Protein AF-A0A8H3AVP9-F1 (afdb_monomer)

Mean predicted aligned error: 18.47 Å

Nearest PDB structures (foldseek):
  7r78-assembly1_A  TM=8.785E-01  e=3.399E-67  Cryptococcus neoformans H99
  7r77-assembly1_A  TM=7.844E-01  e=5.809E-66  Cryptococcus neoformans H99
  7r76-assembly1_A  TM=6.546E-01  e=3.206E-63  Cryptococcus neoformans H99
  7t02-assembly1_A  TM=7.806E-01  e=2.243E-57  Cryptococcus neoformans H99

Radius of gyration: 41.81 Å; Cα contacts (8 Å, |Δi|>4): 1590; chains: 1; bounding box: 136×104×140 Å

Solvent-accessible surface area (backbone atoms only — not comparable to full-atom values): 74447 Å² total; per-residue (Å²): 138,61,70,84,39,52,47,80,51,72,49,81,68,46,59,68,95,60,77,66,57,52,54,60,51,28,50,70,79,50,59,77,41,81,47,81,56,96,95,41,75,43,61,40,64,37,74,83,43,42,57,59,38,56,50,32,64,71,63,33,66,62,49,66,45,79,47,79,43,79,37,83,92,80,72,43,77,48,79,45,77,47,77,35,55,64,35,25,23,40,44,7,45,67,67,54,84,64,84,97,61,87,61,51,42,38,35,29,33,32,36,35,63,81,51,74,83,78,94,70,87,85,76,79,82,71,69,72,40,61,36,87,81,49,62,69,43,83,80,47,92,57,50,63,57,82,74,52,69,75,43,21,12,50,40,31,54,52,53,47,29,60,41,90,85,40,76,59,44,75,35,52,33,75,25,72,52,72,46,70,98,63,23,30,36,40,40,7,30,17,36,31,65,44,81,66,32,39,36,33,48,37,29,40,50,52,72,45,67,70,56,38,50,53,39,51,52,50,56,52,72,68,65,73,73,86,75,68,58,66,39,76,54,92,46,13,39,29,19,70,12,32,37,35,38,25,51,54,42,48,54,69,49,54,67,48,51,50,64,62,39,38,68,78,83,78,47,68,47,76,28,68,40,62,73,46,36,43,71,40,30,42,50,58,52,38,68,15,49,30,38,41,32,15,46,56,30,59,56,32,65,72,44,49,45,47,47,17,41,64,27,40,42,79,73,73,62,94,57,60,54,73,72,31,50,57,52,48,53,53,31,53,55,36,33,26,53,39,48,46,35,30,75,76,66,27,25,60,55,42,52,52,49,28,51,49,36,49,53,53,53,48,51,51,51,52,51,54,61,72,58,72,50,83,70,60,66,51,50,69,53,58,76,69,71,81,78,87,76,89,80,82,90,78,82,87,87,84,90,82,89,81,90,82,89,89,89,82,88,81,90,84,86,86,85,88,85,85,87,89,84,89,85,86,88,84,88,82,92,83,84,87,87,86,86,90,87,87,88,85,89,87,88,90,87,83,88,80,89,82,92,79,90,84,82,85,83,86,82,83,87,79,83,90,83,84,89,78,90,79,86,87,78,90,84,85,91,86,85,87,83,88,80,91,86,86,83,84,89,82,89,80,88,88,83,91,82,91,81,83,92,83,88,82,92,87,79,88,86,87,83,88,86,86,86,88,88,86,88,84,91,89,88,88,90,78,90,78,89,85,85,90,79,85,93,83,81,92,88,86,88,87,88,88,89,85,88,85,89,82,92,84,89,88,87,91,88,84,88,91,88,86,84,86,86,89,80,90,86,89,84,87,79,91,86,85,90,82,93,74,95,82,73,80,87,78,80,78,81,80,78,75,51,69,70,80,61,45,62,35,39,46,87,37,69,65,13,57,75,37,56,44,58,26,18,39,61,63,75,70,50,32,27,27,42,24,38,37,33,41,60,50,91,75,55,50,67,48,24,34,62,49,62,63,63,53,46,46,71,23,29,38,39,35,32,50,63,73,61,49,90,44,69,70,42,43,47,61,56,33,48,64,64,71,52,61,63,56,85,82,71,83,82,64,79,87,47,73,66,50,60,47,49,72,70,69,47,35,75,62,59,52,54,48,57,74,68,63,78,77,56,67,66,58,54,52,50,42,48,51,46,48,42,53,47,29,63,71,37,32,37,21,52,69,87,81,60,74,86,62,54,69,47,84,42,80,50,76,38,76,66,55,37,58,62,42,52,56,46,47,52,52,51,36,56,38,55,76,53,72,53,67,70,74,92,59,97,71,75,88,48,70,73,53,50,58,50,47,62,74,33,59,90,43,85,43,53,67,52,33,50,51,47,54,65,47,40,44,81,70,103,59,97,67,67,42,74,74,50,50,45,49,48,52,40,51,50,38,50,52,55,40,49,52,48,51,50,51,48,59,72,40,48,38,58,50,43,51,55,49,54,55,46,51,74,76,42,95,60,92,46,77,53,59,56,47,54,49,48,42,70,78,66,38,72,50,32,56,67,48,26,53,52,50,54,49,50,34,59,76,36,64,68,66,93,82,76,100,78,78,83,84,78,82,88,87,83,84,90,86,88,90,79,84,89,82,92,81,90,78,85,91,75,81,79,80,70,84,78,50,70,69,55,51,59,47,49,53,49,55,50,38,57,49,49,61,45,54,57,52,49,43,45,50,39,51,19,49,37,40,26,47,48,47,52,46,71,67,42,58,80,76,87,66,84,81,69,48,52,19,73,60,77,70,53,63,62,53,54,65,80,44,30,21,34,31,64,64,49,26,51,61,24,38,42,73,56,41,47,56,14,15,28,98,91,61,33,30,28,43,45,18,28,93,61,35,71,82,71,27,42,33,68,35,64,28,45,58,79,28,62,41,46,49,64,76,42,46,67,74,71,93,68,90,59,87,74,87,78,46,30,69,56,41,49,52,51,54,43,42,60,69,71,72,43,60,90,90,57,21,34,39,40,38,37,80,48,79,67,58,44,53,53,52,52,48,51,34,56,76,69,70,49,49,61,44,70,78,60,83,52,45,76,46,29,36,52,51,54,60,44,59,65,38,89,88,41,78,46,41,33,40,50,39,47,62,84,46,72,77,62,58,94,44,86,40,40,78,24,35,34,41,35,34,63,53,66,76,95,49,100,42,58,68,58,33,53,40,44,48,50,57,51,52,26,28,33,60,30,85,82,41,87,64,70,28,39,41,37,38,43,32,39,61,101,36,70,38,42,58,51,40,39,63,57,46,52,55,45,55,49,36,38,76,71,70,75,98

Structure (mmCIF, N/CA/C/O backbone):
data_AF-A0A8H3AVP9-F1
#
_entry.id   AF-A0A8H3AVP9-F1
#
loop_
_atom_site.group_PDB
_atom_site.id
_atom_site.type_symbol
_atom_site.label_atom_id
_atom_site.label_alt_id
_atom_site.label_comp_id
_atom_site.label_asym_id
_atom_site.label_entity_id
_atom_site.label_seq_id
_atom_site.pdbx_PDB_ins_code
_atom_site.Cartn_x
_atom_site.Cartn_y
_atom_site.Cartn_z
_atom_site.occupancy
_atom_site.B_iso_or_equiv
_atom_site.auth_seq_id
_atom_site.auth_comp_id
_atom_site.auth_asym_id
_atom_site.auth_atom_id
_atom_site.pdbx_PDB_model_num
ATOM 1 N N . ASP A 1 1 ? 35.471 -18.279 35.791 1.00 56.81 1 ASP A N 1
ATOM 2 C CA . ASP A 1 1 ? 34.423 -18.661 34.837 1.00 56.81 1 ASP A CA 1
ATOM 3 C C . ASP A 1 1 ? 33.527 -17.454 34.588 1.00 56.81 1 ASP A C 1
ATOM 5 O O . ASP A 1 1 ? 33.278 -16.711 35.534 1.00 56.81 1 ASP A O 1
ATOM 9 N N . LEU A 1 2 ? 33.123 -17.220 33.342 1.00 72.94 2 LEU A N 1
ATOM 10 C CA . LEU A 1 2 ? 32.282 -16.095 32.918 1.00 72.94 2 LEU A CA 1
ATOM 11 C C . LEU A 1 2 ? 31.009 -16.558 32.191 1.00 72.94 2 LEU A C 1
ATOM 13 O O . LEU A 1 2 ? 30.175 -15.716 31.876 1.00 72.94 2 LEU A O 1
ATOM 17 N N . GLU A 1 3 ? 30.818 -17.863 31.955 1.00 76.06 3 GLU A N 1
ATOM 18 C CA . GLU A 1 3 ? 29.716 -18.369 31.121 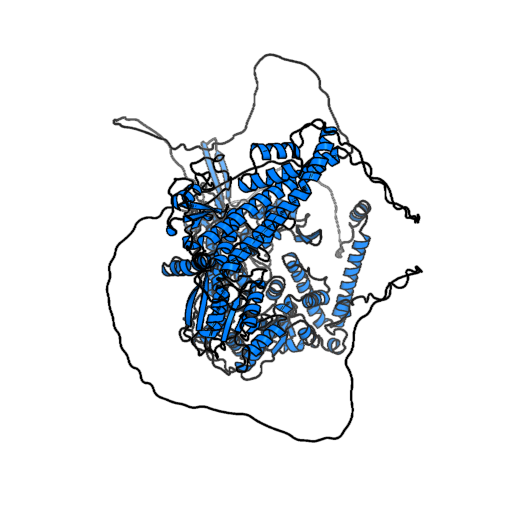1.00 76.06 3 GLU A CA 1
ATOM 19 C C . GLU A 1 3 ? 28.335 -18.072 31.727 1.00 76.06 3 GLU A C 1
ATOM 21 O O . GLU A 1 3 ? 27.403 -17.723 31.001 1.00 76.06 3 GLU A O 1
ATOM 26 N N . HIS A 1 4 ? 28.233 -18.049 33.060 1.00 81.19 4 HIS A N 1
ATOM 27 C CA . HIS A 1 4 ? 27.035 -17.626 33.801 1.00 81.19 4 HIS A CA 1
ATOM 28 C C . HIS A 1 4 ? 26.564 -16.189 33.493 1.00 81.19 4 HIS A C 1
ATOM 30 O O . HIS A 1 4 ? 25.423 -15.845 33.789 1.00 81.19 4 HIS A O 1
ATOM 36 N N . LEU A 1 5 ? 27.409 -15.328 32.911 1.00 85.88 5 LEU A N 1
ATOM 37 C CA . LEU A 1 5 ? 27.024 -13.971 32.506 1.00 85.88 5 LEU A CA 1
ATOM 38 C C . LEU A 1 5 ? 26.347 -13.920 31.126 1.00 85.88 5 LEU A C 1
ATOM 40 O O . LEU A 1 5 ? 25.842 -12.863 30.751 1.00 85.88 5 LEU A O 1
ATOM 44 N N . SER A 1 6 ? 26.312 -15.032 30.381 1.00 86.12 6 SER A N 1
ATOM 45 C CA . SER A 1 6 ? 25.632 -15.121 29.078 1.00 86.12 6 SER A CA 1
ATOM 46 C C . SER A 1 6 ? 24.101 -15.206 29.189 1.00 86.12 6 SER A C 1
ATOM 48 O O . SER A 1 6 ? 23.392 -14.873 28.236 1.00 86.12 6 SER A O 1
ATOM 50 N N . GLU A 1 7 ? 23.588 -15.585 30.362 1.00 90.44 7 GLU A N 1
ATOM 51 C CA . GLU A 1 7 ? 22.168 -15.516 30.718 1.00 90.44 7 GLU A CA 1
ATOM 52 C C . GLU A 1 7 ? 21.713 -14.068 30.984 1.00 90.44 7 GLU A C 1
ATOM 54 O O . GLU A 1 7 ? 22.528 -13.158 31.135 1.00 90.44 7 GLU A O 1
ATOM 59 N N . TRP A 1 8 ? 20.399 -13.826 31.037 1.00 92.31 8 TRP A N 1
ATOM 60 C CA . TRP A 1 8 ? 19.854 -12.492 31.316 1.00 92.31 8 TRP A CA 1
ATOM 61 C C . TRP A 1 8 ? 19.835 -12.183 32.818 1.00 92.31 8 TRP A C 1
ATOM 63 O O . TRP A 1 8 ? 19.017 -12.708 33.568 1.00 92.31 8 TRP A O 1
ATOM 73 N N . HIS A 1 9 ? 20.692 -11.253 33.235 1.00 92.12 9 HIS A N 1
ATOM 74 C CA . HIS A 1 9 ? 20.767 -10.724 34.595 1.00 92.12 9 HIS A CA 1
ATOM 75 C C . HIS A 1 9 ? 19.838 -9.519 34.748 1.00 92.12 9 HIS A C 1
ATOM 77 O O . HIS A 1 9 ? 20.145 -8.413 34.296 1.00 92.12 9 HIS A O 1
ATOM 83 N N . THR A 1 10 ? 18.684 -9.739 35.374 1.00 90.50 10 THR A N 1
ATOM 84 C CA . THR A 1 10 ? 17.676 -8.701 35.635 1.00 90.50 10 THR A CA 1
ATOM 85 C C . THR A 1 10 ? 18.061 -7.815 36.820 1.00 90.50 10 THR A C 1
ATOM 87 O O . THR A 1 10 ? 18.507 -8.294 37.862 1.00 90.50 10 THR A O 1
ATOM 90 N N . LEU A 1 11 ? 17.854 -6.507 36.670 1.00 83.44 11 LEU A N 1
ATOM 91 C CA . LEU A 1 11 ? 17.948 -5.506 37.729 1.00 83.44 11 LEU A CA 1
ATOM 92 C C . LEU A 1 11 ? 16.544 -5.042 38.146 1.00 83.44 11 LEU A C 1
ATOM 94 O O . LEU A 1 11 ? 15.565 -5.271 37.437 1.00 83.44 11 LEU A O 1
ATOM 98 N N . ALA A 1 12 ? 16.450 -4.393 39.309 1.00 66.00 12 ALA A N 1
ATOM 99 C CA . ALA A 1 12 ? 15.184 -3.903 39.849 1.00 66.00 12 ALA A CA 1
ATOM 100 C C . ALA A 1 12 ? 14.430 -2.994 38.856 1.00 66.00 12 ALA A C 1
ATOM 102 O O . ALA A 1 12 ? 15.040 -2.245 38.089 1.00 66.00 12 ALA A O 1
ATOM 103 N N . SER A 1 13 ? 13.099 -3.071 38.892 1.00 68.38 13 SER A N 1
ATOM 104 C CA . SER A 1 13 ? 12.197 -2.277 38.056 1.00 68.38 13 SER A CA 1
ATOM 105 C C . SER A 1 13 ? 12.388 -0.776 38.264 1.00 68.38 13 SER A C 1
ATOM 107 O O . SER A 1 13 ? 12.571 -0.320 39.392 1.00 68.38 13 SER A O 1
ATOM 109 N N . VAL A 1 14 ? 12.290 -0.005 37.181 1.00 67.69 14 VAL A N 1
ATOM 110 C CA . VAL A 1 14 ? 12.308 1.462 37.234 1.00 67.69 14 VAL A CA 1
ATOM 111 C C . VAL A 1 14 ? 10.875 1.986 37.308 1.00 67.69 14 VAL A C 1
ATOM 113 O O . VAL A 1 14 ? 10.070 1.720 36.410 1.00 67.69 14 VAL A O 1
ATOM 116 N N . ASP A 1 15 ? 10.575 2.741 38.367 1.00 59.12 15 ASP A N 1
ATOM 117 C CA . ASP A 1 15 ? 9.258 3.340 38.600 1.00 59.12 15 ASP A CA 1
ATOM 118 C C . ASP A 1 15 ? 8.879 4.375 37.529 1.00 59.12 15 ASP A C 1
ATOM 120 O O . ASP A 1 15 ? 9.715 5.112 36.993 1.00 59.12 15 ASP A O 1
ATOM 124 N N . THR A 1 16 ? 7.581 4.457 37.231 1.00 55.84 16 THR A N 1
ATOM 125 C CA . THR A 1 16 ? 7.034 5.286 36.144 1.00 55.84 16 THR A CA 1
ATOM 126 C C . THR A 1 16 ? 7.304 6.778 36.323 1.00 55.84 16 THR A C 1
ATOM 128 O O . THR A 1 16 ? 7.584 7.475 35.347 1.00 55.84 16 THR A O 1
ATOM 131 N N . ASP A 1 17 ? 7.318 7.260 37.565 1.00 48.47 17 ASP A N 1
ATOM 132 C CA . ASP A 1 17 ? 7.561 8.668 37.901 1.00 48.47 17 ASP A CA 1
ATOM 133 C C . ASP A 1 17 ? 9.014 9.105 37.637 1.00 48.47 17 ASP A C 1
ATOM 135 O O . ASP A 1 17 ? 9.363 10.278 37.794 1.00 48.47 17 ASP A O 1
ATOM 139 N N . HIS A 1 18 ? 9.891 8.176 37.243 1.00 51.19 18 HIS A N 1
ATOM 140 C CA . HIS A 1 18 ? 11.287 8.431 36.887 1.00 51.19 18 HIS A CA 1
ATOM 141 C C . HIS A 1 18 ? 11.588 8.176 35.394 1.00 51.19 18 HIS A C 1
ATOM 143 O O . HIS A 1 18 ? 12.753 8.151 35.005 1.00 51.19 18 HIS A O 1
ATOM 149 N N . GLN A 1 19 ? 10.568 8.102 34.521 1.00 57.53 19 GLN A N 1
ATOM 150 C CA . GLN A 1 19 ? 10.689 7.971 33.049 1.00 57.53 19 GLN A CA 1
ATOM 151 C C . GLN A 1 19 ? 11.352 9.169 32.312 1.00 57.53 19 GLN A C 1
ATOM 153 O O . GLN A 1 19 ? 11.168 9.351 31.107 1.00 57.53 19 GLN A O 1
ATOM 158 N N . LYS A 1 20 ? 12.151 10.003 32.988 1.00 65.25 20 LYS A N 1
ATOM 159 C CA . LYS A 1 20 ? 13.035 10.962 32.310 1.00 65.25 20 LYS A CA 1
ATOM 160 C C . LYS A 1 20 ? 14.284 10.230 31.830 1.00 65.25 20 LYS A C 1
ATOM 162 O O . LYS A 1 20 ? 14.958 9.569 32.616 1.00 65.25 20 LYS A O 1
ATOM 167 N N . ASN A 1 21 ? 14.605 10.373 30.547 1.00 79.38 21 ASN A N 1
ATOM 168 C CA . ASN A 1 21 ? 15.789 9.749 29.967 1.00 79.38 21 ASN A CA 1
ATOM 169 C C . ASN A 1 21 ? 17.063 10.155 30.727 1.00 79.38 21 ASN A C 1
ATOM 171 O O . ASN A 1 21 ? 17.226 11.298 31.155 1.00 79.38 21 ASN A O 1
ATOM 175 N N . CYS A 1 22 ? 17.996 9.215 30.888 1.00 85.31 22 CYS A N 1
ATOM 176 C CA . CYS A 1 22 ? 19.263 9.498 31.551 1.00 85.31 22 CYS A CA 1
ATOM 177 C C . CYS A 1 22 ? 20.131 10.390 30.650 1.00 85.31 22 CYS A C 1
ATOM 179 O O . CYS A 1 22 ? 20.868 9.869 29.815 1.00 85.31 22 CYS A O 1
ATOM 181 N N . GLU A 1 23 ? 20.103 11.711 30.857 1.00 87.12 23 GLU A N 1
ATOM 182 C CA . GLU A 1 23 ? 20.753 12.705 29.977 1.00 87.12 23 GLU A CA 1
ATOM 183 C C . GLU A 1 23 ? 22.263 12.486 29.738 1.00 87.12 23 GLU A C 1
ATOM 185 O O . GLU A 1 23 ? 22.827 12.965 28.758 1.00 87.12 23 GLU A O 1
ATOM 190 N N . ARG A 1 24 ? 22.935 11.702 30.594 1.00 86.56 24 ARG A N 1
ATOM 191 C CA . ARG A 1 24 ? 24.336 11.285 30.405 1.00 86.56 24 ARG A CA 1
ATOM 192 C C . ARG A 1 24 ? 24.508 10.047 29.512 1.00 86.56 24 ARG A C 1
ATOM 194 O O . ARG A 1 24 ? 25.543 9.905 28.869 1.00 86.56 24 ARG A O 1
ATOM 201 N N . CYS A 1 25 ? 23.552 9.119 29.508 1.00 86.38 25 CYS A N 1
ATOM 202 C CA . CYS A 1 25 ? 23.642 7.849 28.774 1.00 86.38 25 CYS A CA 1
ATOM 203 C C . CYS A 1 25 ? 22.818 7.874 27.482 1.00 86.38 25 CYS A C 1
ATOM 205 O O . CYS A 1 25 ? 23.299 7.481 26.421 1.00 86.38 25 CYS A O 1
ATOM 207 N N . ALA A 1 26 ? 21.590 8.368 27.561 1.00 86.81 26 ALA A N 1
ATOM 208 C CA . ALA A 1 26 ? 20.654 8.512 26.463 1.00 86.81 26 ALA A CA 1
ATOM 209 C C . ALA A 1 26 ? 20.023 9.910 26.567 1.00 86.81 26 ALA A C 1
ATOM 211 O O . ALA A 1 26 ? 18.975 10.042 27.188 1.00 86.81 26 ALA A O 1
ATOM 212 N N . PRO A 1 27 ? 20.681 10.963 26.045 1.00 88.06 27 PRO A N 1
ATOM 213 C CA . PRO A 1 27 ? 20.127 12.310 26.093 1.00 88.06 27 PRO A CA 1
ATOM 214 C C . PRO A 1 27 ? 18.818 12.423 25.316 1.00 88.06 27 PRO A C 1
ATOM 216 O O . PRO A 1 27 ? 18.630 11.746 24.300 1.00 88.06 27 PRO A O 1
ATOM 219 N N . THR A 1 28 ? 17.922 13.284 25.792 1.00 86.69 28 THR A N 1
ATOM 220 C CA . THR A 1 28 ? 16.624 13.524 25.155 1.00 86.69 28 THR A CA 1
ATOM 221 C C . THR A 1 28 ? 16.826 14.238 23.810 1.00 86.69 28 THR A C 1
ATOM 223 O O . THR A 1 28 ? 17.541 15.242 23.761 1.00 86.69 28 THR A O 1
ATOM 226 N N . PRO A 1 29 ? 16.241 13.740 22.700 1.00 85.00 29 PRO A N 1
ATOM 227 C CA . PRO A 1 29 ? 16.430 14.338 21.380 1.00 85.00 29 PRO A CA 1
ATOM 228 C C . PRO A 1 29 ? 15.815 15.747 21.284 1.00 85.00 29 PRO A C 1
ATOM 230 O O . PRO A 1 29 ? 14.807 16.014 21.943 1.00 85.00 29 PRO A O 1
ATOM 233 N N . PRO A 1 30 ? 16.373 16.646 20.449 1.00 88.25 30 PRO A N 1
ATOM 234 C CA . PRO A 1 30 ? 15.872 18.011 20.317 1.00 88.25 30 PRO A CA 1
ATOM 235 C C . PRO A 1 30 ? 14.455 18.060 19.737 1.00 88.25 30 PRO A C 1
ATOM 237 O O . PRO A 1 30 ? 14.090 17.267 18.865 1.00 88.25 30 PRO A O 1
ATOM 240 N N . ALA A 1 31 ? 13.673 19.054 20.152 1.00 86.62 31 ALA A N 1
ATOM 241 C CA . ALA A 1 31 ? 12.358 19.318 19.583 1.00 86.62 31 ALA A CA 1
ATOM 242 C C . ALA A 1 31 ? 12.446 19.644 18.078 1.00 86.62 31 ALA A C 1
ATOM 244 O O . ALA A 1 31 ? 13.294 20.427 17.640 1.00 86.62 31 ALA A O 1
ATOM 245 N N . ILE A 1 32 ? 11.538 19.073 17.279 1.00 85.12 32 ILE A N 1
ATOM 246 C CA . ILE A 1 32 ? 11.462 19.324 15.833 1.00 85.12 32 ILE A CA 1
ATOM 247 C C . ILE A 1 32 ? 10.609 20.567 15.560 1.00 85.12 32 ILE A C 1
ATOM 249 O O . ILE A 1 32 ? 9.398 20.578 15.781 1.00 85.12 32 ILE A O 1
ATOM 253 N N . LEU A 1 33 ? 11.244 21.593 15.000 1.00 83.25 33 LEU A N 1
ATOM 254 C CA . LEU A 1 33 ? 10.615 22.802 14.484 1.00 83.25 33 LEU A CA 1
ATOM 255 C C . LEU A 1 33 ? 10.321 22.653 12.981 1.00 83.25 33 LEU A C 1
ATOM 257 O O . LEU A 1 33 ? 11.075 22.033 12.228 1.00 83.25 33 LEU A O 1
ATOM 261 N N . TRP A 1 34 ? 9.228 23.262 12.515 1.00 82.19 34 TRP A N 1
ATOM 262 C CA . TRP A 1 34 ? 8.735 23.092 11.143 1.00 82.19 34 TRP A CA 1
ATOM 263 C C . TRP A 1 34 ? 8.872 24.369 10.312 1.00 82.19 34 TRP A C 1
ATOM 265 O O . TRP A 1 34 ? 8.115 25.325 10.479 1.00 82.19 34 TRP A O 1
ATOM 275 N N . PHE A 1 35 ? 9.817 24.387 9.367 1.00 77.88 35 PHE A N 1
ATOM 276 C CA . PHE A 1 35 ? 10.097 25.566 8.543 1.00 77.88 35 PHE A CA 1
ATOM 277 C C . PHE A 1 35 ? 9.464 25.489 7.147 1.00 77.88 35 PHE A C 1
ATOM 279 O O . PHE A 1 35 ? 9.638 24.510 6.420 1.00 77.88 35 PHE A O 1
ATOM 286 N N . LYS A 1 36 ? 8.763 26.554 6.735 1.00 77.31 36 LYS A N 1
ATOM 287 C CA . LYS A 1 36 ? 8.065 26.646 5.442 1.00 77.31 36 LYS A CA 1
ATOM 288 C C . LYS A 1 36 ? 8.939 27.317 4.378 1.00 77.31 36 LYS A C 1
ATOM 290 O O . LYS A 1 36 ? 9.143 28.528 4.411 1.00 77.31 36 LYS A O 1
ATOM 295 N N . HIS A 1 37 ? 9.379 26.563 3.372 1.00 74.56 37 HIS A N 1
ATOM 296 C CA . HIS A 1 37 ? 10.119 27.090 2.221 1.00 74.56 37 HIS A CA 1
ATOM 297 C C . HIS A 1 37 ? 9.512 26.622 0.890 1.00 74.56 37 HIS A C 1
ATOM 299 O O . HIS A 1 37 ? 9.313 25.430 0.661 1.00 74.56 37 HIS A O 1
ATOM 305 N N . SER A 1 38 ? 9.237 27.565 -0.019 1.00 62.47 38 SER A N 1
ATOM 306 C CA . SER A 1 38 ? 8.756 27.295 -1.389 1.00 62.47 38 SER A CA 1
ATOM 307 C C . SER A 1 38 ? 7.568 26.314 -1.456 1.00 62.47 38 SER A C 1
ATOM 309 O O . SER A 1 38 ? 7.585 25.333 -2.195 1.00 62.47 38 SER A O 1
ATOM 311 N N . ARG A 1 39 ? 6.529 26.591 -0.648 1.00 65.31 39 ARG A N 1
ATOM 312 C CA . ARG A 1 39 ? 5.307 25.775 -0.434 1.00 65.31 39 ARG A CA 1
ATOM 313 C C . ARG A 1 39 ? 5.510 24.381 0.189 1.00 65.31 39 ARG A C 1
ATOM 315 O O . ARG A 1 39 ? 4.523 23.678 0.368 1.00 65.31 39 ARG A O 1
ATOM 322 N N . LYS A 1 40 ? 6.730 23.997 0.571 1.00 67.44 40 LYS A N 1
ATOM 323 C CA . LYS A 1 40 ? 7.017 22.775 1.341 1.00 67.44 40 LYS A CA 1
ATOM 324 C C . LYS A 1 40 ? 7.361 23.113 2.790 1.00 67.44 40 LYS A C 1
ATOM 326 O O . LYS A 1 40 ? 7.795 24.230 3.074 1.00 67.44 40 LYS A O 1
ATOM 331 N N . TYR A 1 41 ? 7.190 22.140 3.675 1.00 78.06 41 TYR A N 1
ATOM 332 C CA . TYR A 1 41 ? 7.654 22.193 5.058 1.00 78.06 41 TYR A CA 1
ATOM 333 C C . TYR A 1 41 ? 8.834 21.237 5.239 1.00 78.06 41 TYR A C 1
ATOM 335 O O . TYR A 1 41 ? 8.898 20.207 4.569 1.00 78.06 41 TYR A O 1
ATOM 343 N N . TYR A 1 42 ? 9.763 21.605 6.118 1.00 78.19 42 TYR A N 1
ATOM 344 C CA . TYR A 1 42 ? 10.977 20.852 6.425 1.00 78.19 42 TYR A CA 1
ATOM 345 C C . TYR A 1 42 ? 11.138 20.759 7.942 1.00 78.19 42 TYR A C 1
ATOM 347 O O . TYR A 1 42 ? 10.924 21.756 8.638 1.00 78.19 42 TYR A O 1
ATOM 355 N N . ALA A 1 43 ? 11.512 19.576 8.429 1.00 83.19 43 ALA A N 1
ATOM 356 C CA . ALA A 1 43 ? 11.890 19.351 9.818 1.00 83.19 43 ALA A CA 1
ATOM 357 C C . ALA A 1 43 ? 13.281 19.950 10.075 1.00 83.19 43 ALA A C 1
ATOM 359 O O . ALA A 1 43 ? 14.214 19.710 9.305 1.00 83.19 43 ALA A O 1
ATOM 360 N N . ILE A 1 44 ? 13.419 20.737 11.140 1.00 82.31 44 ILE A N 1
ATOM 361 C CA . ILE A 1 44 ? 14.689 21.296 11.614 1.00 82.31 44 ILE A CA 1
ATOM 362 C C . ILE A 1 44 ? 14.671 21.218 13.141 1.00 82.31 44 ILE A C 1
ATOM 364 O O . ILE A 1 44 ? 13.729 21.694 13.760 1.00 82.31 44 ILE A O 1
ATOM 368 N N . GLU A 1 45 ? 15.695 20.643 13.757 1.00 85.19 45 GLU A N 1
ATOM 369 C CA . GLU A 1 45 ? 15.813 20.612 15.220 1.00 85.19 45 GLU A CA 1
ATOM 370 C C . GLU A 1 45 ? 15.986 22.012 15.825 1.00 85.19 45 GLU A C 1
ATOM 372 O O . GLU A 1 45 ? 16.571 22.914 15.208 1.00 85.19 45 GLU A O 1
ATOM 377 N N . ASP A 1 46 ? 15.504 22.192 17.056 1.00 85.75 46 ASP A N 1
ATOM 378 C CA . ASP A 1 46 ? 15.771 23.398 17.832 1.00 85.75 46 ASP A CA 1
ATOM 379 C C . ASP A 1 46 ? 17.283 23.562 18.051 1.00 85.75 46 ASP A C 1
ATOM 381 O O . ASP A 1 46 ? 17.948 22.758 18.706 1.00 85.75 46 ASP A O 1
ATOM 385 N N . LYS A 1 47 ? 17.830 24.654 17.512 1.00 84.19 47 LYS A N 1
ATOM 386 C CA . LYS A 1 47 ? 19.264 24.963 17.539 1.00 84.19 47 LYS A CA 1
ATOM 387 C C . LYS A 1 47 ? 19.821 25.192 18.944 1.00 84.19 47 LYS A C 1
ATOM 389 O O . LYS A 1 47 ? 21.028 25.056 19.121 1.00 84.19 47 LYS A O 1
ATOM 394 N N . GLN A 1 48 ? 18.985 25.562 19.914 1.00 86.44 48 GLN A N 1
ATOM 395 C CA . GLN A 1 48 ? 19.400 25.723 21.308 1.00 86.44 48 GLN A CA 1
ATOM 396 C C . GLN A 1 48 ? 19.537 24.367 22.010 1.00 86.44 48 GLN A C 1
ATOM 398 O O . GLN A 1 48 ? 20.384 24.221 22.884 1.00 86.44 48 GLN A O 1
ATOM 403 N N . GLN A 1 49 ? 18.749 23.370 21.595 1.00 88.50 49 GLN A N 1
ATOM 404 C CA . GLN A 1 49 ? 18.740 22.019 22.165 1.00 88.50 49 GLN A CA 1
ATOM 405 C C . GLN A 1 49 ? 19.718 21.074 21.440 1.00 88.50 49 GLN A C 1
ATOM 407 O O . GLN A 1 49 ? 20.379 20.257 22.080 1.00 88.50 49 GLN A O 1
ATOM 412 N N . ALA A 1 50 ? 19.878 21.226 20.120 1.00 86.25 50 ALA A N 1
ATOM 413 C CA . ALA A 1 50 ? 20.737 20.381 19.286 1.00 86.25 50 ALA A CA 1
ATOM 414 C C . ALA A 1 50 ? 22.225 20.430 19.677 1.00 86.25 50 ALA A C 1
ATOM 416 O O . ALA A 1 50 ? 22.881 19.393 19.708 1.00 86.25 50 ALA A O 1
ATOM 417 N N . GLY A 1 51 ? 22.759 21.606 20.031 1.00 85.56 51 GLY A N 1
ATOM 418 C CA . GLY A 1 51 ? 24.154 21.748 20.476 1.00 85.56 51 GLY A CA 1
ATOM 419 C C . GLY A 1 51 ? 24.466 20.941 21.750 1.00 85.56 51 GLY A C 1
ATOM 420 O O . GLY A 1 51 ? 25.360 20.090 21.719 1.00 85.56 51 GLY A O 1
ATOM 421 N N . PRO A 1 52 ? 23.719 21.152 22.853 1.00 88.62 52 PRO A N 1
ATOM 422 C CA . PRO A 1 52 ? 23.808 20.330 24.059 1.00 88.62 52 PRO A CA 1
ATOM 423 C C . PRO A 1 52 ? 23.584 18.834 23.803 1.00 88.62 52 PRO A C 1
ATOM 425 O O . PRO A 1 52 ? 24.354 18.020 24.309 1.00 88.62 52 PRO A O 1
ATOM 428 N N . TYR A 1 53 ? 22.597 18.464 22.978 1.00 87.56 53 TYR A N 1
ATOM 429 C CA . TYR A 1 53 ? 22.322 17.069 22.613 1.00 87.56 53 TYR A CA 1
ATOM 430 C C . TYR A 1 53 ? 23.505 16.405 21.892 1.00 87.56 53 TYR A C 1
ATOM 432 O O . TYR A 1 53 ? 23.968 15.341 22.305 1.00 87.56 53 TYR A O 1
ATOM 440 N N . GLU A 1 54 ? 24.066 17.056 20.867 1.00 86.06 54 GLU A N 1
ATOM 441 C CA . GLU A 1 54 ? 25.270 16.582 20.178 1.00 86.06 54 GLU A CA 1
ATOM 442 C C . GLU A 1 54 ? 26.454 16.410 21.138 1.00 86.06 54 GLU A C 1
ATOM 444 O O . GLU A 1 54 ? 27.221 15.452 21.011 1.00 86.06 54 GLU A O 1
ATOM 449 N N . GLN A 1 55 ? 26.630 17.335 22.087 1.00 87.81 55 GLN A N 1
ATOM 450 C CA . GLN A 1 55 ? 27.708 17.269 23.072 1.00 87.81 55 GLN A CA 1
ATOM 451 C C . GLN A 1 55 ? 27.483 16.132 24.080 1.00 87.81 55 GLN A C 1
ATOM 453 O O . GLN A 1 55 ? 28.423 15.397 24.377 1.00 87.81 55 GLN A O 1
ATOM 458 N N . ALA A 1 56 ? 26.250 15.919 24.543 1.00 87.56 56 ALA A N 1
ATOM 459 C CA . ALA A 1 56 ? 25.887 14.794 25.401 1.00 87.56 56 ALA A CA 1
ATOM 460 C C . ALA A 1 56 ? 26.074 13.442 24.686 1.00 87.56 56 ALA A C 1
ATOM 462 O O . ALA A 1 56 ? 26.619 12.511 25.274 1.00 87.56 56 ALA A O 1
ATOM 463 N N . LEU A 1 57 ? 25.733 13.342 23.394 1.00 85.00 57 LEU A N 1
ATOM 464 C CA . LEU A 1 57 ? 26.003 12.150 22.580 1.00 85.00 57 LEU A CA 1
ATOM 465 C C . LEU A 1 57 ? 27.499 11.882 22.361 1.00 85.00 57 LEU A C 1
ATOM 467 O O . LEU A 1 57 ? 27.894 10.721 22.266 1.00 85.00 57 LEU A O 1
ATOM 471 N N . LYS A 1 58 ? 28.331 12.926 22.259 1.00 85.62 58 LYS A N 1
ATOM 472 C CA . LYS A 1 58 ? 29.800 12.800 22.165 1.00 85.62 58 LYS A CA 1
ATOM 473 C C . LYS A 1 58 ? 30.426 12.420 23.513 1.00 85.62 58 LYS A C 1
ATOM 475 O O . LYS A 1 58 ? 31.386 11.661 23.536 1.00 85.62 58 LYS A O 1
ATOM 480 N N . ASN A 1 59 ? 29.838 12.882 24.617 1.00 88.44 59 ASN A N 1
ATOM 481 C CA . ASN A 1 59 ? 30.275 12.613 25.991 1.00 88.44 59 ASN A CA 1
ATOM 482 C C . ASN A 1 59 ? 29.606 11.373 26.630 1.00 88.44 59 ASN A C 1
ATOM 484 O O . ASN A 1 59 ? 29.806 11.114 27.821 1.00 88.44 59 ASN A O 1
ATOM 488 N N . ARG A 1 60 ? 28.812 10.610 25.863 1.00 88.94 60 ARG A N 1
ATOM 489 C CA . ARG A 1 60 ? 28.169 9.361 26.298 1.00 88.94 60 ARG A CA 1
ATOM 490 C C . ARG A 1 60 ? 29.240 8.387 26.824 1.00 88.94 60 ARG A C 1
ATOM 492 O O . ARG A 1 60 ? 30.171 8.077 26.080 1.00 88.94 60 ARG A O 1
ATOM 499 N N . PRO A 1 61 ? 29.126 7.863 28.061 1.00 91.19 61 PRO A N 1
ATOM 500 C CA . PRO A 1 61 ? 30.083 6.896 28.591 1.00 91.19 61 PRO A CA 1
ATOM 501 C C . PRO A 1 61 ? 30.179 5.647 27.707 1.00 91.19 61 PRO A C 1
ATOM 503 O O . PRO A 1 61 ? 29.159 5.077 27.328 1.00 91.19 61 PRO A O 1
ATOM 506 N N . SER A 1 62 ? 31.396 5.199 27.397 1.00 90.25 62 SER A N 1
ATOM 507 C CA . SER A 1 62 ? 31.590 3.981 26.602 1.00 90.25 62 SER A CA 1
ATOM 508 C C . SER A 1 62 ? 31.039 2.741 27.334 1.00 90.25 62 SER A C 1
ATOM 510 O O . SER A 1 62 ? 31.229 2.634 28.552 1.00 90.25 62 SER A O 1
ATOM 512 N N . PRO A 1 63 ? 30.403 1.783 26.630 1.00 91.50 63 PRO A N 1
ATOM 513 C CA . PRO A 1 63 ? 30.053 0.469 27.180 1.00 91.50 63 PRO A CA 1
ATOM 514 C C . PRO A 1 63 ? 31.273 -0.378 27.575 1.00 91.50 63 PRO A C 1
ATOM 516 O O . PRO A 1 63 ? 31.175 -1.180 28.500 1.00 91.50 63 PRO A O 1
ATOM 519 N N . PHE A 1 64 ? 32.422 -0.174 26.920 1.00 91.94 64 PHE A N 1
ATOM 520 C CA . PHE A 1 64 ? 33.710 -0.774 27.285 1.00 91.94 64 PHE A CA 1
ATOM 521 C C . PHE A 1 64 ? 34.727 0.317 27.631 1.00 91.94 64 PHE A C 1
ATOM 523 O O . PHE A 1 64 ? 34.964 1.230 26.838 1.00 91.94 64 PHE A O 1
ATOM 530 N N . VAL A 1 65 ? 35.359 0.214 28.799 1.00 90.69 65 VAL A N 1
ATOM 531 C CA . VAL A 1 65 ? 36.403 1.135 29.267 1.00 90.69 65 VAL A CA 1
ATOM 532 C C . VAL A 1 65 ? 37.690 0.349 29.490 1.00 90.69 65 VAL A C 1
ATOM 534 O O . VAL A 1 65 ? 37.814 -0.394 30.461 1.00 90.69 65 VAL A O 1
ATOM 537 N N . THR A 1 66 ? 38.651 0.503 28.584 1.00 88.56 66 THR A N 1
ATOM 538 C CA . THR A 1 66 ? 39.952 -0.174 28.642 1.00 88.56 66 THR A CA 1
ATOM 539 C C . THR A 1 66 ? 40.990 0.696 29.348 1.00 88.56 66 THR A C 1
ATOM 541 O O . THR A 1 66 ? 41.294 1.792 28.880 1.00 88.56 66 THR A O 1
ATOM 544 N N . GLN A 1 67 ? 41.574 0.199 30.437 1.00 90.69 67 GLN A N 1
ATOM 545 C CA . GLN A 1 67 ? 42.718 0.809 31.113 1.00 90.69 67 GLN A CA 1
ATOM 546 C C . GLN A 1 67 ? 43.930 -0.118 30.994 1.00 90.69 67 GLN A C 1
ATOM 548 O O . GLN A 1 67 ? 43.926 -1.223 31.535 1.00 90.69 67 GLN A O 1
ATOM 553 N N . LEU A 1 68 ? 44.985 0.355 30.334 1.00 90.12 68 LEU A N 1
ATOM 554 C CA . LEU A 1 68 ? 46.314 -0.244 30.410 1.00 90.12 68 LEU A CA 1
ATOM 555 C C . LEU A 1 68 ? 47.124 0.496 31.482 1.00 90.12 68 LEU A C 1
ATOM 557 O O . LEU A 1 68 ? 47.182 1.724 31.473 1.00 90.12 68 LEU A O 1
ATOM 561 N N . ARG A 1 69 ? 47.753 -0.245 32.393 1.00 91.25 69 ARG A N 1
ATOM 562 C CA . ARG A 1 69 ? 48.817 0.253 33.272 1.00 91.25 69 ARG A CA 1
ATOM 563 C C . ARG A 1 69 ? 50.037 -0.636 33.078 1.00 91.25 69 ARG A C 1
ATOM 565 O O . ARG A 1 69 ? 49.955 -1.830 33.353 1.00 91.25 69 ARG A O 1
ATOM 572 N N . TYR A 1 70 ? 51.152 -0.056 32.653 1.00 91.88 70 TYR A N 1
ATOM 573 C CA . TYR A 1 70 ? 52.453 -0.688 32.844 1.00 91.88 70 TYR A CA 1
ATOM 574 C C . TYR A 1 70 ? 52.953 -0.395 34.261 1.00 91.88 70 TYR A C 1
ATOM 576 O O . TYR A 1 70 ? 52.634 0.649 34.835 1.00 91.88 70 TYR A O 1
ATOM 584 N N . ASP A 1 71 ? 53.682 -1.338 34.837 1.00 90.69 71 ASP A N 1
ATOM 585 C CA . ASP A 1 71 ? 54.311 -1.216 36.144 1.00 90.69 71 ASP A CA 1
ATOM 586 C C . ASP A 1 71 ? 55.799 -1.530 35.984 1.00 90.69 71 ASP A C 1
ATOM 588 O O . ASP A 1 71 ? 56.178 -2.680 35.760 1.00 90.69 71 ASP A O 1
ATOM 592 N N . GLU A 1 72 ? 56.631 -0.489 36.014 1.00 88.00 72 GLU A N 1
ATOM 593 C CA . GLU A 1 72 ? 58.048 -0.575 35.643 1.00 88.00 72 GLU A CA 1
ATOM 594 C C . GLU A 1 72 ? 58.872 -1.358 36.672 1.00 88.00 72 GLU A C 1
ATOM 596 O O . GLU A 1 72 ? 59.763 -2.114 36.288 1.00 88.00 72 GLU A O 1
ATOM 601 N N . GLU A 1 73 ? 58.533 -1.266 37.960 1.00 85.12 73 GLU A N 1
ATOM 602 C CA . GLU A 1 73 ? 59.225 -1.998 39.030 1.00 85.12 73 GLU A CA 1
ATOM 603 C C . GLU A 1 73 ? 58.984 -3.514 38.956 1.00 85.12 73 GLU A C 1
ATOM 605 O O . GLU A 1 73 ? 59.909 -4.298 39.167 1.00 85.12 73 GLU A O 1
ATOM 610 N N . SER A 1 74 ? 57.762 -3.950 38.616 1.00 87.69 74 SER A N 1
ATOM 611 C CA . SER A 1 74 ? 57.435 -5.378 38.470 1.00 87.69 74 SER A CA 1
ATOM 612 C C . SER A 1 74 ? 57.546 -5.912 37.034 1.00 87.69 74 SER A C 1
ATOM 614 O O . SER A 1 74 ? 57.417 -7.121 36.829 1.00 87.69 74 SER A O 1
ATOM 616 N N . GLN A 1 75 ? 57.788 -5.034 36.049 1.00 89.38 75 GLN A N 1
ATOM 617 C CA . GLN A 1 75 ? 57.768 -5.312 34.603 1.00 89.38 75 GLN A CA 1
ATOM 618 C C . GLN A 1 75 ? 56.447 -5.960 34.129 1.00 89.38 75 GLN A C 1
ATOM 620 O O . GLN A 1 75 ? 56.434 -6.822 33.246 1.00 89.38 75 GLN A O 1
ATOM 625 N N . ARG A 1 76 ? 55.307 -5.570 34.724 1.00 89.31 76 ARG A N 1
ATOM 626 C CA . ARG A 1 76 ? 53.978 -6.140 34.420 1.00 89.31 76 ARG A CA 1
ATOM 627 C C . ARG A 1 76 ? 53.055 -5.144 33.724 1.00 89.31 76 ARG A C 1
ATOM 629 O O . ARG A 1 76 ? 52.728 -4.087 34.256 1.00 89.31 76 ARG A O 1
ATOM 636 N N . GLY A 1 77 ? 52.528 -5.540 32.566 1.00 89.06 77 GLY A N 1
ATOM 637 C CA . GLY A 1 77 ? 51.374 -4.888 31.948 1.00 89.06 77 GLY A CA 1
ATOM 638 C C . GLY A 1 77 ? 50.063 -5.393 32.554 1.00 89.06 77 GLY A C 1
ATOM 639 O O . GLY A 1 77 ? 49.660 -6.523 32.301 1.00 89.06 77 GLY A O 1
ATOM 640 N N . THR A 1 78 ? 49.370 -4.551 33.320 1.00 88.88 78 THR A N 1
ATOM 641 C CA . THR A 1 78 ? 47.998 -4.810 33.779 1.00 88.88 78 THR A CA 1
ATOM 642 C C . THR A 1 78 ? 47.005 -4.207 32.787 1.00 88.88 78 THR A C 1
ATOM 644 O O . THR A 1 78 ? 46.897 -2.983 32.685 1.00 88.88 78 THR A O 1
ATOM 647 N N . PHE A 1 79 ? 46.234 -5.044 32.093 1.00 87.31 79 PHE A N 1
ATOM 648 C CA . PHE A 1 79 ? 45.108 -4.602 31.266 1.00 87.31 79 PHE A CA 1
ATOM 649 C C . PHE A 1 79 ? 43.784 -4.850 31.997 1.00 87.31 79 PHE A C 1
ATOM 651 O O . PHE A 1 79 ? 43.520 -5.956 32.464 1.00 87.31 79 PHE A O 1
ATOM 658 N N . ARG A 1 80 ? 42.953 -3.813 32.125 1.00 89.94 80 ARG A N 1
ATOM 659 C CA . ARG A 1 80 ? 41.632 -3.870 32.767 1.00 89.94 80 ARG A CA 1
ATOM 660 C C . ARG A 1 80 ? 40.562 -3.444 31.778 1.00 89.94 80 ARG A C 1
ATOM 662 O O . ARG A 1 80 ? 40.694 -2.404 31.137 1.00 89.94 80 ARG A O 1
ATOM 669 N N . ILE A 1 81 ? 39.482 -4.213 31.709 1.00 88.88 81 ILE A N 1
ATOM 670 C CA . ILE A 1 81 ? 38.313 -3.914 30.881 1.00 88.88 81 ILE A CA 1
ATOM 671 C C . ILE A 1 81 ? 37.124 -3.727 31.823 1.00 88.88 81 ILE A C 1
ATOM 673 O O . ILE A 1 81 ? 36.644 -4.682 32.428 1.00 88.88 81 ILE A O 1
ATOM 677 N N . GLY A 1 82 ? 36.671 -2.486 31.981 1.00 90.69 82 GLY A N 1
ATOM 678 C CA . GLY A 1 82 ? 35.416 -2.173 32.654 1.00 90.69 82 GLY A CA 1
ATOM 679 C C . GLY A 1 82 ? 34.249 -2.305 31.681 1.00 90.69 82 GLY A C 1
ATOM 680 O O . GLY A 1 82 ? 34.288 -1.718 30.599 1.00 90.69 82 GLY A O 1
ATOM 681 N N . VAL A 1 83 ? 33.208 -3.040 32.070 1.00 90.19 83 VAL A N 1
ATOM 682 C CA . VAL A 1 83 ? 31.953 -3.146 31.313 1.00 90.19 83 VAL A CA 1
ATOM 683 C C . VAL A 1 83 ? 30.893 -2.261 31.965 1.00 90.19 83 VAL A C 1
ATOM 685 O O . VAL A 1 83 ? 30.614 -2.374 33.156 1.00 90.19 83 VAL A O 1
ATOM 688 N N . ASN A 1 84 ? 30.296 -1.371 31.178 1.00 91.38 84 ASN A N 1
ATOM 689 C CA . ASN A 1 84 ? 29.302 -0.394 31.607 1.00 91.38 84 ASN A CA 1
ATOM 690 C C . ASN A 1 84 ? 27.931 -0.730 30.995 1.00 91.38 84 ASN A C 1
ATOM 692 O O . ASN A 1 84 ? 27.474 -0.117 30.027 1.00 91.38 84 ASN A O 1
ATOM 696 N N . VAL A 1 85 ? 27.267 -1.721 31.594 1.00 91.06 85 VAL A N 1
ATOM 697 C CA . VAL A 1 85 ? 25.924 -2.175 31.193 1.00 91.06 85 VAL A CA 1
ATOM 698 C C . VAL A 1 85 ? 24.861 -1.079 31.324 1.00 91.06 85 VAL A C 1
ATOM 700 O O . VAL A 1 85 ? 23.904 -1.055 30.552 1.00 91.06 85 VAL A O 1
ATOM 703 N N . ALA A 1 86 ? 25.037 -0.136 32.257 1.00 90.00 86 ALA A N 1
ATOM 704 C CA . ALA A 1 86 ? 24.065 0.920 32.535 1.00 90.00 86 ALA A CA 1
ATOM 705 C C . ALA A 1 86 ? 23.830 1.831 31.321 1.00 90.00 86 ALA A C 1
ATOM 707 O O . ALA A 1 86 ? 22.686 2.169 31.025 1.00 90.00 86 ALA A O 1
ATOM 708 N N . THR A 1 87 ? 24.874 2.177 30.555 1.00 90.31 87 THR A N 1
ATOM 709 C CA . THR A 1 87 ? 24.680 2.960 29.324 1.00 90.31 87 THR A CA 1
ATOM 710 C C . THR A 1 87 ? 23.846 2.212 28.282 1.00 90.31 87 THR A C 1
ATOM 712 O O . THR A 1 87 ? 23.025 2.846 27.621 1.00 90.31 87 THR A O 1
ATOM 715 N N . LEU A 1 88 ? 23.997 0.889 28.162 1.00 91.75 88 LEU A N 1
ATOM 716 C CA . LEU A 1 88 ? 23.201 0.084 27.230 1.00 91.75 88 LEU A CA 1
ATOM 717 C C . LEU A 1 88 ? 21.745 -0.039 27.694 1.00 91.75 88 LEU A C 1
ATOM 719 O O . LEU A 1 88 ? 20.842 0.261 26.920 1.00 91.75 88 LEU A O 1
ATOM 723 N N . MET A 1 89 ? 21.496 -0.375 28.962 1.00 91.69 89 MET A N 1
ATOM 724 C CA . MET A 1 89 ? 20.129 -0.476 29.496 1.00 91.69 89 MET A CA 1
ATOM 725 C C . MET A 1 89 ? 19.378 0.866 29.439 1.00 91.69 89 MET A C 1
ATOM 727 O O . MET A 1 89 ? 18.215 0.898 29.046 1.00 91.69 89 MET A O 1
ATOM 731 N N . HIS A 1 90 ? 20.040 1.994 29.728 1.00 90.69 90 HIS A N 1
ATOM 732 C CA . HIS A 1 90 ? 19.442 3.322 29.538 1.00 90.69 90 HIS A CA 1
ATOM 733 C C . HIS A 1 90 ? 19.164 3.638 28.057 1.00 90.69 90 HIS A C 1
ATOM 735 O O . HIS A 1 90 ? 18.141 4.244 27.748 1.00 90.69 90 HIS A O 1
ATOM 741 N N . ALA A 1 91 ? 20.041 3.224 27.135 1.00 89.19 91 ALA A N 1
ATOM 742 C CA . ALA A 1 91 ? 19.842 3.413 25.696 1.00 89.19 91 ALA A CA 1
ATOM 743 C C . ALA A 1 91 ? 18.748 2.505 25.105 1.00 89.19 91 ALA A C 1
ATOM 745 O O . ALA A 1 91 ? 18.129 2.891 24.116 1.00 89.19 91 ALA A O 1
ATOM 746 N N . ALA A 1 92 ? 18.494 1.338 25.700 1.00 90.81 92 ALA A N 1
ATOM 747 C CA . ALA A 1 92 ? 17.343 0.495 25.392 1.00 90.81 92 ALA A CA 1
ATOM 748 C C . ALA A 1 92 ? 16.042 1.104 25.944 1.00 90.81 92 ALA A C 1
ATOM 750 O O . ALA A 1 92 ? 15.081 1.283 25.201 1.00 90.81 92 ALA A O 1
ATOM 751 N N . SER A 1 93 ? 16.038 1.513 27.218 1.00 9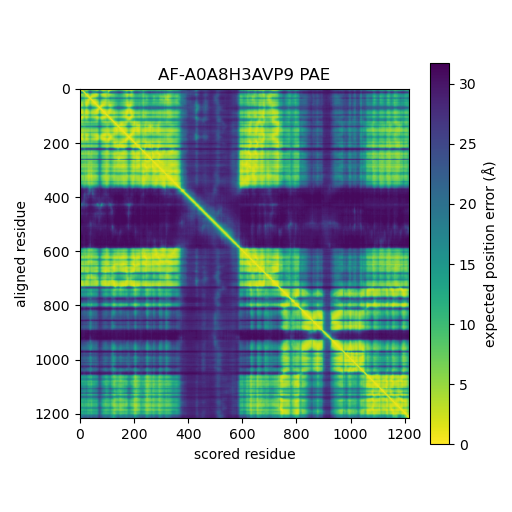0.75 93 SER A N 1
ATOM 752 C CA . SER A 1 93 ? 14.875 2.123 27.881 1.00 90.75 93 SER A CA 1
ATOM 753 C C . SER A 1 93 ? 14.381 3.379 27.151 1.00 90.75 93 SER A C 1
ATOM 755 O O . SER A 1 93 ? 13.191 3.510 26.879 1.00 90.75 93 SER A O 1
ATOM 757 N N . ALA A 1 94 ? 15.301 4.240 26.701 1.00 88.38 94 ALA A N 1
ATOM 758 C CA . ALA A 1 94 ? 14.991 5.457 25.943 1.00 88.38 94 ALA A CA 1
ATOM 759 C C . ALA A 1 94 ? 14.427 5.225 24.519 1.00 88.38 94 ALA A C 1
ATOM 761 O O . ALA A 1 94 ? 14.118 6.191 23.820 1.00 88.38 94 ALA A O 1
ATOM 762 N N . ARG A 1 95 ? 14.320 3.969 24.058 1.00 88.12 95 ARG A N 1
ATOM 763 C CA . ARG A 1 95 ? 13.681 3.598 22.780 1.00 88.12 95 ARG A CA 1
ATOM 764 C C . ARG A 1 95 ? 12.273 3.025 22.953 1.00 88.12 95 ARG A C 1
ATOM 766 O O . ARG A 1 95 ? 11.533 2.978 21.970 1.00 88.12 95 ARG A O 1
ATOM 773 N N . LEU A 1 96 ? 11.897 2.600 24.162 1.00 88.69 96 LEU A N 1
ATOM 774 C CA . LEU A 1 96 ? 10.524 2.196 24.460 1.00 88.69 96 LEU A CA 1
ATOM 775 C C . LEU A 1 96 ? 9.613 3.439 24.492 1.00 88.69 96 LEU A C 1
ATOM 777 O O . LEU A 1 96 ? 10.022 4.490 24.990 1.00 88.69 96 LEU A O 1
ATOM 781 N N . PRO A 1 97 ? 8.361 3.355 24.007 1.00 86.19 97 PRO A N 1
ATOM 782 C CA . PRO A 1 97 ? 7.430 4.473 24.106 1.00 86.19 97 PRO A CA 1
ATOM 783 C C . PRO A 1 97 ? 7.031 4.722 25.569 1.00 86.19 97 PRO A C 1
ATOM 785 O O . PRO A 1 97 ? 6.780 3.777 26.317 1.00 86.19 97 PRO A O 1
ATOM 788 N N . THR A 1 98 ? 6.921 5.986 25.973 1.00 78.88 98 THR A N 1
ATOM 789 C CA . THR A 1 98 ? 6.425 6.400 27.304 1.00 78.88 98 THR A CA 1
ATOM 790 C C . THR A 1 98 ? 4.971 6.885 27.271 1.00 78.88 98 THR A C 1
ATOM 792 O O . THR A 1 98 ? 4.227 6.723 28.234 1.00 78.88 98 THR A O 1
ATOM 795 N N . ALA A 1 99 ? 4.517 7.445 26.146 1.00 74.00 99 ALA A N 1
ATOM 796 C CA . ALA A 1 99 ? 3.171 7.997 26.017 1.00 74.00 99 ALA A CA 1
ATOM 797 C C . ALA A 1 99 ? 2.081 6.908 26.073 1.00 74.00 99 ALA A C 1
ATOM 799 O O . ALA A 1 99 ? 2.032 6.028 25.214 1.00 74.00 99 ALA A O 1
ATOM 800 N N . ASN A 1 100 ? 1.127 7.043 27.003 1.00 72.00 100 ASN A N 1
ATOM 801 C CA . ASN A 1 100 ? 0.059 6.061 27.267 1.00 72.00 100 ASN A CA 1
ATOM 802 C C . ASN A 1 100 ? 0.611 4.687 27.718 1.00 72.00 100 ASN A C 1
ATOM 804 O O . ASN A 1 100 ? 0.219 3.643 27.188 1.00 72.00 100 ASN A O 1
ATOM 808 N N . ARG A 1 101 ? 1.550 4.699 28.671 1.00 81.81 101 ARG A N 1
ATOM 809 C CA . ARG A 1 101 ? 2.096 3.514 29.349 1.00 81.81 101 ARG A CA 1
ATOM 810 C C . ARG A 1 101 ? 2.168 3.783 30.847 1.00 81.81 101 ARG A C 1
ATOM 812 O O . ARG A 1 101 ? 2.613 4.853 31.254 1.00 81.81 101 ARG A O 1
ATOM 819 N N . THR A 1 102 ? 1.723 2.824 31.647 1.00 76.50 102 THR A N 1
ATOM 820 C CA . THR A 1 102 ? 1.661 2.912 33.120 1.00 76.50 102 THR A CA 1
ATOM 821 C C . THR A 1 102 ? 2.344 1.731 33.801 1.00 76.50 102 THR A C 1
ATOM 823 O O . THR A 1 102 ? 2.415 1.669 35.022 1.00 76.50 102 THR A O 1
ATOM 826 N N . GLU A 1 103 ? 2.839 0.780 33.018 1.00 85.06 103 GLU A N 1
ATOM 827 C CA . GLU A 1 103 ? 3.518 -0.419 33.476 1.00 85.06 103 GLU A CA 1
ATOM 828 C C . GLU A 1 103 ? 5.032 -0.142 33.629 1.00 85.06 103 GLU A C 1
ATOM 830 O O . GLU A 1 103 ? 5.612 0.576 32.801 1.00 85.06 103 GLU A O 1
ATOM 835 N N . PRO A 1 104 ? 5.692 -0.669 34.680 1.00 87.12 104 PRO A N 1
ATOM 836 C CA . PRO A 1 104 ? 7.099 -0.390 34.958 1.00 87.12 104 PRO A CA 1
ATOM 837 C C . PRO A 1 104 ? 8.027 -1.017 33.911 1.00 87.12 104 PRO A C 1
ATOM 839 O O . PRO A 1 104 ? 7.695 -2.019 33.275 1.00 87.12 104 PRO A O 1
ATOM 842 N N . ILE A 1 105 ? 9.221 -0.439 33.757 1.00 89.38 105 ILE A N 1
ATOM 843 C CA . ILE A 1 105 ? 10.252 -0.973 32.858 1.00 89.38 105 ILE A CA 1
ATOM 844 C C . ILE A 1 105 ? 11.194 -1.873 33.660 1.00 89.38 105 ILE A C 1
ATOM 846 O O . ILE A 1 105 ? 11.779 -1.454 34.662 1.00 89.38 105 ILE A O 1
ATOM 850 N N . ILE A 1 106 ? 11.360 -3.105 33.188 1.00 92.31 106 ILE A N 1
ATOM 851 C CA . ILE A 1 106 ? 12.339 -4.071 33.681 1.00 92.31 106 ILE A CA 1
ATOM 852 C C . ILE A 1 106 ? 13.617 -3.897 32.855 1.00 92.31 106 ILE A C 1
ATOM 854 O O . ILE A 1 106 ? 13.574 -3.851 31.624 1.00 92.31 106 ILE A O 1
ATOM 858 N N . LEU A 1 107 ? 14.762 -3.777 33.529 1.00 93.00 107 LEU A N 1
ATOM 859 C CA . LEU A 1 107 ? 16.072 -3.678 32.886 1.00 93.00 107 LEU A CA 1
ATOM 860 C C . LEU A 1 107 ? 16.853 -4.974 33.103 1.00 93.00 107 LEU A C 1
ATOM 862 O O . LEU A 1 107 ? 16.864 -5.527 34.202 1.00 93.00 107 LEU A O 1
ATOM 866 N N . SER A 1 108 ? 17.533 -5.459 32.069 1.00 94.75 108 SER A N 1
ATOM 867 C CA . SER A 1 108 ? 18.375 -6.657 32.158 1.00 94.75 108 SER A CA 1
ATOM 868 C C . SER A 1 108 ? 19.629 -6.502 31.313 1.00 94.75 108 SER A C 1
ATOM 870 O O . SER A 1 108 ? 19.631 -5.772 30.323 1.00 94.75 108 SER A O 1
ATOM 872 N N . TYR A 1 109 ? 20.689 -7.227 31.651 1.00 95.00 109 TYR A N 1
ATOM 873 C CA . TYR A 1 109 ? 21.897 -7.288 30.832 1.00 95.00 109 TYR A CA 1
ATOM 874 C C . TYR A 1 109 ? 22.380 -8.725 30.641 1.00 95.00 109 TYR A C 1
ATOM 876 O O . TYR A 1 109 ? 22.044 -9.604 31.428 1.00 95.00 109 TYR A O 1
ATOM 884 N N . ARG A 1 110 ? 23.187 -8.954 29.605 1.00 93.50 110 ARG A N 1
ATOM 885 C CA . ARG A 1 110 ? 23.979 -10.181 29.444 1.00 93.50 110 ARG A CA 1
ATOM 886 C C . ARG A 1 110 ? 25.321 -9.885 28.784 1.00 93.50 110 ARG A C 1
ATOM 888 O O . ARG A 1 110 ? 25.503 -8.838 28.156 1.00 93.50 110 ARG A O 1
ATOM 895 N N . PHE A 1 111 ? 26.262 -10.804 28.936 1.00 93.19 111 PHE A N 1
ATOM 896 C CA . PHE A 1 111 ? 27.635 -10.695 28.462 1.00 93.19 111 PHE A CA 1
ATOM 897 C C . PHE A 1 111 ? 28.129 -12.048 27.937 1.00 93.19 111 PHE A C 1
ATOM 899 O O . PHE A 1 111 ? 28.255 -13.018 28.676 1.00 93.19 111 PHE A O 1
ATOM 906 N N . THR A 1 112 ? 28.413 -12.102 26.639 1.00 90.56 112 THR A N 1
ATOM 907 C CA . THR A 1 112 ? 28.919 -13.287 25.938 1.00 90.56 112 THR A CA 1
ATOM 908 C C . THR A 1 112 ? 30.402 -13.092 25.635 1.00 90.56 112 THR A C 1
ATOM 910 O O . THR A 1 112 ? 30.760 -12.133 24.952 1.00 90.56 112 THR A O 1
ATOM 913 N N . THR A 1 113 ? 31.270 -13.987 26.113 1.00 89.69 113 THR A N 1
ATOM 914 C CA . THR A 1 113 ? 32.728 -13.907 25.881 1.00 89.69 113 THR A CA 1
ATOM 915 C C . THR A 1 113 ? 33.193 -14.575 24.589 1.00 89.69 113 THR A C 1
ATOM 917 O O . THR A 1 113 ? 34.299 -14.305 24.139 1.00 89.69 113 THR A O 1
ATOM 920 N N . ASN A 1 114 ? 32.367 -15.453 24.012 1.00 86.38 114 ASN A N 1
ATOM 921 C CA . ASN A 1 114 ? 32.710 -16.298 22.863 1.00 86.38 114 ASN A CA 1
ATOM 922 C C . ASN A 1 114 ? 31.788 -15.986 21.664 1.00 86.38 114 ASN A C 1
ATOM 924 O O . ASN A 1 114 ? 31.337 -16.890 20.962 1.00 86.38 114 ASN A O 1
ATOM 928 N N . PHE A 1 115 ? 31.423 -14.715 21.470 1.00 86.00 115 PHE A N 1
ATOM 929 C CA . PHE A 1 115 ? 30.495 -14.300 20.420 1.00 86.00 115 PHE A CA 1
ATOM 930 C C . PHE A 1 115 ? 31.177 -14.291 19.047 1.00 86.00 115 PHE A C 1
ATOM 932 O O . PHE A 1 115 ? 32.119 -13.535 18.810 1.00 86.00 115 PHE A O 1
ATOM 939 N N . VAL A 1 116 ? 30.635 -15.089 18.127 1.00 84.31 116 VAL A N 1
ATOM 940 C CA . VAL A 1 116 ? 30.977 -15.072 16.701 1.00 84.31 116 VAL A CA 1
ATOM 941 C C . VAL A 1 116 ? 29.755 -14.549 15.936 1.00 84.31 116 VAL A C 1
ATOM 943 O O . VAL A 1 116 ? 28.697 -15.178 16.013 1.00 84.31 116 VAL A O 1
ATOM 946 N N . PRO A 1 117 ? 29.846 -13.418 15.211 1.00 78.19 117 PRO A N 1
ATOM 947 C CA . PRO A 1 117 ? 28.722 -12.918 14.425 1.00 78.19 117 PRO A CA 1
ATOM 948 C C . PRO A 1 117 ? 28.402 -13.870 13.255 1.00 78.19 117 PRO A C 1
ATOM 950 O O . PRO A 1 117 ? 29.324 -14.397 12.627 1.00 78.19 117 PRO A O 1
ATOM 953 N N . PRO A 1 118 ? 27.117 -14.089 12.916 1.00 80.62 118 PRO A N 1
ATOM 954 C CA . PRO A 1 118 ? 26.746 -14.946 11.793 1.00 80.62 118 PRO A CA 1
ATOM 955 C C . PRO A 1 118 ? 27.192 -14.334 10.456 1.00 80.62 118 PRO A C 1
ATOM 957 O O . PRO A 1 118 ? 27.143 -13.122 10.265 1.00 80.62 118 PRO A O 1
ATOM 960 N N . ALA A 1 119 ? 27.602 -15.176 9.503 1.00 81.94 119 ALA A N 1
ATOM 961 C CA . ALA A 1 119 ? 28.174 -14.718 8.230 1.00 81.94 119 ALA A CA 1
ATOM 962 C C . ALA A 1 119 ? 27.137 -14.219 7.201 1.00 81.94 119 ALA A C 1
ATOM 964 O O . ALA A 1 119 ? 27.480 -13.448 6.306 1.00 81.94 119 ALA A O 1
ATOM 965 N N . LYS A 1 120 ? 25.877 -14.670 7.296 1.00 83.19 120 LYS A N 1
ATOM 966 C CA . LYS A 1 120 ? 24.748 -14.252 6.445 1.00 83.19 120 LYS A CA 1
ATOM 967 C C . LYS A 1 120 ? 23.458 -14.220 7.273 1.00 83.19 120 LYS A C 1
ATOM 969 O O . LYS A 1 120 ? 23.292 -15.028 8.183 1.00 83.19 120 LYS A O 1
ATOM 974 N N . LEU A 1 121 ? 22.551 -13.297 6.948 1.00 81.12 121 LEU A N 1
ATOM 975 C CA . LEU A 1 121 ? 21.245 -13.161 7.599 1.00 81.12 121 LEU A CA 1
ATOM 976 C C . LEU A 1 121 ? 20.185 -13.966 6.835 1.00 81.12 121 LEU A C 1
ATOM 978 O O . LEU A 1 121 ? 19.618 -13.473 5.862 1.00 81.12 121 LEU A O 1
ATOM 982 N N . ASN A 1 122 ? 19.902 -15.180 7.304 1.00 80.88 122 ASN A N 1
ATOM 983 C CA . ASN A 1 122 ? 18.793 -15.995 6.811 1.00 80.88 122 ASN A CA 1
ATOM 984 C C . ASN A 1 122 ? 17.647 -15.930 7.830 1.00 80.88 122 ASN A C 1
ATOM 986 O O . ASN A 1 122 ? 17.738 -16.533 8.898 1.00 80.88 122 ASN A O 1
ATOM 990 N N . LEU A 1 123 ? 16.585 -15.188 7.512 1.00 83.88 123 LEU A N 1
ATOM 991 C CA . LEU A 1 123 ? 15.349 -15.165 8.297 1.00 83.88 123 LEU A CA 1
ATOM 992 C C . LEU A 1 123 ? 14.310 -16.084 7.632 1.00 83.88 123 LEU A C 1
ATOM 994 O O . LEU A 1 123 ? 14.218 -16.066 6.402 1.00 83.88 123 LEU A O 1
ATOM 998 N N . PRO A 1 124 ? 13.534 -16.874 8.397 1.00 86.56 124 PRO A N 1
ATOM 999 C CA . PRO A 1 124 ? 12.411 -17.626 7.844 1.00 86.56 124 PRO A CA 1
ATOM 1000 C C . PRO A 1 124 ? 11.296 -16.673 7.385 1.00 86.56 124 PRO A C 1
ATOM 1002 O O . PRO A 1 124 ? 11.288 -15.493 7.733 1.00 86.56 124 PRO A O 1
ATOM 1005 N N . ALA A 1 125 ? 10.326 -17.178 6.623 1.00 86.44 125 ALA A N 1
ATOM 1006 C CA . ALA A 1 125 ? 9.113 -16.418 6.340 1.00 86.44 125 ALA A CA 1
ATOM 1007 C C . ALA A 1 125 ? 8.254 -16.267 7.612 1.00 86.44 125 ALA A C 1
ATOM 1009 O O . ALA A 1 125 ? 8.146 -17.195 8.417 1.00 86.44 125 ALA A O 1
ATOM 1010 N N . PHE A 1 126 ? 7.603 -15.113 7.773 1.00 89.81 126 PHE A N 1
ATOM 1011 C CA . PHE A 1 126 ? 6.578 -14.927 8.802 1.00 89.81 126 PHE A CA 1
ATOM 1012 C C . PHE A 1 126 ? 5.364 -15.825 8.535 1.00 89.81 126 PHE A C 1
ATOM 1014 O O . PHE A 1 126 ? 4.923 -15.969 7.393 1.00 89.81 126 PHE A O 1
ATOM 1021 N N . THR A 1 127 ? 4.782 -16.377 9.599 1.00 90.19 127 THR A N 1
ATOM 1022 C CA . THR A 1 127 ? 3.619 -17.277 9.528 1.00 90.19 127 THR A CA 1
ATOM 1023 C C . THR A 1 127 ? 2.470 -16.787 10.410 1.00 90.19 127 THR A C 1
ATOM 1025 O O . THR A 1 127 ? 2.678 -16.044 11.370 1.00 90.19 127 THR A O 1
ATOM 1028 N N . MET A 1 128 ? 1.239 -17.191 10.087 1.00 88.81 128 MET A N 1
ATOM 1029 C CA . MET A 1 128 ? 0.039 -16.900 10.882 1.00 88.81 128 MET A CA 1
ATOM 1030 C C . MET A 1 128 ? -0.509 -18.185 11.500 1.00 88.81 128 MET A C 1
ATOM 1032 O O . MET A 1 128 ? -0.499 -19.241 10.867 1.00 88.81 128 MET A O 1
ATOM 1036 N N . LYS A 1 129 ? -1.011 -18.106 12.737 1.00 88.62 129 LYS A N 1
ATOM 1037 C CA . LYS A 1 129 ? -1.590 -19.267 13.421 1.00 88.62 129 LYS A CA 1
ATOM 1038 C C . LYS A 1 129 ? -3.016 -19.541 12.947 1.00 88.62 129 LYS A C 1
ATOM 1040 O O . LYS A 1 129 ? -3.868 -18.650 12.947 1.00 88.62 129 LYS A O 1
ATOM 1045 N N . SER A 1 130 ? -3.256 -20.800 12.580 1.00 86.69 130 SER A N 1
ATOM 1046 C CA . SER A 1 130 ? -4.574 -21.292 12.185 1.00 86.69 130 SER A CA 1
ATOM 1047 C C . SER A 1 130 ? -5.514 -21.401 13.385 1.00 86.69 130 SER A C 1
ATOM 1049 O O . SER A 1 130 ? -5.127 -21.959 14.412 1.00 86.69 130 SER A O 1
ATOM 1051 N N . ASN A 1 131 ? -6.764 -20.952 13.233 1.00 85.75 131 ASN A N 1
ATOM 1052 C CA . ASN A 1 131 ? -7.806 -21.114 14.256 1.00 85.75 131 ASN A CA 1
ATOM 1053 C C . ASN A 1 131 ? -8.336 -22.564 14.385 1.00 85.75 131 ASN A C 1
ATOM 1055 O O . ASN A 1 131 ? -9.184 -22.839 15.230 1.00 85.75 131 ASN A O 1
ATOM 1059 N N . ARG A 1 132 ? -7.879 -23.510 13.544 1.00 84.25 132 ARG A N 1
ATOM 1060 C CA . ARG A 1 132 ? -8.461 -24.865 13.407 1.00 84.25 132 ARG A CA 1
ATOM 1061 C C . ARG A 1 132 ? -8.406 -25.707 14.691 1.00 84.25 132 ARG A C 1
ATOM 1063 O O . ARG A 1 132 ? -9.125 -26.694 14.796 1.00 84.25 132 ARG A O 1
ATOM 1070 N N . ARG A 1 133 ? -7.548 -25.335 15.648 1.00 85.50 133 ARG A N 1
ATOM 1071 C CA . ARG A 1 133 ? -7.397 -25.988 16.963 1.00 85.50 133 ARG A CA 1
ATOM 1072 C C . ARG A 1 133 ? -7.963 -25.171 18.133 1.00 85.50 133 ARG A C 1
ATOM 1074 O O . ARG A 1 133 ? -7.899 -25.646 19.264 1.00 85.50 133 ARG A O 1
ATOM 1081 N N . ASP A 1 134 ? -8.488 -23.973 17.881 1.00 88.81 134 ASP A N 1
ATOM 1082 C CA . ASP A 1 134 ? -9.153 -23.170 18.911 1.00 88.81 134 ASP A CA 1
ATOM 1083 C C . ASP A 1 134 ? -10.541 -23.785 19.219 1.00 88.81 134 ASP A C 1
ATOM 1085 O O . ASP A 1 134 ? -11.177 -24.335 18.316 1.00 88.81 134 ASP A O 1
ATOM 1089 N N . PRO A 1 135 ? -11.036 -23.743 20.470 1.00 92.50 135 PRO A N 1
ATOM 1090 C CA . PRO A 1 135 ? -12.336 -24.316 20.823 1.00 92.50 135 PRO A CA 1
ATOM 1091 C C . PRO A 1 135 ? -13.502 -23.450 20.317 1.00 92.50 135 PRO A C 1
ATOM 1093 O O . PRO A 1 135 ? -13.367 -22.245 20.114 1.00 92.50 135 PRO A O 1
ATOM 1096 N N . GLU A 1 136 ? -14.679 -24.049 20.142 1.00 92.38 136 GLU A N 1
ATOM 1097 C CA . GLU A 1 136 ? -15.868 -23.337 19.659 1.00 92.38 136 GLU A CA 1
ATOM 1098 C C . GLU A 1 136 ? -16.593 -22.573 20.776 1.00 92.38 136 GLU A C 1
ATOM 1100 O O . GLU A 1 136 ? -16.809 -23.080 21.879 1.00 92.38 136 GLU A O 1
ATOM 1105 N N . ASN A 1 137 ? -17.003 -21.335 20.489 1.00 93.06 137 ASN A N 1
ATOM 1106 C CA . ASN A 1 137 ? -17.895 -20.572 21.359 1.00 93.06 137 ASN A CA 1
ATOM 1107 C C . ASN A 1 137 ? -19.363 -21.015 21.201 1.00 93.06 137 ASN A C 1
ATOM 1109 O O . ASN A 1 137 ? -19.766 -21.527 20.162 1.00 93.06 137 ASN A O 1
ATOM 1113 N N . ALA A 1 138 ? -20.208 -20.723 22.192 1.00 91.69 138 ALA A N 1
ATOM 1114 C CA . ALA A 1 138 ? -21.657 -20.842 22.028 1.00 91.69 138 ALA A CA 1
ATOM 1115 C C . ALA A 1 138 ? -22.210 -19.844 20.981 1.00 91.69 138 ALA A C 1
ATOM 1117 O O . ALA A 1 138 ? -21.647 -18.767 20.760 1.00 91.69 138 ALA A O 1
ATOM 1118 N N . GLN A 1 139 ? -23.356 -20.165 20.373 1.00 91.44 139 GLN A N 1
ATOM 1119 C CA . GLN A 1 139 ? -24.048 -19.259 19.445 1.00 91.44 139 GLN A CA 1
ATOM 1120 C C . GLN A 1 139 ? -24.477 -17.947 20.144 1.00 91.44 139 GLN A C 1
ATOM 1122 O O . GLN A 1 139 ? -25.010 -18.002 21.259 1.00 91.44 139 GLN A O 1
ATOM 1127 N N . PRO A 1 140 ? -24.322 -16.764 19.512 1.00 87.75 140 PRO A N 1
ATOM 1128 C CA . PRO A 1 140 ? -24.834 -15.506 20.058 1.00 87.75 140 PRO A CA 1
ATOM 1129 C C . PRO A 1 140 ? -26.369 -15.522 20.147 1.00 87.75 140 PRO A C 1
ATOM 1131 O O . PRO A 1 140 ? -27.051 -15.740 19.147 1.00 87.75 140 PRO A O 1
ATOM 1134 N N . LYS A 1 141 ? -26.948 -15.232 21.320 1.00 76.19 141 LYS A N 1
ATOM 1135 C CA . LYS A 1 141 ? -28.395 -15.423 21.577 1.00 76.19 141 LYS A CA 1
ATOM 1136 C C . LYS A 1 141 ? -29.319 -14.536 20.731 1.00 76.19 141 LYS A C 1
ATOM 1138 O O . LYS A 1 141 ? -30.510 -14.816 20.628 1.00 76.19 141 LYS A O 1
ATOM 1143 N N . LYS A 1 142 ? -28.789 -13.461 20.140 1.00 71.06 142 LYS A N 1
ATOM 1144 C CA . LYS A 1 142 ? -29.520 -12.485 19.306 1.00 71.06 142 LYS A CA 1
ATOM 1145 C C . LYS A 1 142 ? -29.215 -12.601 17.804 1.00 71.06 142 LYS A C 1
ATOM 1147 O O . LYS A 1 142 ? -29.553 -11.688 17.044 1.00 71.06 142 LYS A O 1
ATOM 1152 N N . PHE A 1 143 ? -28.570 -13.682 17.367 1.00 83.00 143 PHE A N 1
ATOM 1153 C CA . PHE A 1 143 ? -28.277 -13.944 15.954 1.00 83.00 143 PHE A CA 1
ATOM 1154 C C . PHE A 1 143 ? -29.446 -14.650 15.240 1.00 83.00 143 PHE A C 1
ATOM 1156 O O . PHE A 1 143 ? -30.064 -15.555 15.789 1.00 83.00 143 PHE A O 1
ATOM 1163 N N . LYS A 1 144 ? -29.753 -14.221 14.009 1.00 83.88 144 LYS A N 1
ATOM 1164 C CA . LYS A 1 144 ? -30.774 -14.812 13.117 1.00 83.88 144 LYS A CA 1
ATOM 1165 C C . LYS A 1 144 ? -30.257 -16.021 12.345 1.00 83.88 144 LYS A C 1
ATOM 1167 O O . LYS A 1 144 ? -30.991 -16.975 12.125 1.00 83.88 144 LYS A O 1
ATOM 1172 N N . ILE A 1 145 ? -29.020 -15.918 11.867 1.00 84.38 145 ILE A N 1
ATOM 1173 C CA . ILE A 1 145 ? -28.345 -16.923 11.047 1.00 84.38 145 ILE A CA 1
ATOM 1174 C C . ILE A 1 145 ? -27.201 -17.438 11.918 1.00 84.38 145 ILE A C 1
ATOM 1176 O O . ILE A 1 145 ? -26.354 -16.615 12.266 1.00 84.38 145 ILE A O 1
ATOM 1180 N N . PRO A 1 146 ? -27.171 -18.720 12.318 1.00 86.12 146 PRO A N 1
ATOM 1181 C CA . PRO A 1 146 ? -26.120 -19.236 13.190 1.00 86.12 146 PRO A CA 1
ATOM 1182 C C . PRO A 1 146 ? -24.738 -19.073 12.548 1.00 86.12 146 PRO A C 1
ATOM 1184 O O . PRO A 1 146 ? -24.587 -19.185 11.329 1.00 86.12 146 PRO A O 1
ATOM 1187 N N . LEU A 1 147 ? -23.727 -18.818 13.378 1.00 88.69 147 LEU A N 1
ATOM 1188 C CA . LEU A 1 147 ? -22.329 -18.874 12.951 1.00 88.69 147 LEU A CA 1
ATOM 1189 C C . LEU A 1 147 ? -21.928 -20.338 12.742 1.00 88.69 147 LEU A C 1
ATOM 1191 O O . LEU A 1 147 ? -22.379 -21.214 13.481 1.00 88.69 147 LEU A O 1
ATOM 1195 N N . ARG A 1 148 ? -21.084 -20.612 11.747 1.00 85.75 148 ARG A N 1
ATOM 1196 C CA . ARG A 1 148 ? -20.541 -21.960 11.516 1.00 85.75 148 ARG A CA 1
ATOM 1197 C C . ARG A 1 148 ? -19.448 -22.304 12.537 1.00 85.75 148 ARG A C 1
ATOM 1199 O O . ARG A 1 148 ? -18.889 -21.404 13.160 1.00 85.75 148 ARG A O 1
ATOM 1206 N N . CYS A 1 149 ? -19.124 -23.583 12.699 1.00 85.44 149 CYS A N 1
ATOM 1207 C CA . CYS A 1 149 ? -18.132 -24.087 13.657 1.00 85.44 149 CYS A CA 1
ATOM 1208 C C . CYS A 1 149 ? -16.800 -23.317 13.618 1.00 85.44 149 CYS A C 1
ATOM 1210 O O . CYS A 1 149 ? -16.344 -22.768 14.617 1.00 85.44 149 CYS A O 1
ATOM 1212 N N . GLU A 1 150 ? -16.220 -23.140 12.437 1.00 84.25 150 GLU A N 1
ATOM 1213 C CA . GLU A 1 150 ? -14.980 -22.397 12.224 1.00 84.25 150 GLU A CA 1
ATOM 1214 C C . GLU A 1 150 ? -15.098 -20.888 12.510 1.00 84.25 150 GLU A C 1
ATOM 1216 O O . GLU A 1 150 ? -14.116 -20.241 12.874 1.00 84.25 150 GLU A O 1
ATOM 1221 N N . GLN A 1 151 ? -16.306 -20.327 12.417 1.00 88.81 151 GLN A N 1
ATOM 1222 C CA . GLN A 1 151 ? -16.611 -18.953 12.825 1.00 88.81 151 GLN A CA 1
ATOM 1223 C C . GLN A 1 151 ? -16.797 -18.837 14.348 1.00 88.81 151 GLN A C 1
ATOM 1225 O O . GLN A 1 151 ? -16.455 -17.806 14.928 1.00 88.81 151 GLN A O 1
ATOM 1230 N N . LEU A 1 152 ? -17.295 -19.891 15.007 1.00 91.88 152 LEU A N 1
ATOM 1231 C CA . LEU A 1 152 ? -17.373 -20.000 16.467 1.00 91.88 152 LEU A CA 1
ATOM 1232 C C . LEU A 1 152 ? -15.986 -20.175 17.105 1.00 91.88 152 LEU A C 1
ATOM 1234 O O . LEU A 1 152 ? -15.778 -19.647 18.199 1.00 91.88 152 LEU A O 1
ATOM 1238 N N . ARG A 1 153 ? -15.036 -20.834 16.420 1.00 92.06 153 ARG A N 1
ATOM 1239 C CA . ARG A 1 153 ? -13.607 -20.870 16.799 1.00 92.06 153 ARG A CA 1
ATOM 1240 C C . ARG A 1 153 ? -12.992 -19.466 16.783 1.00 92.06 153 ARG A C 1
ATOM 1242 O O . ARG A 1 153 ? -12.492 -19.003 17.808 1.00 92.06 153 ARG A O 1
ATOM 1249 N N . SER A 1 154 ? -13.132 -18.731 15.671 1.00 92.81 154 SER A N 1
ATOM 1250 C CA . SER A 1 154 ? -12.707 -17.319 15.599 1.00 92.81 154 SER A CA 1
ATOM 1251 C C . SER A 1 154 ? -13.378 -16.460 16.684 1.00 92.81 154 SER A C 1
ATOM 1253 O O . SER A 1 154 ? -12.698 -15.692 17.362 1.00 92.81 154 SER A O 1
ATOM 1255 N N . LEU A 1 155 ? -14.690 -16.614 16.915 1.00 93.81 155 LEU A N 1
ATOM 1256 C CA . LEU A 1 155 ? -15.418 -15.877 17.957 1.00 93.81 155 LEU A CA 1
ATOM 1257 C C . LEU A 1 155 ? -14.910 -16.187 19.377 1.00 93.81 155 LEU A C 1
ATOM 1259 O O . LEU A 1 155 ? -14.829 -15.267 20.192 1.00 93.81 155 LEU A O 1
ATOM 1263 N N . HIS A 1 156 ? -14.550 -17.439 19.681 1.00 94.25 156 HIS A N 1
ATOM 1264 C CA . HIS A 1 156 ? -13.964 -17.801 20.974 1.00 94.25 156 HIS A CA 1
ATOM 1265 C C . HIS A 1 156 ? -12.653 -17.047 21.209 1.00 94.25 156 HIS A C 1
ATOM 1267 O O . HIS A 1 156 ? -12.504 -16.369 22.226 1.00 94.25 156 HIS A O 1
ATOM 1273 N N . TRP A 1 157 ? -11.724 -17.110 20.249 1.00 94.50 157 TRP A N 1
ATOM 1274 C CA . TRP A 1 157 ? -10.451 -16.399 20.358 1.00 94.50 157 TRP A CA 1
ATOM 1275 C C . TRP A 1 157 ? -10.653 -14.880 20.461 1.00 94.50 157 TRP A C 1
ATOM 1277 O O . TRP A 1 157 ? -10.029 -14.247 21.312 1.00 94.50 157 TRP A O 1
ATOM 1287 N N . MET A 1 158 ? -11.577 -14.289 19.692 1.00 95.06 158 MET A N 1
ATOM 1288 C CA . MET A 1 158 ? -11.893 -12.860 19.816 1.00 95.06 158 MET A CA 1
ATOM 1289 C C . MET A 1 158 ? -12.431 -12.491 21.208 1.00 95.06 158 MET A C 1
ATOM 1291 O O . MET A 1 158 ? -12.048 -11.461 21.757 1.00 95.06 158 MET A O 1
ATOM 1295 N N . LEU A 1 159 ? -13.279 -13.329 21.814 1.00 93.81 159 LEU A N 1
ATOM 1296 C CA . LEU A 1 159 ? -13.764 -13.120 23.183 1.00 93.81 159 LEU A CA 1
ATOM 1297 C C . LEU A 1 159 ? -12.650 -13.280 24.232 1.00 93.81 159 LEU A C 1
ATOM 1299 O O . LEU A 1 159 ? -12.663 -12.558 25.228 1.00 93.81 159 LEU A O 1
ATOM 1303 N N . ALA A 1 160 ? -11.677 -14.167 24.001 1.00 93.31 160 ALA A N 1
ATOM 1304 C CA . ALA A 1 160 ? -10.498 -14.309 24.854 1.00 93.31 160 ALA A CA 1
ATOM 1305 C C . ALA A 1 160 ? -9.566 -13.084 24.761 1.00 93.31 160 ALA A C 1
ATOM 1307 O O . ALA A 1 160 ? -9.131 -12.577 25.792 1.00 93.31 160 ALA A O 1
ATOM 1308 N N . GLN A 1 161 ? -9.329 -12.536 23.562 1.00 94.06 161 GLN A N 1
ATOM 1309 C CA . GLN A 1 161 ? -8.535 -11.307 23.372 1.00 94.06 161 GLN A CA 1
ATOM 1310 C C . GLN A 1 161 ? -9.211 -10.034 23.921 1.00 94.06 161 GLN A C 1
ATOM 1312 O O . GLN A 1 161 ? -8.555 -9.006 24.068 1.00 94.06 161 GLN A O 1
ATOM 1317 N N . GLU A 1 162 ? -10.513 -10.063 24.222 1.00 93.31 162 GLU A N 1
ATOM 1318 C CA . GLU A 1 162 ? -11.217 -8.963 24.904 1.00 93.31 162 GLU A CA 1
ATOM 1319 C C . GLU A 1 162 ? -11.403 -9.183 26.417 1.00 93.31 162 GLU A C 1
ATOM 1321 O O . GLU A 1 162 ? -11.960 -8.314 27.100 1.00 93.31 162 GLU A O 1
ATOM 1326 N N . SER A 1 163 ? -10.957 -10.330 26.942 1.00 90.62 163 SER A N 1
ATOM 1327 C CA . SER A 1 163 ? -11.028 -10.651 28.370 1.00 90.62 163 SER A CA 1
ATOM 1328 C C . SER A 1 163 ? -10.088 -9.778 29.210 1.00 90.62 163 SER A C 1
ATOM 1330 O O . SER A 1 163 ? -9.231 -9.061 28.691 1.00 90.62 163 SER A O 1
ATOM 1332 N N . GLU A 1 164 ? -10.287 -9.791 30.528 1.00 85.94 164 GLU A N 1
ATOM 1333 C CA . GLU A 1 164 ? -9.421 -9.060 31.463 1.00 85.94 164 GLU A CA 1
ATOM 1334 C C . GLU A 1 164 ? -8.150 -9.877 31.765 1.00 85.94 164 GLU A C 1
ATOM 1336 O O . GLU A 1 164 ? -7.092 -9.302 31.992 1.00 85.94 164 GLU A O 1
ATOM 1341 N N . ASP A 1 165 ? -8.258 -11.205 31.656 1.00 88.88 165 ASP A N 1
ATOM 1342 C CA . ASP A 1 165 ? -7.206 -12.216 31.816 1.00 88.88 165 ASP A CA 1
ATOM 1343 C C . ASP A 1 165 ? -6.368 -12.438 30.534 1.00 88.88 165 ASP A C 1
ATOM 1345 O O . ASP A 1 165 ? -5.585 -13.387 30.443 1.00 88.88 165 ASP A O 1
ATOM 1349 N N . ALA A 1 166 ? -6.550 -11.593 29.512 1.00 90.06 166 ALA A N 1
ATOM 1350 C CA . ALA A 1 166 ? -5.814 -11.677 28.255 1.00 90.06 166 ALA A CA 1
ATOM 1351 C C . ALA A 1 166 ? -4.303 -11.459 28.498 1.00 90.06 166 ALA A C 1
ATOM 1353 O O . ALA A 1 166 ? -3.926 -10.486 29.159 1.00 90.06 166 ALA A O 1
ATOM 1354 N N . PRO A 1 167 ? -3.417 -12.326 27.969 1.00 91.06 167 PRO A N 1
ATOM 1355 C CA . PRO A 1 167 ? -1.990 -12.249 28.260 1.00 91.06 167 PRO A CA 1
ATOM 1356 C C . PRO A 1 167 ? -1.381 -10.948 27.728 1.00 91.06 167 PRO A C 1
ATOM 1358 O O . PRO A 1 167 ? -1.643 -10.545 26.592 1.00 91.06 167 PRO A O 1
ATOM 1361 N N . ALA A 1 168 ? -0.520 -10.323 28.532 1.00 92.62 168 ALA A N 1
ATOM 1362 C CA . ALA A 1 168 ? 0.255 -9.157 28.122 1.00 92.62 168 ALA A CA 1
ATOM 1363 C C . ALA A 1 168 ? 1.160 -9.457 26.916 1.00 92.62 168 ALA A C 1
ATOM 1365 O O . ALA A 1 168 ? 1.625 -10.584 26.725 1.00 92.62 168 ALA A O 1
ATOM 1366 N N . PHE A 1 169 ? 1.470 -8.429 26.130 1.00 94.50 169 PHE A N 1
ATOM 1367 C CA . PHE A 1 169 ? 2.598 -8.452 25.200 1.00 94.50 169 PHE A CA 1
ATOM 1368 C C . PHE A 1 169 ? 3.846 -7.898 25.889 1.00 94.50 169 PHE A C 1
ATOM 1370 O O . PHE A 1 169 ? 3.745 -6.966 26.686 1.00 94.50 169 PHE A O 1
ATOM 1377 N N . VAL A 1 170 ? 5.026 -8.429 25.566 1.00 93.38 170 VAL A N 1
ATOM 1378 C CA . VAL A 1 170 ? 6.298 -7.861 26.033 1.00 93.38 170 VAL A CA 1
ATOM 1379 C C . VAL A 1 170 ? 6.827 -6.905 24.967 1.00 93.38 170 VAL A C 1
ATOM 1381 O O . VAL A 1 170 ? 7.355 -7.333 23.944 1.00 93.38 170 VAL A O 1
ATOM 1384 N N . GLU A 1 171 ? 6.689 -5.600 25.206 1.00 93.25 171 GLU A N 1
ATOM 1385 C CA . GLU A 1 171 ? 7.426 -4.593 24.441 1.00 93.25 171 GLU A CA 1
ATOM 1386 C C . GLU A 1 171 ? 8.884 -4.610 24.907 1.00 93.25 171 GLU A C 1
ATOM 1388 O O . GLU A 1 171 ? 9.148 -4.390 26.090 1.00 93.25 171 GLU A O 1
ATOM 1393 N N . GLU A 1 172 ? 9.833 -4.849 24.000 1.00 92.94 172 GLU A N 1
ATOM 1394 C CA . GLU A 1 172 ? 11.262 -4.885 24.324 1.00 92.94 172 GLU A CA 1
ATOM 1395 C C . GLU A 1 172 ? 12.129 -4.079 23.348 1.00 92.94 172 GLU A C 1
ATOM 1397 O O . GLU A 1 172 ? 11.822 -3.924 22.166 1.00 92.94 172 GLU A O 1
ATOM 1402 N N . GLU A 1 173 ? 13.249 -3.581 23.866 1.00 93.12 173 GLU A N 1
ATOM 1403 C CA . GLU A 1 173 ? 14.326 -2.935 23.120 1.00 93.12 173 GLU A CA 1
ATOM 1404 C C . GLU A 1 173 ? 15.679 -3.421 23.646 1.00 93.12 173 GLU A C 1
ATOM 1406 O O . GLU A 1 173 ? 15.840 -3.682 24.840 1.00 93.12 173 GLU A O 1
ATOM 1411 N N . ILE A 1 174 ? 16.673 -3.522 22.759 1.00 91.62 174 ILE A N 1
ATOM 1412 C CA . ILE A 1 174 ? 18.036 -3.954 23.105 1.00 91.62 174 ILE A CA 1
ATOM 1413 C C . ILE A 1 174 ? 19.057 -2.984 22.510 1.00 91.62 174 ILE A C 1
ATOM 1415 O O . ILE A 1 174 ? 19.034 -2.669 21.316 1.00 91.62 174 ILE A O 1
ATOM 1419 N N . ALA A 1 175 ? 19.995 -2.538 23.342 1.00 91.19 175 ALA A N 1
ATOM 1420 C CA . ALA A 1 175 ? 21.224 -1.886 22.915 1.00 91.19 175 ALA A CA 1
ATOM 1421 C C . ALA A 1 175 ? 22.413 -2.809 23.205 1.00 91.19 175 ALA A C 1
ATOM 1423 O O . ALA A 1 175 ? 22.492 -3.422 24.267 1.00 91.19 175 ALA A O 1
ATOM 1424 N N . GLU A 1 176 ? 23.353 -2.894 22.269 1.00 91.25 176 GLU A N 1
ATOM 1425 C CA . GLU A 1 176 ? 24.507 -3.787 22.357 1.00 91.25 176 GLU A CA 1
ATOM 1426 C C . GLU A 1 176 ? 25.826 -3.038 22.146 1.00 91.25 176 GLU A C 1
ATOM 1428 O O . GLU A 1 176 ? 25.860 -1.951 21.565 1.00 91.25 176 GLU A O 1
ATOM 1433 N N . ALA A 1 177 ? 26.917 -3.647 22.598 1.00 90.50 177 ALA A N 1
ATOM 1434 C CA . ALA A 1 177 ? 28.276 -3.270 22.249 1.00 90.50 177 ALA A CA 1
ATOM 1435 C C . ALA A 1 177 ? 29.125 -4.526 22.045 1.00 90.50 177 ALA A C 1
ATOM 1437 O O . ALA A 1 177 ? 28.956 -5.522 22.750 1.00 90.50 177 ALA A O 1
ATOM 1438 N N . GLN A 1 178 ? 30.066 -4.462 21.106 1.00 89.75 178 GLN A N 1
ATOM 1439 C CA . GLN A 1 178 ? 30.981 -5.557 20.793 1.00 89.75 178 GLN A CA 1
ATOM 1440 C C . GLN A 1 178 ? 32.430 -5.070 20.914 1.00 89.75 178 GLN A C 1
ATOM 1442 O O . GLN A 1 178 ? 32.755 -3.954 20.511 1.00 89.75 178 GLN A O 1
ATOM 1447 N N . LEU A 1 179 ? 33.289 -5.906 21.492 1.00 88.88 179 LEU A N 1
ATOM 1448 C CA . LEU A 1 179 ? 34.737 -5.743 21.564 1.00 88.88 179 LEU A CA 1
ATOM 1449 C C . LEU A 1 179 ? 35.352 -6.888 20.751 1.00 88.88 179 LEU A C 1
ATOM 1451 O O . LEU A 1 179 ? 35.820 -7.897 21.280 1.00 88.88 179 LEU A O 1
ATOM 1455 N N . GLU A 1 180 ? 35.272 -6.711 19.432 1.00 84.69 180 GLU A N 1
ATOM 1456 C CA . GLU A 1 180 ? 35.617 -7.685 18.389 1.00 84.69 180 GLU A CA 1
ATOM 1457 C C . GLU A 1 180 ? 36.965 -8.410 18.603 1.00 84.69 180 GLU A C 1
ATOM 1459 O O . GLU A 1 180 ? 36.965 -9.636 18.493 1.00 84.69 180 GLU A O 1
ATOM 1464 N N . PRO A 1 181 ? 38.079 -7.758 19.018 1.00 86.50 181 PRO A N 1
ATOM 1465 C CA . PRO A 1 181 ? 39.364 -8.442 19.213 1.00 86.50 181 PRO A CA 1
ATOM 1466 C C . PRO A 1 181 ? 39.381 -9.528 20.298 1.00 86.50 181 PRO A C 1
ATOM 1468 O O . PRO A 1 181 ? 40.358 -10.268 20.385 1.00 86.50 181 PRO A O 1
ATOM 1471 N N . LEU A 1 182 ? 38.344 -9.608 21.141 1.00 87.62 182 LEU A N 1
ATOM 1472 C CA . LEU A 1 182 ? 38.194 -10.632 22.180 1.00 87.62 182 LEU A CA 1
ATOM 1473 C C . LEU A 1 182 ? 36.979 -11.549 21.961 1.00 87.62 182 LEU A C 1
ATOM 1475 O O . LEU A 1 182 ? 36.750 -12.424 22.787 1.00 87.62 182 LEU A O 1
ATOM 1479 N N . GLY A 1 183 ? 36.174 -11.345 20.910 1.00 87.88 183 GLY A N 1
ATOM 1480 C CA . GLY A 1 183 ? 34.885 -12.039 20.751 1.00 87.88 183 GLY A CA 1
ATOM 1481 C C . GLY A 1 183 ? 33.842 -11.651 21.812 1.00 87.88 183 GLY A C 1
ATOM 1482 O O . GLY A 1 183 ? 32.916 -12.406 22.093 1.00 87.88 183 GLY A O 1
ATOM 1483 N N . TRP A 1 184 ? 33.997 -10.489 22.453 1.00 91.38 184 TRP A N 1
ATOM 1484 C CA . TRP A 1 184 ? 33.165 -10.076 23.587 1.00 91.38 184 TRP A CA 1
ATOM 1485 C C . TRP A 1 184 ? 31.955 -9.255 23.133 1.00 91.38 184 TRP A C 1
ATOM 1487 O O . TRP A 1 184 ? 32.107 -8.257 22.432 1.00 91.38 184 TRP A O 1
ATOM 1497 N N . ARG A 1 185 ? 30.753 -9.615 23.594 1.00 91.81 185 ARG A N 1
ATOM 1498 C CA . ARG A 1 185 ? 29.494 -8.904 23.312 1.00 91.81 185 ARG A CA 1
ATOM 1499 C C . ARG A 1 185 ? 28.713 -8.657 24.597 1.00 91.81 185 ARG A C 1
ATOM 1501 O O . ARG A 1 185 ? 28.504 -9.576 25.381 1.00 91.81 185 ARG A O 1
ATOM 1508 N N . VAL A 1 186 ? 28.278 -7.418 24.805 1.00 92.62 186 VAL A N 1
ATOM 1509 C CA . VAL A 1 186 ? 27.455 -6.991 25.947 1.00 92.62 186 VAL A CA 1
ATOM 1510 C C . VAL A 1 186 ? 26.130 -6.471 25.408 1.00 92.62 186 VAL A C 1
ATOM 1512 O O . VAL A 1 186 ? 26.118 -5.657 24.486 1.00 92.62 186 VAL A O 1
ATOM 1515 N N . GLU A 1 187 ? 25.022 -6.894 26.004 1.00 93.50 187 GLU A N 1
ATOM 1516 C CA . GLU A 1 187 ? 23.676 -6.421 25.680 1.00 93.50 187 GLU A CA 1
ATOM 1517 C C . GLU A 1 187 ? 23.001 -5.859 26.931 1.00 93.50 187 GLU A C 1
ATOM 1519 O O . GLU A 1 187 ? 23.073 -6.454 28.004 1.00 93.50 187 GLU A O 1
ATOM 1524 N N . GLY A 1 188 ? 22.322 -4.723 26.780 1.00 93.81 188 GLY A N 1
ATOM 1525 C CA . GLY A 1 188 ? 21.357 -4.193 27.736 1.00 93.81 188 GLY A CA 1
ATOM 1526 C C . GLY A 1 188 ? 19.967 -4.202 27.108 1.00 93.81 188 GLY A C 1
ATOM 1527 O O . GLY A 1 188 ? 19.765 -3.603 26.052 1.00 93.81 188 GLY A O 1
ATOM 1528 N N . LYS A 1 189 ? 19.025 -4.881 27.758 1.00 93.56 189 LYS A N 1
ATOM 1529 C CA . LYS A 1 189 ? 17.609 -4.975 27.397 1.00 93.56 189 LYS A CA 1
ATOM 1530 C C . LYS A 1 189 ? 16.784 -4.080 28.318 1.00 93.56 189 LYS A C 1
ATOM 1532 O O . LYS A 1 189 ? 17.055 -3.999 29.517 1.00 93.56 189 LYS A O 1
ATOM 1537 N N . ALA A 1 190 ? 15.763 -3.451 27.755 1.00 92.88 190 ALA A N 1
ATOM 1538 C CA . ALA A 1 190 ? 14.647 -2.885 28.494 1.00 92.88 190 ALA A CA 1
ATOM 1539 C C . ALA A 1 190 ? 13.365 -3.557 28.002 1.00 92.88 190 ALA A C 1
ATOM 1541 O O . ALA A 1 190 ? 13.166 -3.671 26.792 1.00 92.88 190 ALA A O 1
ATOM 1542 N N . GLU A 1 191 ? 12.514 -4.007 28.918 1.00 92.94 191 GLU A N 1
ATOM 1543 C CA . GLU A 1 191 ? 11.262 -4.689 28.590 1.00 92.94 191 GLU A CA 1
ATOM 1544 C C . GLU A 1 191 ? 10.108 -4.239 29.491 1.00 92.94 191 GLU A C 1
ATOM 1546 O O . GLU A 1 191 ? 10.311 -3.822 30.633 1.00 92.94 191 GLU A O 1
ATOM 1551 N N . ARG A 1 192 ? 8.884 -4.311 28.967 1.00 91.38 192 ARG A N 1
ATOM 1552 C CA . ARG A 1 192 ? 7.657 -3.949 29.681 1.00 91.38 192 ARG A CA 1
ATOM 1553 C C . ARG A 1 192 ? 6.495 -4.815 29.210 1.00 91.38 192 ARG A C 1
ATOM 1555 O O . ARG A 1 192 ? 6.268 -4.959 28.011 1.00 91.38 192 ARG A O 1
ATOM 1562 N N . GLN A 1 193 ? 5.731 -5.339 30.161 1.00 91.88 193 GLN A N 1
ATOM 1563 C CA . GLN A 1 193 ? 4.464 -6.015 29.888 1.00 91.88 193 GLN A CA 1
ATOM 1564 C C . GLN A 1 193 ? 3.375 -4.969 29.630 1.00 91.88 193 GLN A C 1
ATOM 1566 O O . GLN A 1 193 ? 3.180 -4.083 30.456 1.00 91.88 193 GLN A O 1
ATOM 1571 N N . VAL A 1 194 ? 2.682 -5.065 28.496 1.00 90.00 194 VAL A N 1
ATOM 1572 C CA . VAL A 1 194 ? 1.612 -4.143 28.090 1.00 90.00 194 VAL A CA 1
ATOM 1573 C C . VAL A 1 194 ? 0.353 -4.932 27.759 1.00 90.00 194 VAL A C 1
ATOM 1575 O O . VAL A 1 194 ? 0.387 -5.873 26.964 1.00 90.00 194 VAL A O 1
ATOM 1578 N N . HIS A 1 195 ? -0.767 -4.543 28.364 1.00 89.56 195 HIS A N 1
ATOM 1579 C CA . HIS A 1 195 ? -2.052 -5.221 28.190 1.00 89.56 195 HIS A CA 1
ATOM 1580 C C . HIS A 1 195 ? -2.888 -4.498 27.127 1.00 89.56 195 HIS A C 1
ATOM 1582 O O . HIS A 1 195 ? -3.401 -3.404 27.362 1.00 89.56 195 HIS A O 1
ATOM 1588 N N . ILE A 1 196 ? -3.038 -5.117 25.955 1.00 87.81 196 ILE A N 1
ATOM 1589 C CA . ILE A 1 196 ? -3.874 -4.625 24.851 1.00 87.81 196 ILE A CA 1
ATOM 1590 C C . ILE A 1 196 ? -5.000 -5.622 24.596 1.00 87.81 196 ILE A C 1
ATOM 1592 O O . ILE A 1 196 ? -4.765 -6.827 24.591 1.00 87.81 196 ILE A O 1
ATOM 1596 N N . ARG A 1 197 ? -6.214 -5.112 24.360 1.00 91.44 197 ARG A N 1
ATOM 1597 C CA . ARG A 1 197 ? -7.399 -5.924 24.066 1.00 91.44 197 ARG A CA 1
ATOM 1598 C C . ARG A 1 197 ? -7.788 -5.842 22.595 1.00 91.44 197 ARG A C 1
ATOM 1600 O O . ARG A 1 197 ? -7.837 -4.755 22.011 1.00 91.44 197 ARG A O 1
ATOM 1607 N N . GLY A 1 198 ? -8.129 -6.991 22.028 1.00 93.44 198 GLY A N 1
ATOM 1608 C CA . GLY A 1 198 ? -8.448 -7.168 20.615 1.00 93.44 198 GLY A CA 1
ATOM 1609 C C . GLY A 1 198 ? -7.291 -7.757 19.801 1.00 93.44 198 GLY A C 1
ATOM 1610 O O . GLY A 1 198 ? -6.434 -8.448 20.342 1.00 93.44 198 GLY A O 1
ATOM 1611 N N . GLY A 1 199 ? -7.276 -7.537 18.487 1.00 94.56 199 GLY A N 1
ATOM 1612 C CA . GLY A 1 199 ? -6.339 -8.216 17.592 1.00 94.56 199 GLY A CA 1
ATOM 1613 C C . GLY A 1 199 ? -6.663 -8.063 16.106 1.00 94.56 199 GLY A C 1
ATOM 1614 O O . GLY A 1 199 ? -7.280 -7.091 15.666 1.00 94.56 199 GLY A O 1
ATOM 1615 N N . VAL A 1 200 ? -6.238 -9.048 15.319 1.00 94.00 200 VAL A N 1
ATOM 1616 C CA . VAL A 1 200 ? -6.363 -9.084 13.860 1.00 94.00 200 VAL A CA 1
ATOM 1617 C C . VAL A 1 200 ? -7.060 -10.372 13.435 1.00 94.00 200 VAL A C 1
ATOM 1619 O O . VAL A 1 200 ? -6.526 -11.468 13.618 1.00 94.00 200 VAL A O 1
ATOM 1622 N N . LEU A 1 201 ? -8.238 -10.237 12.828 1.00 93.00 201 LEU A N 1
ATOM 1623 C CA . LEU A 1 201 ? -8.942 -11.349 12.199 1.00 93.00 201 LEU A CA 1
ATOM 1624 C C . LEU A 1 201 ? -8.496 -11.435 10.733 1.00 93.00 201 LEU A C 1
ATOM 1626 O O . LEU A 1 201 ? -8.956 -10.663 9.884 1.00 93.00 201 LEU A O 1
ATOM 1630 N N . ALA A 1 202 ? -7.557 -12.345 10.475 1.00 89.12 202 ALA A N 1
ATOM 1631 C CA . ALA A 1 202 ? -6.906 -12.567 9.185 1.00 89.12 202 ALA A CA 1
ATOM 1632 C C . ALA A 1 202 ? -7.553 -13.688 8.349 1.00 89.12 202 ALA A C 1
ATOM 1634 O O . ALA A 1 202 ? -7.012 -14.041 7.303 1.00 89.12 202 ALA A O 1
ATOM 1635 N N . ASP A 1 203 ? -8.690 -14.239 8.799 1.00 83.06 203 ASP A N 1
ATOM 1636 C CA . ASP A 1 203 ? -9.534 -15.201 8.072 1.00 83.06 203 ASP A CA 1
ATOM 1637 C C . ASP A 1 203 ? -9.667 -14.824 6.591 1.00 83.06 203 ASP A C 1
ATOM 1639 O O . ASP A 1 203 ? -9.802 -13.644 6.261 1.00 83.06 203 ASP A O 1
ATOM 1643 N N . GLU A 1 204 ? -9.677 -15.801 5.688 1.00 73.38 204 GLU A N 1
ATOM 1644 C CA . GLU A 1 204 ? -9.590 -15.540 4.247 1.00 73.38 204 GLU A CA 1
ATOM 1645 C C . GLU A 1 204 ? -10.760 -14.704 3.661 1.00 73.38 204 GLU A C 1
ATOM 1647 O O . GLU A 1 204 ? -11.760 -14.346 4.308 1.00 73.38 204 GLU A O 1
ATOM 1652 N N . VAL A 1 205 ? -10.622 -14.299 2.397 1.00 72.75 205 VAL A N 1
ATOM 1653 C CA . VAL A 1 205 ? -11.630 -13.479 1.711 1.00 72.75 205 VAL A CA 1
ATOM 1654 C C . VAL A 1 205 ? -12.893 -14.315 1.470 1.00 72.75 205 VAL A C 1
ATOM 1656 O O . VAL A 1 205 ? -12.858 -15.331 0.792 1.00 72.75 205 VAL A O 1
ATOM 1659 N N . GLY A 1 206 ? -14.027 -13.873 2.026 1.00 68.00 206 GLY A N 1
ATOM 1660 C CA . GLY A 1 206 ? -15.308 -14.592 1.956 1.00 68.00 206 GLY A CA 1
ATOM 1661 C C . GLY A 1 206 ? -15.746 -15.280 3.255 1.00 68.00 206 GLY A C 1
ATOM 1662 O O . GLY A 1 206 ? -16.925 -15.605 3.378 1.00 68.00 206 GLY A O 1
ATOM 1663 N N . TYR A 1 207 ? -14.871 -15.410 4.261 1.00 72.06 207 TYR A N 1
ATOM 1664 C CA . TYR A 1 207 ? -15.152 -16.157 5.503 1.00 72.06 207 TYR A CA 1
ATOM 1665 C C . TYR A 1 207 ? -16.185 -15.550 6.469 1.00 72.06 207 TYR A C 1
ATOM 1667 O O . TYR A 1 207 ? -16.494 -16.130 7.509 1.00 72.06 207 TYR A O 1
ATOM 1675 N N . GLY A 1 208 ? -16.759 -14.389 6.145 1.00 79.06 208 GLY A N 1
ATOM 1676 C CA . GLY A 1 208 ? -17.765 -13.752 6.995 1.00 79.06 208 GLY A CA 1
ATOM 1677 C C . GLY A 1 208 ? -17.193 -13.055 8.233 1.00 79.06 208 GLY A C 1
ATOM 1678 O O . GLY A 1 208 ? -17.876 -12.993 9.251 1.00 79.06 208 GLY A O 1
ATOM 1679 N N . LYS A 1 209 ? -15.990 -12.465 8.146 1.00 88.88 209 LYS A N 1
ATOM 1680 C CA . LYS A 1 209 ? -15.395 -11.600 9.193 1.00 88.88 209 LYS A CA 1
ATOM 1681 C C . LYS A 1 209 ? -16.382 -10.568 9.761 1.00 88.88 209 LYS A C 1
ATOM 1683 O O . LYS A 1 209 ? -16.419 -10.338 10.967 1.00 88.88 209 LYS A O 1
ATOM 1688 N N . THR A 1 210 ? -17.243 -10.007 8.911 1.00 89.81 210 THR A N 1
ATOM 1689 C CA . THR A 1 210 ? -18.374 -9.142 9.286 1.00 89.81 210 THR A CA 1
ATOM 1690 C C . THR A 1 210 ? -19.358 -9.834 10.240 1.00 89.81 210 THR A C 1
ATOM 1692 O O . THR A 1 210 ? -19.730 -9.261 11.257 1.00 89.81 210 THR A O 1
ATOM 1695 N N . ALA A 1 211 ? -19.755 -11.079 9.956 1.00 89.44 211 ALA A N 1
ATOM 1696 C CA . ALA A 1 211 ? -20.666 -11.859 10.795 1.00 89.44 211 ALA A CA 1
ATOM 1697 C C . ALA A 1 211 ? -20.022 -12.243 12.137 1.00 89.44 211 ALA A C 1
ATOM 1699 O O . ALA A 1 211 ? -20.648 -12.056 13.176 1.00 89.44 211 ALA A O 1
ATOM 1700 N N . ILE A 1 212 ? -18.759 -12.685 12.136 1.00 92.38 212 ILE A N 1
ATOM 1701 C CA . ILE A 1 212 ? -18.002 -12.985 13.367 1.00 92.38 212 ILE A CA 1
ATOM 1702 C C . ILE A 1 212 ? -17.930 -11.728 14.255 1.00 92.38 212 ILE A C 1
ATOM 1704 O O . ILE A 1 212 ? -18.252 -11.776 15.443 1.00 92.38 212 ILE A O 1
ATOM 1708 N N . THR A 1 213 ? -17.622 -10.572 13.656 1.00 93.94 213 THR A N 1
ATOM 1709 C CA . THR A 1 213 ? -17.580 -9.265 14.337 1.00 93.94 213 THR A CA 1
ATOM 1710 C C . THR A 1 213 ? -18.943 -8.867 14.923 1.00 93.94 213 THR A C 1
ATOM 1712 O O . THR A 1 213 ? -19.020 -8.396 16.057 1.00 93.94 213 THR A O 1
ATOM 1715 N N . LEU A 1 214 ? -20.041 -9.081 14.189 1.00 92.81 214 LEU A N 1
ATOM 1716 C CA . LEU A 1 214 ? -21.401 -8.842 14.691 1.00 92.81 214 LEU A CA 1
ATOM 1717 C C . LEU A 1 214 ? -21.786 -9.816 15.820 1.00 92.81 214 LEU A C 1
ATOM 1719 O O . LEU A 1 214 ? -22.498 -9.418 16.744 1.00 92.81 214 LEU A O 1
ATOM 1723 N N . GLY A 1 215 ? -21.278 -11.051 15.790 1.00 91.88 215 GLY A N 1
ATOM 1724 C CA . GLY A 1 215 ? -21.385 -12.019 16.884 1.00 91.88 215 GLY A CA 1
ATOM 1725 C C . GLY A 1 215 ? -20.668 -11.546 18.151 1.00 91.88 215 GLY A C 1
ATOM 1726 O O . GLY A 1 215 ? -21.262 -11.549 19.227 1.00 91.88 215 GLY A O 1
ATOM 1727 N N . LEU A 1 216 ? -19.437 -11.038 18.022 1.00 92.88 216 LEU A N 1
ATOM 1728 C CA . LEU A 1 216 ? -18.662 -10.449 19.123 1.00 92.88 216 LEU A CA 1
ATOM 1729 C C . LEU A 1 216 ? -19.377 -9.242 19.754 1.00 92.88 216 LEU A C 1
ATOM 1731 O O . LEU A 1 216 ? -19.477 -9.136 20.981 1.00 92.88 216 LEU A O 1
ATOM 1735 N N . ILE A 1 217 ? -19.924 -8.352 18.920 1.00 91.56 217 ILE A N 1
ATOM 1736 C CA . ILE A 1 217 ? -20.740 -7.210 19.357 1.00 91.56 217 ILE A CA 1
ATOM 1737 C C . ILE A 1 217 ? -21.976 -7.700 20.132 1.00 91.56 217 ILE A C 1
ATOM 1739 O O . ILE A 1 217 ? -22.230 -7.214 21.234 1.00 91.56 217 ILE A O 1
ATOM 1743 N N . ALA A 1 218 ? -22.701 -8.705 19.628 1.00 88.75 218 ALA A N 1
ATOM 1744 C CA . ALA A 1 218 ? -23.851 -9.285 20.326 1.00 88.75 218 ALA A CA 1
ATOM 1745 C C . ALA A 1 218 ? -23.472 -9.910 21.685 1.00 88.75 218 ALA A C 1
ATOM 1747 O O . ALA A 1 218 ? -24.062 -9.555 22.707 1.00 88.75 218 ALA A O 1
ATOM 1748 N N . CYS A 1 219 ? -22.454 -10.777 21.723 1.00 88.00 219 CYS A N 1
ATOM 1749 C CA . CYS A 1 219 ? -21.999 -11.449 22.944 1.00 88.00 219 CYS A CA 1
ATOM 1750 C C . CYS A 1 219 ? -21.483 -10.479 24.020 1.00 88.00 219 CYS A C 1
ATOM 1752 O O . CYS A 1 219 ? -21.597 -10.771 25.211 1.00 88.00 219 CYS A O 1
ATOM 1754 N N . THR A 1 220 ? -20.930 -9.325 23.634 1.00 82.38 220 THR A N 1
ATOM 1755 C CA . THR A 1 220 ? -20.445 -8.313 24.590 1.00 82.38 220 THR A CA 1
ATOM 1756 C C . THR A 1 220 ? -21.537 -7.349 25.060 1.00 82.38 220 THR A C 1
ATOM 1758 O O . THR A 1 220 ? -21.586 -7.046 26.250 1.00 82.38 220 THR A O 1
ATOM 1761 N N . LEU A 1 221 ? -22.482 -6.953 24.198 1.00 77.06 221 LEU A N 1
ATOM 1762 C CA . LEU A 1 221 ? -23.649 -6.139 24.588 1.00 77.06 221 LEU A CA 1
ATOM 1763 C C . LEU A 1 221 ? -24.668 -6.891 25.469 1.00 77.06 221 LEU A C 1
ATOM 1765 O O . LEU A 1 221 ? -25.570 -6.272 26.036 1.00 77.06 221 LEU A O 1
ATOM 1769 N N . GLU A 1 222 ? -24.539 -8.212 25.606 1.00 67.88 222 GLU A N 1
ATOM 1770 C CA . GLU A 1 222 ? -25.285 -9.015 26.584 1.00 67.88 222 GLU A CA 1
ATOM 1771 C C . GLU A 1 222 ? -24.690 -8.956 28.006 1.00 67.88 222 GLU A C 1
ATOM 1773 O O . GLU A 1 222 ? -25.442 -9.048 28.974 1.00 67.88 222 GLU A O 1
ATOM 1778 N N . LYS A 1 223 ? -23.378 -8.719 28.166 1.00 67.19 223 LYS A N 1
ATOM 1779 C CA . LYS A 1 223 ? -22.670 -8.694 29.466 1.00 67.19 223 LYS A CA 1
ATOM 1780 C C . LYS A 1 223 ? -22.717 -7.315 30.164 1.00 67.19 223 LYS A C 1
ATOM 1782 O O . LYS A 1 223 ? -21.692 -6.826 30.635 1.00 67.19 223 LYS A O 1
ATOM 1787 N N . LYS A 1 224 ? -23.871 -6.632 30.187 1.00 56.69 224 LYS A N 1
ATOM 1788 C CA . LYS A 1 224 ? -23.976 -5.224 30.643 1.00 56.69 224 LYS A CA 1
ATOM 1789 C C . LYS A 1 224 ? -23.613 -5.003 32.125 1.00 56.69 224 LYS A C 1
ATOM 1791 O O . LYS A 1 224 ? -24.493 -5.012 32.980 1.00 56.69 224 LYS A O 1
ATOM 1796 N N . ASN A 1 225 ? -22.365 -4.613 32.387 1.00 48.84 225 ASN A N 1
ATOM 1797 C CA . ASN A 1 225 ? -22.020 -3.739 33.513 1.00 48.84 225 ASN A CA 1
ATOM 1798 C C . ASN A 1 225 ? -22.149 -2.277 33.055 1.00 48.84 225 ASN A C 1
ATOM 1800 O O . ASN A 1 225 ? -21.480 -1.839 32.118 1.00 48.84 225 ASN A O 1
ATOM 1804 N N . SER A 1 226 ? -23.060 -1.523 33.671 1.00 50.25 226 SER A N 1
ATOM 1805 C CA . SER A 1 226 ? -23.510 -0.220 33.171 1.00 50.25 226 SER A CA 1
ATOM 1806 C C . SER A 1 226 ? -22.584 0.938 33.562 1.00 50.25 226 SER A C 1
ATOM 1808 O O . SER A 1 226 ? -22.853 1.662 34.521 1.00 50.25 226 SER A O 1
ATOM 1810 N N . VAL A 1 227 ? -21.530 1.172 32.776 1.00 56.25 227 VAL A N 1
ATOM 1811 C CA . VAL A 1 227 ? -20.829 2.468 32.789 1.00 56.25 227 VAL A CA 1
ATOM 1812 C C . VAL A 1 227 ? -21.732 3.528 32.150 1.00 56.25 227 VAL A C 1
ATOM 1814 O O . VAL A 1 227 ? -22.282 3.317 31.065 1.00 56.25 227 VAL A O 1
ATOM 1817 N N . SER A 1 228 ? -21.884 4.677 32.809 1.00 60.34 228 SER A N 1
ATOM 1818 C CA . SER A 1 228 ? -22.703 5.789 32.324 1.00 60.34 228 SER A CA 1
ATOM 1819 C C . SER A 1 228 ? -22.078 6.451 31.089 1.00 60.34 228 SER A C 1
ATOM 1821 O O . SER A 1 228 ? -21.023 7.091 31.154 1.00 60.34 228 SER A O 1
ATOM 1823 N N . GLY A 1 229 ? -22.750 6.303 29.943 1.00 65.75 229 GLY A N 1
ATOM 1824 C CA . GLY A 1 229 ? -22.384 6.973 28.694 1.00 65.75 229 GLY A CA 1
ATOM 1825 C C . GLY A 1 229 ? -22.402 8.497 28.847 1.00 65.75 229 GLY A C 1
ATOM 1826 O O . GLY A 1 229 ? -23.219 9.055 29.580 1.00 65.75 229 GLY A O 1
ATOM 1827 N N . GLY A 1 230 ? -21.467 9.181 28.189 1.00 68.75 230 GLY A N 1
ATOM 1828 C CA . GLY A 1 230 ? -21.266 10.622 28.364 1.00 68.75 230 GLY A CA 1
ATOM 1829 C C . GLY A 1 230 ? -20.387 11.009 29.562 1.00 68.75 230 GLY A C 1
ATOM 1830 O O . GLY A 1 230 ? -20.218 12.200 29.834 1.00 68.75 230 GLY A O 1
ATOM 1831 N N . THR A 1 231 ? -19.795 10.050 30.284 1.00 86.25 231 THR A N 1
ATOM 1832 C CA . THR A 1 231 ? -18.645 10.299 31.181 1.00 86.25 231 THR A CA 1
ATOM 1833 C C . THR A 1 231 ? -17.409 10.756 30.385 1.00 86.25 231 THR A C 1
ATOM 1835 O O . THR A 1 231 ? -17.396 10.656 29.160 1.00 86.25 231 THR A O 1
ATOM 1838 N N . LEU A 1 232 ? -16.395 11.326 31.053 1.00 88.62 232 LEU A N 1
ATOM 1839 C CA . LEU A 1 232 ? -15.133 11.713 30.400 1.00 88.62 232 LEU A CA 1
ATOM 1840 C C . LEU A 1 232 ? -13.995 10.769 30.803 1.00 88.62 232 LEU A C 1
ATOM 1842 O O . LEU A 1 232 ? -13.875 10.429 31.977 1.00 88.62 232 LEU A O 1
ATOM 1846 N N . LEU A 1 233 ? -13.157 10.395 29.835 1.00 87.25 233 LEU A N 1
ATOM 1847 C CA . LEU A 1 233 ? -11.973 9.548 29.999 1.00 87.25 233 LEU A CA 1
ATOM 1848 C C . LEU A 1 233 ? -10.868 10.048 29.052 1.00 87.25 233 LEU A C 1
ATOM 1850 O O . LEU A 1 233 ? -11.097 10.124 27.847 1.00 87.25 233 LEU A O 1
ATOM 1854 N N . ASP A 1 234 ? -9.706 10.446 29.588 1.00 86.31 234 ASP A N 1
ATOM 1855 C CA . ASP A 1 234 ? -8.656 11.199 28.861 1.00 86.31 234 ASP A CA 1
ATOM 1856 C C . ASP A 1 234 ? -9.242 12.324 27.978 1.00 86.31 234 ASP A C 1
ATOM 1858 O O . ASP A 1 234 ? -9.098 12.342 26.754 1.00 86.31 234 ASP A O 1
ATOM 1862 N N . GLY A 1 235 ? -10.030 13.208 28.600 1.00 89.75 235 GLY A N 1
ATOM 1863 C CA . GLY A 1 235 ? -10.683 14.346 27.942 1.00 89.75 235 GLY A CA 1
ATOM 1864 C C . GLY A 1 235 ? -11.749 14.009 26.887 1.00 89.75 235 GLY A C 1
ATOM 1865 O O . GLY A 1 235 ? -12.322 14.932 26.319 1.00 89.75 235 GLY A O 1
ATOM 1866 N N . ARG A 1 236 ? -12.046 12.727 26.628 1.00 93.50 236 ARG A N 1
ATOM 1867 C CA . ARG A 1 236 ? -12.994 12.271 25.595 1.00 93.50 236 ARG A CA 1
ATOM 1868 C C . ARG A 1 236 ? -14.290 11.719 26.175 1.00 93.50 236 ARG A C 1
ATOM 1870 O O . ARG A 1 236 ? -14.310 11.185 27.281 1.00 93.50 236 ARG A O 1
ATOM 1877 N N . ILE A 1 237 ? -15.364 11.816 25.399 1.00 94.44 237 ILE A N 1
ATOM 1878 C CA . ILE A 1 237 ? -16.718 11.358 25.731 1.00 94.44 237 ILE A CA 1
ATOM 1879 C C . ILE A 1 237 ? -16.772 9.828 25.652 1.00 94.44 237 ILE A C 1
ATOM 1881 O O . ILE A 1 237 ? -16.673 9.261 24.564 1.00 94.44 237 ILE A O 1
ATOM 1885 N N . ARG A 1 238 ? -16.958 9.135 26.779 1.00 93.38 238 ARG A N 1
ATOM 1886 C CA . ARG A 1 238 ? -17.075 7.670 26.783 1.00 93.38 238 ARG A CA 1
ATOM 1887 C C . ARG A 1 238 ? -18.434 7.227 26.233 1.00 93.38 238 ARG A C 1
ATOM 1889 O O . ARG A 1 238 ? -19.476 7.676 26.719 1.00 93.38 238 ARG A O 1
ATOM 1896 N N . THR A 1 239 ? -18.422 6.324 25.256 1.00 91.81 239 THR A N 1
ATOM 1897 C CA . THR A 1 239 ? -19.608 5.660 24.695 1.00 91.81 239 THR A CA 1
ATOM 1898 C C . THR A 1 239 ? -19.425 4.142 24.694 1.00 91.81 239 THR A C 1
ATOM 1900 O O . THR A 1 239 ? -18.309 3.640 24.569 1.00 91.81 239 THR A O 1
ATOM 1903 N N . ASN A 1 240 ? -20.532 3.405 24.820 1.00 89.31 240 ASN A N 1
ATOM 1904 C CA . ASN A 1 240 ? -20.540 1.945 24.700 1.00 89.31 240 ASN A CA 1
ATOM 1905 C C . ASN A 1 240 ? -20.587 1.468 23.232 1.00 89.31 240 ASN A C 1
ATOM 1907 O O . ASN A 1 240 ? -20.518 0.266 22.980 1.00 89.31 240 ASN A O 1
ATOM 1911 N N . ALA A 1 241 ? -20.673 2.395 22.271 1.00 92.88 241 ALA A N 1
ATOM 1912 C CA . ALA A 1 241 ? -20.706 2.091 20.848 1.00 92.88 241 ALA A CA 1
ATOM 1913 C C . ALA A 1 241 ? -19.435 1.375 20.357 1.00 92.88 241 ALA A C 1
ATOM 1915 O O . ALA A 1 241 ? -18.313 1.685 20.774 1.00 92.88 241 ALA A O 1
ATOM 1916 N N . THR A 1 242 ? -19.612 0.471 19.392 1.00 95.62 242 THR A N 1
ATOM 1917 C CA . THR A 1 242 ? -18.536 0.003 18.510 1.00 95.62 242 T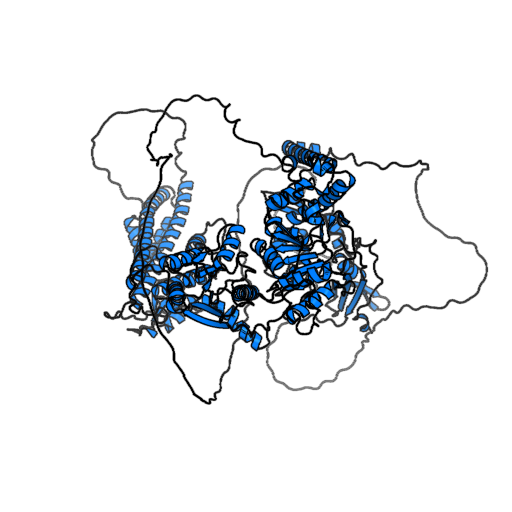HR A CA 1
ATOM 1918 C C . THR A 1 242 ? -18.449 0.923 17.292 1.00 95.62 242 THR A C 1
ATOM 1920 O O . THR A 1 242 ? -19.405 1.000 16.520 1.00 95.62 242 THR A O 1
ATOM 1923 N N . VAL A 1 243 ? -17.323 1.607 17.082 1.00 97.06 243 VAL A N 1
ATOM 1924 C CA . VAL A 1 243 ? -17.073 2.342 15.831 1.00 97.06 243 VAL A CA 1
ATOM 1925 C C . VAL A 1 243 ? -16.462 1.404 14.792 1.00 97.06 243 VAL A C 1
ATOM 1927 O O . VAL A 1 243 ? -15.527 0.665 15.091 1.00 97.06 243 VAL A O 1
ATOM 1930 N N . ILE A 1 244 ? -17.001 1.421 13.575 1.00 97.00 244 ILE A N 1
ATOM 1931 C CA . ILE A 1 244 ? -16.563 0.591 12.451 1.00 97.00 244 ILE A CA 1
ATOM 1932 C C . ILE A 1 244 ? -16.141 1.518 11.311 1.00 97.00 244 ILE A C 1
ATOM 1934 O O . ILE A 1 244 ? -16.971 2.205 10.708 1.00 97.00 244 ILE A O 1
ATOM 1938 N N . VAL A 1 245 ? -14.838 1.552 11.039 1.00 95.44 245 VAL A N 1
ATOM 1939 C CA . VAL A 1 245 ? -14.227 2.306 9.941 1.00 95.44 245 VAL A CA 1
ATOM 1940 C C . VAL A 1 245 ? -14.107 1.385 8.735 1.00 95.44 245 VAL A C 1
ATOM 1942 O O . VAL A 1 245 ? -13.461 0.343 8.824 1.00 95.44 245 VAL A O 1
ATOM 1945 N N . VAL A 1 246 ? -14.724 1.765 7.613 1.00 91.69 246 VAL A N 1
ATOM 1946 C CA . VAL A 1 246 ? -14.820 0.910 6.417 1.00 91.69 246 VAL A CA 1
ATOM 1947 C C . VAL A 1 246 ? -14.509 1.683 5.126 1.00 91.69 246 VAL A C 1
ATOM 1949 O O . VAL A 1 246 ? -14.742 2.897 5.071 1.00 91.69 246 VAL A O 1
ATOM 1952 N N . PRO A 1 247 ? -14.030 1.021 4.057 1.00 87.31 247 PRO A N 1
ATOM 1953 C CA . PRO A 1 247 ? -13.921 1.608 2.724 1.00 87.31 247 PRO A CA 1
ATOM 1954 C C . PRO A 1 247 ? -15.225 2.277 2.239 1.00 87.31 247 PRO A C 1
ATOM 1956 O O . PRO A 1 247 ? -16.313 1.768 2.528 1.00 87.31 247 PRO A O 1
ATOM 1959 N N . PRO A 1 248 ? -15.177 3.385 1.468 1.00 83.06 248 PRO A N 1
ATOM 1960 C CA . PRO A 1 248 ? -16.350 4.229 1.207 1.00 83.06 248 PRO A CA 1
ATOM 1961 C C . PRO A 1 248 ? -17.529 3.547 0.496 1.00 83.06 248 PRO A C 1
ATOM 1963 O O . PRO A 1 248 ? -18.655 4.033 0.580 1.00 83.06 248 PRO A O 1
ATOM 1966 N N . HIS A 1 249 ? -17.295 2.444 -0.217 1.00 77.25 249 HIS A N 1
ATOM 1967 C CA . HIS A 1 249 ? -18.325 1.639 -0.883 1.00 77.25 249 HIS A CA 1
ATOM 1968 C C . HIS A 1 249 ? -18.937 0.552 0.021 1.00 77.25 249 HIS A C 1
ATOM 1970 O O . HIS A 1 249 ? -20.067 0.147 -0.235 1.00 77.25 249 HIS A O 1
ATOM 1976 N N . LEU A 1 250 ? -18.262 0.130 1.101 1.00 82.75 250 LEU A N 1
ATOM 1977 C CA . LEU A 1 250 ? -18.776 -0.865 2.062 1.00 82.75 250 LEU A CA 1
ATOM 1978 C C . LEU A 1 250 ? -19.691 -0.259 3.143 1.00 82.75 250 LEU A C 1
ATOM 1980 O O . LEU A 1 250 ? -20.428 -0.989 3.809 1.00 82.75 250 LEU A O 1
ATOM 1984 N N . VAL A 1 251 ? -19.717 1.074 3.279 1.00 87.00 251 VAL A N 1
ATOM 1985 C CA . VAL A 1 251 ? -20.529 1.817 4.272 1.00 87.00 251 VAL A CA 1
ATOM 1986 C C . VAL A 1 251 ? -22.027 1.485 4.194 1.00 87.00 251 VAL A C 1
ATOM 1988 O O . VAL A 1 251 ? -22.724 1.547 5.203 1.00 87.00 251 VAL A O 1
ATOM 1991 N N . LEU A 1 252 ? -22.536 1.122 3.010 1.00 83.94 252 LEU A N 1
ATOM 1992 C CA . LEU A 1 252 ? -23.937 0.731 2.802 1.00 83.94 252 LEU A CA 1
ATOM 1993 C C . LEU A 1 252 ? -24.179 -0.789 2.909 1.00 83.94 252 LEU A C 1
ATOM 1995 O O . LEU A 1 252 ? -25.312 -1.208 3.161 1.00 83.94 252 LEU A O 1
ATOM 1999 N N . GLN A 1 253 ? -23.130 -1.612 2.803 1.00 84.00 253 GLN A N 1
ATOM 2000 C CA . GLN A 1 253 ? -23.226 -3.058 3.019 1.00 84.00 253 GLN A CA 1
ATOM 2001 C C . GLN A 1 253 ? -23.365 -3.380 4.513 1.00 84.00 253 GLN A C 1
ATOM 2003 O O . GLN A 1 253 ? -24.284 -4.103 4.892 1.00 84.00 253 GLN A O 1
ATOM 2008 N N . TRP A 1 254 ? -22.527 -2.801 5.379 1.00 89.75 254 TRP A N 1
ATOM 2009 C CA . TRP A 1 254 ? -22.536 -3.099 6.821 1.00 89.75 254 TRP A CA 1
ATOM 2010 C C . TRP A 1 254 ? -23.912 -2.926 7.512 1.00 89.75 254 TRP A C 1
ATOM 2012 O O . TRP A 1 254 ? -24.331 -3.853 8.207 1.00 89.75 254 TRP A O 1
ATOM 2022 N N . PRO A 1 255 ? -24.693 -1.845 7.294 1.00 89.31 255 PRO A N 1
ATOM 2023 C CA . PRO A 1 255 ? -26.053 -1.717 7.839 1.00 89.31 255 PRO A CA 1
ATOM 2024 C C . PRO A 1 255 ? -27.037 -2.789 7.338 1.00 89.31 255 PRO A C 1
ATOM 2026 O O . PRO A 1 255 ? -28.040 -3.069 7.997 1.00 89.31 255 PRO A O 1
ATOM 2029 N N . SER A 1 256 ? -26.769 -3.377 6.171 1.00 86.25 256 SER A N 1
ATOM 2030 C CA . SER A 1 256 ? -27.566 -4.455 5.580 1.00 86.25 256 SER A CA 1
ATOM 2031 C C . SER A 1 256 ? -27.181 -5.813 6.178 1.00 86.25 256 SER A C 1
ATOM 2033 O O . SER A 1 256 ? -28.062 -6.584 6.555 1.00 86.25 256 SER A O 1
ATOM 2035 N N . GLU A 1 257 ? -25.882 -6.064 6.377 1.00 88.94 257 GLU A N 1
ATOM 2036 C CA . GLU A 1 257 ? -25.367 -7.245 7.087 1.00 88.94 257 GLU A CA 1
ATOM 2037 C C . GLU A 1 257 ? -25.847 -7.269 8.550 1.00 88.94 257 GLU A C 1
ATOM 2039 O O . GLU A 1 257 ? -26.307 -8.308 9.021 1.00 88.94 257 GLU A O 1
ATOM 2044 N N . VAL A 1 258 ? -25.871 -6.119 9.245 1.00 89.81 258 VAL A N 1
ATOM 2045 C CA . VAL A 1 258 ? -26.478 -5.995 10.586 1.00 89.81 258 VAL A CA 1
ATOM 2046 C C . VAL A 1 258 ? -27.927 -6.498 10.576 1.00 89.81 258 VAL A C 1
ATOM 2048 O O . VAL A 1 258 ? -28.278 -7.368 11.368 1.00 89.81 258 VAL A O 1
ATOM 2051 N N . LYS A 1 259 ? -28.772 -6.000 9.662 1.00 88.50 259 LYS A N 1
ATOM 2052 C CA . LYS A 1 259 ? -30.199 -6.381 9.582 1.00 88.50 259 LYS A CA 1
ATOM 2053 C C . LYS A 1 259 ? -30.420 -7.854 9.218 1.00 88.50 259 LYS A C 1
ATOM 2055 O O . LYS A 1 259 ? -31.421 -8.440 9.640 1.00 88.50 259 LYS A O 1
ATOM 2060 N N . LYS A 1 260 ? -29.506 -8.428 8.433 1.00 86.56 260 LYS A N 1
ATOM 2061 C CA . LYS A 1 260 ? -29.489 -9.833 8.005 1.00 86.56 260 LYS A CA 1
ATOM 2062 C C . LYS A 1 260 ? -29.114 -10.772 9.154 1.00 86.56 260 LYS A C 1
ATOM 2064 O O . LYS A 1 260 ? -29.830 -11.740 9.388 1.00 86.56 260 LYS A O 1
ATOM 2069 N N . PHE A 1 261 ? -28.046 -10.472 9.892 1.00 87.50 261 PHE A N 1
ATOM 2070 C CA . PHE A 1 261 ? -27.519 -11.363 10.929 1.00 87.50 261 PHE A CA 1
ATOM 2071 C C . PHE A 1 261 ? -28.156 -11.193 12.318 1.00 87.50 261 PHE A C 1
ATOM 2073 O O . PHE A 1 261 ? -28.126 -12.147 13.088 1.00 87.50 261 PHE A O 1
ATOM 2080 N N . THR A 1 262 ? -28.751 -10.046 12.670 1.00 82.88 262 THR A N 1
ATOM 2081 C CA . THR A 1 262 ? -29.202 -9.768 14.056 1.00 82.88 262 THR A CA 1
ATOM 2082 C C . THR A 1 262 ? -30.724 -9.695 14.190 1.00 82.88 262 THR A C 1
ATOM 2084 O O . THR A 1 262 ? -31.414 -9.233 13.281 1.00 82.88 262 THR A O 1
ATOM 2087 N N . ALA A 1 263 ? -31.282 -10.167 15.310 1.00 68.81 263 ALA A N 1
ATOM 2088 C CA . ALA A 1 263 ? -32.729 -10.318 15.496 1.00 68.81 263 ALA A CA 1
ATOM 2089 C C . ALA A 1 263 ? -33.496 -8.975 15.505 1.00 68.81 263 ALA A C 1
ATOM 2091 O O . ALA A 1 263 ? -34.336 -8.743 14.632 1.00 68.81 263 ALA A O 1
ATOM 2092 N N . LYS A 1 264 ? -33.182 -8.109 16.478 1.00 63.66 264 LYS A N 1
ATOM 2093 C CA . LYS A 1 264 ? -33.712 -6.753 16.737 1.00 63.66 264 LYS A CA 1
ATOM 2094 C C . LYS A 1 264 ? -32.849 -6.096 17.831 1.00 63.66 264 LYS A C 1
ATOM 2096 O O . LYS A 1 264 ? -32.212 -6.811 18.597 1.00 63.66 264 LYS A O 1
ATOM 2101 N N . GLU A 1 265 ? -32.884 -4.785 18.047 1.00 67.00 265 GLU A N 1
ATOM 2102 C CA . GLU A 1 265 ? -32.536 -3.725 17.093 1.00 67.00 265 GLU A CA 1
ATOM 2103 C C . GLU A 1 265 ? -31.247 -3.107 17.650 1.00 67.00 265 GLU A C 1
ATOM 2105 O O . GLU A 1 265 ? -31.256 -2.664 18.794 1.00 67.00 265 GLU A O 1
ATOM 2110 N N . PHE A 1 266 ? -30.146 -3.089 16.894 1.00 84.75 266 PHE A N 1
ATOM 2111 C CA . PHE A 1 266 ? -28.990 -2.269 17.276 1.00 84.75 266 PHE A CA 1
ATOM 2112 C C . PHE A 1 266 ? -29.250 -0.819 16.845 1.00 84.75 266 PHE A C 1
ATOM 2114 O O . PHE A 1 266 ? -29.654 -0.594 15.698 1.00 84.75 266 PHE A O 1
ATOM 2121 N N . LYS A 1 267 ? -28.991 0.173 17.710 1.00 90.31 267 LYS A N 1
ATOM 2122 C CA . LYS A 1 267 ? -28.993 1.592 17.313 1.00 90.31 267 LYS A CA 1
ATOM 2123 C C . LYS A 1 267 ? -27.740 1.851 16.473 1.00 90.31 267 LYS A C 1
ATOM 2125 O O . LYS A 1 267 ? -26.653 2.070 17.005 1.00 90.31 267 LYS A O 1
ATOM 2130 N N . VAL A 1 268 ? -27.900 1.763 15.150 1.00 93.38 268 VAL A N 1
ATOM 2131 C CA . VAL A 1 268 ? -26.829 1.968 14.165 1.00 93.38 268 VAL A CA 1
ATOM 2132 C C . VAL A 1 268 ? -26.856 3.400 13.629 1.00 93.38 268 VAL A C 1
ATOM 2134 O O . VAL A 1 268 ? -27.810 3.796 12.960 1.00 93.38 268 VAL A O 1
ATOM 2137 N N . VAL A 1 269 ? -25.777 4.149 13.852 1.00 95.50 269 VAL A N 1
ATOM 2138 C CA . VAL A 1 269 ? -25.514 5.447 13.207 1.00 95.50 269 VAL A CA 1
ATOM 2139 C C . VAL A 1 269 ? -24.629 5.216 11.977 1.00 95.50 269 VAL A C 1
ATOM 2141 O O . VAL A 1 269 ? -23.688 4.428 12.039 1.00 95.50 269 VAL A O 1
ATOM 2144 N N . VAL A 1 270 ? -24.919 5.875 10.847 1.00 94.69 270 VAL A N 1
ATOM 2145 C CA . VAL A 1 270 ? -24.203 5.664 9.571 1.00 94.69 270 VAL A CA 1
ATOM 2146 C C . VAL A 1 270 ? -23.790 6.994 8.942 1.00 94.69 270 VAL A C 1
ATOM 2148 O O . VAL A 1 270 ? -24.647 7.809 8.601 1.00 94.69 270 VAL A O 1
ATOM 2151 N N . ALA A 1 271 ? -22.489 7.179 8.711 1.00 92.12 271 ALA A N 1
ATOM 2152 C CA . ALA A 1 271 ? -21.912 8.362 8.075 1.00 92.12 271 ALA A CA 1
ATOM 2153 C C . ALA A 1 271 ? -21.061 7.986 6.847 1.00 92.12 271 ALA A C 1
ATOM 2155 O O . ALA A 1 271 ? -19.988 7.396 6.974 1.00 92.12 271 ALA A O 1
ATOM 2156 N N . LYS A 1 272 ? -21.521 8.336 5.636 1.00 89.12 272 LYS A N 1
ATOM 2157 C CA . LYS A 1 272 ? -20.780 8.083 4.383 1.00 89.12 272 LYS A CA 1
ATOM 2158 C C . LYS A 1 272 ? -19.839 9.243 4.050 1.00 89.12 272 LYS A C 1
ATOM 2160 O O . LYS A 1 272 ? -18.801 9.022 3.433 1.00 89.12 272 LYS A O 1
ATOM 2165 N N . ASP A 1 273 ? -20.199 10.469 4.435 1.00 88.81 273 ASP A N 1
ATOM 2166 C CA . ASP A 1 273 ? -19.312 11.635 4.409 1.00 88.81 273 ASP A CA 1
ATOM 2167 C C . ASP A 1 273 ? -19.615 12.633 5.551 1.00 88.81 273 ASP A C 1
ATOM 2169 O O . ASP A 1 273 ? -20.549 12.464 6.340 1.00 88.81 273 ASP A O 1
ATOM 2173 N N . GLN A 1 274 ? -18.831 13.715 5.638 1.00 90.00 274 GLN A N 1
ATOM 2174 C CA . GLN A 1 274 ? -19.010 14.769 6.649 1.00 90.00 274 GLN A CA 1
ATOM 2175 C C . GLN A 1 274 ? -20.390 15.463 6.585 1.00 90.00 274 GLN A C 1
ATOM 2177 O O . GLN A 1 274 ? -20.794 16.085 7.561 1.00 90.00 274 GLN A O 1
ATOM 2182 N N . LYS A 1 275 ? -21.146 15.385 5.478 1.00 89.62 275 LYS A N 1
ATOM 2183 C CA . LYS A 1 275 ? -22.508 15.944 5.420 1.00 89.62 275 LYS A CA 1
ATOM 2184 C C . LYS A 1 275 ? -23.482 15.122 6.257 1.00 89.62 275 LYS A C 1
ATOM 2186 O O . LYS A 1 275 ? -24.359 15.721 6.866 1.00 89.62 275 LYS A O 1
ATOM 2191 N N . ASP A 1 276 ? -23.325 13.796 6.296 1.00 90.56 276 ASP A N 1
ATOM 2192 C CA . ASP A 1 276 ? -24.128 12.949 7.182 1.00 90.56 276 ASP A CA 1
ATOM 2193 C C . ASP A 1 276 ? -23.786 13.252 8.649 1.00 90.56 276 ASP A C 1
ATOM 2195 O O . ASP A 1 276 ? -24.691 13.483 9.446 1.00 90.56 276 ASP A O 1
ATOM 2199 N N . LEU A 1 277 ? -22.489 13.355 8.991 1.00 91.12 277 LEU A N 1
ATOM 2200 C CA . LEU A 1 277 ? -22.049 13.731 10.346 1.00 91.12 277 LEU A CA 1
ATOM 2201 C C . LEU A 1 277 ? -22.603 15.089 10.798 1.00 91.12 277 LEU A C 1
ATOM 2203 O O . LEU A 1 277 ? -22.927 15.238 11.970 1.00 91.12 277 LEU A O 1
ATOM 2207 N N . ASN A 1 278 ? -22.772 16.063 9.895 1.00 91.19 278 ASN A N 1
ATOM 2208 C CA . ASN A 1 278 ? -23.396 17.347 10.241 1.00 91.19 278 ASN A CA 1
ATOM 2209 C C . ASN A 1 278 ? -24.855 17.206 10.737 1.00 91.19 278 ASN A C 1
ATOM 2211 O O . ASN A 1 278 ? -25.366 18.134 11.356 1.00 91.19 278 ASN A O 1
ATOM 2215 N N . GLY A 1 279 ? -25.538 16.090 10.456 1.00 91.19 279 GLY A N 1
ATOM 2216 C CA . GLY A 1 279 ? -26.875 15.799 10.986 1.00 91.19 279 GLY A CA 1
ATOM 2217 C C . GLY A 1 279 ? -26.871 15.097 12.350 1.00 91.19 279 GLY A C 1
ATOM 2218 O O . GLY A 1 279 ? -27.806 15.291 13.126 1.00 91.19 279 GLY A O 1
ATOM 2219 N N . VAL A 1 280 ? -25.826 14.316 12.642 1.00 94.75 280 VAL A N 1
ATOM 2220 C CA . VAL A 1 280 ? -25.670 13.492 13.856 1.00 94.75 280 VAL A CA 1
ATOM 2221 C C . VAL A 1 280 ? -25.370 14.372 15.072 1.00 94.75 280 VAL A C 1
ATOM 2223 O O . VAL A 1 280 ? -24.505 15.245 14.987 1.00 94.75 280 VAL A O 1
ATOM 2226 N N . ALA A 1 281 ? -26.046 14.130 16.199 1.00 95.50 281 ALA A N 1
ATOM 2227 C CA . ALA A 1 281 ? -25.754 14.768 17.485 1.00 95.50 281 ALA A CA 1
ATOM 2228 C C . ALA A 1 281 ? -24.809 13.916 18.359 1.00 95.50 281 ALA A C 1
ATOM 2230 O O . ALA A 1 281 ? -24.693 12.703 18.170 1.00 95.50 281 ALA A O 1
ATOM 2231 N N . ILE A 1 282 ? -24.168 14.514 19.371 1.00 95.19 282 ILE A N 1
ATOM 2232 C CA . ILE A 1 282 ? -23.397 13.759 20.382 1.00 95.19 282 ILE A CA 1
ATOM 2233 C C . ILE A 1 282 ? -24.268 12.677 21.050 1.00 95.19 282 ILE A C 1
ATOM 2235 O O . ILE A 1 282 ? -23.810 11.548 21.232 1.00 95.19 282 ILE A O 1
ATOM 2239 N N . GLN A 1 283 ? -25.525 12.994 21.380 1.00 94.75 283 GLN A N 1
ATOM 2240 C CA . GLN A 1 283 ? -26.472 12.060 22.000 1.00 94.75 283 GLN A CA 1
ATOM 2241 C C . GLN A 1 283 ? -26.699 10.798 21.142 1.00 94.75 283 GLN A C 1
ATOM 2243 O O . GLN A 1 283 ? -26.754 9.695 21.685 1.00 94.75 283 GLN A O 1
ATOM 2248 N N . ASP A 1 284 ? -26.732 10.921 19.809 1.00 95.06 284 ASP A N 1
ATOM 2249 C CA . ASP A 1 284 ? -26.883 9.770 18.908 1.00 95.06 284 ASP A CA 1
ATOM 2250 C C . ASP A 1 284 ? -25.718 8.779 19.019 1.00 95.06 284 ASP A C 1
ATOM 2252 O O . ASP A 1 284 ? -25.941 7.573 18.942 1.00 95.06 284 ASP A O 1
ATOM 2256 N N . ILE A 1 285 ? -24.495 9.281 19.227 1.00 95.19 285 ILE A N 1
ATOM 2257 C CA . ILE A 1 285 ? -23.264 8.483 19.366 1.00 95.19 285 ILE A CA 1
ATOM 2258 C C . ILE A 1 285 ? -23.116 7.907 20.784 1.00 95.19 285 ILE A C 1
ATOM 2260 O O . ILE A 1 285 ? -22.532 6.835 20.953 1.00 95.19 285 ILE A O 1
ATOM 2264 N N . ILE A 1 286 ? -23.655 8.577 21.809 1.00 93.25 286 ILE A N 1
ATOM 2265 C CA . ILE A 1 286 ? -23.704 8.052 23.187 1.00 93.25 286 ILE A CA 1
ATOM 2266 C C . ILE A 1 286 ? -24.662 6.854 23.287 1.00 93.25 286 ILE A C 1
ATOM 2268 O O . ILE A 1 286 ? -24.348 5.885 23.977 1.00 93.25 286 ILE A O 1
ATOM 2272 N N . ASP A 1 287 ? -25.800 6.910 22.592 1.00 92.00 287 ASP A N 1
ATOM 2273 C CA . ASP A 1 287 ? -26.813 5.845 22.600 1.00 92.00 287 ASP A CA 1
ATOM 2274 C C . ASP A 1 287 ? -26.546 4.707 21.600 1.00 92.00 287 ASP A C 1
ATOM 2276 O O . ASP A 1 287 ? -27.238 3.690 21.637 1.00 92.00 287 ASP A O 1
ATOM 2280 N N . ALA A 1 288 ? -25.641 4.899 20.637 1.00 92.88 288 ALA A N 1
ATOM 2281 C CA . ALA A 1 288 ? -25.410 3.927 19.574 1.00 92.88 288 ALA A CA 1
ATOM 2282 C C . ALA A 1 288 ? -24.815 2.615 20.110 1.00 92.88 288 ALA A C 1
ATOM 2284 O O . ALA A 1 288 ? -23.881 2.620 20.909 1.00 92.88 288 ALA A O 1
ATOM 2285 N N . ASP A 1 289 ? -25.278 1.484 19.579 1.00 91.62 289 ASP A N 1
ATOM 2286 C CA . ASP A 1 289 ? -24.554 0.213 19.699 1.00 91.62 289 ASP A CA 1
ATOM 2287 C C . ASP A 1 289 ? -23.412 0.156 18.669 1.00 91.62 289 ASP A C 1
ATOM 2289 O O . ASP A 1 289 ? -22.338 -0.389 18.936 1.00 91.62 289 ASP A O 1
ATOM 2293 N N . ILE A 1 290 ? -23.640 0.728 17.476 1.00 94.62 290 ILE A N 1
ATOM 2294 C CA . ILE A 1 290 ? -22.708 0.694 16.341 1.00 94.62 290 ILE A CA 1
ATOM 2295 C C . ILE A 1 290 ? -22.687 2.051 15.618 1.00 94.62 290 ILE A C 1
ATOM 2297 O O . ILE A 1 290 ? -23.732 2.579 15.241 1.00 94.62 290 ILE A O 1
ATOM 2301 N N . VAL A 1 291 ? -21.494 2.588 15.352 1.00 96.75 291 VAL A N 1
ATOM 2302 C CA . VAL A 1 291 ? -21.273 3.780 14.513 1.00 96.75 291 VAL A CA 1
ATOM 2303 C C . VAL A 1 291 ? -20.450 3.378 13.291 1.00 96.75 291 VAL A C 1
ATOM 2305 O O . VAL A 1 291 ? -19.279 3.042 13.422 1.00 96.75 291 VAL A O 1
ATOM 2308 N N . ILE A 1 292 ? -21.038 3.405 12.096 1.00 96.44 292 ILE A N 1
ATOM 2309 C CA . ILE A 1 292 ? -20.374 3.015 10.842 1.00 96.44 292 ILE A CA 1
ATOM 2310 C C . ILE A 1 292 ? -19.952 4.281 10.091 1.00 96.44 292 ILE A C 1
ATOM 2312 O O . ILE A 1 292 ? -20.791 5.133 9.792 1.00 96.44 292 ILE A O 1
ATOM 2316 N N . THR A 1 293 ? -18.663 4.404 9.767 1.00 95.06 293 THR A N 1
ATOM 2317 C CA . THR A 1 293 ? -18.096 5.583 9.094 1.00 95.06 293 THR A CA 1
ATOM 2318 C C . THR A 1 293 ? -17.161 5.212 7.943 1.00 95.06 293 THR A C 1
ATOM 2320 O O . THR A 1 293 ? -16.430 4.222 7.997 1.00 95.06 293 THR A O 1
ATOM 2323 N N . ALA A 1 294 ? -17.163 6.026 6.887 1.00 92.19 294 ALA A N 1
ATOM 2324 C CA . ALA A 1 294 ? -16.226 5.885 5.777 1.00 92.19 294 ALA A CA 1
ATOM 2325 C C . ALA A 1 294 ? -14.787 6.257 6.182 1.00 92.19 294 ALA A C 1
ATOM 2327 O O . ALA A 1 294 ? -14.551 7.338 6.724 1.00 92.19 294 ALA A O 1
ATOM 2328 N N . SER A 1 295 ? -13.797 5.466 5.755 1.00 90.56 295 SER A N 1
ATOM 2329 C CA . SER A 1 295 ? -12.376 5.864 5.727 1.00 90.56 295 SER A CA 1
ATOM 2330 C C . SER A 1 295 ? -12.170 7.201 4.988 1.00 90.56 295 SER A C 1
ATOM 2332 O O . SER A 1 295 ? -11.320 8.018 5.346 1.00 90.56 295 SER A O 1
ATOM 2334 N N . GLY A 1 296 ? -13.017 7.460 3.982 1.00 88.44 296 GLY A N 1
ATOM 2335 C CA . GLY A 1 296 ? -13.101 8.708 3.225 1.00 88.44 296 GLY A CA 1
ATOM 2336 C C . GLY A 1 296 ? -13.416 9.953 4.063 1.00 88.44 296 GLY A C 1
ATOM 2337 O O . GLY A 1 296 ? -12.989 11.044 3.684 1.00 88.44 296 GLY A O 1
ATOM 2338 N N . THR A 1 297 ? -14.099 9.813 5.204 1.00 90.75 297 THR A N 1
ATOM 2339 C CA . THR A 1 297 ? -14.399 10.929 6.117 1.00 90.75 297 THR A CA 1
ATOM 2340 C C . THR A 1 297 ? -13.110 11.512 6.693 1.00 90.75 297 THR A C 1
ATOM 2342 O O . THR A 1 297 ? -12.880 12.714 6.590 1.00 90.75 297 THR A O 1
ATOM 2345 N N . PHE A 1 298 ? -12.205 10.659 7.177 1.00 91.56 298 PHE A N 1
ATOM 2346 C CA . PHE A 1 298 ? -10.956 11.069 7.826 1.00 91.56 298 PHE A CA 1
ATOM 2347 C C . PHE A 1 298 ? -9.919 11.697 6.873 1.00 91.56 298 PHE A C 1
ATOM 2349 O O . PHE A 1 298 ? -9.004 12.386 7.320 1.00 91.56 298 PHE A O 1
ATOM 2356 N N . LYS A 1 299 ? -10.064 11.508 5.549 1.00 88.38 299 LYS A N 1
ATOM 2357 C CA . LYS A 1 299 ? -9.268 12.209 4.516 1.00 88.38 299 LYS A CA 1
ATOM 2358 C C . LYS A 1 299 ? -9.977 13.406 3.865 1.00 88.38 299 LYS A C 1
ATOM 2360 O O . LYS A 1 299 ? -9.375 14.073 3.029 1.00 88.38 299 LYS A O 1
ATOM 2365 N N . SER A 1 300 ? -11.220 13.711 4.244 1.00 89.56 300 SER A N 1
ATOM 2366 C CA . SER A 1 300 ? -11.957 14.878 3.745 1.00 89.56 300 SER A CA 1
ATOM 2367 C C . SER A 1 300 ? -11.469 16.159 4.422 1.00 89.56 300 SER A C 1
ATOM 2369 O O . SER A 1 300 ? -11.625 16.309 5.632 1.00 89.56 300 SER A O 1
ATOM 2371 N N . ASP A 1 301 ? -10.989 17.138 3.649 1.00 89.19 301 ASP A N 1
ATOM 2372 C CA . ASP A 1 301 ? -10.502 18.410 4.204 1.00 89.19 301 ASP A CA 1
ATOM 2373 C C . ASP A 1 301 ? -11.554 19.104 5.095 1.00 89.19 301 ASP A C 1
ATOM 2375 O O . ASP A 1 301 ? -11.211 19.552 6.176 1.00 89.19 301 ASP A O 1
ATOM 2379 N N . ARG A 1 302 ? -12.856 19.038 4.767 1.00 89.94 302 ARG A N 1
ATOM 2380 C CA . ARG A 1 302 ? -13.958 19.558 5.620 1.00 89.94 302 ARG A CA 1
ATOM 2381 C C . ARG A 1 302 ? -14.073 18.941 7.017 1.00 89.94 302 ARG A C 1
ATOM 2383 O O . ARG A 1 302 ? -14.663 19.548 7.904 1.00 89.94 302 ARG A O 1
ATOM 2390 N N . HIS A 1 303 ? -13.620 17.704 7.183 1.00 91.62 303 HIS A N 1
ATOM 2391 C CA . HIS A 1 303 ? -13.638 17.008 8.468 1.00 91.62 303 HIS A CA 1
ATOM 2392 C C . HIS A 1 303 ? -12.429 17.446 9.306 1.00 91.62 303 HIS A C 1
ATOM 2394 O O . HIS A 1 303 ? -12.558 17.747 10.487 1.00 91.62 303 HIS A O 1
ATOM 2400 N N . LEU A 1 304 ? -11.280 17.622 8.653 1.00 92.69 304 LEU A N 1
ATOM 2401 C CA . LEU A 1 304 ? -10.064 18.158 9.259 1.00 92.69 304 LEU A CA 1
ATOM 2402 C C . LEU A 1 304 ? -10.219 19.646 9.634 1.00 92.69 304 LEU A C 1
ATOM 2404 O O . LEU A 1 304 ? -9.872 20.016 10.748 1.00 92.69 304 LEU A O 1
ATOM 2408 N N . GLU A 1 305 ? -10.830 20.458 8.761 1.00 90.94 305 GLU A N 1
ATOM 2409 C CA . GLU A 1 305 ? -11.279 21.839 9.023 1.00 90.94 305 GLU A CA 1
ATOM 2410 C C . GLU A 1 305 ? -12.230 21.907 10.229 1.00 90.94 305 GLU A C 1
ATOM 2412 O O . GLU A 1 305 ? -12.162 22.846 11.016 1.00 90.94 305 GLU A O 1
ATOM 2417 N N . ASN A 1 306 ? -13.127 20.924 10.389 1.00 91.38 306 ASN A N 1
ATOM 2418 C CA . ASN A 1 306 ? -14.001 20.840 11.560 1.00 91.38 306 ASN A CA 1
ATOM 2419 C C . ASN A 1 306 ? -13.195 20.551 12.839 1.00 91.38 306 ASN A C 1
ATOM 2421 O O . ASN A 1 306 ? -13.434 21.203 13.852 1.00 91.38 306 ASN A O 1
ATOM 2425 N N . ILE A 1 307 ? -12.252 19.603 12.802 1.00 92.75 307 ILE A N 1
ATOM 2426 C CA . ILE A 1 307 ? -11.402 19.269 13.956 1.00 92.75 307 ILE A CA 1
ATOM 2427 C C . ILE A 1 307 ? -10.573 20.488 14.378 1.00 92.75 307 ILE A C 1
ATOM 2429 O O . ILE A 1 307 ? -10.614 20.865 15.547 1.00 92.75 307 ILE A O 1
ATOM 2433 N N . THR A 1 308 ? -9.865 21.146 13.450 1.00 92.25 308 THR A N 1
ATOM 2434 C CA . THR A 1 308 ? -9.013 22.298 13.789 1.00 92.25 308 THR A CA 1
ATOM 2435 C C . THR A 1 308 ? -9.825 23.512 14.225 1.00 92.25 308 THR A C 1
ATOM 2437 O O . THR A 1 308 ? -9.511 24.107 15.253 1.00 92.25 308 THR A O 1
ATOM 2440 N N . ALA A 1 309 ? -10.914 23.849 13.526 1.00 91.25 309 ALA A N 1
ATOM 2441 C CA . ALA A 1 309 ? -11.743 24.991 13.907 1.00 91.25 309 ALA A CA 1
ATOM 2442 C C . ALA A 1 309 ? -12.423 24.800 15.273 1.00 91.25 309 ALA A C 1
ATOM 2444 O O . ALA A 1 309 ? -12.498 25.763 16.031 1.00 91.25 309 ALA A O 1
ATOM 2445 N N . PHE A 1 310 ? -12.874 23.584 15.612 1.00 92.25 310 PHE A N 1
ATOM 2446 C CA . PHE A 1 310 ? -13.423 23.288 16.941 1.00 92.25 310 PHE A CA 1
ATOM 2447 C C . PHE A 1 310 ? -12.335 23.287 18.023 1.00 92.25 310 PHE A C 1
ATOM 2449 O O . PHE A 1 310 ? -12.565 23.794 19.114 1.00 92.25 310 PHE A O 1
ATOM 2456 N N . ALA A 1 311 ? -11.138 22.767 17.724 1.00 91.19 311 ALA A N 1
ATOM 2457 C CA . ALA A 1 311 ? -9.998 22.785 18.644 1.00 91.19 311 ALA A CA 1
ATOM 2458 C C . ALA A 1 311 ? -9.503 24.209 18.983 1.00 91.19 311 ALA A C 1
ATOM 2460 O O . ALA A 1 311 ? -8.872 24.395 20.023 1.00 91.19 311 ALA A O 1
ATOM 2461 N N . GLY A 1 312 ? -9.794 25.206 18.138 1.00 87.25 312 GLY A N 1
ATOM 2462 C CA . GLY A 1 312 ? -9.189 26.540 18.212 1.00 87.25 312 GLY A CA 1
ATOM 2463 C C . GLY A 1 312 ? -7.796 26.565 17.575 1.00 87.25 312 GLY A C 1
ATOM 2464 O O . GLY A 1 312 ? -6.858 27.117 18.139 1.00 87.25 312 GLY A O 1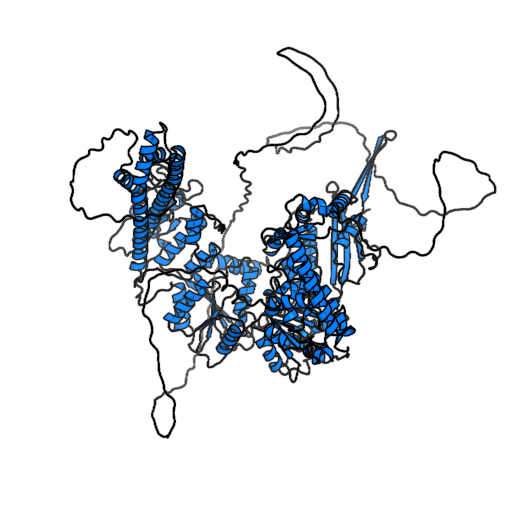
ATOM 2465 N N . GLU A 1 313 ? -7.637 25.904 16.426 1.00 85.12 313 GLU A N 1
ATOM 2466 C CA . GLU A 1 313 ? -6.345 25.630 15.798 1.00 85.12 313 GLU A CA 1
ATOM 2467 C C . GLU A 1 313 ? -6.338 25.948 14.290 1.00 85.12 313 GLU A C 1
ATOM 2469 O O . GLU A 1 313 ? -7.363 25.874 13.612 1.00 85.12 313 GLU A O 1
ATOM 2474 N N . ARG A 1 314 ? -5.163 26.279 13.734 1.00 80.56 314 ARG A N 1
ATOM 2475 C CA . ARG A 1 314 ? -4.988 26.498 12.287 1.00 80.56 314 ARG A CA 1
ATOM 2476 C C . ARG A 1 314 ? -5.039 25.195 11.484 1.00 80.56 314 ARG A C 1
ATOM 2478 O O . ARG A 1 314 ? -4.446 24.191 11.885 1.00 80.56 314 ARG A O 1
ATOM 2485 N N . ASP A 1 315 ? -5.637 25.281 10.296 1.00 82.25 315 ASP A N 1
ATOM 2486 C CA . ASP A 1 315 ? -5.793 24.203 9.310 1.00 82.25 315 ASP A CA 1
ATOM 2487 C C . ASP A 1 315 ? -4.569 23.278 9.167 1.00 82.25 315 ASP A C 1
ATOM 2489 O O . ASP A 1 315 ? -3.416 23.719 9.069 1.00 82.25 315 ASP A O 1
ATOM 2493 N N . LEU A 1 316 ? -4.835 21.971 9.083 1.00 87.06 316 LEU A N 1
ATOM 2494 C CA . LEU A 1 316 ? -3.808 20.959 8.837 1.00 87.06 316 LEU A CA 1
ATOM 2495 C C . LEU A 1 316 ? -3.203 21.089 7.424 1.00 87.06 316 LEU A C 1
ATOM 2497 O O . LEU A 1 316 ? -3.887 21.497 6.479 1.00 87.06 316 LEU A O 1
ATOM 2501 N N . PRO A 1 317 ? -1.924 20.712 7.228 1.00 85.94 317 PRO A N 1
ATOM 2502 C CA . PRO A 1 317 ? -1.292 20.775 5.914 1.00 85.94 317 PRO A CA 1
ATOM 2503 C C . PRO A 1 317 ? -2.000 19.881 4.884 1.00 85.94 317 PRO A C 1
ATOM 2505 O O . PRO A 1 317 ? -2.518 18.805 5.187 1.00 85.94 317 PRO A O 1
ATOM 2508 N N . SER A 1 318 ? -1.993 20.317 3.621 1.00 83.50 318 SER A N 1
ATOM 2509 C CA . SER A 1 318 ? -2.642 19.582 2.529 1.00 83.50 318 SER A CA 1
ATOM 2510 C C . SER A 1 318 ? -1.934 18.271 2.172 1.00 83.50 318 SER A C 1
ATOM 2512 O O . SER A 1 318 ? -2.597 17.334 1.733 1.00 83.50 318 SER A O 1
ATOM 2514 N N . SER A 1 319 ? -0.617 18.189 2.386 1.00 84.62 319 SER A N 1
ATOM 2515 C CA . SER A 1 319 ? 0.170 16.955 2.309 1.00 84.62 319 SER A CA 1
ATOM 2516 C C . SER A 1 319 ? 0.208 16.234 3.654 1.00 84.62 319 SER A C 1
ATOM 2518 O O . SER A 1 319 ? 0.423 16.869 4.685 1.00 84.62 319 SER A O 1
ATOM 2520 N N . ASP A 1 320 ? 0.102 14.912 3.612 1.00 85.75 320 ASP A N 1
ATOM 2521 C CA . ASP A 1 320 ? 0.366 14.001 4.722 1.00 85.75 320 ASP A CA 1
ATOM 2522 C C . ASP A 1 320 ? 1.876 13.893 5.057 1.00 85.75 320 ASP A C 1
ATOM 2524 O O . ASP A 1 320 ? 2.720 14.516 4.408 1.00 85.75 320 ASP A O 1
ATOM 2528 N N . GLY A 1 321 ? 2.218 13.101 6.082 1.00 86.50 321 GLY A N 1
ATOM 2529 C CA . GLY A 1 321 ? 3.592 12.902 6.576 1.00 86.50 321 GLY A CA 1
ATOM 2530 C C . GLY A 1 321 ? 3.806 13.438 7.997 1.00 86.50 321 GLY A C 1
ATOM 2531 O O . GLY A 1 321 ? 2.864 13.882 8.654 1.00 86.50 321 GLY A O 1
ATOM 2532 N N . ARG A 1 322 ? 5.050 13.423 8.488 1.00 86.62 322 ARG A N 1
ATOM 2533 C CA . ARG A 1 322 ? 5.418 13.817 9.865 1.00 86.62 322 ARG A CA 1
ATOM 2534 C C . ARG A 1 322 ? 4.883 15.192 10.293 1.00 86.62 322 ARG A C 1
ATOM 2536 O O . ARG A 1 322 ? 4.428 15.319 11.425 1.00 86.62 322 ARG A O 1
ATOM 2543 N N . TYR A 1 323 ? 4.867 16.193 9.404 1.00 87.56 323 TYR A N 1
ATOM 2544 C CA . TYR A 1 323 ? 4.309 17.517 9.728 1.00 87.56 323 TYR A CA 1
ATOM 2545 C C . TYR A 1 323 ? 2.784 17.495 9.911 1.00 87.56 323 TYR A C 1
ATOM 2547 O O . TYR A 1 323 ? 2.264 18.164 10.801 1.00 87.56 323 TYR A O 1
ATOM 2555 N N . PHE A 1 324 ? 2.068 16.710 9.096 1.00 90.50 324 PHE A N 1
ATOM 2556 C CA . PHE A 1 324 ? 0.627 16.501 9.263 1.00 90.50 324 PHE A CA 1
ATOM 2557 C C . PHE A 1 324 ? 0.341 15.816 10.597 1.00 90.50 324 PHE A C 1
ATOM 2559 O O . PHE A 1 324 ? -0.500 16.293 11.349 1.00 90.50 324 PHE A O 1
ATOM 2566 N N . ASN A 1 325 ? 1.094 14.759 10.916 1.00 90.56 325 ASN A N 1
ATOM 2567 C CA . ASN A 1 325 ? 0.950 14.016 12.165 1.00 90.56 325 ASN A CA 1
ATOM 2568 C C . ASN A 1 325 ? 1.167 14.923 13.386 1.00 90.56 325 ASN A C 1
ATOM 2570 O O . ASN A 1 325 ? 0.264 15.036 14.202 1.00 90.56 325 ASN A O 1
ATOM 2574 N N . ALA A 1 326 ? 2.292 15.644 13.461 1.00 88.50 326 ALA A N 1
ATOM 2575 C CA . ALA A 1 326 ? 2.599 16.520 14.597 1.00 88.50 326 ALA A CA 1
ATOM 2576 C C . ALA A 1 326 ? 1.539 17.617 14.823 1.00 88.50 326 ALA A C 1
ATOM 2578 O O . ALA A 1 326 ? 1.212 17.950 15.959 1.00 88.50 326 ALA A O 1
ATOM 2579 N N . ARG A 1 327 ? 0.970 18.164 13.740 1.00 89.94 327 ARG A N 1
ATOM 2580 C CA . ARG A 1 327 ? -0.101 19.171 13.809 1.00 89.94 327 ARG A CA 1
ATOM 2581 C C . ARG A 1 327 ? -1.475 18.580 14.122 1.00 89.94 327 ARG A C 1
ATOM 2583 O O . ARG A 1 327 ? -2.292 19.258 14.737 1.00 89.94 327 ARG A O 1
ATOM 2590 N N . LEU A 1 328 ? -1.722 17.332 13.731 1.00 93.25 328 LEU A N 1
ATOM 2591 C CA . LEU A 1 328 ? -2.896 16.569 14.142 1.00 93.25 328 LEU A CA 1
ATOM 2592 C C . LEU A 1 328 ? -2.821 16.216 15.634 1.00 93.25 328 LEU A C 1
ATOM 2594 O O . LEU A 1 328 ? -3.815 16.376 16.329 1.00 93.25 328 LEU A O 1
ATOM 2598 N N . ASP A 1 329 ? -1.656 15.802 16.139 1.00 91.62 329 ASP A N 1
ATOM 2599 C CA . ASP A 1 329 ? -1.435 15.531 17.566 1.00 91.62 329 ASP A CA 1
ATOM 2600 C C . ASP A 1 329 ? -1.718 16.781 18.423 1.00 91.62 329 ASP A C 1
ATOM 2602 O O . ASP A 1 329 ? -2.486 16.711 19.382 1.00 91.62 329 ASP A O 1
ATOM 2606 N N . GLU A 1 330 ? -1.197 17.947 18.022 1.00 90.88 330 GLU A N 1
ATOM 2607 C CA . GLU A 1 330 ? -1.480 19.234 18.678 1.00 90.88 330 GLU A CA 1
ATOM 2608 C C . GLU A 1 330 ? -2.981 19.593 18.656 1.00 90.88 330 GLU A C 1
ATOM 2610 O O . GLU A 1 330 ? -3.553 19.961 19.686 1.00 90.88 330 GLU A O 1
ATOM 2615 N N . ALA A 1 331 ? -3.638 19.453 17.498 1.00 93.31 331 ALA A N 1
ATOM 2616 C CA . ALA A 1 331 ? -5.063 19.746 17.349 1.00 93.31 331 ALA A CA 1
ATOM 2617 C C . ALA A 1 331 ? -5.953 18.796 18.172 1.00 93.31 331 ALA A C 1
ATOM 2619 O O . ALA A 1 331 ? -6.975 19.226 18.705 1.00 93.31 331 ALA A O 1
ATOM 2620 N N . LEU A 1 332 ? -5.573 17.521 18.310 1.00 93.88 332 LEU A N 1
ATOM 2621 C CA . LEU A 1 332 ? -6.326 16.541 19.096 1.00 93.88 332 LEU A CA 1
ATOM 2622 C C . LEU A 1 332 ? -6.137 16.709 20.608 1.00 93.88 332 LEU A C 1
ATOM 2624 O O . LEU A 1 332 ? -7.079 16.457 21.360 1.00 93.88 332 LEU A O 1
ATOM 2628 N N . GLU A 1 333 ? -4.978 17.179 21.071 1.00 92.81 333 GLU A N 1
ATOM 2629 C CA . GLU A 1 333 ? -4.804 17.516 22.488 1.00 92.81 333 GLU A CA 1
ATOM 2630 C C . GLU A 1 333 ? -5.609 18.777 22.854 1.00 92.81 333 GLU A C 1
ATOM 2632 O O . GLU A 1 333 ? -6.312 18.798 23.866 1.00 92.81 333 GLU A O 1
ATOM 2637 N N . LYS A 1 334 ? -5.629 19.792 21.975 1.00 93.19 334 LYS A N 1
ATOM 2638 C CA . LYS A 1 334 ? -6.520 20.959 22.117 1.00 93.19 334 LYS A CA 1
ATOM 2639 C C . LYS A 1 334 ? -8.004 20.569 22.046 1.00 93.19 334 LYS A C 1
ATOM 2641 O O . LYS A 1 334 ? -8.798 21.070 22.843 1.00 93.19 334 LYS A O 1
ATOM 2646 N N . LEU A 1 335 ? -8.380 19.608 21.193 1.00 94.56 335 LEU A N 1
ATOM 2647 C CA . LEU A 1 335 ? -9.737 19.047 21.136 1.00 94.56 335 LEU A CA 1
ATOM 2648 C C . LEU A 1 335 ? -10.178 18.455 22.487 1.00 94.56 335 LEU A C 1
ATOM 2650 O O . LEU A 1 335 ? -11.295 18.745 22.912 1.00 94.56 335 LEU A O 1
ATOM 2654 N N . LYS A 1 336 ? -9.324 17.703 23.205 1.00 93.94 336 LYS A N 1
ATOM 2655 C CA . LYS A 1 336 ? -9.648 17.239 24.575 1.00 93.94 336 LYS A CA 1
ATOM 2656 C C . LYS A 1 336 ? -10.032 18.409 25.484 1.00 93.94 336 LYS A C 1
ATOM 2658 O O . LYS A 1 336 ? -11.034 18.336 26.192 1.00 93.94 336 LYS A O 1
ATOM 2663 N N . GLY A 1 337 ? -9.248 19.490 25.451 1.00 93.50 337 GLY A N 1
ATOM 2664 C CA . GLY A 1 337 ? -9.506 20.705 26.226 1.00 93.50 337 GLY A CA 1
ATOM 2665 C C . GLY A 1 337 ? -10.878 21.310 25.921 1.00 93.50 337 GLY A C 1
ATOM 2666 O O . GLY A 1 337 ? -11.642 21.601 26.840 1.00 93.50 337 GLY A O 1
ATOM 2667 N N . GLN A 1 338 ? -11.237 21.407 24.638 1.00 93.38 338 GLN A N 1
ATOM 2668 C CA . GLN A 1 338 ? -12.545 21.915 24.211 1.00 93.38 338 GLN A CA 1
ATOM 2669 C C . GLN A 1 338 ? -13.707 20.984 24.588 1.00 93.38 338 GLN A C 1
ATOM 2671 O O . GLN A 1 338 ? -14.788 21.469 24.901 1.00 93.38 338 GLN A O 1
ATOM 2676 N N . ILE A 1 339 ? -13.507 19.663 24.632 1.00 94.44 339 ILE A N 1
ATOM 2677 C CA . ILE A 1 339 ? -14.528 18.702 25.091 1.00 94.44 339 ILE A CA 1
ATOM 2678 C C . ILE A 1 339 ? -14.713 18.751 26.617 1.00 94.44 339 ILE A C 1
ATOM 2680 O O . ILE A 1 339 ? -15.845 18.690 27.107 1.00 94.44 339 ILE A O 1
ATOM 2684 N N . VAL A 1 340 ? -13.633 18.943 27.382 1.00 94.50 340 VAL A N 1
ATOM 2685 C CA . VAL A 1 340 ? -13.712 19.230 28.825 1.00 94.50 340 VAL A CA 1
ATOM 2686 C C . VAL A 1 340 ? -14.466 20.542 29.070 1.00 94.50 340 VAL A C 1
ATOM 2688 O O . VAL A 1 340 ? -15.375 20.564 29.902 1.00 94.50 340 VAL A O 1
ATOM 2691 N N . ARG A 1 341 ? -14.149 21.600 28.310 1.00 94.19 341 ARG A N 1
ATOM 2692 C CA . ARG A 1 341 ? -14.841 22.897 28.353 1.00 94.19 341 ARG A CA 1
ATOM 2693 C C . ARG A 1 341 ? -16.321 22.772 27.995 1.00 94.19 341 ARG A C 1
ATOM 2695 O O . ARG A 1 341 ? -17.163 23.202 28.775 1.00 94.19 341 ARG A O 1
ATOM 2702 N N . LEU A 1 342 ? -16.655 22.121 26.878 1.00 93.06 342 LEU A N 1
ATOM 2703 C CA . LEU A 1 342 ? -18.032 21.914 26.410 1.00 93.06 342 LEU A CA 1
ATOM 2704 C C . LEU A 1 342 ? -18.927 21.323 27.506 1.00 93.06 342 LEU A C 1
ATOM 2706 O O . LEU A 1 342 ? -20.072 21.740 27.659 1.00 93.06 342 LEU A O 1
ATOM 2710 N N . LYS A 1 343 ? -18.392 20.378 28.289 1.00 90.88 343 LYS A N 1
ATOM 2711 C CA . LYS A 1 343 ? -19.128 19.707 29.363 1.00 90.88 343 LYS A CA 1
ATOM 2712 C C . LYS A 1 343 ? -19.134 20.464 30.703 1.00 90.88 343 LYS A C 1
ATOM 2714 O O . LYS A 1 343 ? -20.059 20.259 31.485 1.00 90.88 343 LYS A O 1
ATOM 2719 N N . LYS A 1 344 ? -18.116 21.282 31.006 1.00 91.25 344 LYS A N 1
ATOM 2720 C CA . LYS A 1 344 ? -17.999 22.020 32.286 1.00 91.25 344 LYS A CA 1
ATOM 2721 C C . LYS A 1 344 ? -18.519 23.458 32.232 1.00 91.25 344 LYS A C 1
ATOM 2723 O O . LYS A 1 344 ? -19.161 23.905 33.172 1.00 91.25 344 LYS A O 1
ATOM 2728 N N . GLU A 1 345 ? -18.201 24.170 31.157 1.00 92.19 345 GLU A N 1
ATOM 2729 C CA . GLU A 1 345 ? -18.440 25.608 30.953 1.00 92.19 345 GLU A CA 1
ATOM 2730 C C . GLU A 1 345 ? -19.523 25.867 29.883 1.00 92.19 345 GLU A C 1
ATOM 2732 O O . GLU A 1 345 ? -20.057 26.971 29.780 1.00 92.19 345 GLU A O 1
ATOM 2737 N N . GLY A 1 346 ? -19.881 24.841 29.101 1.00 90.75 346 GLY A N 1
ATOM 2738 C CA . GLY A 1 346 ? -20.960 24.883 28.116 1.00 90.75 346 GLY A CA 1
ATOM 2739 C C . GLY A 1 346 ? -20.553 25.416 26.738 1.00 90.75 346 GLY A C 1
ATOM 2740 O O . GLY A 1 346 ? -19.443 25.899 26.508 1.00 90.75 346 GLY A O 1
ATOM 2741 N N . ALA A 1 347 ? -21.495 25.341 25.794 1.00 91.88 347 ALA A N 1
ATOM 2742 C CA . ALA A 1 347 ? -21.283 25.681 24.383 1.00 91.88 347 ALA A CA 1
ATOM 2743 C C . ALA A 1 347 ? -20.819 27.131 24.138 1.00 91.88 347 ALA A C 1
ATOM 2745 O O . ALA A 1 347 ? -20.079 27.396 23.189 1.00 91.88 347 ALA A O 1
ATOM 2746 N N . LYS A 1 348 ? -21.219 28.068 25.010 1.00 91.44 348 LYS A N 1
ATOM 2747 C CA . LYS A 1 348 ? -20.842 29.484 24.910 1.00 91.44 348 LYS A CA 1
ATOM 2748 C C . LYS A 1 348 ? -19.328 29.684 25.079 1.00 91.44 348 LYS A C 1
ATOM 2750 O O . LYS A 1 348 ? -18.713 30.303 24.217 1.00 91.44 348 LYS A O 1
ATOM 2755 N N . ALA A 1 349 ? -18.731 29.113 26.128 1.00 91.75 349 ALA A N 1
ATOM 2756 C CA . ALA A 1 349 ? -17.299 29.252 26.404 1.00 91.75 349 ALA A CA 1
ATOM 2757 C C . ALA A 1 349 ? -16.430 28.631 25.293 1.00 91.75 349 ALA A C 1
ATOM 2759 O O . ALA A 1 349 ? -15.374 29.161 24.949 1.00 91.75 349 ALA A O 1
ATOM 2760 N N . VAL A 1 350 ? -16.894 27.524 24.697 1.00 91.69 350 VAL A N 1
ATOM 2761 C CA . VAL A 1 350 ? -16.255 26.896 23.527 1.00 91.69 350 VAL A CA 1
ATOM 2762 C C . VAL A 1 350 ? -16.253 27.859 22.335 1.00 91.69 350 VAL A C 1
ATOM 2764 O O . VAL A 1 350 ? -15.194 28.130 21.774 1.00 91.69 350 VAL A O 1
ATOM 2767 N N . MET A 1 351 ? -17.405 28.452 21.995 1.00 90.94 351 MET A N 1
ATOM 2768 C CA . MET A 1 351 ? -17.500 29.448 20.917 1.00 90.94 351 MET A CA 1
ATOM 2769 C C . MET A 1 351 ? -16.638 30.689 21.161 1.00 90.94 351 MET A C 1
ATOM 2771 O O . MET A 1 351 ? -15.994 31.165 20.227 1.00 90.94 351 MET A O 1
ATOM 2775 N N . GLU A 1 352 ? -16.615 31.216 22.386 1.00 91.00 352 GLU A N 1
ATOM 2776 C CA . GLU A 1 352 ? -15.818 32.399 22.732 1.00 91.00 352 GLU A CA 1
ATOM 2777 C C . GLU A 1 352 ? -14.319 32.133 22.528 1.00 91.00 352 GLU A C 1
ATOM 2779 O O . GLU A 1 352 ? -13.656 32.912 21.844 1.00 91.00 352 GLU A O 1
ATOM 2784 N N . ASN A 1 353 ? -13.801 30.988 22.988 1.00 92.25 353 ASN A N 1
ATOM 2785 C CA . ASN A 1 353 ? -12.395 30.633 22.779 1.00 92.25 353 ASN A CA 1
ATOM 2786 C C . ASN A 1 353 ? -12.069 30.224 21.324 1.00 92.25 353 ASN A C 1
ATOM 2788 O O . ASN A 1 353 ? -10.966 30.486 20.851 1.00 92.25 353 ASN A O 1
ATOM 2792 N N . MET A 1 354 ? -13.015 29.651 20.569 1.00 90.31 354 MET A N 1
ATOM 2793 C CA . MET A 1 354 ? -12.847 29.423 19.123 1.00 90.31 354 MET A CA 1
ATOM 2794 C C . MET A 1 354 ? -12.745 30.741 18.338 1.00 90.31 354 MET A C 1
ATOM 2796 O O . MET A 1 354 ? -11.962 30.837 17.394 1.00 90.31 354 MET A O 1
ATOM 2800 N N . ILE A 1 355 ? -13.517 31.766 18.718 1.00 88.12 355 ILE A N 1
ATOM 2801 C CA . ILE A 1 355 ? -13.437 33.111 18.125 1.00 88.12 355 ILE A CA 1
ATOM 2802 C C . ILE A 1 355 ? -12.125 33.797 18.526 1.00 88.12 355 ILE A C 1
ATOM 2804 O O . ILE A 1 355 ? -11.441 34.356 17.672 1.00 88.12 355 ILE A O 1
ATOM 2808 N N . GLU A 1 356 ? -11.744 33.711 19.801 1.00 87.94 356 GLU A N 1
ATOM 2809 C CA . GLU A 1 356 ? -10.474 34.226 20.319 1.00 87.94 356 GLU A CA 1
ATOM 2810 C C . GLU A 1 356 ? -9.269 33.639 19.563 1.00 87.94 356 GLU A C 1
ATOM 2812 O O . GLU A 1 356 ? -8.424 34.390 19.078 1.00 87.94 356 GLU A O 1
ATOM 2817 N N . ALA A 1 357 ? -9.223 32.315 19.387 1.00 84.56 357 ALA A N 1
ATOM 2818 C CA . ALA A 1 357 ? -8.149 31.634 18.669 1.00 84.56 357 ALA A CA 1
ATOM 2819 C C . ALA A 1 357 ? -8.062 32.043 17.187 1.00 84.56 357 ALA A C 1
ATOM 2821 O O . ALA A 1 357 ? -6.962 32.174 16.651 1.00 84.56 357 ALA A O 1
ATOM 2822 N N . VAL A 1 358 ? -9.200 32.293 16.523 1.00 80.44 358 VAL A N 1
ATOM 2823 C CA . VAL A 1 358 ? -9.219 32.846 15.156 1.00 80.44 358 VAL A CA 1
ATOM 2824 C C . VAL A 1 358 ? -8.654 34.268 15.138 1.00 80.44 358 VAL A C 1
ATOM 2826 O O . VAL A 1 358 ? -7.784 34.553 14.318 1.00 80.44 358 VAL A O 1
ATOM 2829 N N . ASN A 1 359 ? -9.069 35.132 16.069 1.00 81.88 359 ASN A N 1
ATOM 2830 C CA . ASN A 1 359 ? -8.566 36.506 16.156 1.00 81.88 359 ASN A CA 1
ATOM 2831 C C . ASN A 1 359 ? -7.046 36.536 16.404 1.00 81.88 359 ASN A C 1
ATOM 2833 O O . ASN A 1 359 ? -6.325 37.223 15.684 1.00 81.88 359 ASN A O 1
ATOM 2837 N N . GLN A 1 360 ? -6.538 35.736 17.349 1.00 80.50 360 GLN A N 1
ATOM 2838 C CA . GLN A 1 360 ? -5.098 35.589 17.610 1.00 80.50 360 GLN A CA 1
ATOM 2839 C C . GLN A 1 360 ? -4.344 35.052 16.377 1.00 80.50 360 GLN A C 1
ATOM 2841 O O . GLN A 1 360 ? -3.253 35.524 16.045 1.00 80.50 360 GLN A O 1
ATOM 2846 N N . ALA A 1 361 ? -4.926 34.084 15.660 1.00 72.38 361 ALA A N 1
ATOM 2847 C CA . ALA A 1 361 ? -4.330 33.519 14.454 1.00 72.38 361 ALA A CA 1
ATOM 2848 C C . ALA A 1 361 ? -4.260 34.526 13.292 1.00 72.38 361 ALA A C 1
ATOM 2850 O O . ALA A 1 361 ? -3.272 34.493 12.546 1.00 72.38 361 ALA A O 1
ATOM 2851 N N . ASP A 1 362 ? -5.254 35.404 13.148 1.00 69.44 362 ASP A N 1
ATOM 2852 C CA . ASP A 1 362 ? -5.267 36.492 12.167 1.00 69.44 362 ASP A CA 1
ATOM 2853 C C . ASP A 1 362 ? -4.318 37.632 12.575 1.00 69.44 362 ASP A C 1
ATOM 2855 O O . ASP A 1 362 ? -3.533 38.088 11.742 1.00 69.44 362 ASP A O 1
ATOM 2859 N N . GLU A 1 363 ? -4.284 38.029 13.854 1.00 72.25 363 GLU A N 1
ATOM 2860 C CA . GLU A 1 363 ? -3.318 39.008 14.377 1.00 72.25 363 GLU A CA 1
ATOM 2861 C C . GLU A 1 363 ? -1.870 38.566 14.139 1.00 72.25 363 GLU A C 1
ATOM 2863 O O . GLU A 1 363 ? -1.058 39.354 13.656 1.00 72.25 363 GLU A O 1
ATOM 2868 N N . GLU A 1 364 ? -1.533 37.298 14.392 1.00 65.56 364 GLU A N 1
ATOM 2869 C CA . GLU A 1 364 ? -0.218 36.746 14.055 1.00 65.56 364 GLU A CA 1
ATOM 2870 C C . GLU A 1 364 ? 0.090 36.815 12.550 1.00 65.56 364 GLU A C 1
ATOM 2872 O O . GLU A 1 364 ? 1.214 37.155 12.164 1.00 65.56 364 GLU A O 1
ATOM 2877 N N . VAL A 1 365 ? -0.875 36.482 11.684 1.00 60.31 365 VAL A N 1
ATOM 2878 C CA . VAL A 1 365 ? -0.696 36.537 10.222 1.00 60.31 365 VAL A CA 1
ATOM 2879 C C . VAL A 1 365 ? -0.458 37.974 9.774 1.00 60.31 365 VAL A C 1
ATOM 2881 O O . VAL A 1 365 ? 0.449 38.232 8.977 1.00 60.31 365 VAL A O 1
ATOM 2884 N N . ASP A 1 366 ? -1.209 38.917 10.327 1.00 51.12 366 ASP A N 1
ATOM 2885 C CA . ASP A 1 366 ? -1.099 40.333 10.015 1.00 51.12 366 ASP A CA 1
ATOM 2886 C C . ASP A 1 366 ? 0.208 40.925 10.580 1.00 51.12 366 ASP A C 1
ATOM 2888 O O . ASP A 1 366 ? 0.910 41.668 9.891 1.00 51.12 366 ASP A O 1
ATOM 2892 N N . ILE A 1 367 ? 0.647 40.491 11.769 1.00 55.97 367 ILE A N 1
ATOM 2893 C CA . ILE A 1 367 ? 1.986 40.751 12.321 1.00 55.97 367 ILE A CA 1
ATOM 2894 C C . ILE A 1 367 ? 3.077 40.196 11.397 1.00 55.97 367 ILE A C 1
ATOM 2896 O O . ILE A 1 367 ? 4.060 40.894 11.155 1.00 55.97 367 ILE A O 1
ATOM 2900 N N . VAL A 1 368 ? 2.939 38.988 10.841 1.00 52.06 368 VAL A N 1
ATOM 2901 C CA . VAL A 1 368 ? 3.915 38.393 9.905 1.00 52.06 368 VAL A CA 1
ATOM 2902 C C . VAL A 1 368 ? 3.943 39.133 8.561 1.00 52.06 368 VAL A C 1
ATOM 2904 O O . VAL A 1 368 ? 5.024 39.362 8.010 1.00 52.06 368 VAL A O 1
ATOM 2907 N N . LEU A 1 369 ? 2.790 39.572 8.049 1.00 45.62 369 LEU A N 1
ATOM 2908 C CA . LEU A 1 369 ? 2.692 40.394 6.839 1.00 45.62 369 LEU A CA 1
ATOM 2909 C C . LEU A 1 369 ? 3.329 41.776 7.052 1.00 45.62 369 LEU A C 1
ATOM 2911 O O . LEU A 1 369 ? 4.181 42.185 6.259 1.00 45.62 369 LEU A O 1
ATOM 2915 N N . LYS A 1 370 ? 3.011 42.447 8.166 1.00 46.22 370 LYS A N 1
ATOM 2916 C CA . LYS A 1 370 ? 3.617 43.720 8.601 1.00 46.22 370 LYS A CA 1
ATOM 2917 C C . LYS A 1 370 ? 5.109 43.567 8.950 1.00 46.22 370 LYS A C 1
ATOM 2919 O O . LYS A 1 370 ? 5.880 44.509 8.780 1.00 46.22 370 LYS A O 1
ATOM 2924 N N . ARG A 1 371 ? 5.561 42.368 9.350 1.00 44.59 371 ARG A N 1
ATOM 2925 C CA . ARG A 1 371 ? 6.978 41.996 9.558 1.00 44.59 371 ARG A CA 1
ATOM 2926 C C . ARG A 1 371 ? 7.732 41.618 8.270 1.00 44.59 371 ARG A C 1
ATOM 2928 O O . ARG A 1 371 ? 8.886 41.197 8.368 1.00 44.59 371 ARG A O 1
ATOM 2935 N N . ARG A 1 372 ? 7.202 41.873 7.060 1.00 42.19 372 ARG A N 1
ATOM 2936 C CA . ARG A 1 372 ? 7.990 41.903 5.797 1.00 42.19 372 ARG A CA 1
ATOM 2937 C C . ARG A 1 372 ? 8.966 43.099 5.719 1.00 42.19 372 ARG A C 1
ATOM 2939 O O . ARG A 1 372 ? 9.058 43.799 4.711 1.00 42.19 372 ARG A O 1
ATOM 2946 N N . LEU A 1 373 ? 9.728 43.327 6.785 1.00 47.16 373 LEU A N 1
ATOM 2947 C CA . LEU A 1 373 ? 10.695 44.412 6.906 1.00 47.16 373 LEU A CA 1
ATOM 2948 C C . LEU A 1 373 ? 12.039 43.997 6.293 1.00 47.16 373 LEU A C 1
ATOM 2950 O O . LEU A 1 373 ? 12.562 42.912 6.554 1.00 47.16 373 LEU A O 1
ATOM 2954 N N . LYS A 1 374 ? 12.626 44.869 5.466 1.00 49.59 374 LYS A N 1
ATOM 2955 C CA . LYS A 1 374 ? 13.867 44.577 4.728 1.00 49.59 374 LYS A CA 1
ATOM 2956 C C . LYS A 1 374 ? 15.098 44.590 5.646 1.00 49.59 374 LYS A C 1
ATOM 2958 O O . LYS A 1 374 ? 15.760 45.613 5.784 1.00 49.59 374 LYS A O 1
ATOM 2963 N N . GLY A 1 375 ? 15.445 43.435 6.215 1.00 50.56 375 GLY A N 1
ATOM 2964 C CA . GLY A 1 375 ? 16.786 43.086 6.714 1.00 50.56 375 GLY A CA 1
ATOM 2965 C C . GLY A 1 375 ? 17.276 43.791 7.990 1.00 50.56 375 GLY A C 1
ATOM 2966 O O . GLY A 1 375 ? 17.642 43.112 8.944 1.00 50.56 375 GLY A O 1
ATOM 2967 N N . LYS A 1 376 ? 17.301 45.131 8.027 1.00 45.97 376 LYS A N 1
ATOM 2968 C CA . LYS A 1 376 ? 17.861 45.915 9.145 1.00 45.97 376 LYS A CA 1
ATOM 2969 C C . LYS A 1 376 ? 16.906 45.968 10.343 1.00 45.97 376 LYS A C 1
ATOM 2971 O O . LYS A 1 376 ? 17.244 45.481 11.416 1.00 45.97 376 LYS A O 1
ATOM 2976 N N . GLN A 1 377 ? 15.669 46.404 10.102 1.00 45.66 377 GLN A N 1
ATOM 2977 C CA . GLN A 1 377 ? 14.609 46.516 11.117 1.00 45.66 377 GLN A CA 1
ATOM 2978 C C . GLN A 1 377 ? 14.188 45.171 11.739 1.00 45.66 377 GLN A C 1
ATOM 2980 O O . GLN A 1 377 ? 13.576 45.152 12.803 1.00 45.66 377 GLN A O 1
ATOM 2985 N N . TYR A 1 378 ? 14.512 44.040 11.098 1.00 51.09 378 TYR A N 1
ATOM 2986 C CA . TYR A 1 378 ? 14.306 42.713 11.687 1.00 51.09 378 TYR A CA 1
ATOM 2987 C C . TYR A 1 378 ? 15.335 42.411 12.789 1.00 51.09 378 TYR A C 1
ATOM 2989 O O . TYR A 1 378 ? 14.975 41.817 13.798 1.00 51.09 378 TYR A O 1
ATOM 2997 N N . ARG A 1 379 ? 16.594 42.854 12.638 1.00 44.00 379 ARG A N 1
ATOM 2998 C CA . ARG A 1 379 ? 17.612 42.749 13.701 1.00 44.00 379 ARG A CA 1
ATOM 2999 C C . ARG A 1 379 ? 17.270 43.670 14.868 1.00 44.00 379 ARG A C 1
ATOM 3001 O O . ARG A 1 379 ? 17.149 43.208 15.991 1.00 44.00 379 ARG A O 1
ATOM 3008 N N . GLU A 1 380 ? 16.982 44.933 14.561 1.00 42.53 380 GLU A N 1
ATOM 3009 C CA . GLU A 1 380 ? 16.658 45.975 15.549 1.00 42.53 380 GLU A CA 1
ATOM 3010 C C . GLU A 1 380 ? 15.423 45.625 16.413 1.00 42.53 380 GLU A C 1
ATOM 3012 O O . GLU A 1 380 ? 15.327 46.079 17.548 1.00 42.53 380 GLU A O 1
ATOM 3017 N N . LYS A 1 381 ? 14.501 44.776 15.923 1.00 43.50 381 LYS A N 1
ATOM 3018 C CA . LYS A 1 381 ? 13.384 44.223 16.716 1.00 43.50 381 LYS A CA 1
ATOM 3019 C C . LYS A 1 381 ? 13.650 42.853 17.353 1.00 43.50 381 LYS A C 1
ATOM 3021 O O . LYS A 1 381 ? 12.896 42.477 18.241 1.00 43.50 381 LYS A O 1
ATOM 3026 N N . ALA A 1 382 ? 14.677 42.112 16.937 1.00 42.19 382 ALA A N 1
ATOM 3027 C CA . ALA A 1 382 ? 15.049 40.841 17.564 1.00 42.19 382 ALA A CA 1
ATOM 3028 C C . ALA A 1 382 ? 15.780 41.058 18.899 1.00 42.19 382 ALA A C 1
ATOM 3030 O O . ALA A 1 382 ? 15.535 40.330 19.856 1.00 42.19 382 ALA A O 1
ATOM 3031 N N . ASP A 1 383 ? 16.612 42.099 18.986 1.00 38.97 383 ASP A N 1
ATOM 3032 C CA . ASP A 1 383 ? 17.327 42.456 20.220 1.00 38.97 383 ASP A CA 1
ATOM 3033 C C . ASP A 1 383 ? 16.401 43.088 21.286 1.00 38.97 383 ASP A C 1
ATOM 3035 O O . ASP A 1 383 ? 16.736 43.102 22.469 1.00 38.97 383 ASP A O 1
ATOM 3039 N N . GLY A 1 384 ? 15.219 43.577 20.882 1.00 36.75 384 GLY A N 1
ATOM 3040 C CA . GLY A 1 384 ? 14.256 44.279 21.742 1.00 36.75 384 GLY A CA 1
ATOM 3041 C C . GLY A 1 384 ? 13.175 43.419 22.414 1.00 36.75 384 GLY A C 1
ATOM 3042 O O . GLY A 1 384 ? 12.360 43.970 23.145 1.00 36.75 384 GLY A O 1
ATOM 3043 N N . VAL A 1 385 ? 13.131 42.100 22.183 1.00 34.69 385 VAL A N 1
ATOM 3044 C CA . VAL A 1 385 ? 12.149 41.183 22.809 1.00 34.69 385 VAL A CA 1
ATOM 3045 C C . VAL A 1 385 ? 12.871 40.249 23.788 1.00 34.69 385 VAL A C 1
ATOM 3047 O O . VAL A 1 385 ? 12.965 39.040 23.587 1.00 34.69 385 VAL A O 1
ATOM 3050 N N . ARG A 1 386 ? 13.457 40.849 24.832 1.00 39.47 386 ARG A N 1
ATOM 3051 C CA . ARG A 1 386 ? 14.223 40.180 25.903 1.00 39.47 386 ARG A CA 1
ATOM 3052 C C . ARG A 1 386 ? 13.750 40.584 27.312 1.00 39.47 386 ARG A C 1
ATOM 3054 O O . ARG A 1 386 ? 14.559 40.759 28.215 1.00 39.47 386 ARG A O 1
ATOM 3061 N N . THR A 1 387 ? 12.442 40.715 27.501 1.00 37.12 387 THR A N 1
ATOM 3062 C CA . THR A 1 387 ? 11.787 40.948 28.803 1.00 37.12 387 THR A CA 1
ATOM 3063 C C . THR A 1 387 ? 10.381 40.332 28.807 1.00 37.12 387 THR A C 1
ATOM 3065 O O . THR A 1 387 ? 9.853 40.034 27.740 1.00 37.12 387 THR A O 1
ATOM 3068 N N . SER A 1 388 ? 9.814 40.148 30.009 1.00 27.69 388 SER A N 1
ATOM 3069 C CA . SER A 1 388 ? 8.513 39.525 30.345 1.00 27.69 388 SER A CA 1
ATOM 3070 C C . SER A 1 388 ? 8.399 37.994 30.211 1.00 27.69 388 SER A C 1
ATOM 3072 O O . SER A 1 388 ? 7.654 37.480 29.378 1.00 27.69 388 SER A O 1
ATOM 3074 N N . SER A 1 389 ? 9.055 37.282 31.132 1.00 28.78 389 SER A N 1
ATOM 3075 C CA . SER A 1 389 ? 8.464 36.086 31.762 1.00 28.78 389 SER A CA 1
ATOM 3076 C C . SER A 1 389 ? 7.767 36.521 33.065 1.00 28.78 389 SER A C 1
ATOM 3078 O O . SER A 1 389 ? 8.273 37.453 33.693 1.00 28.78 389 SER A O 1
ATOM 3080 N N . PRO A 1 390 ? 6.658 35.896 33.504 1.00 31.36 390 PRO A N 1
ATOM 3081 C CA . PRO A 1 390 ? 6.076 36.170 34.819 1.00 31.36 390 PRO A CA 1
ATOM 3082 C C . PRO A 1 390 ? 6.961 35.619 35.945 1.00 31.36 390 PRO A C 1
ATOM 3084 O O . PRO A 1 390 ? 7.425 34.480 35.859 1.00 31.36 390 PRO A O 1
ATOM 3087 N N . GLU A 1 391 ? 7.162 36.397 37.006 1.00 27.77 391 GLU A N 1
ATOM 3088 C CA . GLU A 1 391 ? 7.758 35.914 38.257 1.00 27.77 391 GLU A CA 1
ATOM 3089 C C . GLU A 1 391 ? 6.669 35.296 39.159 1.00 27.77 391 GLU A C 1
ATOM 3091 O O . GLU A 1 391 ? 5.559 35.832 39.214 1.00 27.77 391 GLU A O 1
ATOM 3096 N N . PRO A 1 392 ? 6.943 34.187 39.871 1.00 31.03 392 PRO A N 1
ATOM 3097 C CA . PRO A 1 392 ? 6.091 33.720 40.960 1.00 31.03 392 PRO A CA 1
ATOM 3098 C C . PRO A 1 392 ? 6.343 34.543 42.235 1.00 31.03 392 PRO A C 1
ATOM 3100 O O . PRO A 1 392 ? 7.483 34.895 42.536 1.00 31.03 392 PRO A O 1
ATOM 3103 N N . GLU A 1 393 ? 5.291 34.821 43.006 1.00 28.05 393 GLU A N 1
ATOM 3104 C CA . GLU A 1 393 ? 5.399 35.578 44.262 1.00 28.05 393 GLU A CA 1
ATOM 3105 C C . GLU A 1 393 ? 6.221 34.838 45.334 1.00 28.05 393 GLU A C 1
ATOM 3107 O O . GLU A 1 393 ? 6.214 33.607 45.414 1.00 28.05 393 GLU A O 1
ATOM 3112 N N . ALA A 1 394 ? 6.899 35.601 46.198 1.00 28.11 394 ALA A N 1
ATOM 3113 C CA . ALA A 1 394 ? 7.739 35.080 47.273 1.00 28.11 394 ALA A CA 1
ATOM 3114 C C . ALA A 1 394 ? 7.315 35.613 48.653 1.00 28.11 394 ALA A C 1
ATOM 3116 O O . ALA A 1 394 ? 7.082 36.809 48.833 1.00 28.11 394 ALA A O 1
ATOM 3117 N N . GLY A 1 395 ? 7.272 34.713 49.641 1.00 25.27 395 GLY A N 1
ATOM 3118 C CA . GLY A 1 395 ? 7.162 35.061 51.061 1.00 25.27 395 GLY A CA 1
ATOM 3119 C C . GLY A 1 395 ? 8.441 35.717 51.619 1.00 25.27 395 GLY A C 1
ATOM 3120 O O . GLY A 1 395 ? 9.476 35.726 50.948 1.00 25.27 395 GLY A O 1
ATOM 3121 N N . PRO A 1 396 ? 8.384 36.294 52.834 1.00 33.34 396 PRO A N 1
ATOM 3122 C CA . PRO A 1 396 ? 9.372 37.265 53.306 1.00 33.34 396 PRO A CA 1
ATOM 3123 C C . PRO A 1 396 ? 10.764 36.696 53.632 1.00 33.34 396 PRO A C 1
ATOM 3125 O O . PRO A 1 396 ? 10.944 35.522 53.947 1.00 33.34 396 PRO A O 1
ATOM 3128 N N . SER A 1 397 ? 11.750 37.594 53.572 1.00 30.20 397 SER A N 1
ATOM 3129 C CA . SER A 1 397 ? 13.187 37.346 53.738 1.00 30.20 397 SER A CA 1
ATOM 3130 C C . SER A 1 397 ? 13.636 37.329 55.216 1.00 30.20 397 SER A C 1
ATOM 3132 O O . SER A 1 397 ? 12.868 37.630 56.128 1.00 30.20 397 SER A O 1
ATOM 3134 N N . SER A 1 398 ? 14.885 36.979 55.543 1.00 28.92 398 SER A N 1
ATOM 3135 C CA . SER A 1 398 ? 16.026 37.926 55.542 1.00 28.92 398 SER A CA 1
ATOM 3136 C C . SER A 1 398 ? 17.331 37.232 56.042 1.00 28.92 398 SER A C 1
ATOM 3138 O O . SER A 1 398 ? 17.378 36.005 56.021 1.00 28.92 398 SER A O 1
ATOM 3140 N N . PRO A 1 399 ? 18.428 37.954 56.370 1.00 40.44 399 PRO A N 1
ATOM 3141 C CA . PRO A 1 399 ? 19.673 38.099 55.592 1.00 40.44 399 PRO A CA 1
ATOM 3142 C C . PRO A 1 399 ? 20.787 37.088 56.034 1.00 40.44 399 PRO A C 1
ATOM 3144 O O . PRO A 1 399 ? 20.490 36.172 56.787 1.00 40.44 399 PRO A O 1
ATOM 3147 N N . VAL A 1 400 ? 22.069 37.084 55.612 1.00 26.47 400 VAL A N 1
ATOM 3148 C CA . VAL A 1 400 ? 23.105 38.151 55.571 1.00 26.47 400 VAL A CA 1
ATOM 3149 C C . VAL A 1 400 ? 24.271 37.808 54.603 1.00 26.47 400 VAL A C 1
ATOM 3151 O O . VAL A 1 400 ? 24.508 36.657 54.256 1.00 26.47 400 VAL A O 1
ATOM 3154 N N . SER A 1 401 ? 24.990 38.862 54.192 1.00 25.86 401 SER A N 1
ATOM 3155 C CA . SER A 1 401 ? 26.346 38.954 53.589 1.00 25.86 401 SER A CA 1
ATOM 3156 C C . SER A 1 401 ? 27.442 38.136 54.358 1.00 25.86 401 SER A C 1
ATOM 3158 O O . SER A 1 401 ? 27.163 37.658 55.449 1.00 25.86 401 SER A O 1
ATOM 3160 N N . SER A 1 402 ? 28.716 37.927 53.963 1.00 26.91 402 SER A N 1
ATOM 3161 C CA . SER A 1 402 ? 29.615 38.564 52.969 1.00 26.91 402 SER A CA 1
ATOM 3162 C C . SER A 1 402 ? 30.885 37.716 52.692 1.00 26.91 402 SER A C 1
ATOM 3164 O O . SER A 1 402 ? 31.345 37.039 53.603 1.00 26.91 402 SER A O 1
ATOM 3166 N N . VAL A 1 403 ? 31.566 37.967 51.555 1.00 28.78 403 VAL A N 1
ATOM 3167 C CA . VAL A 1 403 ? 33.051 37.876 51.371 1.00 28.78 403 VAL A CA 1
ATOM 3168 C C . VAL A 1 403 ? 33.703 36.461 51.431 1.00 28.78 403 VAL A C 1
ATOM 3170 O O . VAL A 1 403 ? 33.069 35.469 51.766 1.00 28.78 403 VAL A O 1
ATOM 3173 N N . ALA A 1 404 ? 34.956 36.352 50.961 1.00 24.58 404 ALA A N 1
ATOM 3174 C CA . ALA A 1 404 ? 35.730 35.119 50.710 1.00 24.58 404 ALA A CA 1
ATOM 3175 C C . ALA A 1 404 ? 37.194 35.259 51.232 1.00 24.58 404 ALA A C 1
ATOM 3177 O O . ALA A 1 404 ? 37.442 36.144 52.047 1.00 24.58 404 ALA A O 1
ATOM 3178 N N . PRO A 1 405 ? 38.194 34.575 50.632 1.00 42.78 405 PRO A N 1
ATOM 3179 C CA . PRO A 1 405 ? 38.726 33.212 50.860 1.00 42.78 405 PRO A CA 1
ATOM 3180 C C . PRO A 1 405 ? 39.983 33.252 51.800 1.00 42.78 405 PRO A C 1
ATOM 3182 O O . PRO A 1 405 ? 40.147 34.274 52.464 1.00 42.78 405 PRO A O 1
ATOM 3185 N N . PRO A 1 406 ? 40.934 32.274 51.867 1.00 32.19 406 PRO A N 1
ATOM 3186 C CA . PRO A 1 406 ? 41.032 30.914 51.301 1.00 32.19 406 PRO A CA 1
ATOM 3187 C C . PRO A 1 406 ? 41.333 29.806 52.356 1.00 32.19 406 PRO A C 1
ATOM 3189 O O . PRO A 1 406 ? 41.267 30.037 53.557 1.00 32.19 406 PRO A O 1
ATOM 3192 N N . LEU A 1 407 ? 41.685 28.590 51.903 1.00 25.22 407 LEU A N 1
ATOM 3193 C CA . LEU A 1 407 ? 42.038 27.420 52.732 1.00 25.22 407 LEU A CA 1
ATOM 3194 C C . LEU A 1 407 ? 43.480 26.935 52.492 1.00 25.22 407 LEU A C 1
ATOM 3196 O O . LEU A 1 407 ? 43.801 26.599 51.355 1.00 25.22 407 LEU A O 1
ATOM 3200 N N . THR A 1 408 ? 44.264 26.731 53.561 1.00 25.02 408 THR A N 1
ATOM 3201 C CA . THR A 1 408 ? 45.366 25.738 53.618 1.00 25.02 408 THR A CA 1
ATOM 3202 C C . THR A 1 408 ? 45.723 25.336 55.057 1.00 25.02 408 THR A C 1
ATOM 3204 O O . THR A 1 408 ? 46.066 26.206 55.848 1.00 25.02 408 THR A O 1
ATOM 3207 N N . SER A 1 409 ? 45.762 24.013 55.295 1.00 25.42 409 SER A N 1
ATOM 3208 C CA . SER A 1 409 ? 46.618 23.281 56.264 1.00 25.42 409 SER A CA 1
ATOM 3209 C C . SER A 1 409 ? 46.462 23.581 57.791 1.00 25.42 409 SER A C 1
ATOM 3211 O O . SER A 1 409 ? 45.568 24.329 58.172 1.00 25.42 409 SER A O 1
ATOM 3213 N N . PRO A 1 410 ? 47.133 22.829 58.702 1.00 41.75 410 PRO A N 1
ATOM 3214 C CA . PRO A 1 410 ? 46.735 21.441 59.003 1.00 41.75 410 PRO A CA 1
ATOM 3215 C C . PRO A 1 410 ? 46.720 21.053 60.513 1.00 41.75 410 PRO A C 1
ATOM 3217 O O . PRO A 1 410 ? 47.262 21.751 61.357 1.00 41.75 410 PRO A O 1
ATOM 3220 N N . THR A 1 411 ? 46.197 19.849 60.810 1.00 23.83 411 THR A N 1
ATOM 3221 C CA . THR A 1 411 ? 46.528 18.957 61.964 1.00 23.83 411 THR A CA 1
ATOM 3222 C C . THR A 1 411 ? 46.618 19.508 63.401 1.00 23.83 411 THR A C 1
ATOM 3224 O O . THR A 1 411 ? 47.621 20.118 63.755 1.00 23.83 411 THR A O 1
ATOM 3227 N N . ALA A 1 412 ? 45.722 19.041 64.287 1.00 24.50 412 ALA A N 1
ATOM 3228 C CA . ALA A 1 412 ? 46.065 18.336 65.545 1.00 24.50 412 ALA A CA 1
ATOM 3229 C C . ALA A 1 412 ? 44.801 17.778 66.248 1.00 24.50 412 ALA A C 1
ATOM 3231 O O . ALA A 1 412 ? 43.704 18.298 66.053 1.00 24.50 412 ALA A O 1
ATOM 3232 N N . SER A 1 413 ? 44.958 16.723 67.057 1.00 29.16 413 SER A N 1
ATOM 3233 C CA . SER A 1 413 ? 43.889 16.110 67.878 1.00 29.16 413 SER A CA 1
ATOM 3234 C C . SER A 1 413 ? 43.838 16.702 69.301 1.00 29.16 413 SER A C 1
ATOM 3236 O O . SER A 1 413 ? 44.685 17.523 69.655 1.00 29.16 413 SER A O 1
ATOM 3238 N N . PRO A 1 414 ? 42.916 16.227 70.161 1.00 31.67 414 PRO A N 1
ATOM 3239 C CA . PRO A 1 414 ? 43.426 15.324 71.203 1.00 31.67 414 PRO A CA 1
ATOM 3240 C C . PRO A 1 414 ? 42.639 14.011 71.399 1.00 31.67 414 PRO A C 1
ATOM 3242 O O . PRO A 1 414 ? 41.496 13.848 70.983 1.00 31.67 414 PRO A O 1
ATOM 3245 N N . SER A 1 415 ? 43.335 13.069 72.035 1.00 25.92 415 SER A N 1
ATOM 3246 C CA . SER A 1 415 ? 42.913 11.773 72.597 1.00 25.92 415 SER A CA 1
ATOM 3247 C C . SER A 1 415 ? 42.412 11.939 74.060 1.00 25.92 415 SER A C 1
ATOM 3249 O O . SER A 1 415 ? 42.418 13.083 74.520 1.00 25.92 415 SER A O 1
ATOM 3251 N N . PRO A 1 416 ? 42.083 10.883 74.851 1.00 45.81 416 PRO A N 1
ATOM 3252 C CA . PRO A 1 416 ? 42.110 9.430 74.579 1.00 45.81 416 PRO A CA 1
ATOM 3253 C C . PRO A 1 416 ? 40.834 8.646 74.985 1.00 45.81 416 PRO A C 1
ATOM 3255 O O . PRO A 1 416 ? 39.942 9.196 75.614 1.00 45.81 416 PRO A O 1
ATOM 3258 N N . GLU A 1 417 ? 40.767 7.350 74.637 1.00 26.41 417 GLU A N 1
ATOM 3259 C CA . GLU A 1 417 ? 40.639 6.203 75.576 1.00 26.41 417 GLU A CA 1
ATOM 3260 C C . GLU A 1 417 ? 40.603 4.854 74.808 1.00 26.41 417 GLU A C 1
ATOM 3262 O O . GLU A 1 417 ? 40.844 4.827 73.597 1.00 26.41 417 GLU A O 1
ATOM 3267 N N . GLU A 1 418 ? 40.481 3.717 75.508 1.00 27.92 418 GLU A N 1
ATOM 3268 C CA . GLU A 1 418 ? 41.023 2.419 75.059 1.00 27.92 418 GLU A CA 1
ATOM 3269 C C . GLU A 1 418 ? 40.058 1.425 74.350 1.00 27.92 418 GLU A C 1
ATOM 3271 O O . GLU A 1 418 ? 38.863 1.637 74.166 1.00 27.92 418 GLU A O 1
ATOM 3276 N N . LYS A 1 419 ? 40.657 0.318 73.880 1.00 30.22 419 LYS A N 1
ATOM 3277 C CA . LYS A 1 419 ? 40.092 -0.834 73.130 1.00 30.22 419 LYS A CA 1
ATOM 3278 C C . LYS A 1 419 ? 39.224 -1.742 74.054 1.00 30.22 419 LYS A C 1
ATOM 3280 O O . LYS A 1 419 ? 39.268 -1.506 75.257 1.00 30.22 419 LYS A O 1
ATOM 3285 N N . PRO A 1 420 ? 38.544 -2.842 73.602 1.00 42.53 420 PRO A N 1
ATOM 3286 C CA . PRO A 1 420 ? 38.592 -3.519 72.280 1.00 42.53 420 PRO A CA 1
ATOM 3287 C C . PRO A 1 420 ? 37.260 -4.098 71.703 1.00 42.53 420 PRO A C 1
ATOM 3289 O O . PRO A 1 420 ? 36.322 -4.354 72.450 1.00 42.53 420 PRO A O 1
ATOM 3292 N N . LYS A 1 421 ? 37.235 -4.479 70.400 1.00 26.59 421 LYS A N 1
ATOM 3293 C CA . LYS A 1 421 ? 36.854 -5.829 69.855 1.00 26.59 421 LYS A CA 1
ATOM 3294 C C . LYS A 1 421 ? 36.557 -5.863 68.332 1.00 26.59 421 LYS A C 1
ATOM 3296 O O . LYS A 1 421 ? 36.503 -4.843 67.661 1.00 26.59 421 LYS A O 1
ATOM 3301 N N . ALA A 1 422 ? 36.468 -7.095 67.819 1.00 29.12 422 ALA A N 1
ATOM 3302 C CA . ALA A 1 422 ? 36.488 -7.591 66.435 1.00 29.12 422 ALA A CA 1
ATOM 3303 C C . ALA A 1 422 ? 35.569 -6.951 65.359 1.00 29.12 422 ALA A C 1
ATOM 3305 O O . ALA A 1 422 ? 34.510 -6.402 65.641 1.00 29.12 422 ALA A O 1
ATOM 3306 N N . ARG A 1 423 ? 35.949 -7.176 64.087 1.00 29.88 423 ARG A N 1
ATOM 3307 C CA . ARG A 1 423 ? 35.135 -7.031 62.860 1.00 29.88 423 ARG A CA 1
ATOM 3308 C C . ARG A 1 423 ? 35.119 -8.353 62.078 1.00 29.88 423 ARG A C 1
ATOM 3310 O O . ARG A 1 423 ? 36.112 -9.077 62.092 1.00 29.88 423 ARG A O 1
ATOM 3317 N N . THR A 1 424 ? 34.045 -8.621 61.337 1.00 30.47 424 THR A N 1
ATOM 3318 C CA . THR A 1 424 ? 33.952 -9.696 60.328 1.00 30.47 424 THR A CA 1
ATOM 3319 C C . THR A 1 424 ? 34.057 -9.136 58.899 1.00 30.47 424 THR A C 1
ATOM 3321 O O . THR A 1 424 ? 33.836 -7.947 58.671 1.00 30.47 424 THR A O 1
ATOM 3324 N N . ASN A 1 425 ? 34.451 -9.977 57.933 1.00 29.56 425 ASN A N 1
ATOM 3325 C CA . ASN A 1 425 ? 34.788 -9.576 56.557 1.00 29.56 425 ASN A CA 1
ATOM 3326 C C . ASN A 1 425 ? 33.750 -10.047 55.525 1.00 29.56 425 ASN A C 1
ATOM 3328 O O . ASN A 1 425 ? 33.365 -11.214 55.532 1.00 29.56 425 ASN A O 1
ATOM 3332 N N . GLY A 1 426 ? 33.430 -9.185 54.553 1.00 27.64 426 GLY A N 1
ATOM 3333 C CA . GLY A 1 426 ? 32.813 -9.554 53.272 1.00 27.64 426 GLY A CA 1
ATOM 3334 C C . GLY A 1 426 ? 33.790 -9.282 52.122 1.00 27.64 426 GLY A C 1
ATOM 3335 O O . GLY A 1 426 ? 34.339 -8.185 52.029 1.00 27.64 426 GLY A O 1
ATOM 3336 N N . LYS A 1 427 ? 34.065 -10.280 51.273 1.00 29.77 427 LYS A N 1
ATOM 3337 C CA . LYS A 1 427 ? 35.108 -10.198 50.230 1.00 29.77 427 LYS A CA 1
ATOM 3338 C C . LYS A 1 427 ? 34.595 -9.555 48.934 1.00 29.77 427 LYS A C 1
ATOM 3340 O O . LYS A 1 427 ? 33.485 -9.838 48.501 1.00 29.77 427 LYS A O 1
ATOM 3345 N N . LYS A 1 428 ? 35.463 -8.797 48.254 1.00 29.61 428 LYS A N 1
ATOM 3346 C CA . LYS A 1 428 ? 35.387 -8.570 46.798 1.00 29.61 428 LYS A CA 1
ATOM 3347 C C . LYS A 1 428 ? 36.325 -9.556 46.097 1.00 29.61 428 LYS A C 1
ATOM 3349 O O . LYS A 1 428 ? 37.407 -9.821 46.617 1.00 29.61 428 LYS A O 1
ATOM 3354 N N . MET A 1 429 ? 35.936 -10.071 44.932 1.00 27.38 429 MET A N 1
ATOM 3355 C CA . MET A 1 429 ? 36.829 -10.856 44.073 1.00 27.38 429 MET A CA 1
ATOM 3356 C C . MET A 1 429 ? 37.594 -9.959 43.095 1.00 27.38 429 MET A C 1
ATOM 3358 O O . MET A 1 429 ? 37.049 -9.002 42.550 1.00 27.38 429 MET A O 1
ATOM 3362 N N . ILE A 1 430 ? 38.861 -10.308 42.880 1.00 27.72 430 ILE A N 1
ATOM 3363 C CA . ILE A 1 430 ? 39.757 -9.819 41.828 1.00 27.72 430 ILE A CA 1
ATOM 3364 C C . ILE A 1 430 ? 40.534 -11.058 41.364 1.00 27.72 430 ILE A C 1
ATOM 3366 O O . ILE A 1 430 ? 40.900 -11.882 42.203 1.00 27.72 430 ILE A O 1
ATOM 3370 N N . MET A 1 431 ? 40.780 -11.206 40.062 1.00 32.78 431 MET A N 1
ATOM 3371 C CA . MET A 1 431 ? 41.632 -12.269 39.518 1.00 32.78 431 MET A CA 1
ATOM 3372 C C . MET A 1 431 ? 42.644 -11.683 38.532 1.00 32.78 431 MET A C 1
ATOM 3374 O O . MET A 1 431 ? 42.286 -10.867 37.686 1.00 32.78 431 MET A O 1
ATOM 3378 N N . GLU A 1 432 ? 43.895 -12.124 38.646 1.00 25.09 432 GLU A N 1
ATOM 3379 C CA . GLU A 1 432 ? 44.928 -11.973 37.619 1.00 25.09 432 GLU A CA 1
ATOM 3380 C C . GLU A 1 432 ? 45.038 -13.275 36.808 1.00 25.09 432 GLU A C 1
ATOM 3382 O O . GLU A 1 432 ? 44.700 -14.353 37.299 1.00 25.09 432 GLU A O 1
ATOM 3387 N N . VAL A 1 433 ? 45.568 -13.181 35.587 1.00 27.19 433 VAL A N 1
ATOM 3388 C CA . VAL A 1 433 ? 46.024 -14.330 34.792 1.00 27.19 433 VAL A CA 1
ATOM 3389 C C . VAL A 1 433 ? 47.480 -14.072 34.415 1.00 27.19 433 VAL A C 1
ATOM 3391 O O . VAL A 1 433 ? 47.814 -12.982 33.955 1.00 27.19 433 VAL A O 1
ATOM 3394 N N . VAL A 1 434 ? 48.350 -15.059 34.631 1.00 27.97 434 VAL A N 1
ATOM 3395 C CA . VAL A 1 434 ? 49.800 -14.952 34.410 1.00 27.97 434 VAL A CA 1
ATOM 3396 C C . VAL A 1 434 ? 50.235 -16.011 33.402 1.00 27.97 434 VAL A C 1
ATOM 3398 O O . VAL A 1 434 ? 49.920 -17.187 33.570 1.00 27.97 434 VAL A O 1
ATOM 3401 N N . ILE A 1 435 ? 50.981 -15.599 32.375 1.00 28.73 435 ILE A N 1
ATOM 3402 C CA . ILE A 1 435 ? 51.563 -16.492 31.364 1.00 28.73 435 ILE A CA 1
ATOM 3403 C C . ILE A 1 435 ? 53.078 -16.589 31.619 1.00 28.73 435 ILE A C 1
ATOM 3405 O O . ILE A 1 435 ? 53.741 -15.551 31.652 1.00 28.73 435 ILE A O 1
ATOM 3409 N N . PRO A 1 436 ? 53.651 -17.791 31.812 1.00 31.39 436 PRO A N 1
ATOM 3410 C CA . PRO A 1 436 ? 55.085 -17.962 32.020 1.00 31.39 436 PRO A CA 1
ATOM 3411 C C . PRO A 1 436 ? 55.854 -18.087 30.695 1.00 31.39 436 PRO A C 1
ATOM 3413 O O . PRO A 1 436 ? 55.387 -18.704 29.741 1.00 31.39 436 PRO A O 1
ATOM 3416 N N . THR A 1 437 ? 57.092 -17.587 30.668 1.00 30.36 437 THR A N 1
ATOM 3417 C CA . THR A 1 437 ? 58.035 -17.786 29.554 1.00 30.36 437 THR A CA 1
ATOM 3418 C C . THR A 1 437 ? 59.414 -18.194 30.064 1.00 30.36 437 THR A C 1
ATOM 3420 O O . THR A 1 437 ? 60.024 -17.442 30.828 1.00 30.36 437 THR A O 1
ATOM 3423 N N . LYS A 1 438 ? 59.955 -19.321 29.584 1.00 31.84 438 LYS A N 1
ATOM 3424 C CA . LYS A 1 438 ? 61.407 -19.544 29.461 1.00 31.84 438 LYS A CA 1
ATOM 3425 C C . LYS A 1 438 ? 61.725 -20.680 28.483 1.00 31.84 438 LYS A C 1
ATOM 3427 O O . LYS A 1 438 ? 60.834 -21.390 28.031 1.00 31.84 438 LYS A O 1
ATOM 3432 N N . SER A 1 439 ? 62.992 -20.758 28.095 1.00 28.91 439 SER A N 1
ATOM 3433 C CA . SER A 1 439 ? 63.515 -21.489 26.936 1.00 28.91 439 SER A CA 1
ATOM 3434 C C . SER A 1 439 ? 64.334 -22.724 27.325 1.00 28.91 439 SER A C 1
ATOM 3436 O O . SER A 1 439 ? 64.826 -22.782 28.450 1.00 28.91 439 SER A O 1
ATOM 3438 N N . LEU A 1 440 ? 64.580 -23.640 26.369 1.00 28.45 440 LEU A N 1
ATOM 3439 C CA . LEU A 1 440 ? 65.945 -23.969 25.903 1.00 28.45 440 LEU A CA 1
ATOM 3440 C C . LEU A 1 440 ? 66.017 -25.033 24.781 1.00 28.45 440 LEU A C 1
ATOM 3442 O O . LEU A 1 440 ? 65.086 -25.796 24.561 1.00 28.45 440 LEU A O 1
ATOM 3446 N N . ALA A 1 441 ? 67.213 -25.090 24.176 1.00 27.97 441 ALA A N 1
ATOM 3447 C CA . ALA A 1 441 ? 67.827 -26.195 23.423 1.00 27.97 441 ALA A CA 1
ATOM 3448 C C . ALA A 1 441 ? 67.371 -26.523 21.979 1.00 27.97 441 ALA A C 1
ATOM 3450 O O . ALA A 1 441 ? 66.216 -26.412 21.585 1.00 27.97 441 ALA A O 1
ATOM 3451 N N . LYS A 1 442 ? 68.370 -26.943 21.188 1.00 28.78 442 LYS A N 1
ATOM 3452 C CA . LYS A 1 442 ? 68.294 -27.442 19.802 1.00 28.78 442 LYS A CA 1
ATOM 3453 C C . LYS A 1 442 ? 68.308 -28.975 19.799 1.00 28.78 442 LYS A C 1
ATOM 3455 O O . LYS A 1 442 ? 68.894 -29.554 20.708 1.00 28.78 442 LYS A O 1
ATOM 3460 N N . THR A 1 443 ? 67.885 -29.597 18.696 1.00 26.67 443 THR A N 1
ATOM 3461 C CA . THR A 1 443 ? 68.652 -30.628 17.943 1.00 26.67 443 THR A CA 1
ATOM 3462 C C . THR A 1 443 ? 68.073 -30.738 16.517 1.00 26.67 443 THR A C 1
ATOM 3464 O O . THR A 1 443 ? 66.960 -30.277 16.276 1.00 26.67 443 THR A O 1
ATOM 3467 N N . VAL A 1 444 ? 68.850 -31.242 15.549 1.00 27.48 444 VAL A N 1
ATOM 3468 C CA . VAL A 1 444 ? 68.561 -31.205 14.100 1.00 27.48 444 VAL A CA 1
ATOM 3469 C C . VAL A 1 444 ? 68.494 -32.617 13.515 1.00 27.48 444 VAL A C 1
ATOM 3471 O O . VAL A 1 444 ? 69.448 -33.368 13.694 1.00 27.48 444 VAL A O 1
ATOM 3474 N N . VAL A 1 445 ? 67.450 -32.922 12.730 1.00 25.75 445 VAL A N 1
ATOM 3475 C CA . VAL A 1 445 ? 67.472 -33.944 11.659 1.00 25.75 445 VAL A CA 1
ATOM 3476 C C . VAL A 1 445 ? 66.601 -33.478 10.473 1.00 25.75 445 VAL A C 1
ATOM 3478 O O . VAL A 1 445 ? 65.521 -32.929 10.669 1.00 25.75 445 VAL A O 1
ATOM 3481 N N . ALA A 1 446 ? 67.094 -33.704 9.253 1.00 23.98 446 ALA A N 1
ATOM 3482 C CA . ALA A 1 446 ? 66.449 -33.608 7.927 1.00 23.98 446 ALA A CA 1
ATOM 3483 C C . ALA A 1 446 ? 67.149 -34.672 7.023 1.00 23.98 446 ALA A C 1
ATOM 3485 O O . ALA A 1 446 ? 68.199 -35.148 7.476 1.00 23.98 446 ALA A O 1
ATOM 3486 N N . PRO A 1 447 ? 66.687 -35.095 5.813 1.00 39.25 447 PRO A N 1
ATOM 3487 C CA . PRO A 1 447 ? 65.874 -34.424 4.768 1.00 39.25 447 PRO A CA 1
ATOM 3488 C C . PRO A 1 447 ? 64.557 -35.203 4.446 1.00 39.25 447 PRO A C 1
ATOM 3490 O O . PRO A 1 447 ? 64.123 -35.956 5.309 1.00 39.25 447 PRO A O 1
ATOM 3493 N N . SER A 1 448 ? 63.793 -35.073 3.339 1.00 24.91 448 SER A N 1
ATOM 3494 C CA . SER A 1 448 ? 63.931 -34.510 1.961 1.00 24.91 448 SER A CA 1
ATOM 3495 C C . SER A 1 448 ? 62.562 -33.989 1.447 1.00 24.91 448 SER A C 1
ATOM 3497 O O . SER A 1 448 ? 61.541 -34.521 1.865 1.00 24.91 448 SER A O 1
ATOM 3499 N N . LYS A 1 449 ? 62.461 -32.839 0.744 1.00 27.98 449 LYS A N 1
ATOM 3500 C CA . LYS A 1 449 ? 62.542 -32.603 -0.736 1.00 27.98 449 LYS A CA 1
ATOM 3501 C C . LYS A 1 449 ? 61.522 -33.409 -1.572 1.00 27.98 449 LYS A C 1
ATOM 3503 O O . LYS A 1 449 ? 61.405 -34.601 -1.329 1.00 27.98 449 LYS A O 1
ATOM 3508 N N . GLU A 1 450 ? 60.791 -32.865 -2.558 1.00 26.70 450 GLU A N 1
ATOM 3509 C CA . GLU A 1 450 ? 60.812 -31.576 -3.314 1.00 26.70 450 GLU A CA 1
ATOM 3510 C C . GLU A 1 450 ? 59.388 -30.919 -3.341 1.00 26.70 450 GLU A C 1
ATOM 3512 O O . GLU A 1 450 ? 58.411 -31.612 -3.083 1.00 26.70 450 GLU A O 1
ATOM 3517 N N . ASP A 1 451 ? 59.177 -29.585 -3.343 1.00 26.62 451 ASP A N 1
ATOM 3518 C CA . ASP A 1 451 ? 59.303 -28.558 -4.426 1.00 26.62 451 ASP A CA 1
ATOM 3519 C C . ASP A 1 451 ? 58.117 -28.628 -5.453 1.00 26.62 451 ASP A C 1
ATOM 3521 O O . ASP A 1 451 ? 57.750 -29.724 -5.847 1.00 26.62 451 ASP A O 1
ATOM 3525 N N . GLN A 1 452 ? 57.382 -27.585 -5.915 1.00 27.97 452 GLN A N 1
ATOM 3526 C CA . GLN A 1 452 ? 57.548 -26.110 -5.957 1.00 27.97 452 GLN A CA 1
ATOM 3527 C C . GLN A 1 452 ? 56.221 -25.294 -5.914 1.00 27.97 452 GLN A C 1
ATOM 3529 O O . GLN A 1 452 ? 55.329 -25.558 -6.708 1.00 27.97 452 GLN A O 1
ATOM 3534 N N . SER A 1 453 ? 56.217 -24.146 -5.205 1.00 24.78 453 SER A N 1
ATOM 3535 C CA . SER A 1 453 ? 55.538 -22.854 -5.557 1.00 24.78 453 SER A CA 1
ATOM 3536 C C . SER A 1 453 ? 53.987 -22.794 -5.771 1.00 24.78 453 SER A C 1
ATOM 3538 O O . SER A 1 453 ? 53.348 -23.780 -6.083 1.00 24.78 453 SER A O 1
ATOM 3540 N N . LYS A 1 454 ? 53.245 -21.675 -5.630 1.00 26.69 454 LYS A N 1
ATOM 3541 C CA . LYS A 1 454 ? 53.531 -20.228 -5.438 1.00 26.69 454 LYS A CA 1
ATOM 3542 C C . LYS A 1 454 ? 52.690 -19.630 -4.283 1.00 26.69 454 LYS A C 1
ATOM 3544 O O . LYS A 1 454 ? 51.763 -20.248 -3.775 1.00 26.69 454 LYS A O 1
ATOM 3549 N N . LYS A 1 455 ? 53.029 -18.408 -3.847 1.00 25.81 455 LYS A N 1
ATOM 3550 C CA . LYS A 1 455 ? 52.545 -17.783 -2.595 1.00 25.81 455 LYS A CA 1
ATOM 3551 C C . LYS A 1 455 ? 51.283 -16.919 -2.772 1.00 25.81 455 LYS A C 1
ATOM 3553 O O . LYS A 1 455 ? 51.291 -16.000 -3.589 1.00 25.81 455 LYS A O 1
ATOM 3558 N N . ARG A 1 456 ? 50.284 -17.078 -1.890 1.00 25.78 456 ARG A N 1
ATOM 3559 C CA . ARG A 1 456 ? 49.377 -15.972 -1.499 1.00 25.78 456 ARG A CA 1
ATOM 3560 C C . ARG A 1 456 ? 50.192 -14.919 -0.729 1.00 25.78 456 ARG A C 1
ATOM 3562 O O . ARG A 1 456 ? 51.015 -15.286 0.107 1.00 25.78 456 ARG A O 1
ATOM 3569 N N . ARG A 1 457 ? 49.966 -13.622 -0.976 1.00 27.11 457 ARG A N 1
ATOM 3570 C CA . ARG A 1 457 ? 50.537 -12.524 -0.170 1.00 27.11 457 ARG A CA 1
ATOM 3571 C C . ARG A 1 457 ? 49.469 -11.966 0.766 1.00 27.11 457 ARG A C 1
ATOM 3573 O O . ARG A 1 457 ? 48.525 -11.335 0.306 1.00 27.11 457 ARG A O 1
ATOM 3580 N N . THR A 1 458 ? 49.642 -12.167 2.066 1.00 25.22 458 THR A N 1
ATOM 3581 C CA . THR A 1 458 ? 48.998 -11.337 3.089 1.00 25.22 458 THR A CA 1
ATOM 3582 C C . THR A 1 458 ? 49.723 -9.991 3.173 1.00 25.22 458 THR A C 1
ATOM 3584 O O . THR A 1 458 ? 50.944 -9.926 3.025 1.00 25.22 458 THR A O 1
ATOM 3587 N N . ALA A 1 459 ? 48.978 -8.912 3.406 1.00 27.02 459 ALA A N 1
ATOM 3588 C CA . ALA A 1 459 ? 49.525 -7.584 3.667 1.00 27.02 459 ALA A CA 1
ATOM 3589 C C . ALA A 1 459 ? 48.966 -7.081 5.002 1.00 27.02 459 ALA A C 1
ATOM 3591 O O . ALA A 1 459 ? 47.769 -6.827 5.121 1.00 27.02 459 ALA A O 1
ATOM 3592 N N . ALA A 1 460 ? 49.823 -6.984 6.016 1.00 27.05 460 ALA A N 1
ATOM 3593 C CA . ALA A 1 460 ? 49.442 -6.446 7.315 1.00 27.05 460 ALA A CA 1
ATOM 3594 C C . ALA A 1 460 ? 49.404 -4.911 7.273 1.00 27.05 460 ALA A C 1
ATOM 3596 O O . ALA A 1 460 ? 50.288 -4.278 6.695 1.00 27.05 460 ALA A O 1
ATOM 3597 N N . ARG A 1 461 ? 48.426 -4.311 7.959 1.00 23.69 461 ARG A N 1
ATOM 3598 C CA . ARG A 1 461 ? 48.580 -2.951 8.490 1.00 23.69 461 ARG A CA 1
ATOM 3599 C C . ARG A 1 461 ? 49.389 -3.039 9.780 1.00 23.69 461 ARG A C 1
ATOM 3601 O O . ARG A 1 461 ? 49.072 -3.864 10.628 1.00 23.69 461 ARG A O 1
ATOM 3608 N N . ASN A 1 462 ? 50.372 -2.160 9.934 1.00 26.09 462 ASN A N 1
ATOM 3609 C CA . ASN A 1 462 ? 50.997 -1.848 11.218 1.00 26.09 462 ASN A CA 1
ATOM 3610 C C . ASN A 1 462 ? 51.103 -0.314 11.369 1.00 26.09 462 ASN A C 1
ATOM 3612 O O . ASN A 1 462 ? 50.861 0.398 10.388 1.00 26.09 462 ASN A O 1
ATOM 3616 N N . PRO A 1 463 ? 51.310 0.205 12.592 1.00 26.86 463 PRO A N 1
ATOM 3617 C CA . PRO A 1 463 ? 50.763 1.503 12.983 1.00 26.86 463 PRO A CA 1
ATOM 3618 C C . PRO A 1 463 ? 51.660 2.704 12.669 1.00 26.86 463 PRO A C 1
ATOM 3620 O O . PRO A 1 463 ? 52.861 2.577 12.448 1.00 26.86 463 PRO A O 1
ATOM 3623 N N . ILE A 1 464 ? 51.052 3.890 12.747 1.00 24.86 464 ILE A N 1
ATOM 3624 C CA . ILE A 1 464 ? 51.761 5.160 12.921 1.00 24.86 464 ILE A CA 1
ATOM 3625 C C . ILE A 1 464 ? 51.947 5.385 14.425 1.00 24.86 464 ILE A C 1
ATOM 3627 O O . ILE A 1 464 ? 50.974 5.348 15.179 1.00 24.86 464 ILE A O 1
ATOM 3631 N N . VAL A 1 465 ? 53.185 5.648 14.835 1.00 24.81 465 VAL A N 1
ATOM 3632 C CA . VAL A 1 465 ? 53.546 6.256 16.124 1.00 24.81 465 VAL A CA 1
ATOM 3633 C C . VAL A 1 465 ? 54.199 7.609 15.813 1.00 24.81 465 VAL A C 1
ATOM 3635 O O . VAL A 1 465 ? 54.687 7.816 14.701 1.00 24.81 465 VAL A O 1
ATOM 3638 N N . ILE A 1 466 ? 54.095 8.553 16.744 1.00 27.97 466 ILE A N 1
ATOM 3639 C CA . ILE A 1 466 ? 54.500 9.960 16.596 1.00 27.97 466 ILE A CA 1
ATOM 3640 C C . ILE A 1 466 ? 55.836 10.174 17.342 1.00 27.97 466 ILE A C 1
ATOM 3642 O O . ILE A 1 466 ? 56.255 9.286 18.081 1.00 27.97 466 ILE A O 1
ATOM 3646 N N . ASP A 1 467 ? 56.440 11.350 17.144 1.00 22.67 467 ASP A N 1
ATOM 3647 C CA . ASP A 1 467 ? 57.660 11.896 17.767 1.00 22.67 467 ASP A CA 1
ATOM 3648 C C . ASP A 1 467 ? 58.985 11.511 17.076 1.00 22.67 467 ASP A C 1
ATOM 3650 O O . ASP A 1 467 ? 59.113 10.421 16.523 1.00 22.67 467 ASP A O 1
ATOM 3654 N N . SER A 1 468 ? 60.031 12.348 17.059 1.00 23.05 468 SER A N 1
ATOM 3655 C CA . SER A 1 468 ? 60.162 13.824 17.162 1.00 23.05 468 SER A CA 1
ATOM 3656 C C . SER A 1 468 ? 61.654 14.162 17.004 1.00 23.05 468 SER A C 1
ATOM 3658 O O . SER A 1 468 ? 62.451 13.446 17.603 1.00 23.05 468 SER A O 1
ATOM 3660 N N . GLU A 1 469 ? 62.019 15.272 16.338 1.00 24.66 469 GLU A N 1
ATOM 3661 C CA . GLU A 1 469 ? 63.400 15.835 16.346 1.00 24.66 469 GLU A CA 1
ATOM 3662 C C . GLU A 1 469 ? 64.486 14.895 15.723 1.00 24.66 469 GLU A C 1
ATOM 3664 O O . GLU A 1 469 ? 64.246 13.712 15.506 1.00 24.66 469 GLU A O 1
ATOM 3669 N N . SER A 1 470 ? 65.679 15.325 15.289 1.00 25.66 470 SER A N 1
ATOM 3670 C CA . SER A 1 470 ? 66.197 16.654 14.916 1.00 25.66 470 SER A CA 1
ATOM 3671 C C . SER A 1 470 ? 67.291 16.528 13.828 1.00 25.66 470 SER A C 1
ATOM 3673 O O . SER A 1 470 ? 68.068 15.585 13.844 1.00 25.66 470 SER A O 1
ATOM 3675 N N . GLU A 1 471 ? 67.286 17.498 12.904 1.00 24.81 471 GLU A N 1
ATOM 3676 C CA . GLU A 1 471 ? 68.400 18.267 12.286 1.00 24.81 471 GLU A CA 1
ATOM 3677 C C . GLU A 1 471 ? 69.729 17.633 11.765 1.00 24.81 471 GLU A C 1
ATOM 3679 O O . GLU A 1 471 ? 70.206 16.597 12.212 1.00 24.81 471 GLU A O 1
ATOM 3684 N N . ASP A 1 472 ? 70.323 18.381 10.815 1.00 26.34 472 ASP A N 1
ATOM 3685 C CA . ASP A 1 472 ? 71.652 18.285 10.164 1.00 26.34 472 ASP A CA 1
ATOM 3686 C C . ASP A 1 472 ? 71.906 17.135 9.144 1.00 26.34 472 ASP A C 1
ATOM 3688 O O . ASP A 1 472 ? 71.442 16.010 9.302 1.00 26.34 472 ASP A O 1
ATOM 3692 N N . ASP A 1 473 ? 72.595 17.335 8.003 1.00 26.64 473 ASP A N 1
ATOM 3693 C CA . ASP A 1 473 ? 73.495 18.432 7.572 1.00 26.64 473 ASP A CA 1
ATOM 3694 C C . ASP A 1 473 ? 73.549 18.598 6.013 1.00 26.64 473 ASP A C 1
ATOM 3696 O O . ASP A 1 473 ? 73.222 17.654 5.302 1.00 26.64 473 ASP A O 1
ATOM 3700 N N . ALA A 1 474 ? 74.013 19.765 5.513 1.00 26.17 474 ALA A N 1
ATOM 3701 C CA . ALA A 1 474 ? 74.642 20.097 4.198 1.00 26.17 474 ALA A CA 1
ATOM 3702 C C . ALA A 1 474 ? 74.053 19.575 2.830 1.00 26.17 474 ALA A C 1
ATOM 3704 O O . ALA A 1 474 ? 73.565 18.463 2.709 1.00 26.17 474 ALA A O 1
ATOM 3705 N N . GLN A 1 475 ? 74.124 20.256 1.663 1.00 25.56 475 GLN A N 1
ATOM 3706 C CA . GLN A 1 475 ? 74.848 21.467 1.216 1.00 25.56 475 GLN A CA 1
ATOM 3707 C C . GLN A 1 475 ? 74.302 22.032 -0.143 1.00 25.56 475 GLN A C 1
ATOM 3709 O O . GLN A 1 475 ? 73.606 21.330 -0.865 1.00 25.56 475 GLN A O 1
ATOM 3714 N N . ILE A 1 476 ? 74.751 23.245 -0.536 1.00 27.47 476 ILE A N 1
ATOM 3715 C CA . ILE A 1 476 ? 74.820 23.827 -1.918 1.00 27.47 476 ILE A CA 1
ATOM 3716 C C . ILE A 1 476 ? 73.533 24.417 -2.588 1.00 27.47 476 ILE A C 1
ATOM 3718 O O . ILE A 1 476 ? 72.634 23.701 -3.001 1.00 27.47 476 ILE A O 1
ATOM 3722 N N . THR A 1 477 ? 73.541 25.765 -2.713 1.00 25.88 477 THR A N 1
ATOM 3723 C CA . THR A 1 477 ? 73.128 26.726 -3.800 1.00 25.88 477 THR A CA 1
ATOM 3724 C C . THR A 1 477 ? 72.021 26.371 -4.842 1.00 25.88 477 THR A C 1
ATOM 3726 O O . THR A 1 477 ? 71.865 25.227 -5.229 1.00 25.88 477 THR A O 1
ATOM 3729 N N . SER A 1 478 ? 71.219 27.274 -5.452 1.00 27.28 478 SER A N 1
ATOM 3730 C CA . SER A 1 478 ? 71.004 28.755 -5.475 1.00 27.28 478 SER A CA 1
ATOM 3731 C C . SER A 1 478 ? 69.572 29.051 -6.043 1.00 27.28 478 SER A C 1
ATOM 3733 O O . SER A 1 478 ? 68.897 28.106 -6.433 1.00 27.28 478 SER A O 1
ATOM 3735 N N . ASP A 1 479 ? 68.982 30.260 -6.150 1.00 26.41 479 ASP A N 1
ATOM 3736 C CA . ASP A 1 479 ? 69.402 31.651 -5.879 1.00 26.41 479 ASP A CA 1
ATOM 3737 C C . ASP A 1 479 ? 68.186 32.580 -5.544 1.00 26.41 479 ASP A C 1
ATOM 3739 O O . ASP A 1 479 ? 67.030 32.259 -5.796 1.00 26.41 479 ASP A O 1
ATOM 3743 N N . ASN A 1 480 ? 68.482 33.799 -5.079 1.00 28.64 480 ASN A N 1
ATOM 3744 C CA . ASN A 1 480 ? 67.705 35.049 -5.184 1.00 28.64 480 ASN A CA 1
ATOM 3745 C C . ASN A 1 480 ? 66.401 35.307 -4.380 1.00 28.64 480 ASN A C 1
ATOM 3747 O O . ASN A 1 480 ? 65.314 35.483 -4.918 1.00 28.64 480 ASN A O 1
ATOM 3751 N N . LYS A 1 481 ? 66.645 35.719 -3.123 1.00 26.94 481 LYS A N 1
ATOM 3752 C CA . LYS A 1 481 ? 66.340 37.076 -2.579 1.00 26.94 481 LYS A CA 1
ATOM 3753 C C . LYS A 1 481 ? 64.887 37.497 -2.205 1.00 26.94 481 LYS A C 1
ATOM 3755 O O . LYS A 1 481 ? 64.119 37.950 -3.040 1.00 26.94 481 LYS A O 1
ATOM 3760 N N . ARG A 1 482 ? 64.763 37.769 -0.885 1.00 25.84 482 ARG A N 1
ATOM 3761 C CA . ARG A 1 482 ? 64.187 38.988 -0.228 1.00 25.84 482 ARG A CA 1
ATOM 3762 C C . ARG A 1 482 ? 62.646 39.151 -0.141 1.00 25.84 482 ARG A C 1
ATOM 3764 O O . ARG A 1 482 ? 61.947 38.976 -1.119 1.00 25.84 482 ARG A O 1
ATOM 3771 N N . LYS A 1 483 ? 62.075 39.641 0.980 1.00 26.47 483 LYS A N 1
ATOM 3772 C CA . LYS A 1 483 ? 62.561 39.727 2.386 1.00 26.47 483 LYS A CA 1
ATOM 3773 C C . LYS A 1 483 ? 61.384 39.970 3.369 1.00 26.47 483 LYS A C 1
ATOM 3775 O O . LYS A 1 483 ? 60.463 40.700 3.041 1.00 26.47 483 LYS A O 1
ATOM 3780 N N . ARG A 1 484 ? 61.504 39.397 4.577 1.00 24.22 484 ARG A N 1
ATOM 3781 C CA . ARG A 1 484 ? 60.794 39.641 5.866 1.00 24.22 484 ARG A CA 1
ATOM 3782 C C . ARG A 1 484 ? 59.838 40.854 5.996 1.00 24.22 484 ARG A C 1
ATOM 3784 O O . ARG A 1 484 ? 60.259 41.979 5.748 1.00 24.22 484 ARG A O 1
ATOM 3791 N N . GLY A 1 485 ? 58.690 40.643 6.660 1.00 24.03 485 GLY A N 1
ATOM 3792 C CA . GLY A 1 485 ? 57.971 41.690 7.416 1.00 24.03 485 GLY A CA 1
ATOM 3793 C C . GLY A 1 485 ? 56.504 41.367 7.760 1.00 24.03 485 GLY A C 1
ATOM 3794 O O . GLY A 1 485 ? 55.709 41.123 6.863 1.00 24.03 485 GLY A O 1
ATOM 3795 N N . GLY A 1 486 ? 56.135 41.407 9.046 1.00 21.67 486 GLY A N 1
ATOM 3796 C CA . GLY A 1 486 ? 54.741 41.532 9.530 1.00 21.67 486 GLY A CA 1
ATOM 3797 C C . GLY A 1 486 ? 54.620 42.765 10.448 1.00 21.67 486 GLY A C 1
ATOM 3798 O O . GLY A 1 486 ? 55.560 43.562 10.444 1.00 21.67 486 GLY A O 1
ATOM 3799 N N . PRO A 1 487 ? 53.578 42.923 11.300 1.00 45.12 487 PRO A N 1
ATOM 3800 C CA . PRO A 1 487 ? 52.368 42.103 11.477 1.00 45.12 487 PRO A CA 1
ATOM 3801 C C . PRO A 1 487 ? 51.048 42.943 11.504 1.00 45.12 487 PRO A C 1
ATOM 3803 O O . PRO A 1 487 ? 51.051 44.135 11.233 1.00 45.12 487 PRO A O 1
ATOM 3806 N N . SER A 1 488 ? 49.940 42.333 11.963 1.00 23.98 488 SER A N 1
ATOM 3807 C CA . SER A 1 488 ? 48.715 42.975 12.518 1.00 23.98 488 SER A CA 1
ATOM 3808 C C . SER A 1 488 ? 47.610 43.542 11.585 1.00 23.98 488 SER A C 1
ATOM 3810 O O . SER A 1 488 ? 47.760 44.561 10.927 1.00 23.98 488 SER A O 1
ATOM 3812 N N . LYS A 1 489 ? 46.425 42.910 11.686 1.00 25.62 489 LYS A N 1
ATOM 3813 C CA . LYS A 1 489 ? 45.039 43.455 11.680 1.00 25.62 489 LYS A CA 1
ATOM 3814 C C . LYS A 1 489 ? 44.695 44.694 10.807 1.00 25.62 489 LYS A C 1
ATOM 3816 O O . LYS A 1 489 ? 44.962 45.819 11.212 1.00 25.62 489 LYS A O 1
ATOM 3821 N N . THR A 1 490 ? 43.777 44.540 9.835 1.00 22.92 490 THR A N 1
ATOM 3822 C CA . THR A 1 490 ? 42.334 44.915 9.979 1.00 22.92 490 THR A CA 1
ATOM 3823 C C . THR A 1 490 ? 41.470 44.678 8.714 1.00 22.92 490 THR A C 1
ATOM 3825 O O . THR A 1 490 ? 41.980 44.535 7.614 1.00 22.92 490 THR A O 1
ATOM 3828 N N . LYS A 1 491 ? 40.140 44.612 8.934 1.00 23.69 491 LYS A N 1
ATOM 3829 C CA . LYS A 1 491 ? 38.966 44.902 8.061 1.00 23.69 491 LYS A CA 1
ATOM 3830 C C . LYS A 1 491 ? 39.144 45.084 6.532 1.00 23.69 491 LYS A C 1
ATOM 3832 O O . LYS A 1 491 ? 39.887 45.955 6.106 1.00 23.69 491 LYS A O 1
ATOM 3837 N N . GLY A 1 492 ? 38.185 44.550 5.752 1.00 21.58 492 GLY A N 1
ATOM 3838 C CA . GLY A 1 492 ? 37.633 45.321 4.615 1.00 21.58 492 GLY A CA 1
ATOM 3839 C C . GLY A 1 492 ? 36.952 44.565 3.460 1.00 21.58 492 GLY A C 1
ATOM 3840 O O . GLY A 1 492 ? 37.602 43.867 2.700 1.00 21.58 492 GLY A O 1
ATOM 3841 N N . THR A 1 493 ? 35.642 44.789 3.299 1.00 21.89 493 THR A N 1
ATOM 3842 C CA . THR A 1 493 ? 34.833 44.768 2.047 1.00 21.89 493 THR A CA 1
ATOM 3843 C C . THR A 1 493 ? 35.567 44.500 0.708 1.00 21.89 493 THR A C 1
ATOM 3845 O O . THR A 1 493 ? 36.366 45.322 0.280 1.00 21.89 493 THR A O 1
ATOM 3848 N N . ALA A 1 494 ? 35.355 43.383 -0.003 1.00 24.27 494 ALA A N 1
ATOM 3849 C CA . ALA A 1 494 ? 34.156 42.955 -0.761 1.00 24.27 494 ALA A CA 1
ATOM 3850 C C . ALA A 1 494 ? 33.977 43.564 -2.178 1.00 24.27 494 ALA A C 1
ATOM 3852 O O . ALA A 1 494 ? 33.573 44.717 -2.315 1.00 24.27 494 ALA A O 1
ATOM 3853 N N . THR A 1 495 ? 34.091 42.745 -3.242 1.00 23.23 495 THR A N 1
ATOM 3854 C CA . THR A 1 495 ? 33.264 42.899 -4.467 1.00 23.23 495 THR A CA 1
ATOM 3855 C C . THR A 1 495 ? 33.179 41.654 -5.371 1.00 23.23 495 THR A C 1
ATOM 3857 O O . THR A 1 495 ? 34.073 40.823 -5.455 1.00 23.23 495 THR A O 1
ATOM 3860 N N . LYS A 1 496 ? 32.040 41.576 -6.068 1.00 24.56 496 LYS A N 1
ATOM 3861 C CA . LYS A 1 496 ? 31.567 40.621 -7.089 1.00 24.56 496 LYS A CA 1
ATOM 3862 C C . LYS A 1 496 ? 32.597 40.228 -8.182 1.00 24.56 496 LYS A C 1
ATOM 3864 O O . LYS A 1 496 ? 33.063 41.125 -8.877 1.00 24.56 496 LYS A O 1
ATOM 3869 N N . LYS A 1 497 ? 32.693 38.933 -8.550 1.00 22.59 497 LYS A N 1
ATOM 3870 C CA . LYS A 1 497 ? 32.085 38.362 -9.792 1.00 22.59 497 LYS A CA 1
ATOM 3871 C C . LYS A 1 497 ? 32.390 36.867 -10.036 1.00 22.59 497 LYS A C 1
ATOM 3873 O O . LYS A 1 497 ? 33.307 36.288 -9.477 1.00 22.59 497 LYS A O 1
ATOM 3878 N N . ALA A 1 498 ? 31.559 36.280 -10.896 1.00 25.58 498 ALA A N 1
ATOM 3879 C CA . ALA A 1 498 ? 31.445 34.872 -11.275 1.00 25.58 498 ALA A CA 1
ATOM 3880 C C . ALA A 1 498 ? 32.692 34.165 -11.857 1.00 25.58 498 ALA A C 1
ATOM 3882 O O . ALA A 1 498 ? 33.415 34.736 -12.670 1.00 25.58 498 ALA A O 1
ATOM 3883 N N . LYS A 1 499 ? 32.770 32.846 -11.613 1.00 23.61 499 LYS A N 1
ATOM 3884 C CA . LYS A 1 499 ? 33.185 31.806 -12.581 1.00 23.61 499 LYS A CA 1
ATOM 3885 C C . LYS A 1 499 ? 32.360 30.532 -12.308 1.00 23.61 499 LYS A C 1
ATOM 3887 O O . LYS A 1 499 ? 32.056 30.237 -11.161 1.00 23.61 499 LYS A O 1
ATOM 3892 N N . ARG A 1 500 ? 31.676 30.024 -13.340 1.00 24.89 500 ARG A N 1
ATOM 3893 C CA . ARG A 1 500 ? 31.993 28.814 -14.135 1.00 24.89 500 ARG A CA 1
ATOM 3894 C C . ARG A 1 500 ? 31.826 27.487 -13.379 1.00 24.89 500 ARG A C 1
ATOM 3896 O O . ARG A 1 500 ? 32.601 27.161 -12.493 1.00 24.89 500 ARG A O 1
ATOM 3903 N N . LYS A 1 501 ? 30.836 26.718 -13.841 1.00 24.55 501 LYS A N 1
ATOM 3904 C CA . LYS A 1 501 ? 30.663 25.280 -13.609 1.00 24.55 501 LYS A CA 1
ATOM 3905 C C . LYS A 1 501 ? 31.799 24.530 -14.325 1.00 24.55 501 LYS A C 1
ATOM 3907 O O . LYS A 1 501 ? 32.102 24.874 -15.466 1.00 24.55 501 LYS A O 1
ATOM 3912 N N . ALA A 1 502 ? 32.388 23.538 -13.667 1.00 24.58 502 ALA A N 1
ATOM 3913 C CA . ALA A 1 502 ? 33.325 22.571 -14.240 1.00 24.58 502 ALA A CA 1
ATOM 3914 C C . ALA A 1 502 ? 32.778 21.151 -14.012 1.00 24.58 502 ALA A C 1
ATOM 3916 O O . ALA A 1 502 ? 31.826 20.978 -13.244 1.00 24.58 502 ALA A O 1
ATOM 3917 N N . THR A 1 503 ? 33.338 20.170 -14.714 1.00 25.89 503 THR A N 1
ATOM 3918 C CA . THR A 1 503 ? 32.872 18.776 -14.752 1.00 25.89 503 THR A CA 1
ATOM 3919 C C . THR A 1 503 ? 34.050 17.813 -14.670 1.00 25.89 503 THR A C 1
ATOM 3921 O O . THR A 1 503 ? 34.969 17.931 -15.476 1.00 25.89 503 THR A O 1
ATOM 3924 N N . SER A 1 504 ? 33.962 16.881 -13.726 1.00 24.08 504 SER A N 1
ATOM 3925 C CA . SER A 1 504 ? 34.639 15.580 -13.671 1.00 24.08 504 SER A CA 1
ATOM 3926 C C . SER A 1 504 ? 33.826 14.744 -12.664 1.00 24.08 504 SER A C 1
ATOM 3928 O O . SER A 1 504 ? 33.465 15.282 -11.615 1.00 24.08 504 SER A O 1
ATOM 3930 N N . ASP A 1 505 ? 33.238 13.600 -13.009 1.00 24.02 505 ASP A N 1
ATOM 3931 C CA . ASP A 1 505 ? 33.845 12.305 -13.379 1.00 24.02 505 ASP A CA 1
ATOM 3932 C C . ASP A 1 505 ? 34.336 11.541 -12.137 1.00 24.02 505 ASP A C 1
ATOM 3934 O O . ASP A 1 505 ? 35.301 11.963 -11.512 1.00 24.02 505 ASP A O 1
ATOM 3938 N N . GLU A 1 506 ? 33.660 10.431 -11.814 1.00 26.06 506 GLU A N 1
ATOM 3939 C CA . GLU A 1 506 ? 34.205 9.193 -11.222 1.00 26.06 506 GLU A CA 1
ATOM 3940 C C . GLU A 1 506 ? 33.294 8.023 -11.654 1.00 26.06 506 GLU A C 1
ATOM 3942 O O . GLU A 1 506 ? 32.096 8.220 -11.890 1.00 26.06 506 GLU A O 1
ATOM 3947 N N . GLU A 1 507 ? 33.867 6.827 -11.801 1.00 27.56 507 GLU A N 1
ATOM 3948 C CA . GLU A 1 507 ? 33.237 5.642 -12.407 1.00 27.56 507 GLU A CA 1
ATOM 3949 C C . GLU A 1 507 ? 33.070 4.475 -11.411 1.00 27.56 507 GLU A C 1
ATOM 3951 O O . GLU A 1 507 ? 33.650 4.471 -10.331 1.00 27.56 507 GLU A O 1
ATOM 3956 N N . ASP A 1 508 ? 32.252 3.499 -11.819 1.00 27.55 508 ASP A N 1
ATOM 3957 C CA . ASP A 1 508 ? 32.206 2.075 -11.450 1.00 27.55 508 ASP A CA 1
ATOM 3958 C C . ASP A 1 508 ? 32.693 1.565 -10.074 1.00 27.55 508 ASP A C 1
ATOM 3960 O O . ASP A 1 508 ? 33.861 1.625 -9.694 1.00 27.55 508 ASP A O 1
ATOM 3964 N N . PHE A 1 509 ? 31.818 0.759 -9.462 1.00 22.34 509 PHE A N 1
ATOM 3965 C CA . PHE A 1 509 ? 32.247 -0.501 -8.851 1.00 22.34 509 PHE A CA 1
ATOM 3966 C C . PHE A 1 509 ? 31.261 -1.614 -9.233 1.00 22.34 509 PHE A C 1
ATOM 3968 O O . PHE A 1 509 ? 30.078 -1.546 -8.893 1.00 22.34 509 PHE A O 1
ATOM 3975 N N . LYS A 1 510 ? 31.740 -2.631 -9.959 1.00 23.70 510 LYS A N 1
ATOM 3976 C CA . LYS A 1 510 ? 30.977 -3.848 -10.280 1.00 23.70 510 LYS A CA 1
ATOM 3977 C C . LYS A 1 510 ? 31.226 -4.933 -9.235 1.00 23.70 510 LYS A C 1
ATOM 3979 O O . LYS A 1 510 ? 32.259 -4.938 -8.569 1.00 23.70 510 LYS A O 1
ATOM 3984 N N . ALA A 1 511 ? 30.292 -5.872 -9.141 1.00 25.08 511 ALA A N 1
ATOM 3985 C CA . ALA A 1 511 ? 30.481 -7.141 -8.456 1.00 25.08 511 ALA A CA 1
ATOM 3986 C C . ALA A 1 511 ? 29.828 -8.245 -9.295 1.00 25.08 511 ALA A C 1
ATOM 3988 O O . ALA A 1 511 ? 28.614 -8.229 -9.495 1.00 25.08 511 ALA A O 1
ATOM 3989 N N . ASP A 1 512 ? 30.645 -9.172 -9.788 1.00 23.80 512 ASP A N 1
ATOM 3990 C CA . ASP A 1 512 ? 30.203 -10.372 -10.491 1.00 23.80 512 ASP A CA 1
ATOM 3991 C C . ASP A 1 512 ? 30.128 -11.544 -9.500 1.00 23.80 512 ASP A C 1
ATOM 3993 O O . ASP A 1 512 ? 31.077 -11.773 -8.756 1.00 23.80 512 ASP A O 1
ATOM 3997 N N . GLU A 1 513 ? 29.059 -12.339 -9.548 1.00 26.08 513 GLU A N 1
ATOM 3998 C CA . GLU A 1 513 ? 29.132 -13.783 -9.288 1.00 26.08 513 GLU A CA 1
ATOM 3999 C C . GLU A 1 513 ? 28.166 -14.497 -10.240 1.00 26.08 513 GLU A C 1
ATOM 4001 O O . GLU A 1 513 ? 27.001 -14.118 -10.370 1.00 26.08 513 GLU A O 1
ATOM 4006 N N . ALA A 1 514 ? 28.657 -15.542 -10.904 1.00 24.28 514 ALA A N 1
ATOM 4007 C CA . ALA A 1 514 ? 27.881 -16.436 -11.754 1.00 24.28 514 ALA A CA 1
ATOM 4008 C C . ALA A 1 514 ? 28.197 -17.877 -11.344 1.00 24.28 514 ALA A C 1
ATOM 4010 O O . ALA A 1 514 ? 29.362 -18.210 -11.129 1.00 24.28 514 ALA A O 1
ATOM 4011 N N . TRP A 1 515 ? 27.171 -18.718 -11.223 1.00 26.31 515 TRP A N 1
ATOM 4012 C CA . TRP A 1 515 ? 27.306 -20.142 -10.910 1.00 26.31 515 TRP A CA 1
ATOM 4013 C C . TRP A 1 515 ? 26.614 -20.970 -11.996 1.00 26.31 515 TRP A C 1
ATOM 4015 O O . TRP A 1 515 ? 25.529 -20.617 -12.457 1.00 26.31 515 TRP A O 1
ATOM 4025 N N . SER A 1 516 ? 27.291 -22.031 -12.430 1.00 23.86 516 SER A N 1
ATOM 4026 C CA . SER A 1 516 ? 26.890 -22.942 -13.508 1.00 23.86 516 SER A CA 1
ATOM 4027 C C . SER A 1 516 ? 26.093 -24.141 -12.993 1.00 23.86 516 SER A C 1
ATOM 4029 O O . SER A 1 516 ? 26.216 -24.497 -11.823 1.00 23.86 516 SER A O 1
ATOM 4031 N N . ASP A 1 517 ? 25.349 -24.796 -13.888 1.00 23.48 517 ASP A N 1
ATOM 4032 C CA . ASP A 1 517 ? 24.487 -25.944 -13.581 1.00 23.48 517 ASP A CA 1
ATOM 4033 C C . ASP A 1 517 ? 24.761 -27.135 -14.527 1.00 23.48 517 ASP A C 1
ATOM 4035 O O . ASP A 1 517 ? 25.027 -26.934 -15.715 1.00 23.48 517 ASP A O 1
ATOM 4039 N N . SER A 1 518 ? 24.747 -28.353 -13.975 1.00 24.98 518 SER A N 1
ATOM 4040 C CA . SER A 1 518 ? 25.038 -29.659 -14.610 1.00 24.98 518 SER A CA 1
ATOM 4041 C C . SER A 1 518 ? 24.928 -30.755 -13.526 1.00 24.98 518 SER A C 1
ATOM 4043 O O . SER A 1 518 ? 25.414 -30.526 -12.422 1.00 24.98 518 SER A O 1
ATOM 4045 N N . GLU A 1 519 ? 24.380 -31.960 -13.709 1.00 26.52 519 GLU A N 1
ATOM 4046 C CA . GLU A 1 519 ? 24.227 -32.798 -14.914 1.00 26.52 519 GLU A CA 1
ATOM 4047 C C . GLU A 1 519 ? 22.807 -33.423 -15.032 1.00 26.52 519 GLU A C 1
ATOM 4049 O O . GLU A 1 519 ? 21.833 -32.851 -14.547 1.00 26.52 519 GLU A O 1
ATOM 4054 N N . ALA A 1 520 ? 22.649 -34.561 -15.728 1.00 23.98 520 ALA A N 1
ATOM 4055 C CA . ALA A 1 520 ? 21.366 -35.028 -16.263 1.00 23.98 520 ALA A CA 1
ATOM 4056 C C . ALA A 1 520 ? 21.058 -36.528 -16.062 1.00 23.98 520 ALA A C 1
ATOM 4058 O O . ALA A 1 520 ? 21.951 -37.368 -16.067 1.00 23.98 520 ALA A O 1
ATOM 4059 N N . GLY A 1 521 ? 19.756 -36.849 -16.082 1.00 23.28 521 GLY A N 1
ATOM 4060 C CA . GLY A 1 521 ? 19.227 -38.022 -16.793 1.00 23.28 521 GLY A CA 1
ATOM 4061 C C . GLY A 1 521 ? 18.960 -39.317 -16.012 1.00 23.28 521 GLY A C 1
ATOM 4062 O O . GLY A 1 521 ? 19.863 -39.954 -15.481 1.00 23.28 521 GLY A O 1
ATOM 4063 N N . SER A 1 522 ? 17.714 -39.799 -16.079 1.00 22.70 522 SER A N 1
ATOM 4064 C CA . SER A 1 522 ? 17.381 -41.171 -16.527 1.00 22.70 522 SER A CA 1
ATOM 4065 C C . SER A 1 522 ? 15.857 -41.373 -16.647 1.00 22.70 522 SER A C 1
ATOM 4067 O O . SER A 1 522 ? 15.066 -40.511 -16.271 1.00 22.70 522 SER A O 1
ATOM 4069 N N . THR A 1 523 ? 15.459 -42.480 -17.276 1.00 23.69 523 THR A N 1
ATOM 4070 C CA . THR A 1 523 ? 14.096 -42.827 -17.724 1.00 23.69 523 THR A CA 1
ATOM 4071 C C . THR A 1 523 ? 13.398 -43.849 -16.823 1.00 23.69 523 THR A C 1
ATOM 4073 O O . THR A 1 523 ? 14.095 -44.661 -16.225 1.00 23.69 523 THR A O 1
ATOM 4076 N N . VAL A 1 524 ? 12.059 -43.941 -16.887 1.00 24.27 524 VAL A N 1
ATOM 4077 C CA . VAL A 1 524 ? 11.266 -45.199 -17.008 1.00 24.27 524 VAL A CA 1
ATOM 4078 C C . VAL A 1 524 ? 9.783 -44.851 -17.289 1.00 24.27 524 VAL A C 1
ATOM 4080 O O . VAL A 1 524 ? 9.393 -43.697 -17.125 1.00 24.27 524 VAL A O 1
ATOM 4083 N N . ALA A 1 525 ? 8.977 -45.806 -17.778 1.00 23.28 525 ALA A N 1
ATOM 4084 C CA . ALA A 1 525 ? 7.576 -45.624 -18.191 1.00 23.28 525 ALA A CA 1
ATOM 4085 C C . ALA A 1 525 ? 6.661 -46.793 -17.753 1.00 23.28 525 ALA A C 1
ATOM 4087 O O . ALA A 1 525 ? 7.173 -47.894 -17.589 1.00 23.28 525 ALA A O 1
ATOM 4088 N N . THR A 1 526 ? 5.345 -46.532 -17.652 1.00 22.94 526 THR A N 1
ATOM 4089 C CA . THR A 1 526 ? 4.140 -47.422 -17.604 1.00 22.94 526 THR A CA 1
ATOM 4090 C C . THR A 1 526 ? 2.917 -46.468 -17.644 1.00 22.94 526 THR A C 1
ATOM 4092 O O . THR A 1 526 ? 3.024 -45.378 -17.081 1.00 22.94 526 THR A O 1
ATOM 4095 N N . SER A 1 527 ? 1.862 -46.630 -18.464 1.00 24.16 527 SER A N 1
ATOM 4096 C CA . SER A 1 527 ? 0.701 -47.560 -18.344 1.00 24.16 527 SER A CA 1
ATOM 4097 C C . SER A 1 527 ? -0.019 -47.428 -16.982 1.00 24.16 527 SER A C 1
ATOM 4099 O O . SER A 1 527 ? 0.656 -47.280 -15.970 1.00 24.16 527 SER A O 1
ATOM 4101 N N . GLU A 1 528 ? -1.350 -47.324 -16.854 1.00 24.12 528 GLU A N 1
ATOM 4102 C CA . GLU A 1 528 ? -2.525 -47.919 -17.550 1.00 24.12 528 GLU A CA 1
ATOM 4103 C C . GLU A 1 528 ? -3.712 -46.901 -17.670 1.00 24.12 528 GLU A C 1
ATOM 4105 O O . GLU A 1 528 ? -3.634 -45.828 -17.075 1.00 24.12 528 GLU A O 1
ATOM 4110 N N . SER A 1 529 ? -4.661 -47.000 -18.626 1.00 24.98 529 SER A N 1
ATOM 4111 C CA . SER A 1 529 ? -6.060 -47.533 -18.521 1.00 24.98 529 SER A CA 1
ATOM 4112 C C . SER A 1 529 ? -6.800 -47.294 -17.177 1.00 24.98 529 SER A C 1
ATOM 4114 O O . SER A 1 529 ? -6.165 -47.230 -16.133 1.00 24.98 529 SER A O 1
ATOM 4116 N N . GLU A 1 530 ? -8.126 -47.096 -17.106 1.00 25.94 530 GLU A N 1
ATOM 4117 C CA . GLU A 1 530 ? -9.242 -47.712 -17.868 1.00 25.94 530 GLU A CA 1
ATOM 4118 C C . GLU A 1 530 ? -10.397 -46.743 -18.252 1.00 25.94 530 GLU A C 1
ATOM 4120 O O . GLU A 1 530 ? -10.431 -45.586 -17.831 1.00 25.94 530 GLU A O 1
ATOM 4125 N N . ASP A 1 531 ? -11.323 -47.243 -19.083 1.00 24.59 531 ASP A N 1
ATOM 4126 C CA . ASP A 1 531 ? -12.522 -46.574 -19.622 1.00 24.59 531 ASP A CA 1
ATOM 4127 C C . ASP A 1 531 ? -13.797 -46.778 -18.751 1.00 24.59 531 ASP A C 1
ATOM 4129 O O . ASP A 1 531 ? -13.728 -47.315 -17.646 1.00 24.59 531 ASP A O 1
ATOM 4133 N N . ALA A 1 532 ? -14.961 -46.434 -19.335 1.00 24.44 532 ALA A N 1
ATOM 4134 C CA . ALA A 1 532 ? -16.348 -46.792 -18.982 1.00 24.44 532 ALA A CA 1
ATOM 4135 C C . ALA A 1 532 ? -17.118 -45.895 -17.981 1.00 24.44 532 ALA A C 1
ATOM 4137 O O . ALA A 1 532 ? -16.561 -45.401 -17.005 1.00 24.44 532 ALA A O 1
ATOM 4138 N N . ASP A 1 533 ? -18.444 -45.722 -18.099 1.00 24.02 533 ASP A N 1
ATOM 4139 C CA . ASP A 1 533 ? -19.347 -45.585 -19.271 1.00 24.02 533 ASP A CA 1
ATOM 4140 C C . ASP A 1 533 ? -20.740 -45.119 -18.751 1.00 24.02 533 ASP A C 1
ATOM 4142 O O . ASP A 1 533 ? -20.861 -44.807 -17.568 1.00 24.02 533 ASP A O 1
ATOM 4146 N N . GLU A 1 534 ? -21.778 -45.118 -19.602 1.00 24.31 534 GLU A N 1
ATOM 4147 C CA . GLU A 1 534 ? -23.213 -44.893 -19.279 1.00 24.31 534 GLU A CA 1
ATOM 4148 C C . GLU A 1 534 ? -23.558 -43.460 -18.784 1.00 24.31 534 GLU A C 1
ATOM 4150 O O . GLU A 1 534 ? -23.142 -43.011 -17.721 1.00 24.31 534 GLU A O 1
ATOM 4155 N N . VAL A 1 535 ? -24.276 -42.581 -19.501 1.00 25.20 535 VAL A N 1
ATOM 4156 C CA . VAL A 1 535 ? -25.377 -42.676 -20.493 1.00 25.20 535 VAL A CA 1
ATOM 4157 C C . VAL A 1 535 ? -26.739 -43.069 -19.900 1.00 25.20 535 VAL A C 1
ATOM 4159 O O . VAL A 1 535 ? -26.895 -44.163 -19.381 1.00 25.20 535 VAL A O 1
ATOM 4162 N N . ILE A 1 536 ? -27.697 -42.134 -20.037 1.00 24.52 536 ILE A N 1
ATOM 4163 C CA . ILE A 1 536 ? -29.186 -42.170 -20.038 1.00 24.52 536 ILE A CA 1
ATOM 4164 C C . ILE A 1 536 ? -29.593 -40.733 -19.619 1.00 24.52 536 ILE A C 1
ATOM 4166 O O . ILE A 1 536 ? -29.379 -40.352 -18.472 1.00 24.52 536 ILE A O 1
ATOM 4170 N N . GLU A 1 537 ? -29.932 -39.768 -20.488 1.00 25.34 537 GLU A N 1
ATOM 4171 C CA . GLU A 1 537 ? -30.840 -39.710 -21.661 1.00 25.34 537 GLU A CA 1
ATOM 4172 C C . GLU A 1 537 ? -32.336 -39.567 -21.276 1.00 25.34 537 GLU A C 1
ATOM 4174 O O . GLU A 1 537 ? -32.752 -40.135 -20.272 1.00 25.34 537 GLU A O 1
ATOM 4179 N N . ILE A 1 538 ? -33.131 -38.836 -22.096 1.00 24.69 538 ILE A N 1
ATOM 4180 C CA . ILE A 1 538 ? -34.598 -38.579 -21.971 1.00 24.69 538 ILE A CA 1
ATOM 4181 C C . ILE A 1 538 ? -34.926 -37.584 -20.814 1.00 24.69 538 ILE A C 1
ATOM 4183 O O . ILE A 1 538 ? -34.342 -37.684 -19.743 1.00 24.69 538 ILE A O 1
ATOM 4187 N N . SER A 1 539 ? -35.781 -36.542 -20.878 1.00 25.42 539 SER A N 1
ATOM 4188 C CA . SER A 1 539 ? -36.720 -35.897 -21.845 1.00 25.42 539 SER A CA 1
ATOM 4189 C C . SER A 1 539 ? -36.944 -34.409 -21.406 1.00 25.42 539 SER A C 1
ATOM 4191 O O . SER A 1 539 ? -36.482 -34.046 -20.327 1.00 25.42 539 SER A O 1
ATOM 4193 N N . GLU A 1 540 ? -37.634 -33.459 -22.068 1.00 27.47 540 GLU A N 1
ATOM 4194 C CA . GLU A 1 540 ? -38.448 -33.404 -23.305 1.00 27.47 540 GLU A CA 1
ATOM 4195 C C . GLU A 1 540 ? -38.521 -31.949 -23.884 1.00 27.47 540 GLU A C 1
ATOM 4197 O O . GLU A 1 540 ? -37.802 -31.046 -23.453 1.00 27.47 540 GLU A O 1
ATOM 4202 N N . ASP A 1 541 ? -39.415 -31.747 -24.857 1.00 24.17 541 ASP A N 1
ATOM 4203 C CA . ASP A 1 541 ? -39.880 -30.526 -25.545 1.00 24.17 541 ASP A CA 1
ATOM 4204 C C . ASP A 1 541 ? -40.898 -29.658 -24.716 1.00 24.17 541 ASP A C 1
ATOM 4206 O O . ASP A 1 541 ? -41.153 -29.950 -23.554 1.00 24.17 541 ASP A O 1
ATOM 4210 N N . GLU A 1 542 ? -41.529 -28.545 -25.158 1.00 24.64 542 GLU A N 1
ATOM 4211 C CA . GLU A 1 542 ? -41.551 -27.836 -26.457 1.00 24.64 542 GLU A CA 1
ATOM 4212 C C . GLU A 1 542 ? -41.713 -26.280 -26.339 1.00 24.64 542 GLU A C 1
ATOM 4214 O O . GLU A 1 542 ? -41.630 -25.648 -25.286 1.00 24.64 542 GLU A O 1
ATOM 4219 N N . LYS A 1 543 ? -41.949 -25.655 -27.500 1.00 22.50 543 LYS A N 1
ATOM 4220 C CA . LYS A 1 543 ? -42.148 -24.236 -27.879 1.00 22.50 543 LYS A CA 1
ATOM 4221 C C . LYS A 1 543 ? -43.663 -23.822 -27.795 1.00 22.50 543 LYS A C 1
ATOM 4223 O O . LYS A 1 543 ? -44.454 -24.603 -27.289 1.00 22.50 543 LYS A O 1
ATOM 4228 N N . PRO A 1 544 ? -44.196 -22.728 -28.419 1.00 36.81 544 PRO A N 1
ATOM 4229 C CA . PRO A 1 544 ? -43.801 -21.292 -28.539 1.00 36.81 544 PRO A CA 1
ATOM 4230 C C . PRO A 1 544 ? -44.990 -20.243 -28.580 1.00 36.81 544 PRO A C 1
ATOM 4232 O O . PRO A 1 544 ? -46.152 -20.586 -28.425 1.00 36.81 544 PRO A O 1
ATOM 4235 N N . LYS A 1 545 ? -44.693 -18.985 -29.014 1.00 23.55 545 LYS A N 1
ATOM 4236 C CA . LYS A 1 545 ? -45.498 -18.027 -29.870 1.00 23.55 545 LYS A CA 1
ATOM 4237 C C . LYS A 1 545 ? -46.405 -16.895 -29.270 1.00 23.55 545 LYS A C 1
ATOM 4239 O O . LYS A 1 545 ? -47.501 -17.122 -28.790 1.00 23.55 545 LYS A O 1
ATOM 4244 N N . LYS A 1 546 ? -46.043 -15.650 -29.670 1.00 24.62 546 LYS A N 1
ATOM 4245 C CA . LYS A 1 546 ? -46.856 -14.548 -30.303 1.00 24.62 546 LYS A CA 1
ATOM 4246 C C . LYS A 1 546 ? -47.846 -13.613 -29.529 1.00 24.62 546 LYS A C 1
ATOM 4248 O O . LYS A 1 546 ? -49.018 -13.905 -29.370 1.00 24.62 546 LYS A O 1
ATOM 4253 N N . LYS A 1 547 ? -47.407 -12.346 -29.373 1.00 25.33 547 LYS A N 1
ATOM 4254 C CA . LYS A 1 547 ? -48.020 -11.037 -29.791 1.00 25.33 547 LYS A CA 1
ATOM 4255 C C . LYS A 1 547 ? -49.571 -10.822 -29.881 1.00 25.33 547 LYS A C 1
ATOM 4257 O O . LYS A 1 547 ? -50.159 -11.226 -30.878 1.00 25.33 547 LYS A O 1
ATOM 4262 N N . GLY A 1 548 ? -50.088 -9.807 -29.150 1.00 25.09 548 GLY A N 1
ATOM 4263 C CA . GLY A 1 548 ? -50.448 -8.491 -29.762 1.00 25.09 548 GLY A CA 1
ATOM 4264 C C . GLY A 1 548 ? -51.849 -7.823 -29.573 1.00 25.09 548 GLY A C 1
ATOM 4265 O O . GLY A 1 548 ? -52.870 -8.476 -29.719 1.00 25.09 548 GLY A O 1
ATOM 4266 N N . LYS A 1 549 ? -51.846 -6.466 -29.474 1.00 23.73 549 LYS A N 1
ATOM 4267 C CA . LYS A 1 549 ? -52.944 -5.451 -29.678 1.00 23.73 549 LYS A CA 1
ATOM 4268 C C . LYS A 1 549 ? -54.110 -5.367 -28.642 1.00 23.73 549 LYS A C 1
ATOM 4270 O O . LYS A 1 549 ? -54.355 -6.340 -27.956 1.00 23.73 549 LYS A O 1
ATOM 4275 N N . ALA A 1 550 ? -54.923 -4.287 -28.521 1.00 23.44 550 ALA A N 1
ATOM 4276 C CA . ALA A 1 550 ? -54.711 -2.809 -28.598 1.00 23.44 550 ALA A CA 1
ATOM 4277 C C . ALA A 1 550 ? -56.002 -1.969 -28.282 1.00 23.44 550 ALA A C 1
ATOM 4279 O O . ALA A 1 550 ? -57.039 -2.286 -28.850 1.00 23.44 550 ALA A O 1
ATOM 4280 N N . LYS A 1 551 ? -55.871 -0.796 -27.601 1.00 24.11 551 LYS A N 1
ATOM 4281 C CA . LYS A 1 551 ? -56.801 0.398 -27.582 1.00 24.11 551 LYS A CA 1
ATOM 4282 C C . LYS A 1 551 ? -58.223 0.199 -26.975 1.00 24.11 551 LYS A C 1
ATOM 4284 O O . LYS A 1 551 ? -58.673 -0.928 -26.895 1.00 24.11 551 LYS A O 1
ATOM 4289 N N . ALA A 1 552 ? -59.020 1.197 -26.537 1.00 25.11 552 ALA A N 1
ATOM 4290 C CA . ALA A 1 552 ? -58.981 2.675 -26.298 1.00 25.11 552 ALA A CA 1
ATOM 4291 C C . ALA A 1 552 ? -60.258 3.055 -25.453 1.00 25.11 552 ALA A C 1
ATOM 4293 O O . ALA A 1 552 ? -60.985 2.115 -25.134 1.00 25.11 552 ALA A O 1
ATOM 4294 N N . PRO A 1 553 ? -60.635 4.324 -25.101 1.00 45.31 553 PRO A N 1
ATOM 4295 C CA . PRO A 1 553 ? -60.069 5.666 -25.348 1.00 45.31 553 PRO A CA 1
ATOM 4296 C C . PRO A 1 553 ? -59.497 6.315 -24.047 1.00 45.31 553 PRO A C 1
ATOM 4298 O O . PRO A 1 553 ? -58.507 5.760 -23.588 1.00 45.31 553 PRO A O 1
ATOM 4301 N N . ALA A 1 554 ? -59.882 7.434 -23.386 1.00 24.36 554 ALA A N 1
ATOM 4302 C CA . ALA A 1 554 ? -60.862 8.545 -23.517 1.00 24.36 554 ALA A CA 1
ATOM 4303 C C . ALA A 1 554 ? -60.322 9.839 -22.824 1.00 24.36 554 ALA A C 1
ATOM 4305 O O . ALA A 1 554 ? -59.191 9.828 -22.333 1.00 24.36 554 ALA A O 1
ATOM 4306 N N . LYS A 1 555 ? -61.061 10.975 -22.810 1.00 25.44 555 LYS A N 1
ATOM 4307 C CA . LYS A 1 555 ? -60.602 12.254 -22.194 1.00 25.44 555 LYS A CA 1
ATOM 4308 C C . LYS A 1 555 ? -61.689 13.324 -21.983 1.00 25.44 555 LYS A C 1
ATOM 4310 O O . LYS A 1 555 ? -62.776 13.194 -22.538 1.00 25.44 555 LYS A O 1
ATOM 4315 N N . PRO A 1 556 ? -61.357 14.433 -21.282 1.00 38.88 556 PRO A N 1
ATOM 4316 C CA . PRO A 1 556 ? -61.438 15.735 -21.971 1.00 38.88 556 PRO A CA 1
ATOM 4317 C C . PRO A 1 556 ? -60.149 16.606 -21.960 1.00 38.88 556 PRO A C 1
ATOM 4319 O O . PRO A 1 556 ? -59.372 16.558 -22.914 1.00 38.88 556 PRO A O 1
ATOM 4322 N N . LYS A 1 557 ? -59.959 17.478 -20.955 1.00 27.11 557 LYS A N 1
ATOM 4323 C CA . LYS A 1 557 ? -59.295 18.813 -21.026 1.00 27.11 557 LYS A CA 1
ATOM 4324 C C . LYS A 1 557 ? -58.669 19.176 -19.652 1.00 27.11 557 LYS A C 1
ATOM 4326 O O . LYS A 1 557 ? -59.018 18.506 -18.690 1.00 27.11 557 LYS A O 1
ATOM 4331 N N . ALA A 1 558 ? -57.805 20.182 -19.430 1.00 24.78 558 ALA A N 1
ATOM 4332 C CA . ALA A 1 558 ? -57.021 21.146 -20.242 1.00 24.78 558 ALA A CA 1
ATOM 4333 C C . ALA A 1 558 ? -55.987 21.852 -19.304 1.00 24.78 558 ALA A C 1
ATOM 4335 O O . ALA A 1 558 ? -56.170 21.796 -18.096 1.00 24.78 558 ALA A O 1
ATOM 4336 N N . ALA A 1 559 ? -54.929 22.560 -19.735 1.00 25.02 559 ALA A N 1
ATOM 4337 C CA . ALA A 1 559 ? -54.183 22.559 -21.004 1.00 25.02 559 ALA A CA 1
ATOM 4338 C C . ALA A 1 559 ? -52.766 23.156 -20.798 1.00 25.02 559 ALA A C 1
ATOM 4340 O O . ALA A 1 559 ? -52.627 24.196 -20.164 1.00 25.02 559 ALA A O 1
ATOM 4341 N N . ALA A 1 560 ? -51.725 22.542 -21.381 1.00 23.77 560 ALA A N 1
ATOM 4342 C CA . ALA A 1 560 ? -50.357 23.082 -21.407 1.00 23.77 560 ALA A CA 1
ATOM 4343 C C . ALA A 1 560 ? -49.571 22.605 -22.651 1.00 23.77 560 ALA A C 1
ATOM 4345 O O . ALA A 1 560 ? -49.528 21.409 -22.937 1.00 23.77 560 ALA A O 1
ATOM 4346 N N . LYS A 1 561 ? -48.969 23.554 -23.384 1.00 26.97 561 LYS A N 1
ATOM 4347 C CA . LYS A 1 561 ? -48.061 23.454 -24.558 1.00 26.97 561 LYS A CA 1
ATOM 4348 C C . LYS A 1 561 ? -47.445 24.857 -24.749 1.00 26.97 561 LYS A C 1
ATOM 4350 O O . LYS A 1 561 ? -48.098 25.815 -24.362 1.00 26.97 561 LYS A O 1
ATOM 4355 N N . SER A 1 562 ? -46.306 25.123 -25.396 1.00 24.03 562 SER A N 1
ATOM 4356 C CA . SER A 1 562 ? -45.095 24.391 -25.850 1.00 24.03 562 SER A CA 1
ATOM 4357 C C . SER A 1 562 ? -44.083 25.497 -26.294 1.00 24.03 562 SER A C 1
ATOM 4359 O O . SER A 1 562 ? -44.505 26.644 -26.384 1.00 24.03 562 SER A O 1
ATOM 4361 N N . LYS A 1 563 ? -42.789 25.323 -26.608 1.00 23.64 563 LYS A N 1
ATOM 4362 C CA . LYS A 1 563 ? -42.133 24.347 -27.506 1.00 23.64 563 LYS A CA 1
ATOM 4363 C C . LYS A 1 563 ? -40.582 24.504 -27.437 1.00 23.64 563 LYS A C 1
ATOM 4365 O O . LYS A 1 563 ? -40.064 25.137 -26.527 1.00 23.64 563 LYS A O 1
ATOM 4370 N N . GLN A 1 564 ? -39.870 23.895 -28.390 1.00 23.17 564 GLN A N 1
ATOM 4371 C CA . GLN A 1 564 ? -38.401 23.784 -28.543 1.00 23.17 564 GLN A CA 1
ATOM 4372 C C . GLN A 1 564 ? -37.655 25.072 -29.020 1.00 23.17 564 GLN A C 1
ATOM 4374 O O . GLN A 1 564 ? -38.321 26.051 -29.353 1.00 23.17 564 GLN A O 1
ATOM 4379 N N . PRO A 1 565 ? -36.294 25.088 -29.043 1.00 51.03 565 PRO A N 1
ATOM 4380 C CA . PRO A 1 565 ? -35.450 26.287 -29.243 1.00 51.03 565 PRO A CA 1
ATOM 4381 C C . PRO A 1 565 ? -35.064 26.560 -30.717 1.00 51.03 565 PRO A C 1
ATOM 4383 O O . PRO A 1 565 ? -35.467 25.815 -31.610 1.00 51.03 565 PRO A O 1
ATOM 4386 N N . PRO A 1 566 ? -34.218 27.582 -30.974 1.00 30.31 566 PRO A N 1
ATOM 4387 C CA . PRO A 1 566 ? -33.050 27.379 -31.852 1.00 30.31 566 PRO A CA 1
ATOM 4388 C C . PRO A 1 566 ? -31.758 28.084 -31.348 1.00 30.31 566 PRO A C 1
ATOM 4390 O O . PRO A 1 566 ? -31.666 28.476 -30.188 1.00 30.31 566 PRO A O 1
ATOM 4393 N N . ALA A 1 567 ? -30.729 28.208 -32.204 1.00 22.80 567 ALA A N 1
ATOM 4394 C CA . ALA A 1 567 ? -29.367 28.639 -31.844 1.00 22.80 567 ALA A CA 1
ATOM 4395 C C . ALA A 1 567 ? -28.720 29.642 -32.837 1.00 22.80 567 ALA A C 1
ATOM 4397 O O . ALA A 1 567 ? -29.178 29.773 -33.965 1.00 22.80 567 ALA A O 1
ATOM 4398 N N . LYS A 1 568 ? -27.590 30.250 -32.419 1.00 27.05 568 LYS A N 1
ATOM 4399 C CA . LYS A 1 568 ? -26.519 30.927 -33.209 1.00 27.05 568 LYS A CA 1
ATOM 4400 C C . LYS A 1 568 ? -26.914 31.956 -34.301 1.00 27.05 568 LYS A C 1
ATOM 4402 O O . LYS A 1 568 ? -27.314 31.552 -35.388 1.00 27.05 568 LYS A O 1
ATOM 4407 N N . LYS A 1 569 ? -26.447 33.217 -34.161 1.00 22.95 569 LYS A N 1
ATOM 4408 C CA . LYS A 1 569 ? -25.447 33.823 -35.091 1.00 22.95 569 LYS A CA 1
ATOM 4409 C C . LYS A 1 569 ? -24.864 35.188 -34.647 1.00 22.95 569 LYS A C 1
ATOM 4411 O O . LYS A 1 569 ? -25.528 35.988 -34.010 1.00 22.95 569 LYS A O 1
ATOM 4416 N N . ARG A 1 570 ? -23.596 35.375 -35.044 1.00 25.72 570 ARG A N 1
ATOM 4417 C CA . ARG A 1 570 ? -22.658 36.527 -34.991 1.00 25.72 570 ARG A CA 1
ATOM 4418 C C . ARG A 1 570 ? -23.211 37.968 -34.924 1.00 25.72 570 ARG A C 1
ATOM 4420 O O . ARG A 1 570 ? -24.050 38.323 -35.746 1.00 25.72 570 ARG A O 1
ATOM 4427 N N . LYS A 1 571 ? -22.470 38.832 -34.205 1.00 22.34 571 LYS A N 1
ATOM 4428 C CA . LYS A 1 571 ? -21.762 40.001 -34.788 1.00 22.34 571 LYS A CA 1
ATOM 4429 C C . LYS A 1 571 ? -20.587 40.486 -33.907 1.00 22.34 571 LYS A C 1
ATOM 4431 O O . LYS A 1 571 ? -20.694 40.458 -32.687 1.00 22.34 571 LYS A O 1
ATOM 4436 N N . THR A 1 572 ? -19.512 40.921 -34.557 1.00 23.22 572 THR A N 1
ATOM 4437 C CA . THR A 1 572 ? -18.506 41.918 -34.116 1.00 23.22 572 THR A CA 1
ATOM 4438 C C . THR A 1 572 ? -18.703 43.180 -34.996 1.00 23.22 572 THR A C 1
ATOM 4440 O O . THR A 1 572 ? -19.600 43.146 -35.848 1.00 23.22 572 THR A O 1
ATOM 4443 N N . GLU A 1 573 ? -18.039 44.336 -34.862 1.00 25.56 573 GLU A N 1
ATOM 4444 C CA . GLU A 1 573 ? -16.874 44.846 -34.093 1.00 25.56 573 GLU A CA 1
ATOM 4445 C C . GLU A 1 573 ? -17.189 46.288 -33.581 1.00 25.56 573 GLU A C 1
ATOM 4447 O O . GLU A 1 573 ? -18.057 46.921 -34.174 1.00 25.56 573 GLU A O 1
ATOM 4452 N N . GLU A 1 574 ? -16.447 46.766 -32.557 1.00 23.34 574 GLU A N 1
ATOM 4453 C CA . GLU A 1 574 ? -16.030 48.177 -32.250 1.00 23.34 574 GLU A CA 1
ATOM 4454 C C . GLU A 1 574 ? -17.119 49.300 -32.110 1.00 23.34 574 GLU A C 1
ATOM 4456 O O . GLU A 1 574 ? -18.270 49.112 -32.485 1.00 23.34 574 GLU A O 1
ATOM 4461 N N . GLU A 1 575 ? -16.917 50.465 -31.461 1.00 23.61 575 GLU A N 1
ATOM 4462 C CA . GLU A 1 575 ? -15.724 51.184 -30.939 1.00 23.61 575 GLU A CA 1
ATOM 4463 C C . GLU A 1 575 ? -16.061 52.030 -29.653 1.00 23.61 575 GLU A C 1
ATOM 4465 O O . GLU A 1 575 ? -17.164 51.925 -29.122 1.00 23.61 575 GLU A O 1
ATOM 4470 N N . GLU A 1 576 ? -15.115 52.860 -29.174 1.00 23.84 576 GLU A N 1
ATOM 4471 C CA . GLU A 1 576 ? -15.197 53.959 -28.161 1.00 23.84 576 GLU A CA 1
ATOM 4472 C C . GLU A 1 576 ? -15.381 53.674 -26.637 1.00 23.84 576 GLU A C 1
ATOM 4474 O O . GLU A 1 576 ? -16.464 53.677 -26.057 1.00 23.84 576 GLU A O 1
ATOM 4479 N N . ASP A 1 577 ? -14.216 53.505 -25.996 1.00 29.48 577 ASP A N 1
ATOM 4480 C CA . ASP A 1 577 ? -13.712 54.025 -24.700 1.00 29.48 577 ASP A CA 1
ATOM 4481 C C . ASP A 1 577 ? -14.600 54.880 -23.742 1.00 29.48 577 ASP A C 1
ATOM 4483 O O . ASP A 1 577 ? -15.104 55.942 -24.101 1.00 29.48 577 ASP A O 1
ATOM 4487 N N . SER A 1 578 ? -14.609 54.505 -22.447 1.00 25.06 578 SER A N 1
ATOM 4488 C CA . SER A 1 578 ? -14.551 55.471 -21.326 1.00 25.06 578 SER A CA 1
ATOM 4489 C C . SER A 1 578 ? -14.039 54.813 -20.022 1.00 25.06 578 SER A C 1
ATOM 4491 O O . SER A 1 578 ? -14.750 54.018 -19.395 1.00 25.06 578 SER A O 1
ATOM 4493 N N . ASP A 1 579 ? -12.828 55.150 -19.576 1.00 34.06 579 ASP A N 1
ATOM 4494 C CA . ASP A 1 579 ? -12.167 54.523 -18.415 1.00 34.06 579 ASP A CA 1
ATOM 4495 C C . ASP A 1 579 ? -12.689 55.026 -17.039 1.00 34.06 579 ASP A C 1
ATOM 4497 O O . ASP A 1 579 ? -12.654 56.221 -16.749 1.00 34.06 579 ASP A O 1
ATOM 4501 N N . THR A 1 580 ? -13.155 54.125 -16.153 1.00 29.55 580 THR A N 1
ATOM 4502 C CA . THR A 1 580 ? -13.412 54.417 -14.716 1.00 29.55 580 THR A CA 1
ATOM 4503 C C . THR A 1 580 ? -13.259 53.170 -13.812 1.00 29.55 580 THR A C 1
ATOM 4505 O O . THR A 1 580 ? -13.981 52.182 -13.979 1.00 29.55 580 THR A O 1
ATOM 4508 N N . PRO A 1 581 ? -12.391 53.190 -12.776 1.00 31.83 581 PRO A N 1
ATOM 4509 C CA . PRO A 1 581 ? -11.970 51.976 -12.059 1.00 31.83 581 PRO A CA 1
ATOM 4510 C C . PRO A 1 581 ? -12.847 51.545 -10.856 1.00 31.83 581 PRO A C 1
ATOM 4512 O O . PRO A 1 581 ? -12.329 50.929 -9.926 1.00 31.83 581 PRO A O 1
ATOM 4515 N N . ASP A 1 582 ? -14.163 51.814 -10.839 1.00 31.17 582 ASP A N 1
ATOM 4516 C CA . ASP A 1 582 ? -15.002 51.642 -9.623 1.00 31.17 582 ASP A CA 1
ATOM 4517 C C . ASP A 1 582 ? -16.151 50.608 -9.722 1.00 31.17 582 ASP A C 1
ATOM 4519 O O . ASP A 1 582 ? -17.106 50.615 -8.946 1.00 31.17 582 ASP A O 1
ATOM 4523 N N . LYS A 1 583 ? -16.077 49.661 -10.672 1.00 28.45 583 LYS A N 1
ATOM 4524 C CA . LYS A 1 583 ? -17.058 48.551 -10.800 1.00 28.45 583 LYS A CA 1
ATOM 4525 C C . LYS A 1 583 ? -16.523 47.146 -10.493 1.00 28.45 583 LYS A C 1
ATOM 4527 O O . LYS A 1 583 ? -17.302 46.196 -10.470 1.00 28.45 583 LYS A O 1
ATOM 4532 N N . GLN A 1 584 ? -15.240 46.989 -10.150 1.00 30.83 584 GLN A N 1
ATOM 4533 C CA . GLN A 1 584 ? -14.679 45.679 -9.763 1.00 30.83 584 GLN A CA 1
ATOM 4534 C C . GLN A 1 584 ? -14.961 45.267 -8.301 1.00 30.83 584 GLN A C 1
ATOM 4536 O O . GLN A 1 584 ? -14.714 44.125 -7.920 1.00 30.83 584 GLN A O 1
ATOM 4541 N N . LYS A 1 585 ? -15.557 46.140 -7.476 1.00 33.41 585 LYS A N 1
ATOM 4542 C CA . LYS A 1 585 ? -15.844 45.871 -6.051 1.00 33.41 585 LYS A CA 1
ATOM 4543 C C . LYS A 1 585 ? -17.096 45.022 -5.762 1.00 33.41 585 LYS A C 1
ATOM 4545 O O . LYS A 1 585 ? -17.494 44.915 -4.605 1.00 33.41 585 LYS A O 1
ATOM 4550 N N . LYS A 1 586 ? -17.743 44.414 -6.771 1.00 39.38 586 LYS A N 1
ATOM 4551 C CA . LYS A 1 586 ? -19.045 43.733 -6.584 1.00 39.38 586 LYS A CA 1
ATOM 4552 C C . LYS A 1 586 ? -19.183 42.330 -7.193 1.00 39.38 586 LYS A C 1
ATOM 4554 O O . LYS A 1 586 ? -20.263 41.986 -7.669 1.00 39.38 586 LYS A O 1
ATOM 4559 N N . GLN A 1 587 ? -18.140 41.489 -7.111 1.00 35.12 587 GLN A N 1
ATOM 4560 C CA . GLN A 1 587 ? -18.334 40.023 -7.127 1.00 35.12 587 GLN A CA 1
ATOM 4561 C C . GLN A 1 587 ? -17.209 39.160 -6.507 1.00 35.12 587 GLN A C 1
ATOM 4563 O O . GLN A 1 587 ? -16.836 38.120 -7.040 1.00 35.12 587 GLN A O 1
ATOM 4568 N N . LEU A 1 588 ? -16.739 39.524 -5.311 1.00 37.62 588 LEU A N 1
ATOM 4569 C CA . LEU A 1 588 ? -16.081 38.580 -4.397 1.00 37.62 588 LEU A CA 1
ATOM 4570 C C . LEU A 1 588 ? -16.906 38.489 -3.109 1.00 37.62 588 LEU A C 1
ATOM 4572 O O . LEU A 1 588 ? -16.836 39.369 -2.259 1.00 37.62 588 LEU A O 1
ATOM 4576 N N . LYS A 1 589 ? -17.715 37.429 -2.970 1.00 32.84 589 LYS A N 1
ATOM 4577 C CA . LYS A 1 589 ? -18.270 37.056 -1.661 1.00 32.84 589 LYS A CA 1
ATOM 4578 C C . LYS A 1 589 ? -17.150 36.415 -0.852 1.00 32.84 589 LYS A C 1
ATOM 4580 O O . LYS A 1 589 ? -16.692 35.326 -1.202 1.00 32.84 589 LYS A O 1
ATOM 4585 N N . GLU A 1 590 ? -16.741 37.076 0.220 1.00 42.59 590 GLU A N 1
ATOM 4586 C CA . GLU A 1 590 ? -15.839 36.499 1.212 1.00 42.59 590 GLU A CA 1
ATOM 4587 C C . GLU A 1 590 ? -16.446 35.198 1.755 1.00 42.59 590 GLU A C 1
ATOM 4589 O O . GLU A 1 590 ? -17.639 35.116 2.070 1.00 42.59 590 GLU A O 1
ATOM 4594 N N . LYS A 1 591 ? -15.638 34.135 1.801 1.00 48.38 591 LYS A N 1
ATOM 4595 C CA . LYS A 1 591 ? -16.073 32.854 2.358 1.00 48.38 591 LYS A CA 1
ATOM 4596 C C . LYS A 1 591 ? -16.042 32.971 3.878 1.00 48.38 591 LYS A C 1
ATOM 4598 O O . LYS A 1 591 ? -14.957 33.063 4.441 1.00 48.38 591 LYS A O 1
ATOM 4603 N N . LYS A 1 592 ? -17.214 32.918 4.521 1.00 69.00 592 LYS A N 1
ATOM 4604 C CA . LYS A 1 592 ? -17.320 32.808 5.985 1.00 69.00 592 LYS A CA 1
ATOM 4605 C C . LYS A 1 592 ? -16.396 31.706 6.511 1.00 69.00 592 LYS A C 1
ATOM 4607 O O . LYS A 1 592 ? -16.397 30.608 5.944 1.00 69.00 592 LYS A O 1
ATOM 4612 N N . THR A 1 593 ? -15.664 31.971 7.590 1.00 81.88 593 THR A N 1
ATOM 4613 C CA . THR A 1 593 ? -14.797 30.971 8.242 1.00 81.88 593 THR A CA 1
ATOM 4614 C C . THR A 1 593 ? -15.623 29.803 8.792 1.00 81.88 593 THR A C 1
ATOM 4616 O O . THR A 1 593 ? -16.846 29.898 8.909 1.00 81.88 593 THR A O 1
ATOM 4619 N N . ARG A 1 594 ? -14.990 28.671 9.133 1.00 84.31 594 ARG A N 1
ATOM 4620 C CA . ARG A 1 594 ? -15.736 27.501 9.627 1.00 84.31 594 ARG A CA 1
ATOM 4621 C C . ARG A 1 594 ? -16.422 27.771 10.975 1.00 84.31 594 ARG A C 1
ATOM 4623 O O . ARG A 1 594 ? -17.564 27.363 11.149 1.00 84.31 594 ARG A O 1
ATOM 4630 N N . VAL A 1 595 ? -15.794 28.566 11.848 1.00 85.25 595 VAL A N 1
ATOM 4631 C CA . VAL A 1 595 ? -16.391 29.085 13.096 1.00 85.25 595 VAL A CA 1
ATOM 4632 C C . VAL A 1 595 ? -17.630 29.949 12.803 1.00 85.25 595 VAL A C 1
ATOM 4634 O O . VAL A 1 595 ? -18.688 29.721 13.378 1.00 85.25 595 VAL A O 1
ATOM 4637 N N . GLN A 1 596 ? -17.563 30.861 11.823 1.00 85.31 596 GLN A N 1
ATOM 4638 C CA . GLN A 1 596 ? -18.702 31.696 11.388 1.00 85.31 596 GLN A CA 1
ATOM 4639 C C . GLN A 1 596 ? -19.836 30.927 10.673 1.00 85.31 596 GLN A C 1
ATOM 4641 O O . GLN A 1 596 ? -20.874 31.519 10.356 1.00 85.31 596 GLN A O 1
ATOM 4646 N N . GLN A 1 597 ? -19.628 29.650 10.342 1.00 87.38 597 GLN A N 1
ATOM 4647 C CA . GLN A 1 597 ? -20.650 28.766 9.773 1.00 87.38 597 GLN A CA 1
ATOM 4648 C C . GLN A 1 597 ? -21.370 27.928 10.839 1.00 87.38 597 GLN A C 1
ATOM 4650 O O . GLN A 1 597 ? -22.392 27.342 10.500 1.00 87.38 597 GLN A O 1
ATOM 4655 N N . ASP A 1 598 ? -20.825 27.848 12.062 1.00 89.00 598 ASP A N 1
ATOM 4656 C CA . ASP A 1 598 ? -21.300 27.032 13.192 1.00 89.00 598 ASP A CA 1
ATOM 4657 C C . ASP A 1 598 ? -21.950 25.685 12.787 1.00 89.00 598 ASP A C 1
ATOM 4659 O O . ASP A 1 598 ? -23.133 25.450 13.046 1.00 89.00 598 ASP A O 1
ATOM 4663 N N . PRO A 1 599 ? -21.203 24.771 12.132 1.00 89.44 599 PRO A N 1
ATOM 4664 C CA . PRO A 1 599 ? -21.702 23.438 11.783 1.00 89.44 599 PRO A CA 1
ATOM 4665 C C . PRO A 1 599 ? -22.070 22.566 12.994 1.00 89.44 599 PRO A C 1
ATOM 4667 O O . PRO A 1 599 ? -22.662 21.505 12.802 1.00 89.44 599 PRO A O 1
ATOM 4670 N N . TRP A 1 600 ? -21.709 22.984 14.210 1.00 93.31 600 TRP A N 1
ATOM 4671 C CA . TRP A 1 600 ? -21.986 22.276 15.459 1.00 93.31 600 TRP A CA 1
ATOM 4672 C C . TRP A 1 600 ? -23.295 22.721 16.122 1.00 93.31 600 TRP A C 1
ATOM 4674 O O . TRP A 1 600 ? -23.855 21.985 16.936 1.00 93.31 600 TRP A O 1
ATOM 4684 N N . GLY A 1 601 ? -23.792 23.909 15.767 1.00 90.81 601 GLY A N 1
ATOM 4685 C CA . GLY A 1 601 ? -24.974 24.520 16.365 1.00 90.81 601 GLY A CA 1
ATOM 4686 C C . GLY A 1 601 ? -24.735 25.071 17.773 1.00 90.81 601 GLY A C 1
ATOM 4687 O O . GLY A 1 601 ? -25.697 25.198 18.525 1.00 90.81 601 GLY A O 1
ATOM 4688 N N . LEU A 1 602 ? -23.496 25.403 18.151 1.00 90.62 602 LEU A N 1
ATOM 4689 C CA . LEU A 1 602 ? -23.137 25.885 19.498 1.00 90.62 602 LEU A CA 1
ATOM 4690 C C . LEU A 1 602 ? -23.836 27.208 19.879 1.00 90.62 602 LEU A C 1
ATOM 4692 O O . LEU A 1 602 ? -23.967 27.533 21.060 1.00 90.62 602 LEU A O 1
ATOM 4696 N N . ASN A 1 603 ? -24.304 27.973 18.888 1.00 90.81 603 ASN A N 1
ATOM 4697 C CA . ASN A 1 603 ? -25.114 29.176 19.081 1.00 90.81 603 ASN A CA 1
ATOM 4698 C C . ASN A 1 603 ? -26.628 28.922 19.131 1.00 90.81 603 ASN A C 1
ATOM 4700 O O . ASN A 1 603 ? -27.379 29.872 19.349 1.00 90.81 603 ASN A O 1
ATOM 4704 N N . SER A 1 604 ? -27.086 27.686 18.924 1.00 91.38 604 SER A N 1
ATOM 4705 C CA . SER A 1 604 ? -28.492 27.324 19.111 1.00 91.38 604 SER A CA 1
ATOM 4706 C C . SER A 1 604 ? -28.814 27.146 20.593 1.00 91.38 604 SER A C 1
ATOM 4708 O O . SER A 1 604 ? -27.978 26.696 21.381 1.00 91.38 604 SER A O 1
ATOM 4710 N N . ASP A 1 605 ? -30.044 27.471 20.977 1.00 87.56 605 ASP A N 1
ATOM 4711 C CA . ASP A 1 605 ? -30.454 27.370 22.377 1.00 87.56 605 ASP A CA 1
ATOM 4712 C C . ASP A 1 605 ? -30.639 25.908 22.827 1.00 87.56 605 ASP A C 1
ATOM 4714 O O . ASP A 1 605 ? -30.437 25.616 24.002 1.00 87.56 605 ASP A O 1
ATOM 4718 N N . GLU A 1 606 ? -30.873 24.976 21.891 1.00 89.94 606 GLU A N 1
ATOM 4719 C CA . GLU A 1 606 ? -30.812 23.520 22.120 1.00 89.94 606 GLU A CA 1
ATOM 4720 C C . GLU A 1 606 ? -29.451 23.102 22.706 1.00 89.94 606 GLU A C 1
ATOM 4722 O O . GLU A 1 606 ? -29.383 22.500 23.775 1.00 89.94 606 GLU A O 1
ATOM 4727 N N . VAL A 1 607 ? -28.353 23.478 22.038 1.00 89.81 607 VAL A N 1
ATOM 4728 C CA . VAL A 1 607 ? -26.980 23.077 22.409 1.00 89.81 607 VAL A CA 1
ATOM 4729 C C . VAL A 1 607 ? -26.452 23.859 23.618 1.00 89.81 607 VAL A C 1
ATOM 4731 O O . VAL A 1 607 ? -25.572 23.384 24.339 1.00 89.81 607 VAL A O 1
ATOM 4734 N N . ARG A 1 608 ? -27.002 25.052 23.881 1.00 89.56 608 ARG A N 1
ATOM 4735 C CA . ARG A 1 608 ? -26.729 25.826 25.105 1.00 89.56 608 ARG A CA 1
ATOM 4736 C C . ARG A 1 608 ? -27.419 25.246 26.342 1.00 89.56 608 ARG A C 1
ATOM 4738 O O . ARG A 1 608 ? -26.882 25.407 27.433 1.00 89.56 608 ARG A O 1
ATOM 4745 N N . GLN A 1 609 ? -28.574 24.595 26.182 1.00 89.88 609 GLN A N 1
ATOM 4746 C CA . GLN A 1 609 ? -29.284 23.906 27.267 1.00 89.88 609 GLN A CA 1
ATOM 4747 C C . GLN A 1 609 ? -28.726 22.497 27.511 1.00 89.88 609 GLN A C 1
ATOM 4749 O O . GLN A 1 609 ? -28.466 22.133 28.656 1.00 89.88 609 GLN A O 1
ATOM 4754 N N . ASP A 1 610 ? -28.494 21.720 26.449 1.00 91.75 610 ASP A N 1
ATOM 4755 C CA . ASP A 1 610 ? -27.863 20.401 26.516 1.00 91.75 610 ASP A CA 1
ATOM 4756 C C . ASP A 1 610 ? -26.761 20.266 25.457 1.00 91.75 610 ASP A C 1
ATOM 4758 O O . ASP A 1 610 ? -27.012 20.100 24.261 1.00 91.75 610 ASP A O 1
ATOM 4762 N N . TRP A 1 611 ? -25.509 20.256 25.922 1.00 92.38 611 TRP A N 1
ATOM 4763 C CA . TRP A 1 611 ? -24.323 20.091 25.081 1.00 92.38 611 TRP A CA 1
ATOM 4764 C C . TRP A 1 611 ? -24.347 18.807 24.237 1.00 92.38 611 TRP A C 1
ATOM 4766 O O . TRP A 1 611 ? -23.681 18.748 23.204 1.00 92.38 611 TRP A O 1
ATOM 4776 N N . LYS A 1 612 ? -25.118 17.780 24.623 1.00 93.50 612 LYS A N 1
ATOM 4777 C CA . LYS A 1 612 ? -25.232 16.544 23.839 1.00 93.50 612 LYS A CA 1
ATOM 4778 C C . LYS A 1 612 ? -26.048 16.708 22.552 1.00 93.50 612 LYS A C 1
ATOM 4780 O O . LYS A 1 612 ? -25.972 15.840 21.682 1.00 93.50 612 LYS A O 1
ATOM 4785 N N . GLN A 1 613 ? -26.791 17.806 22.397 1.00 94.44 613 GLN A N 1
ATOM 4786 C CA . GLN A 1 613 ? -27.468 18.140 21.140 1.00 94.44 613 GLN A CA 1
ATOM 4787 C C . GLN A 1 613 ? -26.500 18.696 20.083 1.00 94.44 613 GLN A C 1
ATOM 4789 O O . GLN A 1 613 ? -26.892 18.862 18.927 1.00 94.44 613 GLN A O 1
ATOM 4794 N N . MET A 1 614 ? -25.235 18.967 20.448 1.00 94.50 614 MET A N 1
ATOM 4795 C CA . MET A 1 614 ? -24.215 19.467 19.523 1.00 94.50 614 MET A CA 1
ATOM 4796 C C . MET A 1 614 ? -24.085 18.537 18.314 1.00 94.50 614 MET A C 1
ATOM 4798 O O . MET A 1 614 ? -23.833 17.337 18.462 1.00 94.50 614 MET A O 1
ATOM 4802 N N . ARG A 1 615 ? -24.247 19.106 17.117 1.00 93.50 615 ARG A N 1
ATOM 4803 C CA . ARG A 1 615 ? -24.169 18.381 15.844 1.00 93.50 615 ARG A CA 1
ATOM 4804 C C . ARG A 1 615 ? -22.750 18.389 15.282 1.00 93.50 615 ARG A C 1
ATOM 4806 O O . ARG A 1 615 ? -21.846 18.999 15.851 1.00 93.50 615 ARG A O 1
ATOM 4813 N N . SER A 1 616 ? -22.526 17.682 14.174 1.00 93.12 616 SER A N 1
ATOM 4814 C CA . SER A 1 616 ? -21.202 17.585 13.541 1.00 93.12 616 SER A CA 1
ATOM 4815 C C . SER A 1 616 ? -20.053 17.173 14.499 1.00 93.12 616 SER A C 1
ATOM 4817 O O . SER A 1 616 ? -18.942 17.704 14.351 1.00 93.12 616 SER A O 1
ATOM 4819 N N . PRO A 1 617 ? -20.256 16.275 15.487 1.00 92.06 617 PRO A N 1
ATOM 4820 C CA . PRO A 1 617 ? -19.222 15.998 16.475 1.00 92.06 617 PRO A CA 1
ATOM 4821 C C . PRO A 1 617 ? -18.014 15.288 15.832 1.00 92.06 617 PRO A C 1
ATOM 4823 O O . PRO A 1 617 ? -18.206 14.352 15.049 1.00 92.06 617 PRO A O 1
ATOM 4826 N N . PRO A 1 618 ? -16.768 15.697 16.145 1.00 93.38 618 PRO A N 1
ATOM 4827 C CA . PRO A 1 618 ? -15.575 14.931 15.784 1.00 93.38 618 PRO A CA 1
ATOM 4828 C C . PRO A 1 618 ? -15.646 13.518 16.374 1.00 93.38 618 PRO A C 1
ATOM 4830 O O . PRO A 1 618 ? -16.013 13.356 17.538 1.00 93.38 618 PRO A O 1
ATOM 4833 N N . LEU A 1 619 ? -15.278 12.486 15.612 1.00 95.25 619 LEU A N 1
ATOM 4834 C CA . LEU A 1 619 ? -15.284 11.105 16.122 1.00 95.25 619 LEU A CA 1
ATOM 4835 C C . LEU A 1 619 ? -14.124 10.874 17.109 1.00 95.25 619 LEU A C 1
ATOM 4837 O O . LEU A 1 619 ? -14.207 10.053 18.017 1.00 95.25 619 LEU A O 1
ATOM 4841 N N . GLU A 1 620 ? -13.083 11.689 16.986 1.00 95.44 620 GLU A N 1
ATOM 4842 C CA . GLU A 1 620 ? -11.874 11.751 17.802 1.00 95.44 620 GLU A CA 1
ATOM 4843 C C . GLU A 1 620 ? -12.140 12.322 19.208 1.00 95.44 620 GLU A C 1
ATOM 4845 O O . GLU A 1 620 ? -11.313 12.170 20.110 1.00 95.44 620 GLU A O 1
ATOM 4850 N N . ALA A 1 621 ? -13.302 12.960 19.404 1.00 94.75 621 ALA A N 1
ATOM 4851 C CA . ALA A 1 621 ? -13.784 13.445 20.696 1.00 94.75 621 ALA A CA 1
ATOM 4852 C C . ALA A 1 621 ? -14.334 12.327 21.601 1.00 94.75 621 ALA A C 1
ATOM 4854 O O . ALA A 1 621 ? -14.607 12.580 22.777 1.00 94.75 621 ALA A O 1
ATOM 4855 N N . PHE A 1 622 ? -14.509 11.107 21.081 1.00 96.00 622 PHE A N 1
ATOM 4856 C CA . PHE A 1 622 ? -15.093 9.979 21.806 1.00 96.00 622 PHE A CA 1
ATOM 4857 C C . PHE A 1 622 ? -14.051 8.935 22.219 1.00 96.00 622 PHE A C 1
ATOM 4859 O O . PHE A 1 622 ? -12.996 8.780 21.605 1.00 96.00 622 PHE A O 1
ATOM 4866 N N . HIS A 1 623 ? -14.383 8.195 23.274 1.00 95.19 623 HIS A N 1
ATOM 4867 C CA . HIS A 1 623 ? -13.728 6.955 23.665 1.00 95.19 623 HIS A CA 1
ATOM 4868 C C . HIS A 1 623 ? -14.759 5.829 23.508 1.00 95.19 623 HIS A C 1
ATOM 4870 O O . HIS A 1 623 ? -15.741 5.779 24.251 1.00 95.19 623 HIS A O 1
ATOM 4876 N N . PHE A 1 624 ? -14.570 4.972 22.506 1.00 95.06 624 PHE A N 1
ATOM 4877 C CA . PHE A 1 624 ? -15.513 3.914 22.127 1.00 95.06 624 PHE A CA 1
ATOM 4878 C C . PHE A 1 624 ? -15.322 2.636 22.959 1.00 95.06 624 PHE A C 1
ATOM 4880 O O . PHE A 1 624 ? -14.257 2.410 23.530 1.00 95.06 624 PHE A O 1
ATOM 4887 N N . LYS A 1 625 ? -16.308 1.730 22.984 1.00 92.38 625 LYS A N 1
ATOM 4888 C CA . LYS A 1 625 ? -16.086 0.392 23.564 1.00 92.38 625 LYS A CA 1
ATOM 4889 C C . LYS A 1 625 ? -15.169 -0.452 22.681 1.00 92.38 625 LYS A C 1
ATOM 4891 O O . LYS A 1 625 ? -14.401 -1.265 23.187 1.00 92.38 625 LYS A O 1
ATOM 4896 N N . ARG A 1 626 ? -15.260 -0.264 21.363 1.00 94.88 626 ARG A N 1
ATOM 4897 C CA . ARG A 1 626 ? -14.486 -1.010 20.371 1.00 94.88 626 ARG A CA 1
ATOM 4898 C C . ARG A 1 626 ? -14.259 -0.175 19.114 1.00 94.88 626 ARG A C 1
ATOM 4900 O O . ARG A 1 626 ? -15.202 0.443 18.624 1.00 94.88 626 ARG A O 1
ATOM 4907 N N . LEU A 1 627 ? -13.044 -0.209 18.578 1.00 96.56 627 LEU A N 1
ATOM 4908 C CA . LEU A 1 627 ? -12.716 0.227 17.220 1.00 96.56 627 LEU A CA 1
ATOM 4909 C C . LEU A 1 627 ? -12.575 -1.018 16.339 1.00 96.56 627 LEU A C 1
ATOM 4911 O O . LEU A 1 627 ? -11.815 -1.922 16.672 1.00 96.56 627 LEU A O 1
ATOM 4915 N N . VAL A 1 628 ? -13.295 -1.059 15.222 1.00 96.75 628 VAL A N 1
ATOM 4916 C CA . VAL A 1 628 ? -13.133 -2.058 14.160 1.00 96.75 628 VAL A CA 1
ATOM 4917 C C . VAL A 1 628 ? -12.671 -1.337 12.899 1.00 96.75 628 VAL A C 1
ATOM 4919 O O . VAL A 1 628 ? -13.302 -0.371 12.471 1.00 96.75 628 VAL A O 1
ATOM 4922 N N . VAL A 1 629 ? -11.590 -1.813 12.291 1.00 94.88 629 VAL A N 1
ATOM 4923 C CA . VAL A 1 629 ? -11.084 -1.332 11.003 1.00 94.88 629 VAL A CA 1
ATOM 4924 C C . VAL A 1 629 ? -11.227 -2.447 9.973 1.00 94.88 629 VAL A C 1
ATOM 4926 O O . VAL A 1 629 ? -10.532 -3.459 10.053 1.00 94.88 629 VAL A O 1
ATOM 4929 N N . ASP A 1 630 ? -12.134 -2.264 9.016 1.00 91.50 630 ASP A N 1
ATOM 4930 C CA . ASP A 1 630 ? -12.378 -3.209 7.923 1.00 91.50 630 ASP A CA 1
ATOM 4931 C C . ASP A 1 630 ? -11.501 -2.882 6.705 1.00 91.50 630 ASP A C 1
ATOM 4933 O O . ASP A 1 630 ? -11.301 -1.708 6.393 1.00 91.50 630 ASP A O 1
ATOM 4937 N N . GLU A 1 631 ? -10.975 -3.909 6.025 1.00 81.81 631 GLU A N 1
ATOM 4938 C CA . GLU A 1 631 ? -10.074 -3.787 4.859 1.00 81.81 631 GLU A CA 1
ATOM 4939 C C . GLU A 1 631 ? -8.969 -2.713 5.065 1.00 81.81 631 GLU A C 1
ATOM 4941 O O . GLU A 1 631 ? -8.758 -1.817 4.243 1.00 81.81 631 GLU A O 1
ATOM 4946 N N . TYR A 1 632 ? -8.252 -2.780 6.197 1.00 80.69 632 TYR A N 1
ATOM 4947 C CA . TYR A 1 632 ? -7.312 -1.727 6.634 1.00 80.69 632 TYR A CA 1
ATOM 4948 C C . TYR A 1 632 ? -6.173 -1.411 5.646 1.00 80.69 632 TYR A C 1
ATOM 4950 O O . TYR A 1 632 ? -5.567 -0.343 5.720 1.00 80.69 632 TYR A O 1
ATOM 4958 N N . THR A 1 633 ? -5.888 -2.314 4.706 1.00 74.25 633 THR A N 1
ATOM 4959 C CA . THR A 1 633 ? -4.871 -2.177 3.653 1.00 74.25 633 THR A CA 1
ATOM 4960 C C . THR A 1 633 ? -5.119 -0.998 2.702 1.00 74.25 633 THR A C 1
ATOM 4962 O O . THR A 1 633 ? -4.195 -0.592 1.999 1.00 74.25 633 THR A O 1
ATOM 4965 N N . TYR A 1 634 ? -6.323 -0.409 2.709 1.00 73.00 634 TYR A N 1
ATOM 4966 C CA . TYR A 1 634 ? -6.669 0.814 1.969 1.00 73.00 634 TYR A CA 1
ATOM 4967 C C . TYR A 1 634 ? -6.581 2.106 2.810 1.00 73.00 634 TYR A C 1
ATOM 4969 O O . TYR A 1 634 ? -6.852 3.195 2.298 1.00 73.00 634 TYR A O 1
ATOM 4977 N N . LEU A 1 635 ? -6.197 2.030 4.093 1.00 81.50 635 LEU A N 1
ATOM 4978 C CA . LEU A 1 635 ? -5.931 3.217 4.908 1.00 81.50 635 LEU A CA 1
ATOM 4979 C C . LEU A 1 635 ? -4.545 3.788 4.607 1.00 81.50 635 LEU A C 1
ATOM 4981 O O . LEU A 1 635 ? -3.524 3.282 5.069 1.00 81.50 635 LEU A O 1
ATOM 4985 N N . ASP A 1 636 ? -4.523 4.909 3.890 1.00 81.06 636 ASP A N 1
ATOM 4986 C CA . ASP A 1 636 ? -3.314 5.654 3.560 1.00 81.06 636 ASP A CA 1
ATOM 4987 C C . ASP A 1 636 ? -3.324 7.099 4.098 1.00 81.06 636 ASP A C 1
ATOM 4989 O O . ASP A 1 636 ? -4.325 7.611 4.616 1.00 81.06 636 ASP A O 1
ATOM 4993 N N . GLY A 1 637 ? -2.160 7.751 3.996 1.00 86.31 637 GLY A N 1
ATOM 4994 C CA . GLY A 1 637 ? -1.962 9.186 4.216 1.00 86.31 637 GLY A CA 1
ATOM 4995 C C . GLY A 1 637 ? -2.680 9.763 5.442 1.00 86.31 637 GLY A C 1
ATOM 4996 O O . GLY A 1 637 ? -2.428 9.365 6.581 1.00 86.31 637 GLY A O 1
ATOM 4997 N N . LYS A 1 638 ? -3.572 10.734 5.196 1.00 90.38 638 LYS A N 1
ATOM 4998 C CA . LYS A 1 638 ? -4.345 11.422 6.243 1.00 90.38 638 LYS A CA 1
ATOM 4999 C C . LYS A 1 638 ? -5.303 10.481 6.988 1.00 90.38 638 LYS A C 1
ATOM 5001 O O . LYS A 1 638 ? -5.411 10.583 8.205 1.00 90.38 638 LYS A O 1
ATOM 5006 N N . ALA A 1 639 ? -5.975 9.567 6.279 1.00 90.56 639 ALA A N 1
ATOM 5007 C CA . ALA A 1 639 ? -6.975 8.683 6.880 1.00 90.56 639 ALA A CA 1
ATOM 5008 C C . ALA A 1 639 ? -6.329 7.702 7.864 1.00 90.56 639 ALA A C 1
ATOM 5010 O O . ALA A 1 639 ? -6.790 7.592 8.995 1.00 90.56 639 ALA A O 1
ATOM 5011 N N . HIS A 1 640 ? -5.213 7.073 7.477 1.00 90.75 640 HIS A N 1
ATOM 5012 C CA . HIS A 1 640 ? -4.416 6.252 8.390 1.00 90.75 640 HIS A CA 1
ATOM 5013 C C . HIS A 1 640 ? -4.012 7.043 9.640 1.00 90.75 640 HIS A C 1
ATOM 5015 O O . HIS A 1 640 ? -4.194 6.562 10.755 1.00 90.75 640 HIS A O 1
ATOM 5021 N N . ALA A 1 641 ? -3.471 8.255 9.471 1.00 90.19 641 ALA A N 1
ATOM 5022 C CA . ALA A 1 641 ? -2.962 9.050 10.585 1.00 90.19 641 ALA A CA 1
ATOM 5023 C C . ALA A 1 641 ? -4.041 9.415 11.621 1.00 90.19 641 ALA A C 1
ATOM 5025 O O . ALA A 1 641 ? -3.733 9.431 12.813 1.00 90.19 641 ALA A O 1
ATOM 5026 N N . VAL A 1 642 ? -5.280 9.686 11.191 1.00 93.00 642 VAL A N 1
ATOM 5027 C CA . VAL A 1 642 ? -6.413 9.978 12.088 1.00 93.00 642 VAL A CA 1
ATOM 5028 C C . VAL A 1 642 ? -6.992 8.700 12.702 1.00 93.00 642 VAL A C 1
ATOM 5030 O O . VAL A 1 642 ? -7.191 8.651 13.912 1.00 93.00 642 VAL A O 1
ATOM 5033 N N . VAL A 1 643 ? -7.202 7.636 11.915 1.00 93.50 643 VAL A N 1
ATOM 5034 C CA . VAL A 1 643 ? -7.804 6.385 12.418 1.00 93.50 643 VAL A CA 1
ATOM 5035 C C . VAL A 1 643 ? -6.940 5.742 13.508 1.00 93.50 643 VAL A C 1
ATOM 5037 O O . VAL A 1 643 ? -7.481 5.321 14.526 1.00 93.50 643 VAL A O 1
ATOM 5040 N N . THR A 1 644 ? -5.606 5.767 13.387 1.00 90.88 644 THR A N 1
ATOM 5041 C CA . THR A 1 644 ? -4.692 5.274 14.442 1.00 90.88 644 THR A CA 1
ATOM 5042 C C . THR A 1 644 ? -4.622 6.171 15.690 1.00 90.88 644 THR A C 1
ATOM 5044 O O . THR A 1 644 ? -3.810 5.921 16.577 1.00 90.88 644 THR A O 1
ATOM 5047 N N . ARG A 1 645 ? -5.413 7.251 15.758 1.00 91.62 645 ARG A N 1
ATOM 5048 C CA . ARG A 1 645 ? -5.520 8.167 16.911 1.00 91.62 645 ARG A CA 1
ATOM 5049 C C . ARG A 1 645 ? -6.897 8.140 17.583 1.00 91.62 645 ARG A C 1
ATOM 5051 O O . ARG A 1 645 ? -7.050 8.736 18.652 1.00 91.62 645 ARG A O 1
ATOM 5058 N N . LEU A 1 646 ? -7.870 7.431 17.002 1.00 93.69 646 LEU A N 1
ATOM 5059 C CA . LEU A 1 646 ? -9.124 7.090 17.675 1.00 93.69 646 LEU A CA 1
ATOM 5060 C C . LEU A 1 646 ? -8.831 6.265 18.942 1.00 93.69 646 LEU A C 1
ATOM 5062 O O . LEU A 1 646 ? -7.808 5.585 19.034 1.00 93.69 646 LEU A O 1
ATOM 5066 N N . LYS A 1 647 ? -9.714 6.345 19.943 1.00 92.81 647 LYS A N 1
ATOM 5067 C CA . LYS A 1 647 ? -9.552 5.648 21.228 1.00 92.81 647 LYS A CA 1
ATOM 5068 C C . LYS A 1 647 ? -10.721 4.710 21.495 1.00 92.81 647 LYS A C 1
ATOM 5070 O O . LYS A 1 647 ? -11.881 5.107 21.370 1.00 92.81 647 LYS A O 1
ATOM 5075 N N . ALA A 1 648 ? -10.400 3.484 21.891 1.00 93.88 648 ALA A N 1
ATOM 5076 C CA . ALA A 1 648 ? -11.359 2.483 22.323 1.00 93.88 648 ALA A CA 1
ATOM 5077 C C . ALA A 1 648 ? -10.753 1.560 23.391 1.00 93.88 648 ALA A C 1
ATOM 5079 O O . ALA A 1 648 ? -9.533 1.392 23.417 1.00 93.88 648 ALA A O 1
ATOM 5080 N N . ASP A 1 649 ? -11.604 0.925 24.209 1.00 91.44 649 ASP A N 1
ATOM 5081 C CA . ASP A 1 649 ? -11.163 -0.120 25.150 1.00 91.44 649 ASP A CA 1
ATOM 5082 C C . ASP A 1 649 ? -10.538 -1.322 24.391 1.00 91.44 649 ASP A C 1
ATOM 5084 O O . ASP A 1 649 ? -9.544 -1.887 24.841 1.00 91.44 649 ASP A O 1
ATOM 5088 N N . ASN A 1 650 ? -11.113 -1.699 23.235 1.00 93.69 650 ASN A N 1
ATOM 5089 C CA . ASN A 1 650 ? -10.715 -2.855 22.418 1.00 93.69 650 ASN A CA 1
ATOM 5090 C C . ASN A 1 650 ? -10.465 -2.440 20.948 1.00 93.69 650 ASN A C 1
ATOM 5092 O O . ASN A 1 650 ? -11.287 -1.720 20.375 1.00 93.69 650 ASN A O 1
ATOM 5096 N N . ASN A 1 651 ? -9.406 -2.941 20.299 1.00 95.06 651 ASN A N 1
ATOM 5097 C CA . ASN A 1 651 ? -9.070 -2.610 18.903 1.00 95.06 651 ASN A CA 1
ATOM 5098 C C . ASN A 1 651 ? -9.042 -3.857 18.005 1.00 95.06 651 ASN A C 1
ATOM 5100 O O . ASN A 1 651 ? -8.352 -4.826 18.303 1.00 95.06 651 ASN A O 1
ATOM 5104 N N . TRP A 1 652 ? -9.766 -3.824 16.885 1.00 96.12 652 TRP A N 1
ATOM 5105 C CA . TRP A 1 652 ? -9.871 -4.931 15.933 1.00 96.12 652 TRP A CA 1
ATOM 5106 C C . TRP A 1 652 ? -9.553 -4.507 14.505 1.00 96.12 652 TRP A C 1
ATOM 5108 O O . TRP A 1 652 ? -10.096 -3.529 13.992 1.00 96.12 652 TRP A O 1
ATOM 5118 N N . VAL A 1 653 ? -8.723 -5.303 13.836 1.00 94.31 653 VAL A N 1
ATOM 5119 C CA . VAL A 1 653 ? -8.382 -5.153 12.419 1.00 94.31 653 VAL A CA 1
ATOM 5120 C C . VAL A 1 653 ? -8.913 -6.358 11.646 1.00 94.31 653 VAL A C 1
ATOM 5122 O O . VAL A 1 653 ? -8.643 -7.499 12.015 1.00 94.31 653 VAL A O 1
ATOM 5125 N N . LEU A 1 654 ? -9.655 -6.123 10.565 1.00 92.06 654 LEU A N 1
ATOM 5126 C CA . LEU A 1 654 ? -10.147 -7.170 9.667 1.00 92.06 654 LEU A CA 1
ATOM 5127 C C . LEU A 1 654 ? -9.366 -7.117 8.348 1.00 92.06 654 LEU A C 1
ATOM 5129 O O . LEU A 1 654 ? -9.214 -6.058 7.736 1.00 92.06 654 LEU A O 1
ATOM 5133 N N . SER A 1 655 ? -8.873 -8.265 7.885 1.00 86.38 655 SER A N 1
ATOM 5134 C CA . SER A 1 655 ? -8.215 -8.387 6.579 1.00 86.38 655 SER A CA 1
ATOM 5135 C C . SER A 1 655 ? -8.381 -9.795 6.024 1.00 86.38 655 SER A C 1
ATOM 5137 O O . SER A 1 655 ? -8.531 -10.742 6.784 1.00 86.38 655 SER A O 1
ATOM 5139 N N . GLY A 1 656 ? -8.402 -9.952 4.700 1.00 79.00 656 GLY A N 1
ATOM 5140 C CA . GLY A 1 656 ? -8.249 -11.271 4.071 1.00 79.00 656 GLY A CA 1
ATOM 5141 C C . GLY A 1 656 ? -6.816 -11.594 3.654 1.00 79.00 656 GLY A C 1
ATOM 5142 O O . GLY A 1 656 ? -6.545 -12.730 3.290 1.00 79.00 656 GLY A O 1
ATOM 5143 N N . THR A 1 657 ? -5.923 -10.599 3.656 1.00 79.38 657 THR A N 1
ATOM 5144 C CA . THR A 1 657 ? -4.565 -10.696 3.098 1.00 79.38 657 THR A CA 1
ATOM 5145 C C . THR A 1 657 ? -3.618 -9.710 3.813 1.00 79.38 657 THR A C 1
ATOM 5147 O O . THR A 1 657 ? -3.169 -8.731 3.203 1.00 79.38 657 THR A O 1
ATOM 5150 N N . PRO A 1 658 ? -3.340 -9.880 5.120 1.00 84.19 658 PRO A N 1
ATOM 5151 C CA . PRO A 1 658 ? -2.495 -8.943 5.855 1.00 84.19 658 PRO A CA 1
ATOM 5152 C C . PRO A 1 658 ? -1.042 -8.943 5.322 1.00 84.19 658 PRO A C 1
ATOM 5154 O O . PRO A 1 658 ? -0.446 -10.010 5.143 1.00 84.19 658 PRO A O 1
ATOM 5157 N N . PRO A 1 659 ? -0.427 -7.773 5.061 1.00 83.12 659 PRO A N 1
ATOM 5158 C CA . PRO A 1 659 ? 0.991 -7.669 4.714 1.00 83.12 659 PRO A CA 1
ATOM 5159 C C . PRO A 1 659 ? 1.925 -8.130 5.849 1.00 83.12 659 PRO A C 1
ATOM 5161 O O . PRO A 1 659 ? 2.151 -7.411 6.816 1.00 83.12 659 PRO A O 1
ATOM 5164 N N . ILE A 1 660 ? 2.519 -9.317 5.674 1.00 86.81 660 ILE A N 1
ATOM 5165 C CA . ILE A 1 660 ? 3.484 -9.942 6.603 1.00 86.81 660 ILE A CA 1
ATOM 5166 C C . ILE A 1 660 ? 4.842 -10.270 5.947 1.00 86.81 660 ILE A C 1
ATOM 5168 O O . ILE A 1 660 ? 5.597 -11.081 6.459 1.00 86.81 660 ILE A O 1
ATOM 5172 N N . HIS A 1 661 ? 5.167 -9.688 4.788 1.00 79.44 661 HIS A N 1
ATOM 5173 C CA . HIS A 1 661 ? 6.372 -10.058 4.022 1.00 79.44 661 HIS A CA 1
ATOM 5174 C C . HIS A 1 661 ? 7.704 -9.567 4.616 1.00 79.44 661 HIS A C 1
ATOM 5176 O O . HIS A 1 661 ? 8.751 -10.093 4.252 1.00 79.44 661 HIS A O 1
ATOM 5182 N N . ASP A 1 662 ? 7.686 -8.565 5.496 1.00 82.62 662 ASP A N 1
ATOM 5183 C CA . ASP A 1 662 ? 8.852 -8.124 6.263 1.00 82.62 662 ASP A CA 1
ATOM 5184 C C . ASP A 1 662 ? 8.426 -7.523 7.619 1.00 82.62 662 ASP A C 1
ATOM 5186 O O . ASP A 1 662 ? 7.238 -7.344 7.902 1.00 82.62 662 ASP A O 1
ATOM 5190 N N . PHE A 1 663 ? 9.395 -7.196 8.478 1.00 86.88 663 PHE A N 1
ATOM 5191 C CA . PHE A 1 663 ? 9.118 -6.602 9.790 1.00 86.88 663 PHE A CA 1
ATOM 5192 C C . PHE A 1 663 ? 8.376 -5.258 9.692 1.00 86.88 663 PHE A C 1
ATOM 5194 O O . PHE A 1 663 ? 7.540 -4.956 10.542 1.00 86.88 663 PHE A O 1
ATOM 5201 N N . ALA A 1 664 ? 8.683 -4.420 8.696 1.00 83.81 664 ALA A N 1
ATOM 5202 C CA . ALA A 1 664 ? 8.036 -3.118 8.550 1.00 83.81 664 ALA A CA 1
ATOM 5203 C C . ALA A 1 664 ? 6.561 -3.289 8.156 1.00 83.81 664 ALA A C 1
ATOM 5205 O O . ALA A 1 664 ? 5.716 -2.547 8.654 1.00 83.81 664 ALA A O 1
ATOM 5206 N N . ALA A 1 665 ? 6.252 -4.302 7.343 1.00 83.75 665 ALA A N 1
ATOM 5207 C CA . ALA A 1 665 ? 4.899 -4.735 7.025 1.00 83.75 665 ALA A CA 1
ATOM 5208 C C . ALA A 1 665 ? 4.135 -5.167 8.293 1.00 83.75 665 ALA A C 1
ATOM 5210 O O . ALA A 1 665 ? 3.120 -4.547 8.618 1.00 83.75 665 ALA A O 1
ATOM 5211 N N . VAL A 1 666 ? 4.675 -6.108 9.084 1.00 90.31 666 VAL A N 1
ATOM 5212 C CA . VAL A 1 666 ? 4.065 -6.551 10.360 1.00 90.31 666 VAL A CA 1
ATOM 5213 C C . VAL A 1 666 ? 3.889 -5.381 11.344 1.00 90.31 666 VAL A C 1
ATOM 5215 O O . VAL A 1 666 ? 2.853 -5.256 12.001 1.00 90.31 666 VAL A O 1
ATOM 5218 N N . LYS A 1 667 ? 4.849 -4.448 11.394 1.00 89.00 667 LYS A N 1
ATOM 5219 C CA . LYS A 1 667 ? 4.762 -3.238 12.223 1.00 89.00 667 LYS A CA 1
ATOM 5220 C C . LYS A 1 667 ? 3.622 -2.300 11.812 1.00 89.00 667 LYS A C 1
ATOM 5222 O O . LYS A 1 667 ? 3.061 -1.656 12.695 1.00 89.00 667 LYS A O 1
ATOM 5227 N N . THR A 1 668 ? 3.220 -2.236 10.535 1.00 86.25 668 THR A N 1
ATOM 5228 C CA . THR A 1 668 ? 2.029 -1.443 10.151 1.00 86.25 668 THR A CA 1
ATOM 5229 C C . THR A 1 668 ? 0.758 -1.934 10.844 1.00 86.25 668 THR A C 1
ATOM 5231 O O . THR A 1 668 ? -0.108 -1.127 11.168 1.00 86.25 668 THR A O 1
ATOM 5234 N N . ILE A 1 669 ? 0.679 -3.235 11.140 1.00 88.25 669 ILE A N 1
ATOM 5235 C CA . ILE A 1 669 ? -0.461 -3.866 11.809 1.00 88.25 669 ILE A CA 1
ATOM 5236 C C . ILE A 1 669 ? -0.448 -3.548 13.310 1.00 88.25 669 ILE A C 1
ATOM 5238 O O . ILE A 1 669 ? -1.457 -3.118 13.867 1.00 88.25 669 ILE A O 1
ATOM 5242 N N . ALA A 1 670 ? 0.717 -3.679 13.955 1.00 91.38 670 ALA A N 1
ATOM 5243 C CA . ALA A 1 670 ? 0.893 -3.416 15.385 1.00 91.38 670 ALA A CA 1
ATOM 5244 C C . ALA A 1 670 ? 0.536 -1.976 15.801 1.00 91.38 670 ALA A C 1
ATOM 5246 O O . ALA A 1 670 ? 0.047 -1.765 16.910 1.00 91.38 670 ALA A O 1
ATOM 5247 N N . VAL A 1 671 ? 0.688 -0.994 14.901 1.00 88.75 671 VAL A N 1
ATOM 5248 C CA . VAL A 1 671 ? 0.293 0.406 15.152 1.00 88.75 671 VAL A CA 1
ATOM 5249 C C . VAL A 1 671 ? -1.215 0.555 15.412 1.00 88.75 671 VAL A C 1
ATOM 5251 O O . VAL A 1 671 ? -1.590 1.381 16.241 1.00 88.75 671 VAL A O 1
ATOM 5254 N N . PHE A 1 672 ? -2.084 -0.254 14.790 1.00 88.31 672 PHE A N 1
ATOM 5255 C CA . PHE A 1 672 ? -3.535 -0.221 15.059 1.00 88.31 672 PHE A CA 1
ATOM 5256 C C . PHE A 1 672 ? -3.910 -0.804 16.428 1.00 88.31 672 PHE A C 1
ATOM 5258 O O . PHE A 1 672 ? -4.928 -0.421 16.999 1.00 88.31 672 PHE A O 1
ATOM 5265 N N . LEU A 1 673 ? -3.073 -1.691 16.971 1.00 90.19 673 LEU A N 1
ATOM 5266 C CA . LEU A 1 673 ? -3.182 -2.203 18.340 1.00 90.19 673 LEU A CA 1
ATOM 5267 C C . LEU A 1 673 ? -2.392 -1.339 19.345 1.00 90.19 673 LEU A C 1
ATOM 5269 O O . LEU A 1 673 ? -2.448 -1.572 20.547 1.00 90.19 673 LEU A O 1
ATOM 5273 N N . GLY A 1 674 ? -1.671 -0.317 18.869 1.00 88.81 674 GLY A N 1
ATOM 5274 C CA . GLY A 1 674 ? -0.869 0.583 19.694 1.00 88.81 674 GLY A CA 1
ATOM 5275 C C . GLY A 1 674 ? 0.396 -0.047 20.290 1.00 88.81 674 GLY A C 1
ATOM 5276 O O . GLY A 1 674 ? 0.880 0.471 21.296 1.00 88.81 674 GLY A O 1
ATOM 5277 N N . LEU A 1 675 ? 0.916 -1.135 19.707 1.00 91.19 675 LEU A N 1
ATOM 5278 C CA . LEU A 1 675 ? 2.066 -1.909 20.201 1.00 91.19 675 LEU A CA 1
ATOM 5279 C C . LEU A 1 675 ? 3.392 -1.539 19.513 1.00 91.19 675 LEU A C 1
ATOM 5281 O O . LEU A 1 675 ? 3.451 -1.333 18.298 1.00 91.19 675 LEU A O 1
ATOM 5285 N N . HIS A 1 676 ? 4.482 -1.520 20.285 1.00 92.00 676 HIS A N 1
ATOM 5286 C CA . HIS A 1 676 ? 5.854 -1.329 19.805 1.00 92.00 676 HIS A CA 1
ATOM 5287 C C . HIS A 1 676 ? 6.579 -2.666 19.616 1.00 92.00 676 HIS A C 1
ATOM 5289 O O . HIS A 1 676 ? 6.885 -3.359 20.580 1.00 92.00 676 HIS A O 1
ATOM 5295 N N . LEU A 1 677 ? 6.913 -2.994 18.363 1.00 92.94 677 LEU A N 1
ATOM 5296 C CA . LEU A 1 677 ? 7.705 -4.185 18.004 1.00 92.94 677 LEU A CA 1
ATOM 5297 C C . LEU A 1 677 ? 9.223 -3.925 17.915 1.00 92.94 677 LEU A C 1
ATOM 5299 O O . LEU A 1 677 ? 9.976 -4.827 17.555 1.00 92.94 677 LEU A O 1
ATOM 5303 N N . GLY A 1 678 ? 9.667 -2.684 18.139 1.00 89.06 678 GLY A N 1
ATOM 5304 C CA . GLY A 1 678 ? 11.053 -2.248 17.939 1.00 89.06 678 GLY A CA 1
ATOM 5305 C C . GLY A 1 678 ? 11.192 -1.056 16.983 1.00 89.06 678 GLY A C 1
ATOM 5306 O O . GLY A 1 678 ? 10.359 -0.841 16.088 1.00 89.06 678 GLY A O 1
ATOM 5307 N N . ILE A 1 679 ? 12.256 -0.264 17.148 1.00 85.69 679 ILE A N 1
ATOM 5308 C CA . ILE A 1 679 ? 12.627 0.804 16.204 1.00 85.69 679 ILE A CA 1
ATOM 5309 C C . ILE A 1 679 ? 12.852 0.256 14.786 1.00 85.69 679 ILE A C 1
ATOM 5311 O O . ILE A 1 679 ? 13.178 -0.911 14.572 1.00 85.69 679 ILE A O 1
ATOM 5315 N N . ASP A 1 680 ? 12.653 1.113 13.788 1.00 80.19 680 ASP A N 1
ATOM 5316 C CA . ASP A 1 680 ? 12.932 0.763 12.399 1.00 80.19 680 ASP A CA 1
ATOM 5317 C C . ASP A 1 680 ? 14.436 0.699 12.105 1.00 80.19 680 ASP A C 1
ATOM 5319 O O . ASP A 1 680 ? 15.252 1.313 12.791 1.00 80.19 680 ASP A O 1
ATOM 5323 N N . ASP A 1 681 ? 14.787 -0.019 11.037 1.00 78.31 681 ASP A N 1
ATOM 5324 C CA . ASP A 1 681 ? 16.057 0.206 10.352 1.00 78.31 681 ASP A CA 1
ATOM 5325 C C . ASP A 1 681 ? 15.764 1.075 9.127 1.00 78.31 681 ASP A C 1
ATOM 5327 O O . ASP A 1 681 ? 14.891 0.735 8.326 1.00 78.31 681 ASP A O 1
ATOM 5331 N N . ASP A 1 682 ? 16.437 2.219 9.017 1.00 68.75 682 ASP A N 1
ATOM 5332 C CA . ASP A 1 682 ? 16.318 3.117 7.867 1.00 68.75 682 ASP A CA 1
ATOM 5333 C C . ASP A 1 682 ? 17.505 2.996 6.899 1.00 68.75 682 ASP A C 1
ATOM 5335 O O . ASP A 1 682 ? 17.480 3.641 5.851 1.00 68.75 682 ASP A O 1
ATOM 5339 N N . SER A 1 683 ? 18.508 2.154 7.177 1.00 64.25 683 SER A N 1
ATOM 5340 C CA . SER A 1 683 ? 19.628 1.837 6.276 1.00 64.25 683 SER A CA 1
ATOM 5341 C C . SER A 1 683 ? 19.271 0.728 5.273 1.00 64.25 683 SER A C 1
ATOM 5343 O O . SER A 1 683 ? 19.614 0.827 4.090 1.00 64.25 683 SER A O 1
ATOM 5345 N N . ILE A 1 684 ? 18.482 -0.261 5.704 1.00 61.41 684 ILE A N 1
ATOM 5346 C CA . ILE A 1 684 ? 18.074 -1.430 4.912 1.00 61.41 684 ILE A CA 1
ATOM 5347 C C . ILE A 1 684 ? 16.678 -1.236 4.286 1.00 61.41 684 ILE A C 1
ATOM 5349 O O . ILE A 1 684 ? 15.783 -0.627 4.867 1.00 61.41 684 ILE A O 1
ATOM 5353 N N . GLY A 1 685 ? 16.483 -1.792 3.085 1.00 55.72 685 GLY A N 1
ATOM 5354 C CA . GLY A 1 685 ? 15.181 -1.885 2.415 1.00 55.72 685 GLY A CA 1
ATOM 5355 C C . GLY A 1 685 ? 14.906 -0.816 1.347 1.00 55.72 685 GLY A C 1
ATOM 5356 O O . GLY A 1 685 ? 15.379 0.318 1.398 1.00 55.72 685 GLY A O 1
ATOM 5357 N N . THR A 1 686 ? 14.108 -1.191 0.343 1.00 53.72 686 THR A N 1
ATOM 5358 C CA . THR A 1 686 ? 13.791 -0.363 -0.839 1.00 53.72 686 THR A CA 1
ATOM 5359 C C . THR A 1 686 ? 12.336 0.124 -0.879 1.00 53.72 686 THR A C 1
ATOM 5361 O O . THR A 1 686 ? 11.932 0.767 -1.857 1.00 53.72 686 THR A O 1
ATOM 5364 N N . SER A 1 687 ? 11.545 -0.165 0.160 1.00 62.16 687 SER A N 1
ATOM 5365 C CA . SER A 1 687 ? 10.097 0.070 0.189 1.00 62.16 687 SER A CA 1
ATOM 5366 C C . SER A 1 687 ? 9.722 1.556 0.090 1.00 62.16 687 SER A C 1
ATOM 5368 O O . SER A 1 687 ? 10.505 2.461 0.404 1.00 62.16 687 SER A O 1
ATOM 5370 N N . ALA A 1 688 ? 8.489 1.828 -0.349 1.00 65.31 688 ALA A N 1
ATOM 5371 C CA . ALA A 1 688 ? 7.968 3.193 -0.442 1.00 65.31 688 ALA A CA 1
ATOM 5372 C C . ALA A 1 688 ? 7.938 3.903 0.928 1.00 65.31 688 ALA A C 1
ATOM 5374 O O . ALA A 1 688 ? 8.155 5.113 0.993 1.00 65.31 688 ALA A O 1
ATOM 5375 N N . LEU A 1 689 ? 7.741 3.148 2.017 1.00 65.75 689 LEU A N 1
ATOM 5376 C CA . LEU A 1 689 ? 7.751 3.660 3.388 1.00 65.75 689 LEU A CA 1
ATOM 5377 C C . LEU A 1 689 ? 9.157 4.104 3.820 1.00 65.75 689 LEU A C 1
ATOM 5379 O O . LEU A 1 689 ? 9.300 5.236 4.278 1.00 65.75 689 LEU A O 1
ATOM 5383 N N . VAL A 1 690 ? 10.202 3.299 3.582 1.00 69.38 690 VAL A N 1
ATOM 5384 C CA . VAL A 1 690 ? 11.605 3.691 3.859 1.00 69.38 690 VAL A CA 1
ATOM 5385 C C . VAL A 1 690 ? 11.982 4.943 3.057 1.00 69.38 690 VAL A C 1
ATOM 5387 O O . VAL A 1 690 ? 12.503 5.915 3.606 1.00 69.38 690 VAL A O 1
ATOM 5390 N N . LYS A 1 691 ? 11.634 4.982 1.762 1.00 73.44 691 LYS A N 1
ATOM 5391 C CA . LYS A 1 691 ? 11.852 6.152 0.888 1.00 73.44 691 LYS A CA 1
ATOM 5392 C C . LYS A 1 691 ? 11.103 7.406 1.362 1.00 73.44 691 LYS A C 1
ATOM 5394 O O . LYS A 1 691 ? 11.591 8.516 1.147 1.00 73.44 691 LYS A O 1
ATOM 5399 N N . LYS A 1 692 ? 9.942 7.252 2.009 1.00 75.56 692 LYS A N 1
ATOM 5400 C CA . LYS A 1 692 ? 9.201 8.354 2.637 1.00 75.56 692 LYS A CA 1
ATOM 5401 C C . LYS A 1 692 ? 9.876 8.815 3.932 1.00 75.56 692 LYS A C 1
ATOM 5403 O O . LYS A 1 692 ? 10.144 10.006 4.053 1.00 75.56 692 LYS A O 1
ATOM 5408 N N . ARG A 1 693 ? 10.235 7.897 4.841 1.00 75.81 693 ARG A N 1
ATOM 5409 C CA . ARG A 1 693 ? 10.926 8.222 6.105 1.00 75.81 693 ARG A CA 1
ATOM 5410 C C . ARG A 1 693 ? 12.238 8.967 5.863 1.00 75.81 693 ARG A C 1
ATOM 5412 O O . ARG A 1 693 ? 12.363 10.090 6.335 1.00 75.81 693 ARG A O 1
ATOM 5419 N N . ARG A 1 694 ? 13.140 8.444 5.019 1.00 77.31 694 ARG A N 1
ATOM 5420 C CA . ARG A 1 694 ? 14.415 9.107 4.645 1.00 77.31 694 ARG A CA 1
ATOM 5421 C C . ARG A 1 694 ? 14.252 10.533 4.094 1.00 77.31 694 ARG A C 1
ATOM 5423 O O . ARG A 1 694 ? 15.170 11.337 4.173 1.00 77.31 694 ARG A O 1
ATOM 5430 N N . LYS A 1 695 ? 13.094 10.857 3.510 1.00 79.00 695 LYS A N 1
ATOM 5431 C CA . LYS A 1 695 ? 12.768 12.179 2.944 1.00 79.00 695 LYS A CA 1
ATOM 5432 C C . LYS A 1 695 ? 12.140 13.138 3.971 1.00 79.00 695 LYS A C 1
ATOM 5434 O O . LYS A 1 695 ? 12.079 14.340 3.719 1.00 79.00 695 LYS A O 1
ATOM 5439 N N . GLU A 1 696 ? 11.665 12.614 5.098 1.00 80.50 696 GLU A N 1
ATOM 5440 C CA . GLU A 1 696 ? 11.055 13.353 6.213 1.00 80.50 696 GLU A CA 1
ATOM 5441 C C . GLU A 1 696 ? 11.934 13.336 7.487 1.00 80.50 696 GLU A C 1
ATOM 5443 O O . GLU A 1 696 ? 11.500 13.806 8.542 1.00 80.50 696 GLU A O 1
ATOM 5448 N N . GLN A 1 697 ? 13.160 12.807 7.387 1.00 81.06 697 GLN A N 1
ATOM 5449 C CA . GLN A 1 697 ? 14.219 12.900 8.396 1.00 81.06 697 GLN A CA 1
ATOM 5450 C C . GLN A 1 697 ? 14.848 14.304 8.432 1.00 81.06 697 GLN A C 1
ATOM 5452 O O . GLN A 1 697 ? 14.920 15.001 7.413 1.00 81.06 697 GLN A O 1
ATOM 5457 N N . THR A 1 698 ? 15.352 14.705 9.597 1.00 83.75 698 THR A N 1
ATOM 5458 C CA . THR A 1 698 ? 16.286 15.829 9.734 1.00 83.75 698 THR A CA 1
ATOM 5459 C C . THR A 1 698 ? 17.688 15.447 9.237 1.00 83.75 698 THR A C 1
ATOM 5461 O O . THR A 1 698 ? 18.004 14.279 8.994 1.00 83.75 698 THR A O 1
ATOM 5464 N N . LEU A 1 699 ? 18.577 16.440 9.114 1.00 79.44 699 LEU A N 1
ATOM 5465 C CA . LEU A 1 699 ? 19.983 16.185 8.783 1.00 79.44 699 LEU A CA 1
ATOM 5466 C C . LEU A 1 699 ? 20.716 15.408 9.892 1.00 79.44 699 LEU A C 1
ATOM 5468 O O . LEU A 1 699 ? 21.583 14.597 9.569 1.00 79.44 699 LEU A O 1
ATOM 5472 N N . ALA A 1 700 ? 20.369 15.616 11.169 1.00 77.88 700 ALA A N 1
ATOM 5473 C CA . ALA A 1 700 ? 20.996 14.890 12.272 1.00 77.88 700 ALA A CA 1
ATOM 5474 C C . ALA A 1 700 ? 20.429 13.470 12.412 1.00 77.88 700 ALA A C 1
ATOM 5476 O O . ALA A 1 700 ? 21.217 12.541 12.539 1.00 77.88 700 ALA A O 1
ATOM 5477 N N . GLU A 1 701 ? 19.113 13.253 12.281 1.00 80.06 701 GLU A N 1
ATOM 5478 C CA . GLU A 1 701 ? 18.528 11.902 12.191 1.00 80.06 701 GLU A CA 1
ATOM 5479 C C . GLU A 1 701 ? 19.189 11.078 11.076 1.00 80.06 701 GLU A C 1
ATOM 5481 O O . GLU A 1 701 ? 19.600 9.938 11.302 1.00 80.06 701 GLU A O 1
ATOM 5486 N N . SER A 1 702 ? 19.357 11.673 9.888 1.00 79.56 702 SER A N 1
ATOM 5487 C CA . SER A 1 702 ? 20.041 11.021 8.770 1.00 79.56 702 SER A CA 1
ATOM 5488 C C . SER A 1 702 ? 21.501 10.702 9.118 1.00 79.56 702 SER A C 1
ATOM 5490 O O . SER A 1 702 ? 21.927 9.559 8.960 1.00 79.56 702 SER A O 1
ATOM 5492 N N . PHE A 1 703 ? 22.253 11.650 9.688 1.00 77.94 703 PHE A N 1
ATOM 5493 C CA . PHE A 1 703 ? 23.633 11.422 10.140 1.00 77.94 703 PHE A CA 1
ATOM 5494 C C . PHE A 1 703 ? 23.747 10.336 11.226 1.00 77.94 703 PHE A C 1
ATOM 5496 O O . PHE A 1 703 ? 24.654 9.505 11.177 1.00 77.94 703 PHE A O 1
ATOM 5503 N N . HIS A 1 704 ? 22.815 10.287 12.180 1.00 72.88 704 HIS A N 1
ATOM 5504 C CA . HIS A 1 704 ? 22.765 9.249 13.207 1.00 72.88 704 HIS A CA 1
ATOM 5505 C C . HIS A 1 704 ? 22.462 7.867 12.617 1.00 72.88 704 HIS A C 1
ATOM 5507 O O . HIS A 1 704 ? 23.080 6.894 13.048 1.00 72.88 704 HIS A O 1
ATOM 5513 N N . SER A 1 705 ? 21.625 7.773 11.576 1.00 71.50 705 SER A N 1
ATOM 5514 C CA . SER A 1 705 ? 21.356 6.498 10.890 1.00 71.50 705 SER A CA 1
ATOM 5515 C C . SER A 1 705 ? 22.596 5.865 10.234 1.00 71.50 705 SER A C 1
ATOM 5517 O O . SER A 1 705 ? 22.649 4.648 10.104 1.00 71.50 705 SER A O 1
ATOM 5519 N N . PHE A 1 706 ? 23.628 6.656 9.901 1.00 70.50 706 PHE A N 1
ATOM 5520 C CA . PHE A 1 706 ? 24.920 6.147 9.413 1.00 70.50 706 PHE A CA 1
ATOM 5521 C C . PHE A 1 706 ? 25.903 5.746 10.527 1.00 70.50 706 PHE A C 1
ATOM 5523 O O . PHE A 1 706 ? 26.896 5.077 10.248 1.00 70.50 706 PHE A O 1
ATOM 5530 N N . ARG A 1 707 ? 25.669 6.161 11.781 1.00 69.06 707 ARG A N 1
ATOM 5531 C CA . ARG A 1 707 ? 26.518 5.801 12.934 1.00 69.06 707 ARG A CA 1
ATOM 5532 C C . ARG A 1 707 ? 26.053 4.524 13.628 1.00 69.06 707 ARG A C 1
ATOM 5534 O O . ARG A 1 707 ? 26.875 3.769 14.134 1.00 69.06 707 ARG A O 1
ATOM 5541 N N . ASP A 1 708 ? 24.745 4.305 13.656 1.00 65.94 708 ASP A N 1
ATOM 5542 C CA . ASP A 1 708 ? 24.085 3.209 14.361 1.00 65.94 708 ASP A CA 1
ATOM 5543 C C . ASP A 1 708 ? 23.970 1.951 13.469 1.00 65.94 708 ASP A C 1
ATOM 5545 O O . ASP A 1 708 ? 22.873 1.457 13.210 1.00 65.94 708 ASP A O 1
ATOM 5549 N N . VAL A 1 709 ? 25.105 1.413 12.997 1.00 69.25 709 VAL A N 1
ATOM 5550 C CA . VAL A 1 709 ? 25.128 0.125 12.272 1.00 69.25 709 VAL A CA 1
ATOM 5551 C C . VAL A 1 709 ? 24.592 -0.979 13.189 1.00 69.25 709 VAL A C 1
ATOM 5553 O O . VAL A 1 709 ? 25.039 -1.130 14.328 1.00 69.25 709 VAL A O 1
ATOM 5556 N N . ARG A 1 710 ? 23.605 -1.735 12.706 1.00 81.88 710 ARG A N 1
ATOM 5557 C CA . ARG A 1 710 ? 22.915 -2.789 13.459 1.00 81.88 710 ARG A CA 1
ATOM 5558 C C . ARG A 1 710 ? 23.552 -4.151 13.192 1.00 81.88 710 ARG A C 1
ATOM 5560 O O . ARG A 1 710 ? 24.000 -4.416 12.079 1.00 81.88 710 ARG A O 1
ATOM 5567 N N . SER A 1 711 ? 23.603 -5.017 14.206 1.00 83.94 711 SER A N 1
ATOM 5568 C CA . SER A 1 711 ? 24.089 -6.388 14.023 1.00 83.94 711 SER A CA 1
ATOM 5569 C C . SER A 1 711 ? 23.028 -7.279 13.373 1.00 83.94 711 SER A C 1
ATOM 5571 O O . SER A 1 711 ? 21.825 -7.031 13.474 1.00 83.94 711 SER A O 1
ATOM 5573 N N . LEU A 1 712 ? 23.468 -8.375 12.750 1.00 86.06 712 LEU A N 1
ATOM 5574 C CA . LEU A 1 712 ? 22.556 -9.381 12.197 1.00 86.06 712 LEU A CA 1
ATOM 5575 C C . LEU A 1 712 ? 21.707 -10.054 13.292 1.00 86.06 712 LEU A C 1
ATOM 5577 O O . LEU A 1 712 ? 20.534 -10.335 13.065 1.00 86.06 712 LEU A O 1
ATOM 5581 N N . GLU A 1 713 ? 22.255 -10.212 14.499 1.00 85.19 713 GLU A N 1
ATOM 5582 C CA . GLU A 1 713 ? 21.539 -10.745 15.667 1.00 85.19 713 GLU A CA 1
ATOM 5583 C C . GLU A 1 713 ? 20.369 -9.841 16.090 1.00 85.19 713 GLU A C 1
ATOM 5585 O O . GLU A 1 713 ? 19.288 -10.318 16.430 1.00 85.19 713 GLU A O 1
ATOM 5590 N N . TRP A 1 714 ? 20.525 -8.518 15.985 1.00 86.56 714 TRP A N 1
ATOM 5591 C CA . TRP A 1 714 ? 19.436 -7.573 16.239 1.00 86.56 714 TRP A CA 1
ATOM 5592 C C . TRP A 1 714 ? 18.300 -7.683 15.202 1.00 86.56 714 TRP A C 1
ATOM 5594 O O . TRP A 1 714 ? 17.125 -7.538 15.554 1.00 86.56 714 TRP A O 1
ATOM 5604 N N . HIS A 1 715 ? 18.612 -8.011 13.942 1.00 87.06 715 HIS A N 1
ATOM 5605 C CA . HIS A 1 715 ? 17.590 -8.328 12.936 1.00 87.06 715 HIS A CA 1
ATOM 5606 C C . HIS A 1 715 ? 16.875 -9.656 13.233 1.00 87.06 715 HIS A C 1
ATOM 5608 O O . HIS A 1 715 ? 15.648 -9.711 13.125 1.00 87.06 715 HIS A O 1
ATOM 5614 N N . ILE A 1 716 ? 17.609 -10.688 13.665 1.00 88.94 716 ILE A N 1
ATOM 5615 C CA . ILE A 1 716 ? 17.045 -11.971 14.119 1.00 88.94 716 ILE A CA 1
ATOM 5616 C C . ILE A 1 716 ? 16.099 -11.742 15.306 1.00 88.94 716 ILE A C 1
ATOM 5618 O O . ILE A 1 716 ? 14.944 -12.173 15.270 1.00 88.94 716 ILE A O 1
ATOM 5622 N N . ARG A 1 717 ? 16.514 -10.973 16.321 1.00 88.00 717 ARG A N 1
ATOM 5623 C CA . ARG A 1 717 ? 15.658 -10.677 17.480 1.00 88.00 717 ARG A CA 1
ATOM 5624 C C . ARG A 1 717 ? 14.386 -9.922 17.093 1.00 88.00 717 ARG A C 1
ATOM 5626 O O . ARG A 1 717 ? 13.304 -10.317 17.520 1.00 88.00 717 ARG A O 1
ATOM 5633 N N . ARG A 1 718 ? 14.483 -8.900 16.234 1.00 90.25 718 ARG A N 1
ATOM 5634 C CA . ARG A 1 718 ? 13.307 -8.185 15.702 1.00 90.25 718 ARG A CA 1
ATOM 5635 C C . ARG A 1 718 ? 12.359 -9.104 14.932 1.00 90.25 718 ARG A C 1
ATOM 5637 O O . ARG A 1 718 ? 11.147 -8.955 15.066 1.00 90.25 718 ARG A O 1
ATOM 5644 N N . HIS A 1 719 ? 12.880 -10.071 14.173 1.00 91.75 719 HIS A N 1
ATOM 5645 C CA . HIS A 1 719 ? 12.050 -11.088 13.527 1.00 91.75 719 HIS A CA 1
ATOM 5646 C C . HIS A 1 719 ? 11.277 -11.924 14.559 1.00 91.75 719 HIS A C 1
ATOM 5648 O O . HIS A 1 719 ? 10.069 -12.099 14.420 1.00 91.75 719 HIS A O 1
ATOM 5654 N N . HIS A 1 720 ? 11.929 -12.374 15.636 1.00 92.94 720 HIS A N 1
ATOM 5655 C CA . HIS A 1 720 ? 11.245 -13.098 16.713 1.00 92.94 720 HIS A CA 1
ATOM 5656 C C . HIS A 1 720 ? 10.162 -12.257 17.408 1.00 92.94 720 HIS A C 1
ATOM 5658 O O . HIS A 1 720 ? 9.060 -12.761 17.590 1.00 92.94 720 HIS A O 1
ATOM 5664 N N . VAL A 1 721 ? 10.413 -10.981 17.731 1.00 93.75 721 VAL A N 1
ATOM 5665 C CA . VAL A 1 721 ? 9.392 -10.092 18.335 1.00 93.75 721 VAL A CA 1
ATOM 5666 C C . VAL A 1 721 ? 8.178 -9.924 17.413 1.00 93.75 721 VAL A C 1
ATOM 5668 O O . VAL A 1 721 ? 7.035 -10.001 17.866 1.00 93.75 721 VAL A O 1
ATOM 5671 N N . ALA A 1 722 ? 8.404 -9.757 16.107 1.00 94.50 722 ALA A N 1
ATOM 5672 C CA . ALA A 1 722 ? 7.326 -9.667 15.127 1.00 94.50 722 ALA A CA 1
ATOM 5673 C C . ALA A 1 722 ? 6.562 -10.995 14.943 1.00 94.50 722 ALA A C 1
ATOM 5675 O O . ALA A 1 722 ? 5.338 -10.963 14.834 1.00 94.50 722 ALA A O 1
ATOM 5676 N N . GLN A 1 723 ? 7.227 -12.156 14.984 1.00 95.31 723 GLN A N 1
ATOM 5677 C CA . GLN A 1 723 ? 6.533 -13.451 14.945 1.00 95.31 723 GLN A CA 1
ATOM 5678 C C . GLN A 1 723 ? 5.741 -13.705 16.238 1.00 95.31 723 GLN A C 1
ATOM 5680 O O . GLN A 1 723 ? 4.603 -14.150 16.155 1.00 95.31 723 GLN A O 1
ATOM 5685 N N . SER A 1 724 ? 6.264 -13.346 17.417 1.00 94.94 724 SER A N 1
ATOM 5686 C CA . SER A 1 724 ? 5.515 -13.408 18.685 1.00 94.94 724 SER A CA 1
ATOM 5687 C C . SER A 1 724 ? 4.251 -12.541 18.657 1.00 94.94 724 SER A C 1
ATOM 5689 O O . SER A 1 724 ? 3.206 -12.947 19.163 1.00 94.94 724 SER A O 1
ATOM 5691 N N . PHE A 1 725 ? 4.310 -11.368 18.018 1.00 95.81 725 PHE A N 1
ATOM 5692 C CA . PHE A 1 725 ? 3.135 -10.527 17.787 1.00 95.81 725 PHE A CA 1
ATOM 5693 C C . PHE A 1 725 ? 2.092 -11.211 16.886 1.00 95.81 725 PHE A C 1
ATOM 5695 O O . PHE A 1 725 ? 0.909 -11.211 17.231 1.00 95.81 725 PHE A O 1
ATOM 5702 N N . LEU A 1 726 ? 2.510 -11.832 15.773 1.00 95.25 726 LEU A N 1
ATOM 5703 C CA . LEU A 1 726 ? 1.608 -12.612 14.912 1.00 95.25 726 LEU A CA 1
ATOM 5704 C C . LEU A 1 726 ? 0.991 -13.793 15.681 1.00 95.25 726 LEU A C 1
ATOM 5706 O O . LEU A 1 726 ? -0.218 -14.008 15.641 1.00 95.25 726 LEU A O 1
ATOM 5710 N N . ASP A 1 727 ? 1.808 -14.509 16.449 1.00 93.69 727 ASP A N 1
ATOM 5711 C CA . ASP A 1 727 ? 1.420 -15.664 17.257 1.00 93.69 727 ASP A CA 1
ATOM 5712 C C . ASP A 1 727 ? 0.361 -15.348 18.327 1.00 93.69 727 ASP A C 1
ATOM 5714 O O . ASP A 1 727 ? -0.464 -16.212 18.654 1.00 93.69 727 ASP A O 1
ATOM 5718 N N . GLN A 1 728 ? 0.373 -14.131 18.873 1.00 93.75 728 GLN A N 1
ATOM 5719 C CA . GLN A 1 728 ? -0.539 -13.684 19.926 1.00 93.75 728 GLN A CA 1
ATOM 5720 C C . GLN A 1 728 ? -1.786 -12.997 19.352 1.00 93.75 728 GLN A C 1
ATOM 5722 O O . GLN A 1 728 ? -2.904 -13.433 19.633 1.00 93.75 728 GLN A O 1
ATOM 5727 N N . PHE A 1 729 ? -1.601 -11.978 18.506 1.00 94.88 729 PHE A N 1
ATOM 5728 C CA . PHE A 1 729 ? -2.669 -11.065 18.080 1.00 94.88 729 PHE A CA 1
ATOM 5729 C C . PHE A 1 729 ? -3.255 -11.348 16.697 1.00 94.88 729 PHE A C 1
ATOM 5731 O O . PHE A 1 729 ? -4.213 -10.675 16.319 1.00 94.88 729 PHE A O 1
ATOM 5738 N N . VAL A 1 730 ? -2.734 -12.314 15.934 1.00 93.75 730 VAL A N 1
ATOM 5739 C CA . VAL A 1 730 ? -3.265 -12.660 14.606 1.00 93.75 730 VAL A CA 1
ATOM 5740 C C . VAL A 1 730 ? -3.778 -14.098 14.592 1.00 93.75 730 VAL A C 1
ATOM 5742 O O . VAL A 1 730 ? -3.059 -15.042 14.926 1.00 93.75 730 VAL A O 1
ATOM 5745 N N . ARG A 1 731 ? -5.026 -14.2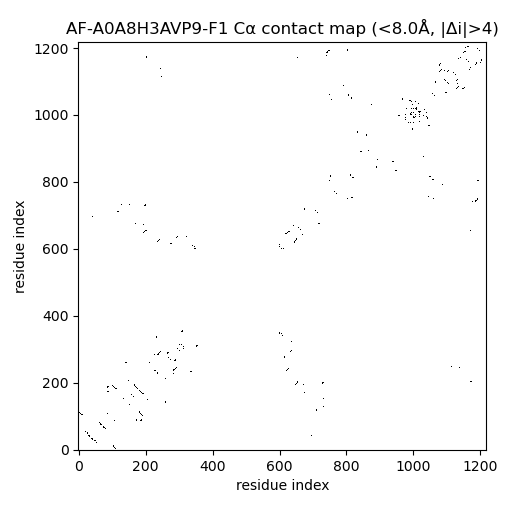91 14.159 1.00 91.44 731 ARG A N 1
ATOM 5746 C CA . ARG A 1 731 ? -5.552 -15.611 13.781 1.00 91.44 731 ARG A CA 1
ATOM 5747 C C . ARG A 1 731 ? -6.067 -15.577 12.359 1.00 91.44 731 ARG A C 1
ATOM 5749 O O . ARG A 1 731 ? -6.721 -14.618 11.955 1.00 91.44 731 ARG A O 1
ATOM 5756 N N . GLN A 1 732 ? -5.765 -16.644 11.632 1.00 87.31 732 GLN A N 1
ATOM 5757 C CA . GLN A 1 732 ? -6.291 -16.904 10.304 1.00 87.31 732 GLN A CA 1
ATOM 5758 C C . GLN A 1 732 ? -7.105 -18.194 10.349 1.00 87.31 732 GLN A C 1
ATOM 5760 O O . GLN A 1 732 ? -6.579 -19.272 10.615 1.00 87.31 732 GLN A O 1
ATOM 5765 N N . ASN A 1 733 ? -8.386 -18.112 10.030 1.00 78.06 733 ASN A N 1
ATOM 5766 C CA . ASN A 1 733 ? -9.103 -19.260 9.505 1.00 78.06 733 ASN A CA 1
ATOM 5767 C C . ASN A 1 733 ? -8.576 -19.564 8.092 1.00 78.06 733 ASN A C 1
ATOM 5769 O O . ASN A 1 733 ? -8.692 -18.719 7.198 1.00 78.06 733 ASN A O 1
ATOM 5773 N N . VAL A 1 734 ? -7.932 -20.724 7.939 1.00 62.50 734 VAL A N 1
ATOM 5774 C CA . VAL A 1 734 ? -7.394 -21.229 6.663 1.00 62.50 734 VAL A CA 1
ATOM 5775 C C . VAL A 1 734 ? -8.472 -22.084 6.011 1.00 62.50 734 VAL A C 1
ATOM 5777 O O . VAL A 1 734 ? -9.147 -22.839 6.711 1.00 62.50 734 VAL A O 1
ATOM 5780 N N . ALA A 1 735 ? -8.649 -21.946 4.700 1.00 51.50 735 ALA A N 1
ATOM 5781 C CA . ALA A 1 735 ? -9.832 -22.441 4.016 1.00 51.50 735 ALA A CA 1
ATOM 5782 C C . ALA A 1 735 ? -10.104 -23.951 4.172 1.00 51.50 735 ALA A C 1
ATOM 5784 O O . ALA A 1 735 ? -9.346 -24.792 3.706 1.00 51.50 735 ALA A O 1
ATOM 5785 N N . GLU A 1 736 ? -11.288 -24.261 4.702 1.00 53.12 736 GLU A N 1
ATOM 5786 C CA . GLU A 1 736 ? -12.040 -25.499 4.447 1.00 53.12 736 GLU A CA 1
ATOM 5787 C C . GLU A 1 736 ? -13.118 -25.254 3.346 1.00 53.12 736 GLU A C 1
ATOM 5789 O O . GLU A 1 736 ? -14.076 -26.009 3.235 1.00 53.12 736 GLU A O 1
ATOM 5794 N N . ILE A 1 737 ? -12.983 -24.209 2.496 1.00 54.25 737 ILE A N 1
ATOM 5795 C CA . ILE A 1 737 ? -13.897 -23.937 1.350 1.00 54.25 737 ILE A CA 1
ATOM 5796 C C . ILE A 1 737 ? -13.655 -24.868 0.137 1.00 54.25 737 ILE A C 1
ATOM 5798 O O . ILE A 1 737 ? -13.938 -24.501 -1.010 1.00 54.25 737 ILE A O 1
ATOM 5802 N N . ASP A 1 738 ? -13.143 -26.077 0.341 1.00 51.47 738 ASP A N 1
ATOM 5803 C CA . ASP A 1 738 ? -13.056 -27.071 -0.740 1.00 51.47 738 ASP A CA 1
ATOM 5804 C C . ASP A 1 738 ? -14.457 -27.529 -1.200 1.00 51.47 738 ASP A C 1
ATOM 5806 O O . ASP A 1 738 ? -14.627 -27.970 -2.332 1.00 51.47 738 ASP A O 1
ATOM 5810 N N . GLU A 1 739 ? -15.486 -27.261 -0.384 1.00 56.97 739 GLU A N 1
ATOM 5811 C CA . GLU A 1 739 ? -16.914 -27.336 -0.731 1.00 56.97 739 GLU A CA 1
ATOM 5812 C C . GLU A 1 739 ? -17.339 -26.461 -1.930 1.00 56.97 739 GLU A C 1
ATOM 5814 O O . GLU A 1 739 ? -18.356 -26.751 -2.558 1.00 56.97 739 GLU A O 1
ATOM 5819 N N . ILE A 1 740 ? -16.618 -25.373 -2.246 1.00 70.69 740 ILE A N 1
ATOM 5820 C CA . ILE A 1 740 ? -16.927 -24.515 -3.405 1.00 70.69 740 ILE A CA 1
ATOM 5821 C C . ILE A 1 740 ? -15.906 -24.809 -4.506 1.00 70.69 740 ILE A C 1
ATOM 5823 O O . ILE A 1 740 ? -14.796 -24.252 -4.458 1.00 70.69 740 ILE A O 1
ATOM 5827 N N . PRO A 1 741 ? -16.263 -25.647 -5.500 1.00 80.62 741 PRO A N 1
ATOM 5828 C CA . PRO A 1 741 ? -15.329 -26.082 -6.522 1.00 80.62 741 PRO A CA 1
ATOM 5829 C C . PRO A 1 741 ? -14.928 -24.914 -7.427 1.00 80.62 741 PRO A C 1
ATOM 5831 O O . PRO A 1 741 ? -15.723 -24.018 -7.741 1.00 80.62 741 PRO A O 1
ATOM 5834 N N . SER A 1 742 ? -13.676 -24.940 -7.877 1.00 87.56 742 SER A N 1
ATOM 5835 C CA . SER A 1 742 ? -13.129 -23.943 -8.793 1.00 87.56 742 SER A CA 1
ATOM 5836 C C . SER A 1 742 ? -12.130 -24.559 -9.761 1.00 87.56 742 SER A C 1
ATOM 5838 O O . SER A 1 742 ? -11.324 -25.393 -9.357 1.00 87.56 742 SER A O 1
ATOM 5840 N N . GLN A 1 743 ? -12.143 -24.106 -11.012 1.00 92.19 743 GLN A N 1
ATOM 5841 C CA . GLN A 1 743 ? -11.277 -24.595 -12.082 1.00 92.19 743 GLN A CA 1
ATOM 5842 C C . GLN A 1 743 ? -10.398 -23.451 -12.604 1.00 92.19 743 GLN A C 1
ATOM 5844 O O . GLN A 1 743 ? -10.911 -22.389 -12.968 1.00 92.19 743 GLN A O 1
ATOM 5849 N N . GLU A 1 744 ? -9.080 -23.657 -12.651 1.00 91.19 744 GLU A N 1
ATOM 5850 C CA . GLU A 1 744 ? -8.142 -22.714 -13.275 1.00 91.19 744 GLU A CA 1
ATOM 5851 C C . GLU A 1 744 ? -8.010 -23.017 -14.778 1.00 91.19 744 GLU A C 1
ATOM 5853 O O . GLU A 1 744 ? -7.828 -24.167 -15.167 1.00 91.19 744 GLU A O 1
ATOM 5858 N N . HIS A 1 745 ? -8.073 -21.982 -15.618 1.00 93.56 745 HIS A N 1
ATOM 5859 C CA . HIS A 1 745 ? -7.915 -22.050 -17.074 1.00 93.56 745 HIS A CA 1
ATOM 5860 C C . HIS A 1 745 ? -6.803 -21.088 -17.503 1.00 93.56 745 HIS A C 1
ATOM 5862 O O . HIS A 1 745 ? -6.845 -19.906 -17.149 1.00 93.56 745 HIS A O 1
ATOM 5868 N N . ILE A 1 746 ? -5.819 -21.567 -18.267 1.00 93.00 746 ILE A N 1
ATOM 5869 C CA . ILE A 1 746 ? -4.729 -20.742 -18.812 1.00 93.00 746 ILE A CA 1
ATOM 5870 C C . ILE A 1 746 ? -4.845 -20.738 -20.338 1.00 93.00 746 ILE A C 1
ATOM 5872 O O . ILE A 1 746 ? -4.584 -21.743 -20.992 1.00 93.00 746 ILE A O 1
ATOM 5876 N N . GLU A 1 747 ? -5.251 -19.600 -20.897 1.00 92.75 747 GLU A N 1
ATOM 5877 C CA . GLU A 1 747 ? -5.439 -19.398 -22.338 1.00 92.75 747 GLU A CA 1
ATOM 5878 C C . GLU A 1 747 ? -4.193 -18.693 -22.900 1.00 92.75 747 GLU A C 1
ATOM 5880 O O . GLU A 1 747 ? -3.985 -17.490 -22.692 1.00 92.75 747 GLU A O 1
ATOM 5885 N N . TYR A 1 748 ? -3.331 -19.452 -23.584 1.00 91.31 748 TYR A N 1
ATOM 5886 C CA . TYR A 1 748 ? -2.091 -18.937 -24.171 1.00 91.31 748 TYR A CA 1
ATOM 5887 C C . TYR A 1 748 ? -2.323 -18.347 -25.567 1.00 91.31 748 TYR A C 1
ATOM 5889 O O . TYR A 1 748 ? -2.538 -19.079 -26.535 1.00 91.31 748 TYR A O 1
ATOM 5897 N N . ILE A 1 749 ? -2.194 -17.028 -25.693 1.00 89.81 749 ILE A N 1
ATOM 5898 C CA . ILE A 1 749 ? -2.393 -16.298 -26.948 1.00 89.81 749 ILE A CA 1
ATOM 5899 C C . ILE A 1 749 ? -1.067 -16.159 -27.703 1.00 89.81 749 ILE A C 1
ATOM 5901 O O . ILE A 1 749 ? -0.101 -15.588 -27.193 1.00 89.81 749 ILE A O 1
ATOM 5905 N N . THR A 1 750 ? -1.028 -16.644 -28.944 1.00 85.00 750 THR A N 1
ATOM 5906 C CA . THR A 1 750 ? -0.010 -16.252 -29.930 1.00 85.00 750 THR A CA 1
ATOM 5907 C C . THR A 1 750 ? -0.450 -14.932 -30.571 1.00 85.00 750 THR A C 1
ATOM 5909 O O . THR A 1 750 ? -1.586 -14.837 -31.037 1.00 85.00 750 THR A O 1
ATOM 5912 N N . LEU A 1 751 ? 0.417 -13.915 -30.594 1.00 82.12 751 LEU A N 1
ATOM 5913 C CA . LEU A 1 751 ? 0.135 -12.667 -31.317 1.00 82.12 751 LEU A CA 1
ATOM 5914 C C . LEU A 1 751 ? 0.206 -12.888 -32.843 1.00 82.12 751 LEU A C 1
ATOM 5916 O O . LEU A 1 751 ? 1.123 -13.586 -33.284 1.00 82.12 751 LEU A O 1
ATOM 5920 N N . PRO A 1 752 ? -0.681 -12.259 -33.640 1.00 78.50 752 PRO A N 1
ATOM 5921 C CA . PRO A 1 752 ? -0.527 -12.124 -35.088 1.00 78.50 752 PRO A CA 1
ATOM 5922 C C . PRO A 1 752 ? 0.803 -11.479 -35.476 1.00 78.50 752 PRO A C 1
ATOM 5924 O O . PRO A 1 752 ? 1.435 -10.780 -34.672 1.00 78.50 752 PRO A O 1
ATOM 5927 N N . ALA A 1 753 ? 1.213 -11.675 -36.726 1.00 73.62 753 ALA A N 1
ATOM 5928 C CA . ALA A 1 753 ? 2.568 -11.362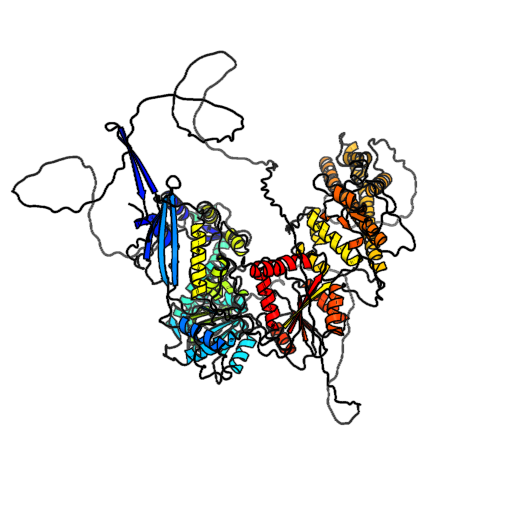 -37.158 1.00 73.62 753 ALA A CA 1
ATOM 5929 C C . ALA A 1 753 ? 2.882 -9.846 -37.066 1.00 73.62 753 ALA A C 1
ATOM 5931 O O . ALA A 1 753 ? 3.962 -9.451 -36.609 1.00 73.62 753 ALA A O 1
ATOM 5932 N N . ALA A 1 754 ? 1.899 -8.992 -37.385 1.00 72.88 754 ALA A N 1
ATOM 5933 C CA . ALA A 1 754 ? 1.957 -7.535 -37.222 1.00 72.88 754 ALA A CA 1
ATOM 5934 C C . ALA A 1 754 ? 2.024 -7.080 -35.746 1.00 72.88 754 ALA A C 1
ATOM 5936 O O . ALA A 1 754 ? 2.913 -6.308 -35.367 1.00 72.88 754 ALA A O 1
ATOM 5937 N N . GLU A 1 755 ? 1.122 -7.587 -34.890 1.00 78.88 755 GLU A N 1
ATOM 5938 C CA . GLU A 1 755 ? 1.101 -7.287 -33.446 1.00 78.88 755 GLU A CA 1
ATOM 5939 C C . GLU A 1 755 ? 2.443 -7.649 -32.790 1.00 78.88 755 GLU A C 1
ATOM 5941 O O . GLU A 1 755 ? 3.004 -6.875 -32.004 1.00 78.88 755 GLU A O 1
ATOM 5946 N N . ARG A 1 756 ? 2.995 -8.813 -33.157 1.00 81.06 756 ARG A N 1
ATOM 5947 C CA . ARG A 1 756 ? 4.245 -9.329 -32.602 1.00 81.06 756 ARG A CA 1
ATOM 5948 C C . ARG A 1 756 ? 5.464 -8.508 -33.014 1.00 81.06 756 ARG A C 1
ATOM 5950 O O . ARG A 1 756 ? 6.307 -8.228 -32.163 1.00 81.06 756 ARG A O 1
ATOM 5957 N N . ALA A 1 757 ? 5.565 -8.088 -34.275 1.00 77.25 757 ALA A N 1
ATOM 5958 C CA . ALA A 1 757 ? 6.679 -7.258 -34.738 1.00 77.25 757 ALA A CA 1
ATOM 5959 C C . ALA A 1 757 ? 6.745 -5.910 -33.995 1.00 77.25 757 ALA A C 1
ATOM 5961 O O . ALA A 1 757 ? 7.814 -5.489 -33.548 1.00 77.25 757 ALA A O 1
ATOM 5962 N N . ILE A 1 758 ? 5.586 -5.281 -33.779 1.00 77.88 758 ILE A N 1
ATOM 5963 C CA . ILE A 1 758 ? 5.442 -4.056 -32.980 1.00 77.88 758 ILE A CA 1
ATOM 5964 C C . ILE A 1 758 ? 5.797 -4.283 -31.503 1.00 77.88 758 ILE A C 1
ATOM 5966 O O . ILE A 1 758 ? 6.451 -3.437 -30.887 1.00 77.88 758 ILE A O 1
ATOM 5970 N N . TYR A 1 759 ? 5.386 -5.413 -30.920 1.00 84.75 759 TYR A N 1
ATOM 5971 C CA . TYR A 1 759 ? 5.761 -5.771 -29.552 1.00 84.75 759 TYR A CA 1
ATOM 5972 C C . TYR A 1 759 ? 7.283 -5.936 -29.402 1.00 84.75 759 TYR A C 1
ATOM 5974 O O . TYR A 1 759 ? 7.866 -5.430 -28.440 1.00 84.75 759 TYR A O 1
ATOM 5982 N N . LEU A 1 760 ? 7.937 -6.588 -30.369 1.00 82.19 760 LEU A N 1
ATOM 5983 C CA . LEU A 1 760 ? 9.385 -6.801 -30.373 1.00 82.19 760 LEU A CA 1
ATOM 5984 C C . LEU A 1 760 ? 10.164 -5.491 -30.579 1.00 82.19 760 LEU A C 1
ATOM 5986 O O . LEU A 1 760 ? 11.127 -5.266 -29.850 1.00 82.19 760 LEU A O 1
ATOM 5990 N N . GLU A 1 761 ? 9.729 -4.582 -31.467 1.00 78.56 761 GLU A N 1
ATOM 5991 C CA . GLU A 1 761 ? 10.333 -3.238 -31.589 1.00 78.56 761 GLU A CA 1
ATOM 5992 C C . GLU A 1 761 ? 10.351 -2.522 -30.224 1.00 78.56 761 GLU A C 1
ATOM 5994 O O . GLU A 1 761 ? 11.398 -2.037 -29.783 1.00 78.56 761 GLU A O 1
ATOM 5999 N N . LEU A 1 762 ? 9.219 -2.527 -29.507 1.00 81.44 762 LEU A N 1
ATOM 6000 C CA . LEU A 1 762 ? 9.103 -1.900 -28.189 1.00 81.44 762 LEU A CA 1
ATOM 6001 C C . LEU A 1 762 ? 9.938 -2.622 -27.115 1.00 81.44 762 LEU A C 1
ATOM 6003 O O . LEU A 1 762 ? 10.662 -1.961 -26.369 1.00 81.44 762 LEU A O 1
ATOM 6007 N N . LYS A 1 763 ? 9.888 -3.962 -27.041 1.00 83.75 763 LYS A N 1
ATOM 6008 C CA . LYS A 1 763 ? 10.676 -4.756 -26.076 1.00 83.75 763 LYS A CA 1
ATOM 6009 C C . LYS A 1 763 ? 12.167 -4.500 -26.258 1.00 83.75 763 LYS A C 1
ATOM 6011 O O . LYS A 1 763 ? 12.873 -4.229 -25.290 1.00 83.75 763 LYS A O 1
ATOM 6016 N N . HIS A 1 764 ? 12.640 -4.524 -27.498 1.00 81.12 764 HIS A N 1
ATOM 6017 C CA . HIS A 1 764 ? 14.060 -4.406 -27.804 1.00 81.12 764 HIS A CA 1
ATOM 6018 C C . HIS A 1 764 ? 14.551 -2.959 -27.620 1.00 81.12 764 HIS A C 1
ATOM 6020 O O . HIS A 1 764 ? 15.674 -2.753 -27.165 1.00 81.12 764 HIS A O 1
ATOM 6026 N N . HIS A 1 765 ? 13.699 -1.953 -27.859 1.00 75.62 765 HIS A N 1
ATOM 6027 C CA . HIS A 1 765 ? 13.990 -0.560 -27.502 1.00 75.62 765 HIS A CA 1
ATOM 6028 C C . HIS A 1 765 ? 14.124 -0.352 -25.983 1.00 75.62 765 HIS A C 1
ATOM 6030 O O . HIS A 1 765 ? 15.025 0.356 -25.534 1.00 75.62 765 HIS A O 1
ATOM 6036 N N . LEU A 1 766 ? 13.246 -0.970 -25.183 1.00 78.62 766 LEU A N 1
ATOM 6037 C CA . LEU A 1 766 ? 13.254 -0.849 -23.720 1.00 78.62 766 LEU A CA 1
ATOM 6038 C C . LEU A 1 766 ? 14.423 -1.619 -23.072 1.00 78.62 766 LEU A C 1
ATOM 6040 O O . LEU A 1 766 ? 15.032 -1.122 -22.122 1.00 78.62 766 LEU A O 1
ATOM 6044 N N . LEU A 1 767 ? 14.807 -2.772 -23.627 1.00 78.12 767 LEU A N 1
ATOM 6045 C CA . LEU A 1 767 ? 16.006 -3.512 -23.212 1.00 78.12 767 LEU A CA 1
ATOM 6046 C C . LEU A 1 767 ? 17.308 -2.780 -23.584 1.00 78.12 767 LEU A C 1
ATOM 6048 O O . LEU A 1 767 ? 18.238 -2.755 -22.783 1.00 78.12 767 LEU A O 1
ATOM 6052 N N . ALA A 1 768 ? 17.357 -2.085 -24.726 1.00 70.50 768 ALA A N 1
ATOM 6053 C CA . ALA A 1 768 ? 18.491 -1.236 -25.116 1.00 70.50 768 ALA A CA 1
ATOM 6054 C C . ALA A 1 768 ? 18.684 0.024 -24.234 1.00 70.50 768 ALA A C 1
ATOM 6056 O O . ALA A 1 768 ? 19.629 0.792 -24.435 1.00 70.50 768 ALA A O 1
ATOM 6057 N N . ILE A 1 769 ? 17.798 0.258 -23.258 1.00 70.38 769 ILE A N 1
ATOM 6058 C CA . ILE A 1 769 ? 17.935 1.293 -22.221 1.00 70.38 769 ILE A CA 1
ATOM 6059 C C . ILE A 1 769 ? 17.879 0.719 -20.795 1.00 70.38 769 ILE A C 1
ATOM 6061 O O . ILE A 1 769 ? 17.556 1.447 -19.851 1.00 70.38 769 ILE A O 1
ATOM 6065 N N . ASP A 1 770 ? 18.171 -0.577 -20.650 1.00 69.75 770 ASP A N 1
ATOM 6066 C CA . ASP A 1 770 ? 18.254 -1.298 -19.374 1.00 69.75 770 ASP A CA 1
ATOM 6067 C C . ASP A 1 770 ? 16.953 -1.200 -18.543 1.00 69.75 770 ASP A C 1
ATOM 6069 O O . ASP A 1 770 ? 16.984 -1.109 -17.315 1.00 69.75 770 ASP A O 1
ATOM 6073 N N . MET A 1 771 ? 15.795 -1.129 -19.224 1.00 72.31 771 MET A N 1
ATOM 6074 C CA . MET A 1 771 ? 14.445 -0.918 -18.659 1.00 72.31 771 MET A CA 1
ATOM 6075 C C . MET A 1 771 ? 14.296 0.353 -17.784 1.00 72.31 771 MET A C 1
ATOM 6077 O O . MET A 1 771 ? 13.289 0.546 -17.099 1.00 72.31 771 MET A O 1
ATOM 6081 N N . ASN A 1 772 ? 15.277 1.263 -17.796 1.00 64.31 772 ASN A N 1
ATOM 6082 C CA . ASN A 1 772 ? 15.484 2.252 -16.732 1.00 64.31 772 ASN A CA 1
ATOM 6083 C C . ASN A 1 772 ? 14.662 3.546 -16.925 1.00 64.31 772 ASN A C 1
ATOM 6085 O O . ASN A 1 772 ? 15.183 4.619 -17.246 1.00 64.31 772 ASN A O 1
ATOM 6089 N N . VAL A 1 773 ? 13.344 3.449 -16.728 1.00 62.72 773 VAL A N 1
ATOM 6090 C CA . VAL A 1 773 ? 12.391 4.554 -16.931 1.00 62.72 773 VAL A CA 1
ATOM 6091 C C . VAL A 1 773 ? 12.486 5.617 -15.826 1.00 62.72 773 VAL A C 1
ATOM 6093 O O . VAL A 1 773 ? 11.934 5.477 -14.735 1.00 62.72 773 VAL A O 1
ATOM 6096 N N . LYS A 1 774 ? 13.122 6.755 -16.133 1.00 56.28 774 LYS A N 1
ATOM 6097 C CA . LYS A 1 774 ? 13.165 7.942 -15.258 1.00 56.28 774 LYS A CA 1
ATOM 6098 C C . LYS A 1 774 ? 12.292 9.066 -15.822 1.00 56.28 774 LYS A C 1
ATOM 6100 O O . LYS A 1 774 ? 12.686 9.748 -16.758 1.00 56.28 774 LYS A O 1
ATOM 6105 N N . LYS A 1 775 ? 11.118 9.313 -15.220 1.00 50.47 775 LYS A N 1
ATOM 6106 C CA . LYS A 1 775 ? 10.241 10.454 -15.571 1.00 50.47 775 LYS A CA 1
ATOM 6107 C C . LYS A 1 775 ? 10.766 11.783 -15.000 1.00 50.47 775 LYS A C 1
ATOM 6109 O O . LYS A 1 775 ? 10.268 12.305 -13.998 1.00 50.47 775 LYS A O 1
ATOM 6114 N N . THR A 1 776 ? 11.791 12.334 -15.640 1.00 49.00 776 THR A N 1
ATOM 6115 C CA . THR A 1 776 ? 12.408 13.639 -15.357 1.00 49.00 776 THR A CA 1
ATOM 6116 C C . THR A 1 776 ? 11.439 14.793 -15.650 1.00 49.00 776 THR A C 1
ATOM 6118 O O . THR A 1 776 ? 10.965 14.974 -16.765 1.00 49.00 776 THR A O 1
ATOM 6121 N N . LYS A 1 777 ? 11.148 15.642 -14.648 1.00 45.31 777 LYS A N 1
ATOM 6122 C CA . LYS A 1 777 ? 10.205 16.783 -14.786 1.00 45.31 777 LYS A CA 1
ATOM 6123 C C . LYS A 1 777 ? 10.746 17.989 -15.575 1.00 45.31 777 LYS A C 1
ATOM 6125 O O . LYS A 1 777 ? 10.103 19.037 -15.614 1.00 45.31 777 LYS A O 1
ATOM 6130 N N . LYS A 1 778 ? 11.924 17.843 -16.178 1.00 45.97 778 LYS A N 1
ATOM 6131 C CA . LYS A 1 778 ? 12.497 18.698 -17.219 1.00 45.97 778 LYS A CA 1
ATOM 6132 C C . LYS A 1 778 ? 13.275 17.771 -18.145 1.00 45.97 778 LYS A C 1
ATOM 6134 O O . LYS A 1 778 ? 14.298 17.251 -17.716 1.00 45.97 778 LYS A O 1
ATOM 6139 N N . ALA A 1 779 ? 12.755 17.549 -19.346 1.00 42.12 779 ALA A N 1
ATOM 6140 C CA . ALA A 1 779 ? 13.397 16.730 -20.362 1.00 42.12 779 ALA A CA 1
ATOM 6141 C C . ALA A 1 779 ? 14.078 17.647 -21.388 1.00 42.12 779 ALA A C 1
ATOM 6143 O O . ALA A 1 779 ? 13.413 18.194 -22.268 1.00 42.12 779 ALA A O 1
ATOM 6144 N N . ASP A 1 780 ? 15.392 17.828 -21.244 1.00 42.38 780 ASP A N 1
ATOM 6145 C CA . ASP A 1 780 ? 16.245 18.467 -22.260 1.00 42.38 780 ASP A CA 1
ATOM 6146 C C . ASP A 1 780 ? 16.901 17.404 -23.180 1.00 42.38 780 ASP A C 1
ATOM 6148 O O . ASP A 1 780 ? 17.480 17.731 -24.221 1.00 42.38 780 ASP A O 1
ATOM 6152 N N . GLY A 1 781 ? 16.803 16.115 -22.820 1.00 50.03 781 GLY A N 1
ATOM 6153 C CA . GLY A 1 781 ? 17.368 14.989 -23.556 1.00 50.03 781 GLY A CA 1
ATOM 6154 C C . GLY A 1 781 ? 16.472 14.456 -24.679 1.00 50.03 781 GLY A C 1
ATOM 6155 O O . GLY A 1 781 ? 15.317 14.096 -24.476 1.00 50.03 781 GLY A O 1
ATOM 6156 N N . ASP A 1 782 ? 17.057 14.289 -25.865 1.00 47.56 782 ASP A N 1
ATOM 6157 C CA . ASP A 1 782 ? 16.423 13.658 -27.037 1.00 47.56 782 ASP A CA 1
ATOM 6158 C C . ASP A 1 782 ? 15.956 12.213 -26.741 1.00 47.56 782 ASP A C 1
ATOM 6160 O O . ASP A 1 782 ? 14.840 11.813 -27.069 1.00 47.56 782 ASP A O 1
ATOM 6164 N N . ARG A 1 783 ? 16.785 11.462 -25.997 1.00 47.75 783 ARG A N 1
ATOM 6165 C CA . ARG A 1 783 ? 16.490 10.113 -25.477 1.00 47.75 783 ARG A CA 1
ATOM 6166 C C . ARG A 1 783 ? 15.276 10.093 -24.538 1.00 47.75 783 ARG A C 1
ATOM 6168 O O . ARG A 1 783 ? 14.565 9.097 -24.505 1.00 47.75 783 ARG A O 1
ATOM 6175 N N . GLU A 1 784 ? 15.027 11.171 -23.794 1.00 54.88 784 GLU A N 1
ATOM 6176 C CA . GLU A 1 784 ? 13.897 11.266 -22.858 1.00 54.88 784 GLU A CA 1
ATOM 6177 C C . GLU A 1 784 ? 12.570 11.517 -23.595 1.00 54.88 784 GLU A C 1
ATOM 6179 O O . GLU A 1 784 ? 11.530 11.049 -23.137 1.00 54.88 784 GLU A O 1
ATOM 6184 N N . LYS A 1 785 ? 12.599 12.198 -24.753 1.00 57.19 785 LYS A N 1
ATOM 6185 C CA . LYS A 1 785 ? 11.413 12.411 -25.602 1.00 57.19 785 LYS A CA 1
ATOM 6186 C C . LYS A 1 785 ? 10.945 11.127 -26.280 1.00 57.19 785 LYS A C 1
ATOM 6188 O O . LYS A 1 785 ? 9.814 10.720 -26.037 1.00 57.19 785 LYS A O 1
ATOM 6193 N N . ARG A 1 786 ? 11.828 10.438 -27.022 1.00 55.22 786 ARG A N 1
ATOM 6194 C CA . ARG A 1 786 ? 11.485 9.148 -27.659 1.00 55.22 786 ARG A CA 1
ATOM 6195 C C . ARG A 1 786 ? 10.993 8.122 -26.630 1.00 55.22 786 ARG A C 1
ATOM 6197 O O . ARG A 1 786 ? 10.055 7.383 -26.899 1.00 55.22 786 ARG A O 1
ATOM 6204 N N . LEU A 1 787 ? 11.571 8.125 -25.424 1.00 55.41 787 LEU A N 1
ATOM 6205 C CA . LEU A 1 787 ? 11.112 7.282 -24.318 1.00 55.41 787 LEU A CA 1
ATOM 6206 C C . LEU A 1 787 ? 9.717 7.679 -23.801 1.00 55.41 787 LEU A C 1
ATOM 6208 O O . LEU A 1 787 ? 8.903 6.807 -23.511 1.00 55.41 787 LEU A O 1
ATOM 6212 N N . ALA A 1 788 ? 9.413 8.974 -23.687 1.00 63.44 788 ALA A N 1
ATOM 6213 C CA . ALA A 1 788 ? 8.079 9.438 -23.304 1.00 63.44 788 ALA A CA 1
ATOM 6214 C C . ALA A 1 788 ? 7.014 9.108 -24.368 1.00 63.44 788 ALA A C 1
ATOM 6216 O O . ALA A 1 788 ? 5.895 8.750 -24.010 1.00 63.44 788 ALA A O 1
ATOM 6217 N N . GLU A 1 789 ? 7.374 9.180 -25.650 1.00 61.16 789 GLU A N 1
ATOM 6218 C CA . GLU A 1 789 ? 6.528 8.778 -26.781 1.00 61.16 789 GLU A CA 1
ATOM 6219 C C . GLU A 1 789 ? 6.275 7.259 -26.771 1.00 61.16 789 GLU A C 1
ATOM 6221 O O . GLU A 1 789 ? 5.121 6.836 -26.756 1.00 61.16 789 GLU A O 1
ATOM 6226 N N . ALA A 1 790 ? 7.327 6.437 -26.662 1.00 57.28 790 ALA A N 1
ATOM 6227 C CA . ALA A 1 790 ? 7.227 4.972 -26.651 1.00 57.28 790 ALA A CA 1
ATOM 6228 C C . ALA A 1 790 ? 6.478 4.397 -25.429 1.00 57.28 790 ALA A C 1
ATOM 6230 O O . ALA A 1 790 ? 5.830 3.356 -25.532 1.00 57.28 790 ALA A O 1
ATOM 6231 N N . LEU A 1 791 ? 6.543 5.058 -24.266 1.00 66.06 791 LEU A N 1
ATOM 6232 C CA . LEU A 1 791 ? 5.792 4.655 -23.067 1.00 66.06 791 LEU A CA 1
ATOM 6233 C C . LEU A 1 791 ? 4.349 5.184 -23.053 1.00 66.06 791 LEU A C 1
ATOM 6235 O O . LEU A 1 791 ? 3.485 4.601 -22.386 1.00 66.06 791 LEU A O 1
ATOM 6239 N N . GLY A 1 792 ? 4.089 6.311 -23.722 1.00 74.38 792 GLY A N 1
ATOM 6240 C CA . GLY A 1 792 ? 2.805 7.007 -23.708 1.00 74.38 792 GLY A CA 1
ATOM 6241 C C . GLY A 1 792 ? 2.312 7.315 -22.287 1.00 74.38 792 GLY A C 1
ATOM 6242 O O . GLY A 1 792 ? 2.922 8.075 -21.531 1.00 74.38 792 GLY A O 1
ATOM 6243 N N . GLN A 1 793 ? 1.182 6.714 -21.902 1.00 74.25 793 GLN A N 1
ATOM 6244 C CA . GLN A 1 793 ? 0.572 6.909 -20.576 1.00 74.25 793 GLN A CA 1
ATOM 6245 C C . GLN A 1 793 ? 1.189 6.018 -19.474 1.00 74.25 793 GLN A C 1
ATOM 6247 O O . GLN A 1 793 ? 0.911 6.228 -18.293 1.00 74.25 793 GLN A O 1
ATOM 6252 N N . SER A 1 794 ? 2.050 5.060 -19.829 1.00 81.38 794 SER A N 1
ATOM 6253 C CA . SER A 1 794 ? 2.595 4.031 -18.927 1.00 81.38 794 SER A CA 1
ATOM 6254 C C . SER A 1 794 ? 3.618 4.577 -17.931 1.00 81.38 794 SER A C 1
ATOM 6256 O O . SER A 1 794 ? 4.337 5.533 -18.226 1.00 81.38 794 SER A O 1
ATOM 6258 N N . GLN A 1 795 ? 3.695 4.004 -16.730 1.00 77.88 795 GLN A N 1
ATOM 6259 C CA . GLN A 1 795 ? 4.586 4.436 -15.648 1.00 77.88 795 GLN A CA 1
ATOM 6260 C C . GLN A 1 795 ? 5.943 3.724 -15.676 1.00 77.88 795 GLN A C 1
ATOM 6262 O O . GLN A 1 795 ? 6.939 4.358 -15.326 1.00 77.88 795 GLN A O 1
ATOM 6267 N N . SER A 1 796 ? 5.986 2.471 -16.136 1.00 83.44 796 SER A N 1
ATOM 6268 C CA . SER A 1 796 ? 7.203 1.667 -16.307 1.00 83.44 796 SER A CA 1
ATOM 6269 C C . SER A 1 796 ? 7.282 1.010 -17.696 1.00 83.44 796 SER A C 1
ATOM 6271 O O . SER A 1 796 ? 6.352 1.121 -18.500 1.00 83.44 796 SER A O 1
ATOM 6273 N N . ALA A 1 797 ? 8.406 0.346 -17.983 1.00 83.62 797 ALA A N 1
ATOM 6274 C CA . ALA A 1 797 ? 8.640 -0.363 -19.241 1.00 83.62 797 ALA A CA 1
ATOM 6275 C C . ALA A 1 797 ? 7.749 -1.613 -19.367 1.00 83.62 797 ALA A C 1
ATOM 6277 O O . ALA A 1 797 ? 7.141 -1.855 -20.407 1.00 83.62 797 ALA A O 1
ATOM 6278 N N . GLU A 1 798 ? 7.606 -2.361 -18.275 1.00 86.56 798 GLU A N 1
ATOM 6279 C CA . GLU A 1 798 ? 6.767 -3.554 -18.168 1.00 86.56 798 GLU A CA 1
ATOM 6280 C C . GLU A 1 798 ? 5.284 -3.206 -18.362 1.00 86.56 798 GLU A C 1
ATOM 6282 O O . GLU A 1 798 ? 4.573 -3.929 -19.052 1.00 86.56 798 GLU A O 1
ATOM 6287 N N . GLU A 1 799 ? 4.817 -2.064 -17.835 1.00 87.88 799 GLU A N 1
ATOM 6288 C CA . GLU A 1 799 ? 3.450 -1.572 -18.067 1.00 87.88 799 GLU A CA 1
ATOM 6289 C C . GLU A 1 799 ? 3.186 -1.298 -19.557 1.00 87.88 799 GLU A C 1
ATOM 6291 O O . GLU A 1 799 ? 2.121 -1.651 -20.065 1.00 87.88 799 GLU A O 1
ATOM 6296 N N . ALA A 1 800 ? 4.146 -0.698 -20.270 1.00 85.38 800 ALA A N 1
ATOM 6297 C CA . ALA A 1 800 ? 4.011 -0.438 -21.702 1.00 85.38 800 ALA A CA 1
ATOM 6298 C C . ALA A 1 800 ? 3.951 -1.746 -22.513 1.00 85.38 800 ALA A C 1
ATOM 6300 O O . ALA A 1 800 ? 3.108 -1.884 -23.402 1.00 85.38 800 ALA A O 1
ATOM 6301 N N . LEU A 1 801 ? 4.788 -2.728 -22.161 1.00 88.44 801 LEU A N 1
ATOM 6302 C CA . LEU A 1 801 ? 4.806 -4.047 -22.794 1.00 88.44 801 LEU A CA 1
ATOM 6303 C C . LEU A 1 801 ? 3.522 -4.845 -22.517 1.00 88.44 801 LEU A C 1
ATOM 6305 O O . LEU A 1 801 ? 2.908 -5.329 -23.464 1.00 88.44 801 LEU A O 1
ATOM 6309 N N . LEU A 1 802 ? 3.057 -4.901 -21.264 1.00 89.38 802 LEU A N 1
ATOM 6310 C CA . LEU A 1 802 ? 1.791 -5.547 -20.885 1.00 89.38 802 LEU A CA 1
ATOM 6311 C C . LEU A 1 802 ? 0.598 -4.932 -21.626 1.00 89.38 802 LEU A C 1
ATOM 6313 O O . LEU A 1 802 ? -0.282 -5.653 -22.095 1.00 89.38 802 LEU A O 1
ATOM 6317 N N . LYS A 1 803 ? 0.558 -3.600 -21.773 1.00 87.44 803 LYS A N 1
ATOM 6318 C CA . LYS A 1 803 ? -0.485 -2.920 -22.557 1.00 87.44 803 LYS A CA 1
ATOM 6319 C C . LYS A 1 803 ? -0.427 -3.281 -24.036 1.00 87.44 803 LYS A C 1
ATOM 6321 O O . LYS A 1 803 ? -1.486 -3.493 -24.618 1.00 87.44 803 LYS A O 1
ATOM 6326 N N . ARG A 1 804 ? 0.769 -3.382 -24.631 1.00 84.88 804 ARG A N 1
ATOM 6327 C CA . ARG A 1 804 ? 0.927 -3.740 -26.050 1.00 84.88 804 ARG A CA 1
ATOM 6328 C C . ARG A 1 804 ? 0.608 -5.216 -26.322 1.00 84.88 804 ARG A C 1
ATOM 6330 O O . ARG A 1 804 ? 0.030 -5.495 -27.360 1.00 84.88 804 ARG A O 1
ATOM 6337 N N . CYS A 1 805 ? 0.850 -6.122 -25.367 1.00 85.00 805 CYS A N 1
ATOM 6338 C CA . CYS A 1 805 ? 0.314 -7.494 -25.390 1.00 85.00 805 CYS A CA 1
ATOM 6339 C C . CYS A 1 805 ? -1.213 -7.560 -25.231 1.00 85.00 805 CYS A C 1
ATOM 6341 O O . CYS A 1 805 ? -1.830 -8.540 -25.639 1.00 85.00 805 CYS A O 1
ATOM 6343 N N . SER A 1 806 ? -1.819 -6.564 -24.576 1.00 84.06 806 SER A N 1
ATOM 6344 C CA . SER A 1 806 ? -3.234 -6.593 -24.185 1.00 84.06 806 SER A CA 1
ATOM 6345 C C . SER A 1 806 ? -4.178 -5.871 -25.141 1.00 84.06 806 SER A C 1
ATOM 6347 O O . SER A 1 806 ? -5.383 -5.968 -24.931 1.00 84.06 806 SER A O 1
ATOM 6349 N N . HIS A 1 807 ? -3.681 -5.109 -26.120 1.00 79.31 807 HIS A N 1
ATOM 6350 C CA . HIS A 1 807 ? -4.522 -4.380 -27.069 1.00 79.31 807 HIS A CA 1
ATOM 6351 C C . HIS A 1 807 ? -3.737 -3.824 -28.267 1.00 79.31 807 HIS A C 1
ATOM 6353 O O . HIS A 1 807 ? -2.705 -3.163 -28.100 1.00 79.31 807 HIS A O 1
ATOM 6359 N N . PHE A 1 808 ? -4.316 -3.987 -29.457 1.00 70.88 808 PHE A N 1
ATOM 6360 C CA . PHE A 1 808 ? -3.836 -3.415 -30.711 1.00 70.88 808 PHE A CA 1
ATOM 6361 C C . PHE A 1 808 ? -4.731 -2.258 -31.169 1.00 70.88 808 PHE A C 1
ATOM 6363 O O . PHE A 1 808 ? -5.955 -2.353 -31.134 1.00 70.88 808 PHE A O 1
ATOM 6370 N N . GLU A 1 809 ? -4.100 -1.170 -31.607 1.00 61.88 809 GLU A N 1
ATOM 6371 C CA . GLU A 1 809 ? -4.742 -0.033 -32.271 1.00 61.88 809 GLU A CA 1
ATOM 6372 C C . GLU A 1 809 ? -3.745 0.487 -33.311 1.00 61.88 809 GLU A C 1
ATOM 6374 O O . GLU A 1 809 ? -2.602 0.819 -32.964 1.00 61.88 809 GLU A O 1
ATOM 6379 N N . LEU A 1 810 ? -4.179 0.524 -34.568 1.00 55.19 810 LEU A N 1
ATOM 6380 C CA . LEU A 1 810 ? -3.608 1.368 -35.610 1.00 55.19 810 LEU A CA 1
ATOM 6381 C C . LEU A 1 810 ? -4.452 2.647 -35.658 1.00 55.19 810 LEU A C 1
ATOM 6383 O O . LEU A 1 810 ? -5.672 2.588 -35.517 1.00 55.19 810 LEU A O 1
ATOM 6387 N N . GLU A 1 811 ? -3.830 3.803 -35.885 1.00 49.81 811 GLU A N 1
ATOM 6388 C CA . GLU A 1 811 ? -4.548 5.083 -36.054 1.00 49.81 811 GLU A CA 1
ATOM 6389 C C . GLU A 1 811 ? -5.117 5.245 -37.484 1.00 49.81 811 GLU A C 1
ATOM 6391 O O . GLU A 1 811 ? -5.342 6.354 -37.965 1.00 49.81 811 GLU A O 1
ATOM 6396 N N . ILE A 1 812 ? -5.324 4.119 -38.172 1.00 50.72 812 ILE A N 1
ATOM 6397 C CA . ILE A 1 812 ? -5.710 3.982 -39.575 1.00 50.72 812 ILE A CA 1
ATOM 6398 C C . ILE A 1 812 ? -6.805 2.908 -39.610 1.00 50.72 812 ILE A C 1
ATOM 6400 O O . ILE A 1 812 ? -6.573 1.799 -39.130 1.00 50.72 812 ILE A O 1
ATOM 6404 N N . ASP A 1 813 ? -7.984 3.220 -40.153 1.00 45.59 813 ASP A N 1
ATOM 6405 C CA . ASP A 1 813 ? -8.980 2.187 -40.460 1.00 45.59 813 ASP A CA 1
ATOM 6406 C C . ASP A 1 813 ? -8.477 1.398 -41.690 1.00 45.59 813 ASP A C 1
ATOM 6408 O O . ASP A 1 813 ? -8.332 1.958 -42.779 1.00 45.59 813 ASP A O 1
ATOM 6412 N N . VAL A 1 814 ? -8.156 0.115 -41.494 1.00 51.31 814 VAL A N 1
ATOM 6413 C CA . VAL A 1 814 ? -7.744 -0.846 -42.533 1.00 51.31 814 VAL A CA 1
ATOM 6414 C C . VAL A 1 814 ? -8.370 -2.201 -42.227 1.00 51.31 814 VAL A C 1
ATOM 6416 O O . VAL A 1 814 ? -8.222 -2.716 -41.122 1.00 51.31 814 VAL A O 1
ATOM 6419 N N . ASP A 1 815 ? -9.049 -2.782 -43.213 1.00 48.09 815 ASP A N 1
ATOM 6420 C CA . ASP A 1 815 ? -9.936 -3.935 -43.010 1.00 48.09 815 ASP A CA 1
ATOM 6421 C C . ASP A 1 815 ? -9.233 -5.311 -43.087 1.00 48.09 815 ASP A C 1
ATOM 6423 O O . ASP A 1 815 ? -9.911 -6.329 -43.151 1.00 48.09 815 ASP A O 1
ATOM 6427 N N . ASN A 1 816 ? -7.894 -5.400 -43.170 1.00 51.44 816 ASN A N 1
ATOM 6428 C CA . ASN A 1 816 ? -7.217 -6.677 -43.466 1.00 51.44 816 ASN A CA 1
ATOM 6429 C C . ASN A 1 816 ? -5.784 -6.830 -42.926 1.00 51.44 816 ASN A C 1
ATOM 6431 O O . ASN A 1 816 ? -4.993 -5.894 -42.958 1.00 51.44 816 ASN A O 1
ATOM 6435 N N . ALA A 1 817 ? -5.412 -8.070 -42.574 1.00 45.53 817 ALA A N 1
ATOM 6436 C CA . ALA A 1 817 ? -4.113 -8.458 -41.998 1.00 45.53 817 ALA A CA 1
ATOM 6437 C C . ALA A 1 817 ? -2.895 -7.975 -42.802 1.00 45.53 817 ALA A C 1
ATOM 6439 O O . ALA A 1 817 ? -1.989 -7.332 -42.280 1.00 45.53 817 ALA A O 1
ATOM 6440 N N . VAL A 1 818 ? -2.892 -8.261 -44.106 1.00 50.53 818 VAL A N 1
ATOM 6441 C CA . VAL A 1 818 ? -1.782 -7.907 -45.003 1.00 50.53 818 VAL A CA 1
ATOM 6442 C C . VAL A 1 818 ? -1.660 -6.381 -45.126 1.00 50.53 818 VAL A C 1
ATOM 6444 O O . VAL A 1 818 ? -0.550 -5.850 -45.191 1.00 50.53 818 VAL A O 1
ATOM 6447 N N . LEU A 1 819 ? -2.795 -5.674 -45.040 1.00 57.66 819 LEU A N 1
ATOM 6448 C CA . LEU A 1 819 ? -2.846 -4.215 -44.996 1.00 57.66 819 LEU A CA 1
ATOM 6449 C C . LEU A 1 819 ? -2.401 -3.642 -43.640 1.00 57.66 819 LEU A C 1
ATOM 6451 O O . LEU A 1 819 ? -2.022 -2.480 -43.601 1.00 57.66 819 LEU A O 1
ATOM 6455 N N . GLU A 1 820 ? -2.382 -4.403 -42.538 1.00 62.09 820 GLU A N 1
ATOM 6456 C CA . GLU A 1 820 ? -1.869 -3.923 -41.241 1.00 62.09 820 GLU A CA 1
ATOM 6457 C C . GLU A 1 820 ? -0.352 -3.704 -41.310 1.00 62.09 820 GLU A C 1
ATOM 6459 O O . GLU A 1 820 ? 0.129 -2.610 -41.008 1.00 62.09 820 GLU A O 1
ATOM 6464 N N . CYS A 1 821 ? 0.411 -4.699 -41.778 1.00 66.12 821 CYS A N 1
ATOM 6465 C CA . CYS A 1 821 ? 1.854 -4.545 -41.998 1.00 66.12 821 CYS A CA 1
ATOM 6466 C C . CYS A 1 821 ? 2.173 -3.527 -43.102 1.00 66.12 821 CYS A C 1
ATOM 6468 O O . CYS A 1 821 ? 3.120 -2.751 -42.960 1.00 66.12 821 CYS A O 1
ATOM 6470 N N . GLU A 1 822 ? 1.378 -3.467 -44.171 1.00 71.25 822 GLU A N 1
ATOM 6471 C CA . GLU A 1 822 ? 1.551 -2.463 -45.227 1.00 71.25 822 GLU A CA 1
ATOM 6472 C C . GLU A 1 822 ? 1.220 -1.035 -44.751 1.00 71.25 822 GLU A C 1
ATOM 6474 O O . GLU A 1 822 ? 1.947 -0.097 -45.082 1.00 71.25 822 GLU A O 1
ATOM 6479 N N . ALA A 1 823 ? 0.211 -0.853 -43.894 1.00 70.44 823 ALA A N 1
ATOM 6480 C CA . ALA A 1 823 ? -0.106 0.427 -43.259 1.00 70.44 823 ALA A CA 1
ATOM 6481 C C . ALA A 1 823 ? 0.972 0.853 -42.251 1.00 70.44 823 ALA A C 1
ATOM 6483 O O . ALA A 1 823 ? 1.323 2.032 -42.201 1.00 70.44 823 ALA A O 1
ATOM 6484 N N . ILE A 1 824 ? 1.559 -0.087 -41.497 1.00 73.56 824 ILE A N 1
ATOM 6485 C CA . ILE A 1 824 ? 2.719 0.187 -40.632 1.00 73.56 824 ILE A CA 1
ATOM 6486 C C . ILE A 1 824 ? 3.911 0.659 -41.474 1.00 73.56 824 ILE A C 1
ATOM 6488 O O . ILE A 1 824 ? 4.512 1.683 -41.148 1.00 73.56 824 ILE A O 1
ATOM 6492 N N . VAL A 1 825 ? 4.235 -0.032 -42.575 1.00 80.44 825 VAL A N 1
ATOM 6493 C CA . VAL A 1 825 ? 5.293 0.392 -43.513 1.00 80.44 825 VAL A CA 1
ATOM 6494 C C . VAL A 1 825 ? 4.988 1.780 -44.084 1.00 80.44 825 VAL A C 1
ATOM 6496 O O . VAL A 1 825 ? 5.843 2.658 -44.003 1.00 80.44 825 VAL A O 1
ATOM 6499 N N . THR A 1 826 ? 3.760 2.017 -44.552 1.00 81.12 826 THR A N 1
ATOM 6500 C CA . THR A 1 826 ? 3.309 3.301 -45.120 1.00 81.12 826 THR A CA 1
ATOM 6501 C C . THR A 1 826 ? 3.415 4.453 -44.114 1.00 81.12 826 THR A C 1
ATOM 6503 O O . THR A 1 826 ? 3.853 5.550 -44.460 1.00 81.12 826 THR A O 1
ATOM 6506 N N . GLU A 1 827 ? 3.076 4.218 -42.846 1.00 78.19 827 GLU A N 1
ATOM 6507 C CA . GLU A 1 827 ? 3.225 5.208 -41.776 1.00 78.19 827 GLU A CA 1
ATOM 6508 C C . GLU A 1 827 ? 4.702 5.442 -41.411 1.00 78.19 827 GLU A C 1
ATOM 6510 O O . GLU A 1 827 ? 5.101 6.580 -41.151 1.00 78.19 827 GLU A O 1
ATOM 6515 N N . ARG A 1 828 ? 5.558 4.409 -41.452 1.00 81.06 828 ARG A N 1
ATOM 6516 C CA . ARG A 1 828 ? 7.015 4.584 -41.306 1.00 81.06 828 ARG A CA 1
ATOM 6517 C C . ARG A 1 828 ? 7.622 5.362 -42.482 1.00 81.06 828 ARG A C 1
ATOM 6519 O O . ARG A 1 828 ? 8.465 6.224 -42.232 1.00 81.06 828 ARG A O 1
ATOM 6526 N N . ASP A 1 829 ? 7.162 5.141 -43.714 1.00 85.25 829 ASP A N 1
ATOM 6527 C CA . ASP A 1 829 ? 7.522 5.943 -44.894 1.00 85.25 829 ASP A CA 1
ATOM 6528 C C . ASP A 1 829 ? 7.086 7.407 -44.734 1.00 85.25 829 ASP A C 1
ATOM 6530 O O . ASP A 1 829 ? 7.896 8.318 -44.912 1.00 85.25 829 ASP A O 1
ATOM 6534 N N . ARG A 1 830 ? 5.839 7.657 -44.308 1.00 83.94 830 ARG A N 1
ATOM 6535 C CA . ARG A 1 830 ? 5.323 9.013 -44.047 1.00 83.94 830 ARG A CA 1
ATOM 6536 C C . ARG A 1 830 ? 6.180 9.752 -43.012 1.00 83.94 830 ARG A C 1
ATOM 6538 O O . ARG A 1 830 ? 6.590 10.888 -43.248 1.00 83.94 830 ARG A O 1
ATOM 6545 N N . GLN A 1 831 ? 6.509 9.092 -41.900 1.00 79.50 831 GLN A N 1
ATOM 6546 C CA . GLN A 1 831 ? 7.390 9.628 -40.853 1.00 79.50 831 GLN A CA 1
ATOM 6547 C C . GLN A 1 831 ? 8.825 9.883 -41.358 1.00 79.50 831 GLN A C 1
ATOM 65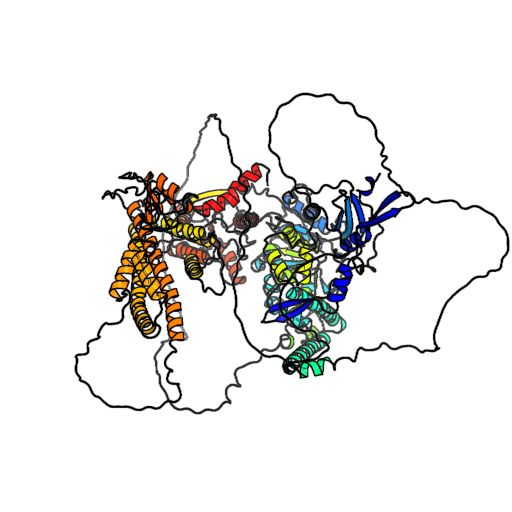49 O O . GLN A 1 831 ? 9.475 10.848 -40.943 1.00 79.50 831 GLN A O 1
ATOM 6554 N N . LEU A 1 832 ? 9.335 9.028 -42.250 1.00 84.00 832 LEU A N 1
ATOM 6555 C CA . LEU A 1 832 ? 10.646 9.182 -42.879 1.00 84.00 832 LEU A CA 1
ATOM 6556 C C . LEU A 1 832 ? 10.672 10.386 -43.839 1.00 84.00 832 LEU A C 1
ATOM 6558 O O . LEU A 1 832 ? 11.632 11.158 -43.814 1.00 84.00 832 LEU A O 1
ATOM 6562 N N . GLU A 1 833 ? 9.619 10.591 -44.634 1.00 88.56 833 GLU A N 1
ATOM 6563 C CA . GLU A 1 833 ? 9.466 11.758 -45.513 1.00 88.56 833 GLU A CA 1
ATOM 6564 C C . GLU A 1 833 ? 9.302 13.075 -44.745 1.00 88.56 833 GLU A C 1
ATOM 6566 O O . GLU A 1 833 ? 9.913 14.078 -45.116 1.00 88.56 833 GLU A O 1
ATOM 6571 N N . GLU A 1 834 ? 8.568 13.098 -43.630 1.00 83.88 834 GLU A N 1
ATOM 6572 C CA . GLU A 1 834 ? 8.502 14.289 -42.770 1.00 83.88 834 GLU A CA 1
ATOM 6573 C C . GLU A 1 834 ? 9.889 14.680 -42.230 1.00 83.88 834 GLU A C 1
ATOM 6575 O O . GLU A 1 834 ? 10.265 15.856 -42.278 1.00 83.88 834 GLU A O 1
ATOM 6580 N N . CYS A 1 835 ? 10.696 13.697 -41.815 1.00 83.81 835 CYS A N 1
ATOM 6581 C CA . CYS A 1 835 ? 12.069 13.922 -41.357 1.00 83.81 835 CYS A CA 1
ATOM 6582 C C . CYS A 1 835 ? 12.999 14.407 -42.490 1.00 83.81 835 CYS A C 1
ATOM 6584 O O . CYS A 1 835 ? 13.751 15.371 -42.307 1.00 83.81 835 CYS A O 1
ATOM 6586 N N . LYS A 1 836 ? 12.908 13.811 -43.692 1.00 89.12 836 LYS A N 1
ATOM 6587 C CA . LYS A 1 836 ? 13.614 14.286 -44.902 1.00 89.12 836 LYS A CA 1
ATOM 6588 C C . LYS A 1 836 ? 13.255 15.741 -45.217 1.00 89.12 836 LYS A C 1
ATOM 6590 O O . LYS A 1 836 ? 14.145 16.557 -45.454 1.00 89.12 836 LYS A O 1
ATOM 6595 N N . GLN A 1 837 ? 11.970 16.095 -45.159 1.00 88.56 837 GLN A N 1
ATOM 6596 C CA . GLN A 1 837 ? 11.507 17.459 -45.404 1.00 88.56 837 GLN A CA 1
ATOM 6597 C C . GLN A 1 837 ? 11.982 18.462 -44.344 1.00 88.56 837 GLN A C 1
ATOM 6599 O O . GLN A 1 837 ? 12.274 19.607 -44.691 1.00 88.56 837 GLN A O 1
ATOM 6604 N N . GLU A 1 838 ? 12.050 18.089 -43.063 1.00 86.44 838 GLU A N 1
ATOM 6605 C CA . GLU A 1 838 ? 12.590 18.969 -42.017 1.00 86.44 838 GLU A CA 1
ATOM 6606 C C . GLU A 1 838 ? 14.091 19.228 -42.223 1.00 86.44 838 GLU A C 1
ATOM 6608 O O . GLU A 1 838 ? 14.534 20.380 -42.151 1.00 86.44 838 GLU A O 1
ATOM 6613 N N . LEU A 1 839 ? 14.863 18.196 -42.584 1.00 87.12 839 LEU A N 1
ATOM 6614 C CA . LEU A 1 839 ? 16.273 18.335 -42.965 1.00 87.12 839 LEU A CA 1
ATOM 6615 C C . LEU A 1 839 ? 16.443 19.236 -44.199 1.00 87.12 839 LEU A C 1
ATOM 6617 O O . LEU A 1 839 ? 17.231 20.183 -44.152 1.00 87.12 839 LEU A O 1
ATOM 6621 N N . ALA A 1 840 ? 15.650 19.025 -45.256 1.00 87.50 840 ALA A N 1
ATOM 6622 C CA . ALA A 1 840 ? 15.650 19.857 -46.465 1.00 87.50 840 ALA A CA 1
ATOM 6623 C C . ALA A 1 840 ? 15.309 21.335 -46.180 1.00 87.50 840 ALA A C 1
ATOM 6625 O O . ALA A 1 840 ? 15.879 22.242 -46.782 1.00 87.50 840 ALA A O 1
ATOM 6626 N N . LYS A 1 841 ? 14.420 21.606 -45.212 1.00 87.75 841 LYS A N 1
ATOM 6627 C CA . LYS A 1 841 ? 14.057 22.967 -44.758 1.00 87.75 841 LYS A CA 1
ATOM 6628 C C . LYS A 1 841 ? 15.099 23.602 -43.823 1.00 87.75 841 LYS A C 1
ATOM 6630 O O . LYS A 1 841 ? 14.974 24.795 -43.517 1.00 87.75 841 LYS A O 1
ATOM 6635 N N . THR A 1 842 ? 16.084 22.836 -43.348 1.00 86.38 842 THR A N 1
ATOM 6636 C CA . THR A 1 842 ? 17.070 23.254 -42.334 1.00 86.38 842 THR A CA 1
ATOM 6637 C C . THR A 1 842 ? 18.465 23.445 -42.928 1.00 86.38 842 THR A C 1
ATOM 6639 O O . THR A 1 842 ? 19.073 24.494 -42.712 1.00 86.38 842 THR A O 1
ATOM 6642 N N . LEU A 1 843 ? 18.946 22.489 -43.731 1.00 89.19 843 LEU A N 1
ATOM 6643 C CA . LEU A 1 843 ? 20.289 22.509 -44.324 1.00 89.19 843 LEU A CA 1
ATOM 6644 C C . LEU A 1 843 ? 20.615 23.802 -45.110 1.00 89.19 843 LEU A C 1
ATOM 6646 O O . LEU A 1 843 ? 21.678 24.365 -44.846 1.00 89.19 843 LEU A O 1
ATOM 6650 N N . PRO A 1 844 ? 19.738 24.359 -45.978 1.00 86.94 844 PRO A N 1
ATOM 6651 C CA . PRO A 1 844 ? 20.061 25.576 -46.734 1.00 86.94 844 PRO A CA 1
ATOM 6652 C C . PRO A 1 844 ? 20.243 26.813 -45.842 1.00 86.94 844 PRO A C 1
ATOM 6654 O O . PRO A 1 844 ? 21.147 27.616 -46.061 1.00 86.94 844 PRO A O 1
ATOM 6657 N N . LYS A 1 845 ? 19.422 26.947 -44.789 1.00 85.88 845 LYS A N 1
ATOM 6658 C CA . LYS A 1 845 ? 19.523 28.051 -43.815 1.00 85.88 845 LYS A CA 1
ATOM 6659 C C . LYS A 1 845 ? 20.833 27.967 -43.039 1.00 85.88 845 LYS A C 1
ATOM 6661 O O . LYS A 1 845 ? 21.502 28.972 -42.822 1.00 85.88 845 LYS A O 1
ATOM 6666 N N . MET A 1 846 ? 21.215 26.752 -42.649 1.00 85.69 846 MET A N 1
ATOM 6667 C CA . MET A 1 846 ? 22.486 26.510 -41.978 1.00 85.69 846 MET A CA 1
ATOM 6668 C C . MET A 1 846 ? 23.683 26.773 -42.893 1.00 85.69 846 MET A C 1
ATOM 6670 O O . MET A 1 846 ? 24.647 27.379 -42.436 1.00 85.69 846 MET A O 1
ATOM 6674 N N . GLN A 1 847 ? 23.604 26.409 -44.177 1.00 86.00 847 GLN A N 1
ATOM 6675 C CA . GLN A 1 847 ? 24.626 26.720 -45.181 1.00 86.00 847 GLN A CA 1
ATOM 6676 C C . GLN A 1 847 ? 24.784 28.238 -45.389 1.00 86.00 847 GLN A C 1
ATOM 6678 O O . GLN A 1 847 ? 25.911 28.727 -45.478 1.00 86.00 847 GLN A O 1
ATOM 6683 N N . GLU A 1 848 ? 23.688 29.005 -45.386 1.00 83.44 848 GLU A N 1
ATOM 6684 C CA . GLU A 1 848 ? 23.725 30.475 -45.422 1.00 83.44 848 GLU A CA 1
ATOM 6685 C C . GLU A 1 848 ? 24.411 31.061 -44.173 1.00 83.44 848 GLU A C 1
ATOM 6687 O O . GLU A 1 848 ? 25.362 31.837 -44.294 1.00 83.44 848 GLU A O 1
ATOM 6692 N N . GLN A 1 849 ? 23.988 30.663 -42.965 1.00 81.38 849 GLN A N 1
ATOM 6693 C CA . GLN A 1 849 ? 24.602 31.147 -41.718 1.00 81.38 849 GLN A CA 1
ATOM 6694 C C . GLN A 1 849 ? 26.082 30.740 -41.605 1.00 81.38 849 GLN A C 1
ATOM 6696 O O . GLN A 1 849 ? 26.914 31.537 -41.173 1.00 81.38 849 GLN A O 1
ATOM 6701 N N . HIS A 1 850 ? 26.428 29.529 -42.045 1.00 83.19 850 HIS A N 1
ATOM 6702 C CA . HIS A 1 850 ? 27.798 29.029 -42.145 1.00 83.19 850 HIS A CA 1
ATOM 6703 C C . HIS A 1 850 ? 28.657 29.894 -43.075 1.00 83.19 850 HIS A C 1
ATOM 6705 O O . HIS A 1 850 ? 29.732 30.335 -42.667 1.00 83.19 850 HIS A O 1
ATOM 6711 N N . ALA A 1 851 ? 28.169 30.201 -44.282 1.00 82.75 851 ALA A N 1
ATOM 6712 C CA . ALA A 1 851 ? 28.873 31.047 -45.244 1.00 82.75 851 ALA A CA 1
ATOM 6713 C C . ALA A 1 851 ? 29.066 32.489 -44.740 1.00 82.75 851 ALA A C 1
ATOM 6715 O O . ALA A 1 851 ? 30.120 33.082 -44.976 1.00 82.75 851 ALA A O 1
ATOM 6716 N N . LEU A 1 852 ? 28.087 33.044 -44.013 1.00 79.81 852 LEU A N 1
ATOM 6717 C CA . LEU A 1 852 ? 28.202 34.360 -43.376 1.00 79.81 852 LEU A CA 1
ATOM 6718 C C . LEU A 1 852 ? 29.270 34.369 -42.272 1.00 79.81 852 LEU A C 1
ATOM 6720 O O . LEU A 1 852 ? 30.128 35.250 -42.272 1.00 79.81 852 LEU A O 1
ATOM 6724 N N . VAL A 1 853 ? 29.268 33.377 -41.372 1.00 79.44 853 VAL A N 1
ATOM 6725 C CA . VAL A 1 853 ? 30.265 33.275 -40.290 1.00 79.44 853 VAL A CA 1
ATOM 6726 C C . VAL A 1 853 ? 31.677 33.069 -40.853 1.00 79.44 853 VAL A C 1
ATOM 6728 O O . VAL A 1 853 ? 32.586 33.790 -40.454 1.00 79.44 853 VAL A O 1
ATOM 6731 N N . LEU A 1 854 ? 31.867 32.180 -41.836 1.00 78.75 854 LEU A N 1
ATOM 6732 C CA . LEU A 1 854 ? 33.175 31.930 -42.474 1.00 78.75 854 LEU A CA 1
ATOM 6733 C C . LEU A 1 854 ? 33.750 33.130 -43.242 1.00 78.75 854 LEU A C 1
ATOM 6735 O O . LEU A 1 854 ? 34.956 33.190 -43.480 1.00 78.75 854 LEU A O 1
ATOM 6739 N N . ARG A 1 855 ? 32.906 34.080 -43.659 1.00 71.25 855 ARG A N 1
ATOM 6740 C CA . ARG A 1 855 ? 33.350 35.317 -44.316 1.00 71.25 855 ARG A CA 1
ATOM 6741 C C . ARG A 1 855 ? 33.946 36.323 -43.324 1.00 71.25 855 ARG A C 1
ATOM 6743 O O . ARG A 1 855 ? 34.700 37.200 -43.733 1.00 71.25 855 ARG A O 1
ATOM 6750 N N . GLU A 1 856 ? 33.582 36.218 -42.047 1.00 67.12 856 GLU A N 1
ATOM 6751 C CA . GLU A 1 856 ? 33.853 37.228 -41.013 1.00 67.12 856 GLU A CA 1
ATOM 6752 C C . GLU A 1 856 ? 34.695 36.688 -39.840 1.00 67.12 856 GLU A C 1
ATOM 6754 O O . GLU A 1 856 ? 35.301 37.470 -39.109 1.00 67.12 856 GLU A O 1
ATOM 6759 N N . GLN A 1 857 ? 34.806 35.363 -39.695 1.00 63.22 857 GLN A N 1
ATOM 6760 C CA . GLN A 1 857 ? 35.743 34.669 -38.808 1.00 63.22 857 GLN A CA 1
ATOM 6761 C C . GLN A 1 857 ? 36.489 33.590 -39.605 1.00 63.22 857 GLN A C 1
ATOM 6763 O O . GLN A 1 857 ? 35.880 32.664 -40.135 1.00 63.22 857 GLN A O 1
ATOM 6768 N N . SER A 1 858 ? 37.816 33.705 -39.697 1.00 53.84 858 SER A N 1
ATOM 6769 C CA . SER A 1 858 ? 38.672 32.858 -40.543 1.00 53.84 858 SER A CA 1
ATOM 6770 C C . SER A 1 858 ? 39.026 31.503 -39.908 1.00 53.84 858 SER A C 1
ATOM 6772 O O . SER A 1 858 ? 40.176 31.072 -39.971 1.00 53.84 858 SER A O 1
ATOM 6774 N N . GLU A 1 859 ? 38.059 30.849 -39.266 1.00 61.25 859 GLU A N 1
ATOM 6775 C CA . GLU A 1 859 ? 38.236 29.590 -38.531 1.00 61.25 859 GLU A CA 1
ATOM 6776 C C . GLU A 1 859 ? 37.225 28.524 -38.983 1.00 61.25 859 GLU A C 1
ATOM 6778 O O . GLU A 1 859 ? 36.196 28.817 -39.596 1.00 61.25 859 GLU A O 1
ATOM 6783 N N . GLN A 1 860 ? 37.523 27.259 -38.679 1.00 68.50 860 GLN A N 1
ATOM 6784 C CA . GLN A 1 860 ? 36.596 26.148 -38.896 1.00 68.50 860 GLN A CA 1
ATOM 6785 C C . GLN A 1 860 ? 35.343 26.308 -38.023 1.00 68.50 860 GLN A C 1
ATOM 6787 O O . GLN A 1 860 ? 35.406 26.774 -36.884 1.00 68.50 860 GLN A O 1
ATOM 6792 N N . THR A 1 861 ? 34.183 25.919 -38.559 1.00 81.56 861 THR A N 1
ATOM 6793 C CA . THR A 1 861 ? 32.908 25.981 -37.829 1.00 81.56 861 THR A CA 1
ATOM 6794 C C . THR A 1 861 ? 32.349 24.568 -37.642 1.00 81.56 861 THR A C 1
ATOM 6796 O O . THR A 1 861 ? 32.373 23.796 -38.603 1.00 81.56 861 THR A O 1
ATOM 6799 N N . PRO A 1 862 ? 31.729 24.239 -36.489 1.00 82.38 862 PRO A N 1
ATOM 6800 C CA . PRO A 1 862 ? 31.218 22.886 -36.231 1.00 82.38 862 PRO A CA 1
ATOM 6801 C C . PRO A 1 862 ? 30.159 22.360 -37.212 1.00 82.38 862 PRO A C 1
ATOM 6803 O O . PRO A 1 862 ? 29.894 21.154 -37.222 1.00 82.38 862 PRO A O 1
ATOM 6806 N N . PHE A 1 863 ? 29.551 23.229 -38.027 1.00 86.81 863 PHE A N 1
ATOM 6807 C CA . PHE A 1 863 ? 28.724 22.821 -39.164 1.00 86.81 863 PHE A CA 1
ATOM 6808 C C . PHE A 1 863 ? 29.579 22.342 -40.346 1.00 86.81 863 PHE A C 1
ATOM 6810 O O . PHE A 1 863 ? 29.322 21.263 -40.864 1.00 86.81 863 PHE A O 1
ATOM 6817 N N . GLY A 1 864 ? 30.629 23.080 -40.726 1.00 85.06 864 GLY A N 1
ATOM 6818 C CA . GLY A 1 864 ? 31.563 22.667 -41.783 1.00 85.06 864 GLY A CA 1
ATOM 6819 C C . GLY A 1 864 ? 32.295 21.368 -41.443 1.00 85.06 864 GLY A C 1
ATOM 6820 O O . GLY A 1 864 ? 32.378 20.471 -42.277 1.00 85.06 864 GLY A O 1
ATOM 6821 N N . ASP A 1 865 ? 32.721 21.215 -40.187 1.00 85.38 865 ASP A N 1
ATOM 6822 C CA . ASP A 1 865 ? 33.330 19.971 -39.698 1.00 85.38 865 ASP A CA 1
ATOM 6823 C C . ASP A 1 865 ? 32.341 18.795 -39.778 1.00 85.38 865 ASP A C 1
ATOM 6825 O O . ASP A 1 865 ? 32.717 17.666 -40.088 1.00 85.38 865 ASP A O 1
ATOM 6829 N N . TRP A 1 866 ? 31.051 19.058 -39.527 1.00 90.00 866 TRP A N 1
ATOM 6830 C CA . TRP A 1 866 ? 29.993 18.058 -39.665 1.00 90.00 866 TRP A CA 1
ATOM 6831 C C . TRP A 1 866 ? 29.701 17.716 -41.134 1.00 90.00 866 TRP A C 1
ATOM 6833 O O . TRP A 1 866 ? 29.551 16.534 -41.442 1.00 90.00 866 TRP A O 1
ATOM 6843 N N . VAL A 1 867 ? 29.674 18.706 -42.036 1.00 87.62 867 VAL A N 1
ATOM 6844 C CA . VAL A 1 867 ? 29.549 18.500 -43.492 1.00 87.62 867 VAL A CA 1
ATOM 6845 C C . VAL A 1 867 ? 30.667 17.578 -43.979 1.00 87.62 867 VAL A C 1
ATOM 6847 O O . VAL A 1 867 ? 30.375 16.556 -44.597 1.00 87.62 867 VAL A O 1
ATOM 6850 N N . LYS A 1 868 ? 31.922 17.881 -43.619 1.00 86.75 868 LYS A N 1
ATOM 6851 C CA . LYS A 1 868 ? 33.088 17.069 -43.979 1.00 86.75 868 LYS A CA 1
ATOM 6852 C C . LYS A 1 868 ? 32.991 15.640 -43.447 1.00 86.75 868 LYS A C 1
ATOM 6854 O O . LYS A 1 868 ? 33.026 14.698 -44.227 1.00 86.75 868 LYS A O 1
ATOM 6859 N N . VAL A 1 869 ? 32.803 15.460 -42.136 1.00 88.06 869 VAL A N 1
ATOM 6860 C CA . VAL A 1 869 ? 32.722 14.116 -41.526 1.00 88.06 869 VAL A CA 1
ATOM 6861 C C . VAL A 1 869 ? 31.573 13.288 -42.118 1.00 88.06 869 VAL A C 1
ATOM 6863 O O . VAL A 1 869 ? 31.717 12.079 -42.278 1.00 88.06 869 VAL A O 1
ATOM 6866 N N . THR A 1 870 ? 30.464 13.926 -42.498 1.00 87.56 870 THR A N 1
ATOM 6867 C CA . THR A 1 870 ? 29.320 13.255 -43.137 1.00 87.56 870 THR A CA 1
ATOM 6868 C C . THR A 1 870 ? 29.608 12.839 -44.584 1.00 87.56 870 THR A C 1
ATOM 6870 O O . THR A 1 870 ? 29.063 11.837 -45.042 1.00 87.56 870 THR A O 1
ATOM 6873 N N . GLN A 1 871 ? 30.480 13.556 -45.299 1.00 86.44 871 GLN A N 1
ATOM 6874 C CA . GLN A 1 871 ? 30.947 13.173 -46.637 1.00 86.44 871 GLN A CA 1
ATOM 6875 C C . GLN A 1 871 ? 32.048 12.098 -46.574 1.00 86.44 871 GLN A C 1
ATOM 6877 O O . GLN A 1 871 ? 31.974 11.124 -47.317 1.00 86.44 871 GLN A O 1
ATOM 6882 N N . ASP A 1 872 ? 33.008 12.228 -45.650 1.00 84.44 872 ASP A N 1
ATOM 6883 C CA . ASP A 1 872 ? 34.139 11.299 -45.485 1.00 84.44 872 ASP A CA 1
ATOM 6884 C C . ASP A 1 872 ? 33.731 9.943 -44.870 1.00 84.44 872 ASP A C 1
ATOM 6886 O O . ASP A 1 872 ? 34.305 8.912 -45.215 1.00 84.44 872 ASP A O 1
ATOM 6890 N N . LYS A 1 873 ? 32.786 9.931 -43.912 1.00 82.44 873 LYS A N 1
ATOM 6891 C CA . LYS A 1 873 ? 32.449 8.748 -43.083 1.00 82.44 873 LYS A CA 1
ATOM 6892 C C . LYS A 1 873 ? 30.959 8.391 -43.029 1.00 82.44 873 LYS A C 1
ATOM 6894 O O . LYS A 1 873 ? 30.587 7.407 -42.389 1.00 82.44 873 LYS A O 1
ATOM 6899 N N . GLY A 1 874 ? 30.093 9.172 -43.672 1.00 85.75 874 GLY A N 1
ATOM 6900 C CA . GLY A 1 874 ? 28.647 8.960 -43.627 1.00 85.75 874 GLY A CA 1
ATOM 6901 C C . GLY A 1 874 ? 28.022 9.166 -42.243 1.00 85.75 874 GLY A C 1
ATOM 6902 O O . GLY A 1 874 ? 28.569 9.846 -41.374 1.00 85.75 874 GLY A O 1
ATOM 6903 N N . VAL A 1 875 ? 26.836 8.581 -42.041 1.00 87.12 875 VAL A N 1
ATOM 6904 C CA . VAL A 1 875 ? 26.029 8.726 -40.807 1.00 87.12 875 VAL A CA 1
ATOM 6905 C C . VAL A 1 875 ? 25.844 7.415 -40.026 1.00 87.12 875 VAL A C 1
ATOM 6907 O O . VAL A 1 875 ? 24.987 7.328 -39.148 1.00 87.12 875 VAL A O 1
ATOM 6910 N N . GLY A 1 876 ? 26.642 6.385 -40.331 1.00 84.69 876 GLY A N 1
ATOM 6911 C CA . GLY A 1 876 ? 26.582 5.072 -39.669 1.00 84.69 876 GLY A CA 1
ATOM 6912 C C . GLY A 1 876 ? 25.512 4.116 -40.214 1.00 84.69 876 GLY A C 1
ATOM 6913 O O . GLY A 1 876 ? 25.259 3.063 -39.629 1.00 84.69 876 GLY A O 1
ATOM 6914 N N . ASP A 1 877 ? 24.860 4.457 -41.323 1.00 89.38 877 ASP A N 1
ATOM 6915 C CA . ASP A 1 877 ? 23.972 3.563 -42.071 1.00 89.38 877 ASP A CA 1
ATOM 6916 C C . ASP A 1 877 ? 23.997 3.949 -43.559 1.00 89.38 877 ASP A C 1
ATOM 6918 O O . ASP A 1 877 ? 23.896 5.134 -43.890 1.00 89.38 877 ASP A O 1
ATOM 6922 N N . ALA A 1 878 ? 24.199 2.981 -44.454 1.00 88.00 878 ALA A N 1
ATOM 6923 C CA . ALA A 1 878 ? 24.497 3.227 -45.864 1.00 88.00 878 ALA A CA 1
ATOM 6924 C C . ALA A 1 878 ? 23.335 3.869 -46.642 1.00 88.00 878 ALA A C 1
ATOM 6926 O O . ALA A 1 878 ? 23.568 4.716 -47.506 1.00 88.00 878 ALA A O 1
ATOM 6927 N N . GLU A 1 879 ? 22.085 3.516 -46.336 1.00 89.62 879 GLU A N 1
ATOM 6928 C CA . GLU A 1 879 ? 20.909 4.114 -46.984 1.00 89.62 879 GLU A CA 1
ATOM 6929 C C . GLU A 1 879 ? 20.667 5.531 -46.464 1.00 89.62 879 GLU A C 1
ATOM 6931 O O . GLU A 1 879 ? 20.537 6.469 -47.253 1.00 89.62 879 GLU A O 1
ATOM 6936 N N . ALA A 1 880 ? 20.723 5.720 -45.141 1.00 89.56 880 ALA A N 1
ATOM 6937 C CA . ALA A 1 880 ? 20.624 7.048 -44.541 1.00 89.56 880 ALA A CA 1
ATOM 6938 C C . ALA A 1 880 ? 21.760 7.977 -45.015 1.00 89.56 880 ALA A C 1
ATOM 6940 O O . ALA A 1 880 ? 21.531 9.161 -45.246 1.00 89.56 880 ALA A O 1
ATOM 6941 N N . THR A 1 881 ? 22.966 7.443 -45.238 1.00 90.19 881 THR A N 1
ATOM 6942 C CA . THR A 1 881 ? 24.111 8.197 -45.778 1.00 90.19 881 THR A CA 1
ATOM 6943 C C . THR A 1 881 ? 23.842 8.685 -47.201 1.00 90.19 881 THR A C 1
ATOM 6945 O O . THR A 1 881 ? 24.080 9.858 -47.486 1.00 90.19 881 THR A O 1
ATOM 6948 N N . LYS A 1 882 ? 23.278 7.841 -48.079 1.00 90.81 882 LYS A N 1
ATOM 6949 C CA . LYS A 1 882 ? 22.864 8.255 -49.434 1.00 90.81 882 LYS A CA 1
ATOM 6950 C C . LYS A 1 882 ? 21.834 9.391 -49.380 1.00 90.81 882 LYS A C 1
ATOM 6952 O O . LYS A 1 882 ? 22.003 10.386 -50.080 1.00 90.81 882 LYS A O 1
ATOM 6957 N N . ILE A 1 883 ? 20.822 9.273 -48.514 1.00 91.06 883 ILE A N 1
ATOM 6958 C CA . ILE A 1 883 ? 19.772 10.292 -48.333 1.00 91.06 883 ILE A CA 1
ATOM 6959 C C . ILE A 1 883 ? 20.370 11.619 -47.836 1.00 91.06 883 ILE A C 1
ATOM 6961 O O . ILE A 1 883 ? 20.118 12.666 -48.426 1.00 91.06 883 ILE A O 1
ATOM 6965 N N . VAL A 1 884 ? 21.200 11.594 -46.788 1.00 90.12 884 VAL A N 1
ATOM 6966 C CA . VAL A 1 884 ? 21.791 12.815 -46.209 1.00 90.12 884 VAL A CA 1
ATOM 6967 C C . VAL A 1 884 ? 22.743 13.500 -47.193 1.00 90.12 884 VAL A C 1
ATOM 6969 O O . VAL A 1 884 ? 22.660 14.715 -47.359 1.00 90.12 884 VAL A O 1
ATOM 6972 N N . ILE A 1 885 ? 23.590 12.747 -47.904 1.00 90.06 885 ILE A N 1
ATOM 6973 C CA . ILE A 1 885 ? 24.489 13.310 -48.925 1.00 90.06 885 ILE A CA 1
ATOM 6974 C C . ILE A 1 885 ? 23.696 13.925 -50.089 1.00 90.06 885 ILE A C 1
ATOM 6976 O O . ILE A 1 885 ? 24.106 14.960 -50.616 1.00 90.06 885 ILE A O 1
ATOM 6980 N N . GLN A 1 886 ? 22.560 13.339 -50.480 1.00 90.94 886 GLN A N 1
ATOM 6981 C CA . GLN A 1 886 ? 21.693 13.909 -51.513 1.00 90.94 886 GLN A CA 1
ATOM 6982 C C . GLN A 1 886 ? 21.070 15.240 -51.057 1.00 90.94 886 GLN A C 1
ATOM 6984 O O . GLN A 1 886 ? 21.250 16.255 -51.731 1.00 90.94 886 GLN A O 1
ATOM 6989 N N . LEU A 1 887 ? 20.464 15.278 -49.864 1.00 90.94 887 LEU A N 1
ATOM 6990 C CA . LEU A 1 887 ? 19.903 16.505 -49.280 1.00 90.94 887 LEU A CA 1
ATOM 6991 C C . LEU A 1 887 ? 20.968 17.603 -49.077 1.00 90.94 887 LEU A C 1
ATOM 6993 O O . LEU A 1 887 ? 20.689 18.787 -49.248 1.00 90.94 887 LEU A O 1
ATOM 6997 N N . MET A 1 888 ? 22.211 17.231 -48.750 1.00 89.06 888 MET A N 1
ATOM 6998 C CA . MET A 1 888 ? 23.339 18.168 -48.647 1.00 89.06 888 MET A CA 1
ATOM 6999 C C . MET A 1 888 ? 23.754 18.756 -50.004 1.00 89.06 888 MET A C 1
ATOM 7001 O O . MET A 1 888 ? 24.109 19.933 -50.064 1.00 89.06 888 MET A O 1
ATOM 7005 N N . LYS A 1 889 ? 23.701 17.977 -51.094 1.00 87.12 889 LYS A N 1
ATOM 7006 C CA . LYS A 1 889 ? 23.957 18.484 -52.454 1.00 87.12 889 LYS A CA 1
ATOM 7007 C C . LYS A 1 889 ? 22.870 19.466 -52.887 1.00 87.12 889 LYS A C 1
ATOM 7009 O O . LYS A 1 889 ? 23.192 20.547 -53.369 1.00 87.12 889 LYS A O 1
ATOM 7014 N N . GLU A 1 890 ? 21.606 19.117 -52.657 1.00 87.31 890 GLU A N 1
ATOM 7015 C CA . GLU A 1 890 ? 20.442 19.966 -52.951 1.00 87.31 890 GLU A CA 1
ATOM 7016 C C . GLU A 1 890 ? 20.460 21.276 -52.144 1.00 87.31 890 GLU A C 1
ATOM 7018 O O . GLU A 1 890 ? 20.124 22.335 -52.669 1.00 87.31 890 GLU A O 1
ATOM 7023 N N . ALA A 1 891 ? 20.938 21.234 -50.896 1.00 85.06 891 ALA A N 1
ATOM 7024 C CA . ALA A 1 891 ? 21.141 22.410 -50.049 1.00 85.06 891 ALA A CA 1
ATOM 7025 C C . ALA A 1 891 ? 22.418 23.225 -50.357 1.00 85.06 891 ALA A C 1
ATOM 7027 O O . ALA A 1 891 ? 22.661 24.242 -49.704 1.00 85.06 891 ALA A O 1
ATOM 7028 N N . GLY A 1 892 ? 23.253 22.802 -51.315 1.00 82.56 892 GLY A N 1
ATOM 7029 C CA . GLY A 1 892 ? 24.488 23.503 -51.685 1.00 82.56 892 GLY A CA 1
ATOM 7030 C C . GLY A 1 892 ? 25.621 23.418 -50.648 1.00 82.56 892 GLY A C 1
ATOM 7031 O O . GLY A 1 892 ? 26.474 24.308 -50.601 1.00 82.56 892 GLY A O 1
ATOM 7032 N N . CYS A 1 893 ? 25.649 22.379 -49.806 1.00 80.19 893 CYS A N 1
ATOM 7033 C CA . CYS A 1 893 ? 26.659 22.175 -48.759 1.00 80.19 893 CYS A CA 1
ATOM 7034 C C . CYS A 1 893 ? 28.015 21.700 -49.326 1.00 80.19 893 CYS A C 1
ATOM 7036 O O . CYS A 1 893 ? 28.334 20.510 -49.320 1.00 80.19 893 CYS A O 1
ATOM 7038 N N . SER A 1 894 ? 28.822 22.646 -49.813 1.00 65.69 894 SER A N 1
ATOM 7039 C CA . SER A 1 894 ? 30.160 22.421 -50.388 1.00 65.69 894 SER A CA 1
ATOM 7040 C C . SER A 1 894 ? 31.315 22.643 -49.400 1.00 65.69 894 SER A C 1
ATOM 7042 O O . SER A 1 894 ? 31.277 23.606 -48.630 1.00 65.69 894 SER A O 1
ATOM 7044 N N . GLU A 1 895 ? 32.409 21.881 -49.521 1.00 56.56 895 GLU A N 1
ATOM 7045 C CA . GLU A 1 895 ? 33.672 22.171 -48.822 1.00 56.56 895 GLU A CA 1
ATOM 7046 C C . GLU A 1 895 ? 34.331 23.486 -49.307 1.00 56.56 895 GLU A C 1
ATOM 7048 O O . GLU A 1 895 ? 35.062 23.535 -50.292 1.00 56.56 895 GLU A O 1
ATOM 7053 N N . GLY A 1 896 ? 34.091 24.571 -48.567 1.00 50.94 896 GLY A N 1
ATOM 7054 C CA . GLY A 1 896 ? 35.056 25.648 -48.308 1.00 50.94 896 GLY A CA 1
ATOM 7055 C C . GLY A 1 896 ? 35.784 26.346 -49.472 1.00 50.94 896 GLY A C 1
ATOM 7056 O O . GLY A 1 896 ? 36.999 26.192 -49.604 1.00 50.94 896 GLY A O 1
ATOM 7057 N N . LYS A 1 897 ? 35.114 27.292 -50.158 1.00 37.72 897 LYS A N 1
ATOM 7058 C CA . LYS A 1 897 ? 35.669 28.647 -50.441 1.00 37.72 897 LYS A CA 1
ATOM 7059 C C . LYS A 1 897 ? 34.630 29.610 -51.035 1.00 37.72 897 LYS A C 1
ATOM 7061 O O . LYS A 1 897 ? 34.212 29.478 -52.181 1.00 37.72 897 LYS A O 1
ATOM 7066 N N . GLY A 1 898 ? 34.274 30.650 -50.279 1.00 38.97 898 GLY A N 1
ATOM 7067 C CA . GLY A 1 898 ? 33.328 31.689 -50.701 1.00 38.97 898 GLY A CA 1
ATOM 7068 C C . GLY A 1 898 ? 33.882 32.651 -51.762 1.00 38.97 898 GLY A C 1
ATOM 7069 O O . GLY A 1 898 ? 34.251 33.776 -51.438 1.00 38.97 898 GLY A O 1
ATOM 7070 N N . LYS A 1 899 ? 33.916 32.229 -53.034 1.00 35.75 899 LYS A N 1
ATOM 7071 C CA . LYS A 1 899 ? 34.125 33.104 -54.212 1.00 35.75 899 LYS A CA 1
ATOM 7072 C C . LYS A 1 899 ? 33.135 32.828 -55.360 1.00 35.75 899 LYS A C 1
ATOM 7074 O O . LYS A 1 899 ? 33.477 32.957 -56.532 1.00 35.75 899 LYS A O 1
ATOM 7079 N N . GLY A 1 900 ? 31.888 32.493 -55.027 1.00 33.03 900 GLY A N 1
ATOM 7080 C CA . GLY A 1 900 ? 30.783 32.497 -55.990 1.00 33.03 900 GLY A CA 1
ATOM 7081 C C . GLY A 1 900 ? 30.267 33.919 -56.237 1.00 33.03 900 GLY A C 1
ATOM 7082 O O . GLY A 1 900 ? 29.870 34.600 -55.293 1.00 33.03 900 GLY A O 1
ATOM 7083 N N . LYS A 1 901 ? 30.256 34.377 -57.496 1.00 32.34 901 LYS A N 1
ATOM 7084 C CA . LYS A 1 901 ? 29.499 35.577 -57.891 1.00 32.34 901 LYS A CA 1
ATOM 7085 C C . LYS A 1 901 ? 28.009 35.236 -57.901 1.00 32.34 901 LYS A C 1
ATOM 7087 O O . LYS A 1 901 ? 27.614 34.335 -58.633 1.00 32.34 901 LYS A O 1
ATOM 7092 N N . VAL A 1 902 ? 27.185 36.004 -57.192 1.00 31.59 902 VAL A N 1
ATOM 7093 C CA . VAL A 1 902 ? 25.743 36.062 -57.476 1.00 31.59 902 VAL A CA 1
ATOM 7094 C C . VAL A 1 902 ? 25.531 37.123 -58.555 1.00 31.59 902 VAL A C 1
ATOM 7096 O O . VAL A 1 902 ? 25.875 38.288 -58.358 1.00 31.59 902 VAL A O 1
ATOM 7099 N N . SER A 1 903 ? 25.020 36.717 -59.714 1.00 29.39 903 SER A N 1
ATOM 7100 C CA . SER A 1 903 ? 24.663 37.616 -60.814 1.00 29.39 903 SER A CA 1
ATOM 7101 C C . SER A 1 903 ? 23.302 38.271 -60.570 1.00 29.39 903 SER A C 1
ATOM 7103 O O . SER A 1 903 ? 22.331 37.581 -60.274 1.00 29.39 903 SER A O 1
ATOM 7105 N N . ALA A 1 904 ? 23.223 39.591 -60.742 1.00 34.97 904 ALA A N 1
ATOM 7106 C CA . ALA A 1 904 ? 21.952 40.306 -60.888 1.00 34.97 904 ALA A CA 1
ATOM 7107 C C . ALA A 1 904 ? 21.394 40.166 -62.325 1.00 34.97 904 ALA A C 1
ATOM 7109 O O . ALA A 1 904 ? 22.088 39.623 -63.185 1.00 34.97 904 ALA A O 1
ATOM 7110 N N . SER A 1 905 ? 20.202 40.739 -62.577 1.00 28.02 905 SER A N 1
ATOM 7111 C CA . SER A 1 905 ? 19.316 40.623 -63.770 1.00 28.02 905 SER A CA 1
ATOM 7112 C C . SER A 1 905 ? 18.332 39.433 -63.730 1.00 28.02 905 SER A C 1
ATOM 7114 O O . SER A 1 905 ? 18.721 38.353 -63.304 1.00 28.02 905 SER A O 1
ATOM 7116 N N . THR A 1 906 ? 17.047 39.544 -64.120 1.00 27.50 906 THR A N 1
ATOM 7117 C CA . THR A 1 906 ? 16.186 40.723 -64.414 1.00 27.50 906 THR A CA 1
ATOM 7118 C C . THR A 1 906 ? 14.692 40.351 -64.306 1.00 27.50 906 THR A C 1
ATOM 7120 O O . THR A 1 906 ? 14.309 39.313 -64.831 1.00 27.50 906 THR A O 1
ATOM 7123 N N . ALA A 1 907 ? 13.868 41.227 -63.704 1.00 25.73 907 ALA A N 1
ATOM 7124 C CA . ALA A 1 907 ? 12.428 41.473 -63.976 1.00 25.73 907 ALA A CA 1
ATOM 7125 C C . ALA A 1 907 ? 11.931 42.566 -62.990 1.00 25.73 907 ALA A C 1
ATOM 7127 O O . ALA A 1 907 ? 11.913 42.326 -61.788 1.00 25.73 907 ALA A O 1
ATOM 7128 N N . SER A 1 908 ? 11.803 43.852 -63.344 1.00 26.53 908 SER A N 1
ATOM 7129 C CA . SER A 1 908 ? 10.807 44.522 -64.216 1.00 26.53 908 SER A CA 1
ATOM 7130 C C . SER A 1 908 ? 9.433 44.753 -63.552 1.00 26.53 908 SER A C 1
ATOM 7132 O O . SER A 1 908 ? 8.7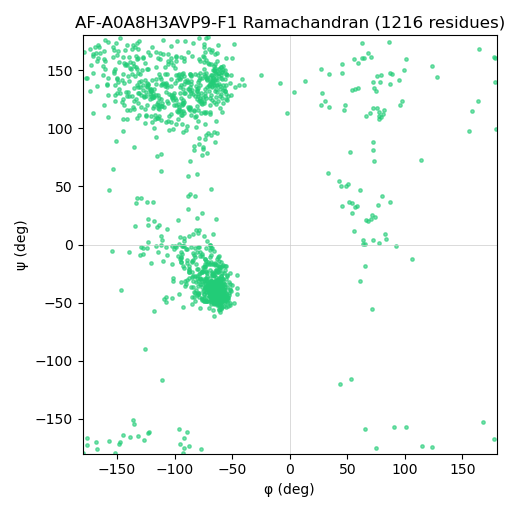19 43.804 -63.248 1.00 26.53 908 SER A O 1
ATOM 7134 N N . ASN A 1 909 ? 9.088 46.033 -63.355 1.00 26.61 909 ASN A N 1
ATOM 7135 C CA . ASN A 1 909 ? 7.875 46.550 -62.695 1.00 26.61 909 ASN A CA 1
ATOM 7136 C C . ASN A 1 909 ? 6.545 46.056 -63.295 1.00 26.61 909 ASN A C 1
ATOM 7138 O O . ASN A 1 909 ? 6.433 45.993 -64.513 1.00 26.61 909 ASN A O 1
ATOM 7142 N N . GLU A 1 910 ? 5.501 45.962 -62.458 1.00 26.77 910 GLU A N 1
ATOM 7143 C CA . GLU A 1 910 ? 4.343 46.886 -62.511 1.00 26.77 910 GLU A CA 1
ATOM 7144 C C . GLU A 1 910 ? 3.479 46.814 -61.228 1.00 26.77 910 GLU A C 1
ATOM 7146 O O . GLU A 1 910 ? 3.628 45.888 -60.433 1.00 26.77 910 GLU A O 1
ATOM 7151 N N . GLY A 1 911 ? 2.598 47.807 -61.002 1.00 26.44 911 GLY A N 1
ATOM 7152 C CA . GLY A 1 911 ? 1.572 47.777 -59.936 1.00 26.44 911 GLY A CA 1
ATOM 7153 C C . GLY A 1 911 ? 1.712 48.800 -58.792 1.00 26.44 911 GLY A C 1
ATOM 7154 O O . GLY A 1 911 ? 2.011 48.438 -57.657 1.00 26.44 911 GLY A O 1
ATOM 7155 N N . THR A 1 912 ? 1.433 50.085 -59.044 1.00 27.91 912 THR A N 1
ATOM 7156 C CA . THR A 1 912 ? 1.411 51.152 -58.018 1.00 27.91 912 THR A CA 1
ATOM 7157 C C . THR A 1 912 ? -0.003 51.514 -57.541 1.00 27.91 912 THR A C 1
ATOM 7159 O O . THR A 1 912 ? -0.805 52.041 -58.308 1.00 27.91 912 THR A O 1
ATOM 7162 N N . SER A 1 913 ? -0.301 51.370 -56.239 1.00 24.78 913 SER A N 1
ATOM 7163 C CA . SER A 1 913 ? -1.529 51.946 -55.651 1.00 24.78 913 SER A CA 1
ATOM 7164 C C . SER A 1 913 ? -1.439 52.334 -54.159 1.00 24.78 913 SER A C 1
ATOM 7166 O O . SER A 1 913 ? -1.849 51.574 -53.289 1.00 24.78 913 SER A O 1
ATOM 7168 N N . LYS A 1 914 ? -1.011 53.586 -53.920 1.00 26.84 914 LYS A N 1
ATOM 7169 C CA . LYS A 1 914 ? -1.355 54.507 -52.801 1.00 26.84 914 LYS A CA 1
ATOM 7170 C C . LYS A 1 914 ? -1.065 54.108 -51.334 1.00 26.84 914 LYS A C 1
ATOM 7172 O O . LYS A 1 914 ? -1.405 53.042 -50.842 1.00 26.84 914 LYS A O 1
ATOM 7177 N N . GLU A 1 915 ? -0.503 55.072 -50.597 1.00 31.31 915 GLU A N 1
ATOM 7178 C CA . GLU A 1 915 ? -0.235 55.008 -49.152 1.00 31.31 915 GLU A CA 1
ATOM 7179 C C . GLU A 1 915 ? -1.504 54.944 -48.277 1.00 31.31 915 GLU A C 1
ATOM 7181 O O . GLU A 1 915 ? -2.502 55.609 -48.559 1.00 31.31 915 GLU A O 1
ATOM 7186 N N . LYS A 1 916 ? -1.370 54.350 -47.081 1.00 24.69 916 LYS A N 1
ATOM 7187 C CA . LYS A 1 916 ? -1.950 54.918 -45.850 1.00 24.69 916 LYS A CA 1
ATOM 7188 C C . LYS A 1 916 ? -0.945 54.841 -44.696 1.00 24.69 916 LYS A C 1
ATOM 7190 O O . LYS A 1 916 ? -0.548 53.759 -44.277 1.00 24.69 916 LYS A O 1
ATOM 7195 N N . LYS A 1 917 ? -0.550 56.002 -44.162 1.00 29.20 917 LYS A N 1
ATOM 7196 C CA . LYS A 1 917 ? 0.229 56.117 -42.918 1.00 29.20 917 LYS A CA 1
ATOM 7197 C C . LYS A 1 917 ? -0.682 55.908 -41.706 1.00 29.20 917 LYS A C 1
ATOM 7199 O O . LYS A 1 917 ? -1.662 56.631 -41.563 1.00 29.20 917 LYS A O 1
ATOM 7204 N N . VAL A 1 918 ? -0.283 55.036 -40.781 1.00 27.05 918 VAL A N 1
ATOM 7205 C CA . VAL A 1 918 ? -0.733 55.052 -39.377 1.00 27.05 918 VAL A CA 1
ATOM 7206 C C . VAL A 1 918 ? 0.505 54.948 -38.483 1.00 27.05 918 VAL A C 1
ATOM 7208 O O . VAL A 1 918 ? 1.461 54.249 -38.818 1.00 27.05 918 VAL A O 1
ATOM 7211 N N . LYS A 1 919 ? 0.529 55.697 -37.375 1.00 33.31 919 LYS A N 1
ATOM 7212 C CA . LYS A 1 919 ? 1.649 55.736 -36.422 1.00 33.31 919 LYS A CA 1
ATOM 7213 C C . LYS A 1 919 ? 1.324 54.885 -35.193 1.00 33.31 919 LYS A C 1
ATOM 7215 O O . LYS A 1 919 ? 0.355 55.198 -34.515 1.00 33.31 919 LYS A O 1
ATOM 7220 N N . THR A 1 920 ? 2.212 53.972 -34.805 1.00 27.28 920 THR A N 1
ATOM 7221 C CA . THR A 1 920 ? 2.304 53.485 -33.413 1.00 27.28 920 THR A CA 1
ATOM 7222 C C . THR A 1 920 ? 3.752 53.204 -33.017 1.00 27.28 920 THR A C 1
ATOM 7224 O O . THR A 1 920 ? 4.319 52.158 -33.316 1.00 27.28 920 THR A O 1
ATOM 7227 N N . SER A 1 921 ? 4.337 54.193 -32.341 1.00 28.89 921 SER A N 1
ATOM 7228 C CA . SER A 1 921 ? 5.114 54.042 -31.101 1.00 28.89 921 SER A CA 1
ATOM 7229 C C . SER A 1 921 ? 5.829 52.708 -30.800 1.00 28.89 921 SER A C 1
ATOM 7231 O O . SER A 1 921 ? 5.207 51.713 -30.434 1.00 28.89 921 SER A O 1
ATOM 7233 N N . GLY A 1 922 ? 7.157 52.785 -30.665 1.00 37.19 922 GLY A N 1
ATOM 7234 C CA . GLY A 1 922 ? 7.791 52.225 -29.464 1.00 37.19 922 GLY A CA 1
ATOM 7235 C C . GLY A 1 922 ? 8.186 50.745 -29.463 1.00 37.19 922 GLY A C 1
ATOM 7236 O O . GLY A 1 922 ? 8.145 50.124 -28.404 1.00 37.19 922 GLY A O 1
ATOM 7237 N N . LYS A 1 923 ? 8.659 50.187 -30.583 1.00 29.11 923 LYS A N 1
ATOM 7238 C CA . LYS A 1 923 ? 9.565 49.022 -30.538 1.00 29.11 923 LYS A CA 1
ATOM 7239 C C . LYS A 1 923 ? 10.894 49.351 -31.206 1.00 29.11 923 LYS A C 1
ATOM 7241 O O . LYS A 1 923 ? 10.936 49.959 -32.270 1.00 29.11 923 LYS A O 1
ATOM 7246 N N . SER A 1 924 ? 11.979 48.983 -30.532 1.00 28.89 924 SER A N 1
ATOM 7247 C CA . SER A 1 924 ? 13.346 49.212 -30.990 1.00 28.89 924 SER A CA 1
ATOM 7248 C C . SER A 1 924 ? 13.633 48.442 -32.274 1.00 28.89 924 SER A C 1
ATOM 7250 O O . SER A 1 924 ? 13.389 47.235 -32.326 1.00 28.89 924 SER A O 1
ATOM 7252 N N . VAL A 1 925 ? 14.246 49.115 -33.250 1.00 31.38 925 VAL A N 1
ATOM 7253 C CA . VAL A 1 925 ? 14.945 48.456 -34.360 1.00 31.38 925 VAL A CA 1
ATOM 7254 C C . VAL A 1 925 ? 15.909 47.417 -33.767 1.00 31.38 925 VAL A C 1
ATOM 7256 O O . VAL A 1 925 ? 16.669 47.772 -32.857 1.00 31.38 925 VAL A O 1
ATOM 7259 N N . PRO A 1 926 ? 15.893 46.149 -34.218 1.00 37.44 926 PRO A N 1
ATOM 7260 C CA . PRO A 1 926 ? 16.885 45.182 -33.777 1.00 37.44 926 PRO A CA 1
ATOM 7261 C C . PRO A 1 926 ? 18.267 45.673 -34.216 1.00 37.44 926 PRO A C 1
ATOM 7263 O O . PRO A 1 926 ? 18.503 45.931 -35.396 1.00 37.44 926 PRO A O 1
ATOM 7266 N N . LYS A 1 927 ? 19.187 45.824 -33.257 1.00 38.09 927 LYS A N 1
ATOM 7267 C CA . LYS A 1 927 ? 20.605 46.025 -33.581 1.00 38.09 927 LYS A CA 1
ATOM 7268 C C . LYS A 1 927 ? 21.094 44.824 -34.405 1.00 38.09 927 LYS A C 1
ATOM 7270 O O . LYS A 1 927 ? 20.596 43.722 -34.166 1.00 38.09 927 LYS A O 1
ATOM 7275 N N . PRO A 1 928 ? 22.059 45.002 -35.326 1.00 43.75 928 PRO A N 1
ATOM 7276 C CA . PRO A 1 928 ? 22.695 43.862 -35.976 1.00 43.75 928 PRO A CA 1
ATOM 7277 C C . PRO A 1 928 ? 23.226 42.902 -34.904 1.00 43.75 928 PRO A C 1
ATOM 7279 O O . PRO A 1 928 ? 23.904 43.335 -33.969 1.00 43.75 928 PRO A O 1
ATOM 7282 N N . GLU A 1 929 ? 22.859 41.622 -35.014 1.00 56.25 929 GLU A N 1
ATOM 7283 C CA . GLU A 1 929 ? 23.330 40.563 -34.115 1.00 56.25 929 GLU A CA 1
ATOM 7284 C C . GLU A 1 929 ? 24.862 40.551 -34.108 1.00 56.25 929 GLU A C 1
ATOM 7286 O O . GLU A 1 929 ? 25.489 40.664 -35.165 1.00 56.25 929 GLU A O 1
ATOM 7291 N N . ASN A 1 930 ? 25.478 40.408 -32.934 1.00 69.06 930 ASN A N 1
ATOM 7292 C CA . ASN A 1 930 ? 26.931 40.348 -32.867 1.00 69.06 930 ASN A CA 1
ATOM 7293 C C . ASN A 1 930 ? 27.411 39.040 -33.521 1.00 69.06 930 ASN A C 1
ATOM 7295 O O . ASN A 1 930 ? 26.757 38.001 -33.404 1.00 69.06 930 ASN A O 1
ATOM 7299 N N . ILE A 1 931 ? 28.573 39.057 -34.175 1.00 68.50 931 ILE A N 1
ATOM 7300 C CA . ILE A 1 931 ? 29.111 37.884 -34.889 1.00 68.50 931 ILE A CA 1
ATOM 7301 C C . ILE A 1 931 ? 29.270 36.693 -33.923 1.00 68.50 931 ILE A C 1
ATOM 7303 O O . ILE A 1 931 ? 28.982 35.552 -34.278 1.00 68.50 931 ILE A O 1
ATOM 7307 N N . ALA A 1 932 ? 29.616 36.969 -32.660 1.00 69.81 932 ALA A N 1
ATOM 7308 C CA . ALA A 1 932 ? 29.666 35.973 -31.590 1.00 69.81 932 ALA A CA 1
ATOM 7309 C C . ALA A 1 932 ? 28.304 35.308 -31.292 1.00 69.81 932 ALA A C 1
ATOM 7311 O O . ALA A 1 932 ? 28.270 34.105 -31.027 1.00 69.81 932 ALA A O 1
ATOM 7312 N N . ASP A 1 933 ? 27.196 36.053 -31.370 1.00 75.75 933 ASP A N 1
ATOM 7313 C CA . ASP A 1 933 ? 25.841 35.536 -31.137 1.00 75.75 933 ASP A CA 1
ATOM 7314 C C . ASP A 1 933 ? 25.414 34.625 -32.298 1.00 75.75 933 ASP A C 1
ATOM 7316 O O . ASP A 1 933 ? 24.876 33.540 -32.075 1.00 75.75 933 ASP A O 1
ATOM 7320 N N . ARG A 1 934 ? 25.744 35.007 -33.541 1.00 74.94 934 ARG A N 1
ATOM 7321 C CA . ARG A 1 934 ? 25.529 34.180 -34.742 1.00 74.94 934 ARG A CA 1
ATOM 7322 C C . ARG A 1 934 ? 26.360 32.902 -34.723 1.00 74.94 934 ARG A C 1
ATOM 7324 O O . ARG A 1 934 ? 25.823 31.820 -34.939 1.00 74.94 934 ARG A O 1
ATOM 7331 N N . ALA A 1 935 ? 27.644 32.996 -34.383 1.00 77.38 935 ALA A N 1
ATOM 7332 C CA . ALA A 1 935 ? 28.511 31.832 -34.227 1.00 77.38 935 ALA A CA 1
ATOM 7333 C C . ALA A 1 935 ? 28.087 30.936 -33.045 1.00 77.38 935 ALA A C 1
ATOM 7335 O O . ALA A 1 935 ? 28.367 29.737 -33.043 1.00 77.38 935 ALA A O 1
ATOM 7336 N N . TRP A 1 936 ? 27.436 31.474 -32.007 1.00 79.88 936 TRP A N 1
ATOM 7337 C CA . TRP A 1 936 ? 26.811 30.671 -30.948 1.00 79.88 936 TRP A CA 1
ATOM 7338 C C . TRP A 1 936 ? 25.540 29.966 -31.449 1.00 79.88 936 TRP A C 1
ATOM 7340 O O . TRP A 1 936 ? 25.425 28.750 -31.318 1.00 79.88 936 TRP A O 1
ATOM 7350 N N . LYS A 1 937 ? 24.644 30.699 -32.116 1.00 80.88 937 LYS A N 1
ATOM 7351 C CA . LYS A 1 937 ? 23.394 30.186 -32.691 1.00 80.88 937 LYS A CA 1
ATOM 7352 C C . LYS A 1 937 ? 23.626 29.077 -33.724 1.00 80.88 937 LYS A C 1
ATOM 7354 O O . LYS A 1 937 ? 23.018 28.020 -33.610 1.00 80.88 937 LYS A O 1
ATOM 7359 N N . LEU A 1 938 ? 24.586 29.250 -34.639 1.00 83.44 938 LEU A N 1
ATOM 7360 C CA . LEU A 1 938 ? 24.988 28.225 -35.614 1.00 83.44 938 LEU A CA 1
ATOM 7361 C C . LEU A 1 938 ? 25.467 26.928 -34.934 1.00 83.44 938 LEU A C 1
ATOM 7363 O O . LEU A 1 938 ? 25.232 25.837 -35.452 1.00 83.44 938 LEU A O 1
ATOM 7367 N N . ARG A 1 939 ? 26.116 27.015 -33.762 1.00 82.69 939 ARG A N 1
ATOM 7368 C CA . ARG A 1 939 ? 26.515 25.831 -32.979 1.00 82.69 939 ARG A CA 1
ATOM 7369 C C . ARG A 1 939 ? 25.305 25.123 -32.372 1.00 82.69 939 ARG A C 1
ATOM 7371 O O . ARG A 1 939 ? 25.214 23.906 -32.500 1.00 82.69 939 ARG A O 1
ATOM 7378 N N . GLU A 1 940 ? 24.362 25.859 -31.790 1.00 80.88 940 GLU A N 1
ATOM 7379 C CA . GLU A 1 940 ? 23.125 25.281 -31.247 1.00 80.88 940 GLU A CA 1
ATOM 7380 C C . GLU A 1 940 ? 22.273 24.628 -32.354 1.00 80.88 940 GLU A C 1
ATOM 7382 O O . GLU A 1 940 ? 21.866 23.473 -32.233 1.00 80.88 940 GLU A O 1
ATOM 7387 N N . GLU A 1 941 ? 22.109 25.301 -33.497 1.00 82.50 941 GLU A N 1
ATOM 7388 C CA . GLU A 1 941 ? 21.435 24.759 -34.686 1.00 82.50 941 GLU A CA 1
ATOM 7389 C C . GLU A 1 941 ? 22.171 23.521 -35.243 1.00 82.50 941 GLU A C 1
ATOM 7391 O O . GLU A 1 941 ? 21.532 22.550 -35.645 1.00 82.50 941 GLU A O 1
ATOM 7396 N N . THR A 1 942 ? 23.507 23.463 -35.152 1.00 86.25 942 THR A N 1
ATOM 7397 C CA . THR A 1 942 ? 24.290 22.253 -35.484 1.00 86.25 942 THR A CA 1
ATOM 7398 C C . THR A 1 942 ? 24.024 21.100 -34.515 1.00 86.25 942 THR A C 1
ATOM 7400 O O . THR A 1 942 ? 23.980 19.942 -34.934 1.00 86.25 942 THR A O 1
ATOM 7403 N N . HIS A 1 943 ? 23.801 21.374 -33.227 1.00 81.62 943 HIS A N 1
ATOM 7404 C CA . HIS A 1 943 ? 23.373 20.344 -32.279 1.00 81.62 943 HIS A CA 1
ATOM 7405 C C . HIS A 1 943 ? 21.945 19.848 -32.560 1.00 81.62 943 HIS A C 1
ATOM 7407 O O . HIS A 1 943 ? 21.683 18.663 -32.353 1.00 81.62 943 HIS A O 1
ATOM 7413 N N . VAL A 1 944 ? 21.048 20.697 -33.076 1.00 81.12 944 VAL A N 1
ATOM 7414 C CA . VAL A 1 944 ? 19.713 20.285 -33.554 1.00 81.12 944 VAL A CA 1
ATOM 7415 C C . VAL A 1 944 ? 19.822 19.431 -34.820 1.00 81.12 944 VAL A C 1
ATOM 7417 O O . VAL A 1 944 ? 19.284 18.326 -34.848 1.00 81.12 944 VAL A O 1
ATOM 7420 N N . LEU A 1 945 ? 20.594 19.853 -35.825 1.00 86.31 945 LEU A N 1
ATOM 7421 C CA . LEU A 1 945 ? 20.811 19.079 -37.053 1.00 86.31 945 LEU A CA 1
ATOM 7422 C C . LEU A 1 945 ? 21.387 17.684 -36.765 1.00 86.31 945 LEU A C 1
ATOM 7424 O O . LEU A 1 945 ? 20.895 16.684 -37.283 1.00 86.31 945 LEU A O 1
ATOM 7428 N N . ARG A 1 946 ? 22.381 17.588 -35.872 1.00 86.75 946 ARG A N 1
ATOM 7429 C CA . ARG A 1 946 ? 22.960 16.303 -35.441 1.00 86.75 946 ARG A CA 1
ATOM 7430 C C . ARG A 1 946 ? 21.971 15.411 -34.668 1.00 86.75 946 ARG A C 1
ATOM 7432 O O . ARG A 1 946 ? 22.242 14.217 -34.543 1.00 86.75 946 ARG A O 1
ATOM 7439 N N . LYS A 1 947 ? 20.848 15.943 -34.159 1.00 79.75 947 LYS A N 1
ATOM 7440 C CA . LYS A 1 947 ? 19.713 15.148 -33.644 1.00 79.75 947 LYS A CA 1
ATOM 7441 C C . LYS A 1 947 ? 18.796 14.701 -34.784 1.00 79.75 947 LYS A C 1
ATOM 7443 O O . LYS A 1 947 ? 18.544 13.508 -34.887 1.00 79.75 947 LYS A O 1
ATOM 7448 N N . LEU A 1 948 ? 18.391 15.605 -35.682 1.00 81.56 948 LEU A N 1
ATOM 7449 C CA . LEU A 1 948 ? 17.545 15.283 -36.846 1.00 81.56 948 LEU A CA 1
ATOM 7450 C C . LEU A 1 948 ? 18.169 14.211 -37.758 1.00 81.56 948 LEU A C 1
ATOM 7452 O O . LEU A 1 948 ? 17.489 13.299 -38.209 1.00 81.56 948 LEU A O 1
ATOM 7456 N N . VAL A 1 949 ? 19.486 14.247 -37.970 1.00 86.06 949 VAL A N 1
ATOM 7457 C CA . VAL A 1 949 ? 20.197 13.214 -38.746 1.00 86.06 949 VAL A CA 1
ATOM 7458 C C . VAL A 1 949 ? 20.219 11.860 -38.018 1.00 86.06 949 VAL A C 1
ATOM 7460 O O . VAL A 1 949 ? 20.137 10.817 -38.662 1.00 86.06 949 VAL A O 1
ATOM 7463 N N . LYS A 1 950 ? 20.265 11.845 -36.678 1.00 85.12 950 LYS A N 1
ATOM 7464 C CA . LYS A 1 950 ? 20.129 10.608 -35.884 1.00 85.12 950 LYS A CA 1
ATOM 7465 C C . LYS A 1 950 ? 18.693 10.080 -35.862 1.00 85.12 950 LYS A C 1
ATOM 7467 O O . LYS A 1 950 ? 18.511 8.867 -35.861 1.00 85.12 950 LYS A O 1
ATOM 7472 N N . GLU A 1 951 ? 17.700 10.969 -35.882 1.00 80.31 951 GLU A N 1
ATOM 7473 C CA . GLU A 1 951 ? 16.291 10.616 -36.082 1.00 80.31 951 GLU A CA 1
ATOM 7474 C C . GLU A 1 951 ? 16.109 9.928 -37.440 1.00 80.31 951 GLU A C 1
ATOM 7476 O O . GLU A 1 951 ? 15.597 8.815 -37.486 1.00 80.31 951 GLU A O 1
ATOM 7481 N N . LEU A 1 952 ? 16.628 10.518 -38.523 1.00 85.81 952 LEU A N 1
ATOM 7482 C CA . LEU A 1 952 ? 16.572 9.934 -39.865 1.00 85.81 952 LEU A CA 1
ATOM 7483 C C . LEU A 1 952 ? 17.187 8.524 -39.911 1.00 85.81 952 LEU A C 1
ATOM 7485 O O . LEU A 1 952 ? 16.559 7.603 -40.427 1.00 85.81 952 LEU A O 1
ATOM 7489 N N . VAL A 1 953 ? 18.378 8.327 -39.329 1.00 86.81 953 VAL A N 1
ATOM 7490 C CA . VAL A 1 953 ? 19.021 6.998 -39.241 1.00 86.81 953 VAL A CA 1
ATOM 7491 C C . VAL A 1 953 ? 18.147 5.994 -38.479 1.00 86.81 953 VAL A C 1
ATOM 7493 O O . VAL A 1 953 ? 18.070 4.832 -38.875 1.00 86.81 953 VAL A O 1
ATOM 7496 N N . ALA A 1 954 ? 17.460 6.418 -37.414 1.00 81.81 954 ALA A N 1
ATOM 7497 C CA . ALA A 1 954 ? 16.535 5.559 -36.676 1.00 81.81 954 ALA A CA 1
ATOM 7498 C C . ALA A 1 954 ? 15.264 5.230 -37.484 1.00 81.81 954 ALA A C 1
ATOM 7500 O O . ALA A 1 954 ? 14.851 4.071 -37.504 1.00 81.81 954 ALA A O 1
ATOM 7501 N N . ARG A 1 955 ? 14.678 6.205 -38.198 1.00 83.31 955 ARG A N 1
ATOM 7502 C CA . ARG A 1 955 ? 13.498 5.995 -39.061 1.00 83.31 955 ARG A CA 1
ATOM 7503 C C . ARG A 1 955 ? 13.810 5.054 -40.225 1.00 83.31 955 ARG A C 1
ATOM 7505 O O . ARG A 1 955 ? 13.057 4.111 -40.428 1.00 83.31 955 ARG A O 1
ATOM 7512 N N . VAL A 1 956 ? 14.945 5.236 -40.910 1.00 87.50 956 VAL A N 1
ATOM 7513 C CA . VAL A 1 956 ? 15.424 4.325 -41.971 1.00 87.50 956 VAL A CA 1
ATOM 7514 C C . VAL A 1 956 ? 15.578 2.892 -41.445 1.00 87.50 956 VAL A C 1
ATOM 7516 O O . VAL A 1 956 ? 15.123 1.949 -42.082 1.00 87.50 956 VAL A O 1
ATOM 7519 N N . ARG A 1 957 ? 16.163 2.708 -40.255 1.00 87.75 957 ARG A N 1
ATOM 7520 C CA . ARG A 1 957 ? 16.355 1.376 -39.654 1.00 87.75 957 ARG A CA 1
ATOM 7521 C C . ARG A 1 957 ? 15.049 0.710 -39.197 1.00 87.75 957 ARG A C 1
ATOM 7523 O O . ARG A 1 957 ? 14.903 -0.492 -39.397 1.00 87.75 957 ARG A O 1
ATOM 7530 N N . SER A 1 958 ? 14.112 1.469 -38.619 1.00 84.56 958 SER A N 1
ATOM 7531 C CA . SER A 1 958 ? 12.770 0.974 -38.252 1.00 84.56 958 SER A CA 1
ATOM 7532 C C . SER A 1 958 ? 11.965 0.600 -39.502 1.00 84.56 958 SER A C 1
ATOM 7534 O O . SER A 1 958 ? 11.410 -0.492 -39.578 1.00 84.56 958 SER A O 1
ATOM 7536 N N . HIS A 1 959 ? 11.989 1.443 -40.539 1.00 87.12 959 HIS A N 1
ATOM 7537 C CA . HIS A 1 959 ? 11.370 1.158 -41.836 1.00 87.12 959 HIS A CA 1
ATOM 7538 C C . HIS A 1 959 ? 11.941 -0.107 -42.492 1.00 87.12 959 HIS A C 1
ATOM 7540 O O . HIS A 1 959 ? 11.173 -1.006 -42.829 1.00 87.12 959 HIS A O 1
ATOM 7546 N N . ARG A 1 960 ? 13.275 -0.250 -42.562 1.00 89.75 960 ARG A N 1
ATOM 7547 C CA . ARG A 1 960 ? 13.933 -1.472 -43.061 1.00 89.75 960 ARG A CA 1
ATOM 7548 C C . ARG A 1 960 ? 13.537 -2.715 -42.260 1.00 89.75 960 ARG A C 1
ATOM 7550 O O . ARG A 1 960 ? 13.337 -3.772 -42.849 1.00 89.75 960 ARG A O 1
ATOM 7557 N N . PHE A 1 961 ? 13.391 -2.598 -40.937 1.00 87.31 961 PHE A N 1
ATOM 7558 C CA . PHE A 1 961 ? 12.901 -3.690 -40.094 1.00 87.31 961 PHE A CA 1
ATOM 7559 C C . PHE A 1 961 ? 11.462 -4.090 -40.446 1.00 87.31 961 PHE A C 1
ATOM 7561 O O . PHE A 1 961 ? 11.226 -5.271 -40.680 1.00 87.31 961 PHE A O 1
ATOM 7568 N N . PHE A 1 962 ? 10.521 -3.148 -40.569 1.00 83.00 962 PHE A N 1
ATOM 7569 C CA . PHE A 1 962 ? 9.140 -3.483 -40.947 1.00 83.00 962 PHE A CA 1
ATOM 7570 C C . PHE A 1 962 ? 9.008 -3.997 -42.390 1.00 83.00 962 PHE A C 1
ATOM 7572 O O . PHE A 1 962 ? 8.204 -4.894 -42.634 1.00 83.00 962 PHE A O 1
ATOM 7579 N N . LEU A 1 963 ? 9.838 -3.521 -43.326 1.00 84.50 963 LEU A N 1
ATOM 7580 C CA . LEU A 1 963 ? 9.946 -4.108 -44.666 1.00 84.50 963 LEU A CA 1
ATOM 7581 C C . LEU A 1 963 ? 10.443 -5.561 -44.619 1.00 84.50 963 LEU A C 1
ATOM 7583 O O . LEU A 1 963 ? 9.833 -6.424 -45.242 1.00 84.50 963 LEU A O 1
ATOM 7587 N N . ALA A 1 964 ? 11.508 -5.848 -43.863 1.00 84.81 964 ALA A N 1
ATOM 7588 C CA . ALA A 1 964 ? 12.034 -7.206 -43.705 1.00 84.81 964 ALA A CA 1
ATOM 7589 C C . ALA A 1 964 ? 11.025 -8.143 -43.017 1.00 84.81 964 ALA A C 1
ATOM 7591 O O . ALA A 1 964 ? 10.874 -9.290 -43.421 1.00 84.81 964 ALA A O 1
ATOM 7592 N N . VAL A 1 965 ? 10.294 -7.643 -42.016 1.00 82.12 965 VAL A N 1
ATOM 7593 C CA . VAL A 1 965 ? 9.186 -8.352 -41.358 1.00 82.12 965 VAL A CA 1
ATOM 7594 C C . VAL A 1 965 ? 8.087 -8.709 -42.366 1.00 82.12 965 VAL A C 1
ATOM 7596 O O . VAL A 1 965 ? 7.742 -9.882 -42.475 1.00 82.12 965 VAL A O 1
ATOM 7599 N N . ARG A 1 966 ? 7.591 -7.740 -43.150 1.00 78.75 966 ARG A N 1
ATOM 7600 C CA . ARG A 1 966 ? 6.566 -7.965 -44.187 1.00 78.75 966 ARG A CA 1
ATOM 7601 C C . ARG A 1 966 ? 7.033 -8.976 -45.239 1.00 78.75 966 ARG A C 1
ATOM 7603 O O . ARG A 1 966 ? 6.294 -9.894 -45.586 1.00 78.75 966 ARG A O 1
ATOM 7610 N N . ASP A 1 967 ? 8.263 -8.832 -45.726 1.00 79.62 967 ASP A N 1
ATOM 7611 C CA . ASP A 1 967 ? 8.842 -9.711 -46.750 1.00 79.62 967 ASP A CA 1
ATOM 7612 C C . ASP A 1 967 ? 9.097 -11.149 -46.241 1.00 79.62 967 ASP A C 1
ATOM 7614 O O . ASP A 1 967 ? 9.235 -12.063 -47.052 1.00 79.62 967 ASP A O 1
ATOM 7618 N N . LEU A 1 968 ? 9.118 -11.373 -44.920 1.00 78.31 968 LEU A N 1
ATOM 7619 C CA . LEU A 1 968 ? 9.138 -12.705 -44.295 1.00 78.31 968 LEU A CA 1
ATOM 7620 C C . LEU A 1 968 ? 7.737 -13.286 -44.019 1.00 78.31 968 LEU A C 1
ATOM 7622 O O . LEU A 1 968 ? 7.640 -14.476 -43.712 1.00 78.31 968 LEU A O 1
ATOM 7626 N N . GLN A 1 969 ? 6.682 -12.467 -44.104 1.00 71.75 969 GLN A N 1
ATOM 7627 C CA . GLN A 1 969 ? 5.290 -12.823 -43.786 1.00 71.75 969 GLN A CA 1
ATOM 7628 C C . GLN A 1 969 ? 4.430 -13.110 -45.024 1.00 71.75 969 GLN A C 1
ATOM 7630 O O . GLN A 1 969 ? 3.504 -13.911 -44.934 1.00 71.75 969 GLN A O 1
ATOM 7635 N N . GLN A 1 970 ? 4.707 -12.460 -46.160 1.00 68.38 970 GLN A N 1
ATOM 7636 C CA . GLN A 1 970 ? 3.954 -12.667 -47.402 1.00 68.38 970 GLN A CA 1
ATOM 7637 C C . GLN A 1 970 ? 4.177 -14.076 -47.981 1.00 68.38 970 GLN A C 1
ATOM 7639 O O . GLN A 1 970 ? 5.291 -14.606 -47.959 1.00 68.38 970 GLN A O 1
ATOM 7644 N N . ASP A 1 971 ? 3.111 -14.678 -48.517 1.00 54.69 971 ASP A N 1
ATOM 7645 C CA . ASP A 1 971 ? 3.169 -16.028 -49.082 1.00 54.69 971 ASP A CA 1
ATOM 7646 C C . ASP A 1 971 ? 4.062 -16.096 -50.330 1.00 54.69 971 ASP A C 1
ATOM 7648 O O . ASP A 1 971 ? 4.033 -15.230 -51.208 1.00 54.69 971 ASP A O 1
ATOM 7652 N N . ARG A 1 972 ? 4.871 -17.158 -50.406 1.00 56.44 972 ARG A N 1
ATOM 7653 C CA . ARG A 1 972 ? 5.974 -17.303 -51.371 1.00 56.44 972 ARG A CA 1
ATOM 7654 C C . ARG A 1 972 ? 5.509 -17.763 -52.758 1.00 56.44 972 ARG A C 1
ATOM 7656 O O . ARG A 1 972 ? 5.940 -18.805 -53.243 1.00 56.44 972 ARG A O 1
ATOM 7663 N N . ALA A 1 973 ? 4.654 -16.973 -53.403 1.00 48.91 973 ALA A N 1
ATOM 7664 C CA . ALA A 1 973 ? 4.447 -17.070 -54.850 1.00 48.91 973 ALA A CA 1
ATOM 7665 C C . ALA A 1 973 ? 5.706 -16.617 -55.622 1.00 48.91 973 ALA A C 1
ATOM 7667 O O . ALA A 1 973 ? 6.059 -17.224 -56.629 1.00 48.91 973 ALA A O 1
ATOM 7668 N N . ASP A 1 974 ? 6.416 -15.611 -55.093 1.00 51.91 974 ASP A N 1
ATOM 7669 C CA . ASP A 1 974 ? 7.730 -15.160 -55.561 1.00 51.91 974 ASP A CA 1
ATOM 7670 C C . ASP A 1 974 ? 8.822 -15.533 -54.538 1.00 51.91 974 ASP A C 1
ATOM 7672 O O . ASP A 1 974 ? 8.823 -15.053 -53.399 1.00 51.91 974 ASP A O 1
ATOM 7676 N N . GLU A 1 975 ? 9.792 -16.366 -54.928 1.00 52.66 975 GLU A N 1
ATOM 7677 C CA . GLU A 1 975 ? 10.906 -16.760 -54.051 1.00 52.66 975 GLU A CA 1
ATOM 7678 C C . GLU A 1 975 ? 11.961 -15.649 -53.895 1.00 52.66 975 GLU A C 1
ATOM 7680 O O . GLU A 1 975 ? 13.017 -15.651 -54.530 1.00 52.66 975 GLU A O 1
ATOM 7685 N N . LYS A 1 976 ? 11.724 -14.713 -52.967 1.00 60.88 976 LYS A N 1
ATOM 7686 C CA . LYS A 1 976 ? 12.786 -13.845 -52.430 1.00 60.88 976 LYS A CA 1
ATOM 7687 C C . LYS A 1 976 ? 13.773 -14.668 -51.591 1.00 60.88 976 LYS A C 1
ATOM 7689 O O . LYS A 1 976 ? 13.576 -14.883 -50.395 1.00 60.88 976 LYS A O 1
ATOM 7694 N N . THR A 1 977 ? 14.855 -15.120 -52.217 1.00 72.69 977 THR A N 1
ATOM 7695 C CA . THR A 1 977 ? 15.963 -15.826 -51.557 1.00 72.69 977 THR A CA 1
ATOM 7696 C C . THR A 1 977 ? 16.755 -14.892 -50.638 1.00 72.69 977 THR A C 1
ATOM 7698 O O . THR A 1 977 ? 17.250 -13.855 -51.085 1.00 72.69 977 THR A O 1
ATOM 7701 N N . VAL A 1 978 ? 16.919 -15.264 -49.365 1.00 83.44 978 VAL A N 1
ATOM 7702 C CA . VAL A 1 978 ? 17.744 -14.518 -48.398 1.00 83.44 978 VAL A CA 1
ATOM 7703 C C . VAL A 1 978 ? 19.131 -15.158 -48.306 1.00 83.44 978 VAL A C 1
ATOM 7705 O O . VAL A 1 978 ? 19.249 -16.325 -47.939 1.00 83.44 978 VAL A O 1
ATOM 7708 N N . ASP A 1 979 ? 20.174 -14.383 -48.606 1.00 88.62 979 ASP A N 1
ATOM 7709 C CA . ASP A 1 979 ? 21.583 -14.787 -48.500 1.00 88.62 979 ASP A CA 1
ATOM 7710 C C . ASP A 1 979 ? 22.202 -14.256 -47.191 1.00 88.62 979 ASP A C 1
ATOM 7712 O O . ASP A 1 979 ? 21.883 -13.153 -46.741 1.00 88.62 979 ASP A O 1
ATOM 7716 N N . CYS A 1 980 ? 23.123 -15.004 -46.572 1.00 88.50 980 CYS A N 1
ATOM 7717 C CA . CYS A 1 980 ? 23.793 -14.578 -45.339 1.00 88.50 980 CYS A CA 1
ATOM 7718 C C . CYS A 1 980 ? 25.051 -13.721 -45.611 1.00 88.50 980 CYS A C 1
ATOM 7720 O O . CYS A 1 980 ? 26.056 -14.248 -46.105 1.00 88.50 980 CYS A O 1
ATOM 7722 N N . PRO A 1 981 ? 25.083 -12.442 -45.186 1.00 85.88 981 PRO A N 1
ATOM 7723 C CA . PRO A 1 981 ? 26.155 -11.500 -45.524 1.00 85.88 981 PRO A CA 1
ATOM 7724 C C . PRO A 1 981 ? 27.491 -11.737 -44.792 1.00 85.88 981 PRO A C 1
ATOM 7726 O O . PRO A 1 981 ? 28.498 -11.147 -45.175 1.00 85.88 981 PRO A O 1
ATOM 7729 N N . SER A 1 982 ? 27.527 -12.582 -43.752 1.00 85.19 982 SER A N 1
ATOM 7730 C CA . SER A 1 982 ? 28.748 -12.871 -42.965 1.00 85.19 982 SER A CA 1
ATOM 7731 C C . SER A 1 982 ? 29.367 -14.251 -43.232 1.00 85.19 98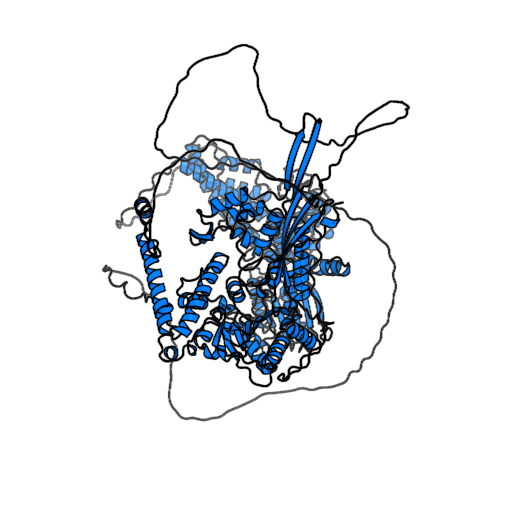2 SER A C 1
ATOM 7733 O O . SER A 1 982 ? 30.439 -14.552 -42.706 1.00 85.19 982 SER A O 1
ATOM 7735 N N . CYS A 1 983 ? 28.687 -15.131 -43.978 1.00 87.88 983 CYS A N 1
ATOM 7736 C CA . CYS A 1 983 ? 29.182 -16.487 -44.272 1.00 87.88 983 CYS A CA 1
ATOM 7737 C C . CYS A 1 983 ? 28.941 -16.962 -45.712 1.00 87.88 983 CYS A C 1
ATOM 7739 O O . CYS A 1 983 ? 29.426 -18.029 -46.074 1.00 87.88 983 CYS A O 1
ATOM 7741 N N . GLY A 1 984 ? 28.207 -16.204 -46.533 1.00 84.75 984 GLY A N 1
ATOM 7742 C CA . GLY A 1 984 ? 27.998 -16.518 -47.947 1.00 84.75 984 GLY A CA 1
ATOM 7743 C C . GLY A 1 984 ? 27.066 -17.701 -48.232 1.00 84.75 984 GLY A C 1
ATOM 7744 O O . GLY A 1 984 ? 26.894 -18.038 -49.402 1.00 84.75 984 GLY A O 1
ATOM 7745 N N . ARG A 1 985 ? 26.439 -18.319 -47.213 1.00 88.50 985 ARG A N 1
ATOM 7746 C CA . ARG A 1 985 ? 25.331 -19.266 -47.434 1.00 88.50 985 ARG A CA 1
ATOM 7747 C C . ARG A 1 985 ? 24.213 -18.548 -48.185 1.00 88.50 985 ARG A C 1
ATOM 7749 O O . ARG A 1 985 ? 23.750 -17.503 -47.728 1.00 88.50 985 ARG A O 1
ATOM 7756 N N . LYS A 1 986 ? 23.792 -19.122 -49.308 1.00 87.69 986 LYS A N 1
ATOM 7757 C CA . LYS A 1 986 ? 22.704 -18.607 -50.139 1.00 87.69 986 LYS A CA 1
ATOM 7758 C C . LYS A 1 986 ? 21.393 -19.323 -49.866 1.00 87.69 986 LYS A C 1
ATOM 7760 O O . LYS A 1 986 ? 21.424 -20.442 -49.358 1.00 87.69 986 LYS A O 1
ATOM 7765 N N . ASN A 1 987 ? 20.282 -18.704 -50.261 1.00 83.31 987 ASN A N 1
ATOM 7766 C CA . ASN A 1 987 ? 18.945 -19.308 -50.247 1.00 83.31 987 ASN A CA 1
ATOM 7767 C C . ASN A 1 987 ? 18.593 -19.944 -48.883 1.00 83.31 987 ASN A C 1
ATOM 7769 O O . ASN A 1 987 ? 18.225 -21.117 -48.818 1.00 83.31 987 ASN A O 1
ATOM 7773 N N . LEU A 1 988 ? 18.743 -19.193 -47.787 1.00 85.31 988 LEU A N 1
ATOM 7774 C CA . LEU A 1 988 ? 18.491 -19.709 -46.438 1.00 85.31 988 LEU A CA 1
ATOM 7775 C C . LEU A 1 988 ? 17.051 -20.250 -46.290 1.00 85.31 988 LEU A C 1
ATOM 7777 O O . LEU A 1 988 ? 16.101 -19.563 -46.696 1.00 85.31 988 LEU A O 1
ATOM 7781 N N . PRO A 1 989 ? 16.852 -21.433 -45.672 1.00 83.12 989 PRO A N 1
ATOM 7782 C CA . PRO A 1 989 ? 15.518 -21.908 -45.327 1.00 83.12 989 PRO A CA 1
ATOM 7783 C C . PRO A 1 989 ? 14.894 -20.982 -44.276 1.00 83.12 989 PRO A C 1
ATOM 7785 O O . PRO A 1 989 ? 15.593 -20.348 -43.488 1.00 83.12 989 PRO A O 1
ATOM 7788 N N . TRP A 1 990 ? 13.561 -20.887 -44.257 1.00 79.62 990 TRP A N 1
ATOM 7789 C CA . TRP A 1 990 ? 12.838 -19.955 -43.374 1.00 79.62 990 TRP A CA 1
ATOM 7790 C C . TRP A 1 990 ? 13.151 -20.168 -41.885 1.00 79.62 990 TRP A C 1
ATOM 7792 O O . TRP A 1 990 ? 13.152 -19.208 -41.120 1.00 79.62 990 TRP A O 1
ATOM 7802 N N . GLU A 1 991 ? 13.471 -21.398 -41.485 1.00 82.44 991 GLU A N 1
ATOM 7803 C CA . GLU A 1 991 ? 13.847 -21.731 -40.109 1.00 82.44 991 GLU A CA 1
ATOM 7804 C C . GLU A 1 991 ? 15.217 -21.188 -39.670 1.00 82.44 991 GLU A C 1
ATOM 7806 O O . GLU A 1 991 ? 15.359 -20.790 -38.514 1.00 82.44 991 GLU A O 1
ATOM 7811 N N . ASP A 1 992 ? 16.176 -21.078 -40.598 1.00 87.00 992 ASP A N 1
ATOM 7812 C CA . ASP A 1 992 ? 17.525 -20.551 -40.347 1.00 87.00 992 ASP A CA 1
ATOM 7813 C C . ASP A 1 992 ? 17.582 -19.016 -40.343 1.00 87.00 992 ASP A C 1
ATOM 7815 O O . ASP A 1 992 ? 18.580 -18.446 -39.895 1.00 87.00 992 ASP A O 1
ATOM 7819 N N . ILE A 1 993 ? 16.576 -18.318 -40.885 1.00 89.50 993 ILE A N 1
ATOM 7820 C CA . ILE A 1 993 ? 16.630 -16.858 -41.035 1.00 89.50 993 ILE A CA 1
ATOM 7821 C C . ILE A 1 993 ? 16.407 -16.170 -39.685 1.00 89.50 993 ILE A C 1
ATOM 7823 O O . ILE A 1 993 ? 15.381 -16.345 -39.024 1.00 89.50 993 ILE A O 1
ATOM 7827 N N . ALA A 1 994 ? 17.335 -15.284 -39.331 1.00 89.81 994 ALA A N 1
ATOM 7828 C CA . ALA A 1 994 ? 17.187 -14.329 -38.244 1.00 89.81 994 ALA A CA 1
ATOM 7829 C C . ALA A 1 994 ? 17.384 -12.889 -38.744 1.00 89.81 994 ALA A C 1
ATOM 7831 O O . ALA A 1 994 ? 18.123 -12.639 -39.700 1.00 89.81 994 ALA A O 1
ATOM 7832 N N . LEU A 1 995 ? 16.729 -11.934 -38.081 1.00 91.06 995 LEU A N 1
ATOM 7833 C CA . LEU A 1 995 ? 16.799 -10.505 -38.381 1.00 91.06 995 LEU A CA 1
ATOM 7834 C C . LEU A 1 995 ? 17.036 -9.661 -37.123 1.00 91.06 995 LEU A C 1
ATOM 7836 O O . LEU A 1 995 ? 16.582 -9.996 -36.029 1.00 91.06 995 LEU A O 1
ATOM 7840 N N . LEU A 1 996 ? 17.751 -8.547 -37.285 1.00 89.00 996 LEU A N 1
ATOM 7841 C CA . LEU A 1 996 ? 18.112 -7.638 -36.196 1.00 89.00 996 LEU A CA 1
ATOM 7842 C C . LEU A 1 996 ? 17.130 -6.469 -36.084 1.00 89.00 996 LEU A C 1
ATOM 7844 O O . LEU A 1 996 ? 17.117 -5.577 -36.935 1.00 89.00 996 LEU A O 1
ATOM 7848 N N . SER A 1 997 ? 16.386 -6.389 -34.980 1.00 85.88 997 SER A N 1
ATOM 7849 C CA . SER A 1 997 ? 15.418 -5.301 -34.754 1.00 85.88 997 SER A CA 1
ATOM 7850 C C . SER A 1 997 ? 16.053 -3.907 -34.629 1.00 85.88 997 SER A C 1
ATOM 7852 O O . SER A 1 997 ? 15.354 -2.904 -34.725 1.00 85.88 997 SER A O 1
ATOM 7854 N N . SER A 1 998 ? 17.369 -3.814 -34.400 1.00 83.44 998 SER A N 1
ATOM 7855 C CA . SER A 1 998 ? 18.088 -2.536 -34.290 1.00 83.44 998 SER A CA 1
ATOM 7856 C C . SER A 1 998 ? 18.472 -1.918 -35.643 1.00 83.44 998 SER A C 1
ATOM 7858 O O . SER A 1 998 ? 18.916 -0.765 -35.678 1.00 83.44 998 SER A O 1
ATOM 7860 N N . CYS A 1 999 ? 18.338 -2.658 -36.755 1.00 87.69 999 CYS A N 1
ATOM 7861 C CA . CYS A 1 999 ? 18.754 -2.191 -38.087 1.00 87.69 999 CYS A CA 1
ATOM 7862 C C . CYS A 1 999 ? 18.049 -2.811 -39.308 1.00 87.69 999 CYS A C 1
ATOM 7864 O O . CYS A 1 999 ? 18.328 -2.370 -40.423 1.00 87.69 999 CYS A O 1
ATOM 7866 N N . GLY A 1 1000 ? 17.187 -3.816 -39.128 1.00 88.00 1000 GLY A N 1
ATOM 7867 C CA . GLY A 1 1000 ? 16.446 -4.492 -40.200 1.00 88.00 1000 GLY A CA 1
ATOM 7868 C C . GLY A 1 1000 ? 17.244 -5.505 -41.031 1.00 88.00 1000 GLY A C 1
ATOM 7869 O O . GLY A 1 1000 ? 16.690 -6.087 -41.955 1.00 88.00 1000 GLY A O 1
ATOM 7870 N N . HIS A 1 1001 ? 18.528 -5.731 -40.738 1.00 90.69 1001 HIS A N 1
ATOM 7871 C CA . HIS A 1 1001 ? 19.361 -6.659 -41.513 1.00 90.69 1001 HIS A CA 1
ATOM 7872 C C . HIS A 1 1001 ? 19.134 -8.125 -41.131 1.00 90.69 1001 HIS A C 1
ATOM 7874 O O . HIS A 1 1001 ? 18.911 -8.438 -39.959 1.00 90.69 1001 HIS A O 1
ATOM 7880 N N . MET A 1 1002 ? 19.241 -9.007 -42.129 1.00 91.06 1002 MET A N 1
ATOM 7881 C CA . MET A 1 1002 ? 18.983 -10.447 -42.033 1.00 91.06 1002 MET A CA 1
ATOM 7882 C C . MET A 1 1002 ? 20.256 -11.283 -42.250 1.00 91.06 1002 MET A C 1
ATOM 7884 O O . MET A 1 1002 ? 21.232 -10.809 -42.835 1.00 91.06 1002 MET A O 1
ATOM 7888 N N . GLY A 1 1003 ? 20.237 -12.534 -41.794 1.00 91.00 1003 GLY A N 1
ATOM 7889 C CA . GLY A 1 1003 ? 21.274 -13.547 -42.024 1.00 91.00 1003 GLY A CA 1
ATOM 7890 C C . GLY A 1 1003 ? 20.862 -14.901 -41.437 1.00 91.00 1003 GLY A C 1
ATOM 7891 O O . GLY A 1 1003 ? 19.732 -15.043 -40.973 1.00 91.00 1003 GLY A O 1
ATOM 7892 N N . CYS A 1 1004 ? 21.759 -15.894 -41.427 1.00 92.25 1004 CYS A N 1
ATOM 7893 C CA . CYS A 1 1004 ? 21.484 -17.144 -40.707 1.00 92.25 1004 CYS A CA 1
ATOM 7894 C C . CYS A 1 1004 ? 21.608 -16.943 -39.187 1.00 92.25 1004 CYS A C 1
ATOM 7896 O O . CYS A 1 1004 ? 22.456 -16.163 -38.740 1.00 92.25 1004 CYS A O 1
ATOM 7898 N N . GLU A 1 1005 ? 20.804 -17.656 -38.391 1.00 90.44 1005 GLU A N 1
ATOM 7899 C CA . GLU A 1 1005 ? 20.751 -17.496 -36.931 1.00 90.44 1005 GLU A CA 1
ATOM 7900 C C . GLU A 1 1005 ? 22.135 -17.608 -36.282 1.00 90.44 1005 GLU A C 1
ATOM 7902 O O . GLU A 1 1005 ? 22.479 -16.775 -35.447 1.00 90.44 1005 GLU A O 1
ATOM 7907 N N . GLU A 1 1006 ? 22.966 -18.560 -36.716 1.00 89.56 1006 GLU A N 1
ATOM 7908 C CA . GLU A 1 1006 ? 24.338 -18.731 -36.221 1.00 89.56 1006 GLU A CA 1
ATOM 7909 C C . GLU A 1 1006 ? 25.178 -17.450 -36.356 1.00 89.56 1006 GLU A C 1
ATOM 7911 O O . GLU A 1 1006 ? 25.840 -17.030 -35.408 1.00 89.56 1006 GLU A O 1
ATOM 7916 N N . CYS A 1 1007 ? 25.152 -16.801 -37.528 1.00 91.19 1007 CYS A N 1
ATOM 7917 C CA . CYS A 1 1007 ? 25.941 -15.591 -37.771 1.00 91.19 1007 CYS A CA 1
ATOM 7918 C C . CYS A 1 1007 ? 25.308 -14.351 -37.139 1.00 91.19 1007 CYS A C 1
ATOM 7920 O O . CYS A 1 1007 ? 26.039 -13.488 -36.657 1.00 91.19 1007 CYS A O 1
ATOM 7922 N N . VAL A 1 1008 ? 23.975 -14.271 -37.098 1.00 90.56 1008 VAL A N 1
ATOM 7923 C CA . VAL A 1 1008 ? 23.260 -13.174 -36.437 1.00 90.56 1008 VAL A CA 1
ATOM 7924 C C . VAL A 1 1008 ? 23.508 -13.213 -34.924 1.00 90.56 1008 VAL A C 1
ATOM 7926 O O . VAL A 1 1008 ? 23.926 -12.203 -34.365 1.00 90.56 1008 VAL A O 1
ATOM 7929 N N . ARG A 1 1009 ? 23.375 -14.375 -34.266 1.00 89.69 1009 ARG A N 1
ATOM 7930 C CA . ARG A 1 1009 ? 23.685 -14.527 -32.832 1.00 89.69 1009 ARG A CA 1
ATOM 7931 C C . ARG A 1 1009 ? 25.151 -14.286 -32.510 1.00 89.69 1009 ARG A C 1
ATOM 7933 O O . ARG A 1 1009 ? 25.460 -13.612 -31.527 1.00 89.69 1009 ARG A O 1
ATOM 7940 N N . ALA A 1 1010 ? 26.062 -14.805 -33.334 1.00 88.75 1010 ALA A N 1
ATOM 7941 C CA . ALA A 1 1010 ? 27.490 -14.606 -33.120 1.00 88.75 1010 ALA A CA 1
ATOM 7942 C C . ALA A 1 1010 ? 27.887 -13.122 -33.232 1.00 88.75 1010 ALA A C 1
ATOM 7944 O O . ALA A 1 1010 ? 28.683 -12.659 -32.414 1.00 88.75 1010 ALA A O 1
ATOM 7945 N N . ALA A 1 1011 ? 27.277 -12.367 -34.156 1.00 86.88 1011 ALA A N 1
ATOM 7946 C CA . ALA A 1 1011 ? 27.425 -10.912 -34.271 1.00 86.88 1011 ALA A CA 1
ATOM 7947 C C . ALA A 1 1011 ? 26.920 -10.145 -33.034 1.00 86.88 1011 ALA A C 1
ATOM 7949 O O . ALA A 1 1011 ? 27.469 -9.105 -32.674 1.00 86.88 1011 ALA A O 1
ATOM 7950 N N . THR A 1 1012 ? 25.900 -10.679 -32.360 1.00 86.38 1012 THR A N 1
ATOM 7951 C CA . THR A 1 1012 ? 25.312 -10.093 -31.149 1.00 86.38 1012 THR A CA 1
ATOM 7952 C C . THR A 1 1012 ? 25.906 -10.585 -29.827 1.00 86.38 1012 THR A C 1
ATOM 7954 O O . THR A 1 1012 ? 25.434 -10.207 -28.752 1.00 86.38 1012 THR A O 1
ATOM 7957 N N . SER A 1 1013 ? 26.927 -11.442 -29.886 1.00 85.69 1013 SER A N 1
ATOM 7958 C CA . SER A 1 1013 ? 27.626 -11.951 -28.705 1.00 85.69 1013 SER A CA 1
ATOM 7959 C C . SER A 1 1013 ? 28.466 -10.860 -28.022 1.00 85.69 1013 SER A C 1
ATOM 7961 O O . SER A 1 1013 ? 28.922 -9.912 -28.668 1.00 85.69 1013 SER A O 1
ATOM 7963 N N . MET A 1 1014 ? 28.732 -11.028 -26.719 1.00 68.88 1014 MET A N 1
ATOM 7964 C CA . MET A 1 1014 ? 29.472 -10.065 -25.877 1.00 68.88 1014 MET A CA 1
ATOM 7965 C C . MET A 1 1014 ? 30.877 -9.701 -26.394 1.00 68.88 1014 MET A C 1
ATOM 7967 O O . MET A 1 1014 ? 31.437 -8.695 -25.971 1.00 68.88 1014 MET A O 1
ATOM 7971 N N . GLY A 1 1015 ? 31.459 -10.507 -27.288 1.00 72.38 1015 GLY A N 1
ATOM 7972 C CA . GLY A 1 1015 ? 32.753 -10.229 -27.914 1.00 72.38 1015 GLY A CA 1
ATOM 7973 C C . GLY A 1 1015 ? 32.690 -9.340 -29.161 1.00 72.38 1015 GLY A C 1
ATOM 7974 O O . GLY A 1 1015 ? 33.740 -9.077 -29.744 1.00 72.38 1015 GLY A O 1
ATOM 7975 N N . SER A 1 1016 ? 31.502 -8.913 -29.614 1.00 81.44 1016 SER A N 1
ATOM 7976 C CA . SER A 1 1016 ? 31.381 -8.091 -30.829 1.00 81.44 1016 SER A CA 1
ATOM 7977 C C . SER A 1 1016 ? 30.244 -7.055 -30.838 1.00 81.44 1016 SER A C 1
ATOM 7979 O O . SER A 1 1016 ? 30.494 -5.946 -31.294 1.00 81.44 1016 SER A O 1
ATOM 7981 N N . GLU A 1 1017 ? 29.047 -7.352 -30.316 1.00 88.06 1017 GLU A N 1
ATOM 7982 C CA . GLU A 1 1017 ? 27.875 -6.442 -30.260 1.00 88.06 1017 GLU A CA 1
ATOM 7983 C C . GLU A 1 1017 ? 27.542 -5.646 -31.563 1.00 88.06 1017 GLU A C 1
ATOM 7985 O O . GLU A 1 1017 ? 27.053 -4.512 -31.496 1.00 88.06 1017 GLU A O 1
ATOM 7990 N N . VAL A 1 1018 ? 27.780 -6.194 -32.766 1.00 88.50 1018 VAL A N 1
ATOM 7991 C CA . VAL A 1 1018 ? 27.621 -5.484 -34.062 1.00 88.50 1018 VAL A CA 1
ATOM 7992 C C . VAL A 1 1018 ? 26.487 -6.014 -34.944 1.00 88.50 1018 VAL A C 1
ATOM 7994 O O . VAL A 1 1018 ? 26.062 -7.161 -34.863 1.00 88.50 1018 VAL A O 1
ATOM 7997 N N . CYS A 1 1019 ? 26.046 -5.172 -35.881 1.00 90.38 1019 CYS A N 1
ATOM 7998 C CA . CYS A 1 1019 ? 25.247 -5.573 -37.036 1.00 90.38 1019 CYS A CA 1
ATOM 7999 C C . CYS A 1 1019 ? 25.885 -6.739 -37.821 1.00 90.38 1019 CYS A C 1
ATOM 8001 O O . CYS A 1 1019 ? 27.082 -6.724 -38.119 1.00 90.38 1019 CYS A O 1
ATOM 8003 N N . VAL A 1 1020 ? 25.054 -7.689 -38.265 1.00 89.00 1020 VAL A N 1
ATOM 8004 C CA . VAL A 1 1020 ? 25.443 -8.866 -39.070 1.00 89.00 1020 VAL A CA 1
ATOM 8005 C C . VAL A 1 1020 ? 26.207 -8.520 -40.363 1.00 89.00 1020 VAL A C 1
ATOM 8007 O O . VAL A 1 1020 ? 27.042 -9.307 -40.805 1.00 89.00 1020 VAL A O 1
ATOM 8010 N N . LEU A 1 1021 ? 26.003 -7.325 -40.939 1.00 87.75 1021 LEU A N 1
ATOM 8011 C CA . LEU A 1 1021 ? 26.780 -6.851 -42.096 1.00 87.75 1021 LEU A CA 1
ATOM 8012 C C . LEU A 1 1021 ? 28.246 -6.537 -41.757 1.00 87.75 1021 LEU A C 1
ATOM 8014 O O . LEU A 1 1021 ? 29.120 -6.745 -42.594 1.00 87.75 1021 LEU A O 1
ATOM 8018 N N . ALA A 1 1022 ? 28.514 -6.018 -40.556 1.00 84.25 1022 ALA A N 1
ATOM 8019 C CA . ALA A 1 1022 ? 29.858 -5.678 -40.083 1.00 84.25 1022 ALA A CA 1
ATOM 8020 C C . ALA A 1 1022 ? 30.561 -6.874 -39.416 1.00 84.25 1022 ALA A C 1
ATOM 8022 O O . ALA A 1 1022 ? 31.791 -6.920 -39.341 1.00 84.25 1022 ALA A O 1
ATOM 8023 N N . TYR A 1 1023 ? 29.796 -7.865 -38.952 1.00 82.75 1023 TYR A N 1
ATOM 8024 C CA . TYR A 1 1023 ? 30.333 -9.112 -38.421 1.00 82.75 1023 TYR A CA 1
ATOM 8025 C C . TYR A 1 1023 ? 31.164 -9.854 -39.480 1.00 82.75 1023 TYR A C 1
ATOM 8027 O O . TYR A 1 1023 ? 30.719 -10.046 -40.610 1.00 82.75 1023 TYR A O 1
ATOM 8035 N N . LYS A 1 1024 ? 32.391 -10.246 -39.105 1.00 79.38 1024 LYS A N 1
ATOM 8036 C CA . LYS A 1 1024 ? 33.470 -10.806 -39.955 1.00 79.38 1024 LYS A CA 1
ATOM 8037 C C . LYS A 1 1024 ? 33.992 -9.899 -41.084 1.00 79.38 1024 LYS A C 1
ATOM 8039 O O . LYS A 1 1024 ? 35.181 -9.964 -41.370 1.00 79.38 1024 LYS A O 1
ATOM 8044 N N . ASN A 1 1025 ? 33.167 -9.028 -41.663 1.00 75.25 1025 ASN A N 1
ATOM 8045 C CA . ASN A 1 1025 ? 33.566 -8.106 -42.734 1.00 75.25 1025 ASN A CA 1
ATOM 8046 C C . ASN A 1 1025 ? 34.336 -6.869 -42.220 1.00 75.25 1025 ASN A C 1
ATOM 8048 O O . ASN A 1 1025 ? 35.127 -6.284 -42.956 1.00 75.25 1025 ASN A O 1
ATOM 8052 N N . GLY A 1 1026 ? 34.129 -6.476 -40.959 1.00 69.12 1026 GLY A N 1
ATOM 8053 C CA . GLY A 1 1026 ? 34.733 -5.295 -40.336 1.00 69.12 1026 GLY A CA 1
ATOM 8054 C C . GLY A 1 1026 ? 33.784 -4.086 -40.272 1.00 69.12 1026 GLY A C 1
ATOM 8055 O O . GLY A 1 1026 ? 32.805 -4.016 -41.022 1.00 69.12 1026 GLY A O 1
ATOM 8056 N N . PRO A 1 1027 ? 34.055 -3.118 -39.372 1.00 63.28 1027 PRO A N 1
ATOM 8057 C CA . PRO A 1 1027 ? 33.131 -2.024 -39.058 1.00 63.28 1027 PRO A CA 1
ATOM 8058 C C . PRO A 1 1027 ? 32.851 -1.099 -40.250 1.00 63.28 1027 PRO A C 1
ATOM 8060 O O . PRO A 1 1027 ? 31.709 -0.683 -40.439 1.00 63.28 1027 PRO A O 1
ATOM 8063 N N . ASP A 1 1028 ? 33.864 -0.819 -41.073 1.00 62.41 1028 ASP A N 1
ATOM 8064 C CA . ASP A 1 1028 ? 33.749 0.090 -42.219 1.00 62.41 1028 ASP A CA 1
ATOM 8065 C C . ASP A 1 1028 ? 33.208 -0.603 -43.487 1.00 62.41 1028 ASP A C 1
ATOM 8067 O O . ASP A 1 1028 ? 32.622 0.051 -44.348 1.00 62.41 1028 ASP A O 1
ATOM 8071 N N . ALA A 1 1029 ? 33.349 -1.930 -43.601 1.00 61.97 1029 ALA A N 1
ATOM 8072 C CA . ALA A 1 1029 ? 32.919 -2.693 -44.778 1.00 61.97 1029 ALA A CA 1
ATOM 8073 C C . ALA A 1 1029 ? 31.412 -3.007 -44.783 1.00 61.97 1029 ALA A C 1
ATOM 8075 O O . ALA A 1 1029 ? 30.792 -3.074 -45.843 1.00 61.97 1029 ALA A O 1
ATOM 8076 N N . GLY A 1 1030 ? 30.810 -3.186 -43.602 1.00 63.62 1030 GLY A N 1
ATOM 8077 C CA . GLY A 1 1030 ? 29.403 -3.581 -43.460 1.00 63.62 1030 GLY A CA 1
ATOM 8078 C C . GLY A 1 1030 ? 28.375 -2.461 -43.661 1.00 63.62 1030 GLY A C 1
ATOM 8079 O O . GLY A 1 1030 ? 27.177 -2.725 -43.622 1.00 63.62 1030 GLY A O 1
ATOM 8080 N N . GLY A 1 1031 ? 28.793 -1.200 -43.809 1.00 76.81 1031 GLY A N 1
ATOM 8081 C CA . GLY A 1 1031 ? 27.900 -0.066 -44.098 1.00 76.81 1031 GLY A CA 1
ATOM 8082 C C . GLY A 1 1031 ? 26.842 0.283 -43.033 1.00 76.81 1031 GLY A C 1
ATOM 8083 O O . GLY A 1 1031 ? 26.079 1.227 -43.234 1.00 76.81 1031 GLY A O 1
ATOM 8084 N N . CYS A 1 1032 ? 26.767 -0.427 -41.902 1.00 85.94 1032 CYS A N 1
ATOM 8085 C CA . CYS A 1 1032 ? 25.805 -0.165 -40.831 1.00 85.94 1032 CYS A CA 1
ATOM 8086 C C . CYS A 1 1032 ? 26.435 -0.359 -39.444 1.00 85.94 1032 CYS A C 1
ATOM 8088 O O . CYS A 1 1032 ? 26.648 -1.481 -38.989 1.00 85.94 1032 CYS A O 1
ATOM 8090 N N . SER A 1 1033 ? 26.662 0.747 -38.733 1.00 84.94 1033 SER A N 1
ATOM 8091 C CA . SER A 1 1033 ? 27.204 0.781 -37.370 1.00 84.94 1033 SER A CA 1
ATOM 8092 C C . SER A 1 1033 ? 26.094 0.690 -36.310 1.00 84.94 1033 SER A C 1
ATOM 8094 O O . SER A 1 1033 ? 26.057 1.461 -35.346 1.00 84.94 1033 SER A O 1
ATOM 8096 N N . ALA A 1 1034 ? 25.106 -0.180 -36.526 1.00 84.50 1034 ALA A N 1
ATOM 8097 C CA . ALA A 1 1034 ? 24.125 -0.500 -35.496 1.00 84.50 1034 ALA A CA 1
ATOM 8098 C C . ALA A 1 1034 ? 24.759 -1.451 -34.477 1.00 84.50 1034 ALA A C 1
ATOM 8100 O O . ALA A 1 1034 ? 25.229 -2.525 -34.851 1.00 84.50 1034 ALA A O 1
ATOM 8101 N N . GLY A 1 1035 ? 24.747 -1.055 -33.203 1.00 84.19 1035 GLY A N 1
ATOM 8102 C CA . GLY A 1 1035 ? 24.981 -1.994 -32.112 1.00 84.19 1035 GLY A CA 1
ATOM 8103 C C . GLY A 1 1035 ? 23.832 -3.000 -32.044 1.00 84.19 1035 GLY A C 1
ATOM 8104 O O . GLY A 1 1035 ? 22.675 -2.650 -32.316 1.00 84.19 1035 GLY A O 1
ATOM 8105 N N . ALA A 1 1036 ? 24.148 -4.246 -31.717 1.00 85.06 1036 ALA A N 1
ATOM 8106 C CA . ALA A 1 1036 ? 23.169 -5.317 -31.619 1.00 85.06 1036 ALA A CA 1
ATOM 8107 C C . ALA A 1 1036 ? 23.574 -6.318 -30.527 1.00 85.06 1036 ALA A C 1
ATOM 8109 O O . ALA A 1 1036 ? 24.705 -6.790 -30.493 1.00 85.06 1036 ALA A O 1
ATOM 8110 N N . ARG A 1 1037 ? 22.636 -6.635 -29.637 1.00 85.06 1037 ARG A N 1
ATOM 8111 C CA . ARG A 1 1037 ? 22.749 -7.616 -28.545 1.00 85.06 1037 ARG A CA 1
ATOM 8112 C C . ARG A 1 1037 ? 21.825 -8.796 -28.817 1.00 85.06 1037 ARG A C 1
ATOM 8114 O O . ARG A 1 1037 ? 20.941 -8.676 -29.658 1.00 85.06 1037 ARG A O 1
ATOM 8121 N N . ASP A 1 1038 ? 22.001 -9.921 -28.120 1.00 83.94 1038 ASP A N 1
ATOM 8122 C CA . ASP A 1 1038 ? 21.213 -11.140 -28.397 1.00 83.94 1038 ASP A CA 1
ATOM 8123 C C . ASP A 1 1038 ? 19.694 -10.883 -28.301 1.00 83.94 1038 ASP A C 1
ATOM 8125 O O . ASP A 1 1038 ? 18.922 -11.339 -29.138 1.00 83.94 1038 ASP A O 1
ATOM 8129 N N . HIS A 1 1039 ? 19.269 -9.993 -27.395 1.00 80.81 1039 HIS A N 1
ATOM 8130 C CA . HIS A 1 1039 ? 17.876 -9.544 -27.301 1.00 80.81 1039 HIS A CA 1
ATOM 8131 C C . HIS A 1 1039 ? 17.364 -8.731 -28.508 1.00 80.81 1039 HIS A C 1
ATOM 8133 O O . HIS A 1 1039 ? 16.199 -8.361 -28.518 1.00 80.81 1039 HIS A O 1
ATOM 8139 N N . ASN A 1 1040 ? 18.196 -8.377 -29.492 1.00 84.25 1040 ASN A N 1
ATOM 8140 C CA . ASN A 1 1040 ? 17.768 -7.753 -30.750 1.00 84.25 1040 ASN A CA 1
ATOM 8141 C C . ASN A 1 1040 ? 17.527 -8.784 -31.865 1.00 84.25 1040 ASN A C 1
ATOM 8143 O O . ASN A 1 1040 ? 17.035 -8.403 -32.930 1.00 84.25 1040 ASN A O 1
ATOM 8147 N N . VAL A 1 1041 ? 17.873 -10.056 -31.635 1.00 87.19 1041 VAL A N 1
ATOM 8148 C CA . VAL A 1 1041 ? 17.713 -11.153 -32.592 1.00 87.19 1041 VAL A CA 1
ATOM 8149 C C . VAL A 1 1041 ? 16.264 -11.632 -32.594 1.00 87.19 1041 VAL A C 1
ATOM 8151 O O . VAL A 1 1041 ? 15.757 -12.165 -31.610 1.00 87.19 1041 VAL A O 1
ATOM 8154 N N . VAL A 1 1042 ? 15.597 -11.468 -33.731 1.00 86.06 1042 VAL A N 1
ATOM 8155 C CA . VAL A 1 1042 ? 14.293 -12.069 -34.025 1.00 86.06 1042 VAL A CA 1
ATOM 8156 C C . VAL A 1 1042 ? 14.534 -13.251 -34.967 1.00 86.06 1042 VAL A C 1
ATOM 8158 O O . VAL A 1 1042 ? 15.319 -13.122 -35.904 1.00 86.06 1042 VAL A O 1
ATOM 8161 N N . LYS A 1 1043 ? 13.880 -14.398 -34.750 1.00 86.81 1043 LYS A N 1
ATOM 8162 C CA . LYS A 1 1043 ? 13.856 -15.487 -35.742 1.00 86.81 1043 LYS A CA 1
ATOM 8163 C C . LYS A 1 1043 ? 12.705 -15.246 -36.717 1.00 86.81 1043 LYS A C 1
ATOM 8165 O O . LYS A 1 1043 ? 11.639 -14.805 -36.294 1.00 86.81 1043 LYS A O 1
ATOM 8170 N N . ALA A 1 1044 ? 12.848 -15.615 -37.985 1.00 83.00 1044 ALA A N 1
ATOM 8171 C CA . ALA A 1 1044 ? 11.713 -15.606 -38.907 1.00 83.00 1044 ALA A CA 1
ATOM 8172 C C . ALA A 1 1044 ? 10.593 -16.556 -38.429 1.00 83.00 1044 ALA A C 1
ATOM 8174 O O . ALA A 1 1044 ? 9.417 -16.208 -38.508 1.00 83.00 1044 ALA A O 1
ATOM 8175 N N . THR A 1 1045 ? 10.953 -17.682 -37.800 1.00 78.69 1045 THR A N 1
ATOM 8176 C CA . THR A 1 1045 ? 10.000 -18.609 -37.161 1.00 78.69 1045 THR A CA 1
ATOM 8177 C C . THR A 1 1045 ? 9.170 -17.977 -36.048 1.00 78.69 1045 THR A C 1
ATOM 8179 O O . THR A 1 1045 ? 8.008 -18.341 -35.883 1.00 78.69 1045 THR A O 1
ATOM 8182 N N . THR A 1 1046 ? 9.718 -17.016 -35.294 1.00 74.38 1046 THR A N 1
ATOM 8183 C CA . THR A 1 1046 ? 8.967 -16.368 -34.212 1.00 74.38 1046 THR A CA 1
ATOM 8184 C C . THR A 1 1046 ? 8.025 -15.280 -34.711 1.00 74.38 1046 THR A C 1
ATOM 8186 O O . THR A 1 1046 ? 7.055 -14.999 -34.016 1.00 74.38 1046 THR A O 1
ATOM 8189 N N . LEU A 1 1047 ? 8.230 -14.706 -35.903 1.00 73.81 1047 LEU A N 1
ATOM 8190 C CA . LEU A 1 1047 ? 7.270 -13.767 -36.504 1.00 73.81 1047 LEU A CA 1
ATOM 8191 C C . LEU A 1 1047 ? 5.945 -14.439 -36.899 1.00 73.81 1047 LEU A C 1
ATOM 8193 O O . LEU A 1 1047 ? 4.921 -13.762 -36.919 1.00 73.81 1047 LEU A O 1
ATOM 8197 N N . GLY A 1 1048 ? 5.958 -15.749 -37.162 1.00 63.91 1048 GLY A N 1
ATOM 8198 C CA . GLY A 1 1048 ? 4.797 -16.498 -37.642 1.00 63.91 1048 GLY A CA 1
ATOM 8199 C C . GLY A 1 1048 ? 4.482 -16.249 -39.122 1.00 63.91 1048 GLY A C 1
ATOM 8200 O O . GLY A 1 1048 ? 5.222 -15.570 -39.833 1.00 63.91 1048 GLY A O 1
ATOM 8201 N N . LYS A 1 1049 ? 3.369 -16.827 -39.575 1.00 61.41 1049 LYS A N 1
ATOM 8202 C CA . LYS A 1 1049 ? 2.728 -16.551 -40.866 1.00 61.41 1049 LYS A CA 1
ATOM 8203 C C . LYS A 1 1049 ? 1.279 -16.172 -40.588 1.00 61.41 1049 LYS A C 1
ATOM 8205 O O . LYS A 1 1049 ? 0.668 -16.774 -39.704 1.00 61.41 1049 LYS A O 1
ATOM 8210 N N . ASP A 1 1050 ? 0.736 -15.208 -41.322 1.00 56.62 1050 ASP A N 1
ATOM 8211 C CA . ASP A 1 1050 ? -0.681 -14.869 -41.205 1.00 56.62 1050 ASP A CA 1
ATOM 8212 C C . ASP A 1 1050 ? -1.510 -15.854 -42.043 1.00 56.62 1050 ASP A C 1
ATOM 8214 O O . ASP A 1 1050 ? -1.604 -15.737 -43.263 1.00 56.62 1050 ASP A O 1
ATOM 8218 N N . GLU A 1 1051 ? -2.121 -16.837 -41.378 1.00 52.34 1051 GLU A N 1
ATOM 8219 C CA . GLU A 1 1051 ? -3.208 -17.619 -41.974 1.00 52.34 1051 GLU A CA 1
ATOM 8220 C C . GLU A 1 1051 ? -4.365 -16.685 -42.373 1.00 52.34 1051 GLU A C 1
ATOM 8222 O O . GLU A 1 1051 ? -4.618 -15.669 -41.714 1.00 52.34 1051 GLU A O 1
ATOM 8227 N N . GLN A 1 1052 ? -5.087 -17.037 -43.442 1.00 47.41 1052 GLN A N 1
ATOM 8228 C CA . GLN A 1 1052 ? -6.220 -16.257 -43.948 1.00 47.41 1052 GLN A CA 1
ATOM 8229 C C . GLN A 1 1052 ? -7.376 -16.237 -42.935 1.00 47.41 1052 GLN A C 1
ATOM 8231 O O . GLN A 1 1052 ? -8.278 -17.071 -42.951 1.00 47.41 1052 GLN A O 1
ATOM 8236 N N . HIS A 1 1053 ? -7.347 -15.261 -42.031 1.00 50.19 1053 HIS A N 1
ATOM 8237 C CA . HIS A 1 1053 ? -8.502 -14.866 -41.239 1.00 50.19 1053 HIS A CA 1
ATOM 8238 C C . HIS A 1 1053 ? -9.402 -13.957 -42.076 1.00 50.19 1053 HIS A C 1
ATOM 8240 O O . HIS A 1 1053 ? -8.987 -12.851 -42.423 1.00 50.19 1053 HIS A O 1
ATOM 8246 N N . ASP A 1 1054 ? -10.644 -14.383 -42.310 1.00 43.22 1054 ASP A N 1
ATOM 8247 C CA . ASP A 1 1054 ? -11.724 -13.489 -42.732 1.00 43.22 1054 ASP A CA 1
ATOM 8248 C C . ASP A 1 1054 ? -11.910 -12.395 -41.663 1.00 43.22 1054 ASP A C 1
ATOM 8250 O O . ASP A 1 1054 ? -12.268 -12.684 -40.514 1.00 43.22 1054 ASP A O 1
ATOM 8254 N N . ARG A 1 1055 ? -11.615 -11.138 -42.017 1.00 51.41 1055 ARG A N 1
ATOM 8255 C CA . ARG A 1 1055 ? -11.634 -9.980 -41.107 1.00 51.41 1055 ARG A CA 1
ATOM 8256 C C . ARG A 1 1055 ? -12.703 -8.972 -41.535 1.00 51.41 1055 ARG A C 1
ATOM 8258 O O . ARG A 1 1055 ? -12.443 -8.070 -42.316 1.00 51.41 1055 ARG A O 1
ATOM 8265 N N . ASP A 1 1056 ? -13.901 -9.119 -40.972 1.00 46.75 1056 ASP A N 1
ATOM 8266 C CA . ASP A 1 1056 ? -14.955 -8.096 -40.999 1.00 46.75 1056 ASP A CA 1
ATOM 8267 C C . ASP A 1 1056 ? -15.048 -7.414 -39.620 1.00 46.75 1056 ASP A C 1
ATOM 8269 O O . ASP A 1 1056 ? -15.521 -8.017 -38.651 1.00 46.75 1056 ASP A O 1
ATOM 8273 N N . GLY A 1 1057 ? -14.656 -6.138 -39.526 1.00 57.00 1057 GLY A N 1
ATOM 8274 C CA . GLY A 1 1057 ? -14.946 -5.281 -38.367 1.00 57.00 1057 GLY A CA 1
ATOM 8275 C C . GLY A 1 1057 ? -13.734 -4.644 -37.680 1.00 57.00 1057 GLY A C 1
ATOM 8276 O O . GLY A 1 1057 ? -12.601 -4.717 -38.145 1.00 57.00 1057 GLY A O 1
ATOM 8277 N N . LYS A 1 1058 ? -13.984 -3.956 -36.557 1.00 64.31 1058 LYS A N 1
ATOM 8278 C CA . LYS A 1 1058 ? -12.958 -3.157 -35.876 1.00 64.31 1058 LYS A CA 1
ATOM 8279 C C . LYS A 1 1058 ? -12.084 -4.020 -34.966 1.00 64.31 1058 LYS A C 1
ATOM 8281 O O . LYS A 1 1058 ? -12.548 -4.527 -33.946 1.00 64.31 1058 LYS A O 1
ATOM 8286 N N . HIS A 1 1059 ? -10.803 -4.125 -35.303 1.00 70.44 1059 HIS A N 1
ATOM 8287 C CA . HIS A 1 1059 ? -9.830 -4.853 -34.494 1.00 70.44 1059 HIS A CA 1
ATOM 8288 C C . HIS A 1 1059 ? -9.517 -4.164 -33.163 1.00 70.44 1059 HIS A C 1
ATOM 8290 O O . HIS A 1 1059 ? -9.385 -2.941 -33.074 1.00 70.44 1059 HIS A O 1
ATOM 8296 N N . PHE A 1 1060 ? -9.366 -4.984 -32.121 1.00 75.50 1060 PHE A N 1
ATOM 8297 C CA . PHE A 1 1060 ? -8.923 -4.559 -30.786 1.00 75.50 1060 PHE A CA 1
ATOM 8298 C C . PHE A 1 1060 ? -7.665 -5.319 -30.325 1.00 75.50 1060 PHE A C 1
ATOM 8300 O O . PHE A 1 1060 ? -7.179 -5.089 -29.212 1.00 75.50 1060 PHE A O 1
ATOM 8307 N N . GLY A 1 1061 ? -7.126 -6.201 -31.172 1.00 80.56 1061 GLY A N 1
ATOM 8308 C CA . GLY A 1 1061 ? -5.973 -7.056 -30.904 1.00 80.56 1061 GLY A CA 1
ATOM 8309 C C . GLY A 1 1061 ? -6.391 -8.435 -30.410 1.00 80.56 1061 GLY A C 1
ATOM 8310 O O . GLY A 1 1061 ? -7.321 -8.572 -29.603 1.00 80.56 1061 GLY A O 1
ATOM 8311 N N . LYS A 1 1062 ? -5.669 -9.462 -30.866 1.00 84.81 1062 LYS A N 1
ATOM 8312 C CA . LYS A 1 1062 ? -6.029 -10.883 -30.744 1.00 84.81 1062 LYS A CA 1
ATOM 8313 C C . LYS A 1 1062 ? -6.372 -11.309 -29.317 1.00 84.81 1062 LYS A C 1
ATOM 8315 O O . LYS A 1 1062 ? -7.257 -12.138 -29.105 1.00 84.81 1062 LYS A O 1
ATOM 8320 N N . LYS A 1 1063 ? -5.709 -10.715 -28.318 1.00 88.69 1063 LYS A N 1
ATOM 8321 C CA . LYS A 1 1063 ? -5.950 -11.001 -26.897 1.00 88.69 1063 LYS A CA 1
ATOM 8322 C C . LYS A 1 1063 ? -7.322 -10.530 -26.401 1.00 88.69 1063 LYS A C 1
ATOM 8324 O O . LYS A 1 1063 ? -7.967 -11.250 -25.641 1.00 88.69 1063 LYS A O 1
ATOM 8329 N N . LEU A 1 1064 ? -7.791 -9.353 -26.825 1.00 89.06 1064 LEU A N 1
ATOM 8330 C CA . LEU A 1 1064 ? -9.143 -8.891 -26.487 1.00 89.06 1064 LEU A CA 1
ATOM 8331 C C . LEU A 1 1064 ? -10.196 -9.645 -27.286 1.00 89.06 1064 LEU A C 1
ATOM 8333 O O . LEU A 1 1064 ? -11.223 -10.007 -26.721 1.00 89.06 1064 LEU A O 1
ATOM 8337 N N . GLU A 1 1065 ? -9.925 -9.931 -28.555 1.00 87.75 1065 GLU A N 1
ATOM 8338 C CA . GLU A 1 1065 ? -10.815 -10.707 -29.423 1.00 87.75 1065 GLU A CA 1
ATOM 8339 C C . GLU A 1 1065 ? -11.080 -12.105 -28.839 1.00 87.75 1065 GLU A C 1
ATOM 8341 O O . GLU A 1 1065 ? -12.241 -12.481 -28.681 1.00 87.75 1065 GLU A O 1
ATOM 8346 N N . ALA A 1 1066 ? -10.042 -12.808 -28.370 1.00 89.81 1066 ALA A N 1
ATOM 8347 C CA . ALA A 1 1066 ? -10.176 -14.091 -27.673 1.00 89.81 1066 ALA A CA 1
ATOM 8348 C C . ALA A 1 1066 ? -11.004 -13.999 -26.370 1.00 89.81 1066 ALA A C 1
ATOM 8350 O O . ALA A 1 1066 ? -11.752 -14.920 -26.040 1.00 89.81 1066 ALA A O 1
ATOM 8351 N N . ILE A 1 1067 ? -10.934 -12.879 -25.639 1.00 91.62 1067 ILE A N 1
ATOM 8352 C CA . ILE A 1 1067 ? -11.763 -12.640 -24.442 1.00 91.62 1067 ILE A CA 1
ATOM 8353 C C . ILE A 1 1067 ? -13.222 -12.349 -24.825 1.00 91.62 1067 ILE A C 1
ATOM 8355 O O . ILE A 1 1067 ? -14.137 -12.873 -24.183 1.00 91.62 1067 ILE A O 1
ATOM 8359 N N . MET A 1 1068 ? -13.471 -11.564 -25.880 1.00 91.12 1068 MET A N 1
ATOM 8360 C CA . MET A 1 1068 ? -14.831 -11.342 -26.391 1.00 91.12 1068 MET A CA 1
ATOM 8361 C C . MET A 1 1068 ? -15.439 -12.646 -26.921 1.00 91.12 1068 MET A C 1
ATOM 8363 O O . MET A 1 1068 ? -16.627 -12.893 -26.714 1.00 91.12 1068 MET A O 1
ATOM 8367 N N . GLU A 1 1069 ? -14.635 -13.507 -27.547 1.00 90.19 1069 GLU A N 1
ATOM 8368 C CA . GLU A 1 1069 ? -15.036 -14.832 -28.016 1.00 90.19 1069 GLU A CA 1
ATOM 8369 C C . GLU A 1 1069 ? -15.335 -15.802 -26.865 1.00 90.19 1069 GLU A C 1
ATOM 8371 O O . GLU A 1 1069 ? -16.400 -16.423 -26.872 1.00 90.19 1069 GLU A O 1
ATOM 8376 N N . LEU A 1 1070 ? -14.474 -15.881 -25.841 1.00 92.75 1070 LEU A N 1
ATOM 8377 C CA . LEU A 1 1070 ? -14.738 -16.623 -24.600 1.00 92.75 1070 LEU A CA 1
ATOM 8378 C C . LEU A 1 1070 ? -16.097 -16.207 -24.010 1.00 92.75 1070 LEU A C 1
ATOM 8380 O O . LEU A 1 1070 ? -16.951 -17.058 -23.759 1.00 92.75 1070 LEU A O 1
ATOM 8384 N N . ILE A 1 1071 ? -16.342 -14.901 -23.865 1.00 93.06 1071 ILE A N 1
ATOM 8385 C CA . ILE A 1 1071 ? -17.598 -14.369 -23.315 1.00 93.06 1071 ILE A CA 1
ATOM 8386 C C . ILE A 1 1071 ? -18.800 -14.647 -24.242 1.00 93.06 1071 ILE A C 1
ATOM 8388 O O . ILE A 1 1071 ? -19.897 -14.910 -23.745 1.00 93.06 1071 ILE A O 1
ATOM 8392 N N . LYS A 1 1072 ? -18.644 -14.593 -25.572 1.00 89.62 1072 LYS A N 1
ATOM 8393 C CA . LYS A 1 1072 ? -19.744 -14.787 -26.543 1.00 89.62 1072 LYS A CA 1
ATOM 8394 C C . LYS A 1 1072 ? -20.111 -16.246 -26.816 1.00 89.62 1072 LYS A C 1
ATOM 8396 O O . LYS A 1 1072 ? -21.301 -16.532 -26.955 1.00 89.62 1072 LYS A O 1
ATOM 8401 N N . LYS A 1 1073 ? -19.109 -17.114 -26.989 1.00 89.06 1073 LYS A N 1
ATOM 8402 C CA . LYS A 1 1073 ? -19.255 -18.480 -27.522 1.00 89.06 1073 LYS A CA 1
ATOM 8403 C C . LYS A 1 1073 ? -19.096 -19.562 -26.451 1.00 89.06 1073 LYS A C 1
ATOM 8405 O O . LYS A 1 1073 ? -19.899 -20.486 -26.437 1.00 89.06 1073 LYS A O 1
ATOM 8410 N N . LYS A 1 1074 ? -18.079 -19.457 -25.582 1.00 90.00 1074 LYS A N 1
ATOM 8411 C CA . LYS A 1 1074 ? -17.748 -20.490 -24.578 1.00 90.00 1074 LYS A CA 1
ATOM 8412 C C . LYS A 1 1074 ? -18.564 -20.350 -23.279 1.00 90.00 1074 LYS A C 1
ATOM 8414 O O . LYS A 1 1074 ? -19.056 -21.347 -22.770 1.00 90.00 1074 LYS A O 1
ATOM 8419 N N . ILE A 1 1075 ? -18.707 -19.138 -22.731 1.00 92.06 1075 ILE A N 1
ATOM 8420 C CA . ILE A 1 1075 ? -19.405 -18.906 -21.447 1.00 92.06 1075 ILE A CA 1
ATOM 8421 C C . ILE A 1 1075 ? -20.939 -18.883 -21.651 1.00 92.06 1075 ILE A C 1
ATOM 8423 O O . ILE A 1 1075 ? -21.404 -18.127 -22.516 1.00 92.06 1075 ILE A O 1
ATOM 8427 N N . PRO A 1 1076 ? -21.745 -19.606 -20.837 1.00 90.81 1076 PRO A N 1
ATOM 8428 C CA . PRO A 1 1076 ? -23.213 -19.600 -20.904 1.00 90.81 1076 PRO A CA 1
ATOM 8429 C C . PRO A 1 1076 ? -23.848 -18.206 -20.786 1.00 90.81 1076 PRO A C 1
ATOM 8431 O O . PRO A 1 1076 ? -23.331 -17.311 -20.114 1.00 90.81 1076 PRO A O 1
ATOM 8434 N N . LYS A 1 1077 ? -24.982 -17.985 -21.464 1.00 86.19 1077 LYS A N 1
ATOM 8435 C CA . LYS A 1 1077 ? -25.587 -16.642 -21.620 1.00 86.19 1077 LYS A CA 1
ATOM 8436 C C . LYS A 1 1077 ? -26.293 -16.112 -20.368 1.00 86.19 1077 LYS A C 1
ATOM 8438 O O . LYS A 1 1077 ? -26.438 -14.898 -20.246 1.00 86.19 1077 LYS A O 1
ATOM 8443 N N . ASP A 1 1078 ? -26.715 -16.994 -19.468 1.00 86.62 1078 ASP A N 1
ATOM 8444 C CA . ASP A 1 1078 ? -27.224 -16.673 -18.130 1.00 86.62 1078 ASP A CA 1
ATOM 8445 C C . ASP A 1 1078 ? -26.098 -16.313 -17.143 1.00 86.62 1078 ASP A C 1
ATOM 8447 O O . ASP A 1 1078 ? -26.333 -15.608 -16.159 1.00 86.62 1078 ASP A O 1
ATOM 8451 N N . GLU A 1 1079 ? -24.871 -16.761 -17.419 1.00 90.88 1079 GLU A N 1
ATOM 8452 C CA . GLU A 1 1079 ? -23.731 -16.632 -16.515 1.00 90.88 1079 GLU A CA 1
ATOM 8453 C C . GLU A 1 1079 ? -22.994 -15.301 -16.647 1.00 90.88 1079 GLU A C 1
ATOM 8455 O O . GLU A 1 1079 ? -22.898 -14.697 -17.725 1.00 90.88 1079 GLU A O 1
ATOM 8460 N N . ARG A 1 1080 ? -22.488 -14.829 -15.501 1.00 92.25 1080 ARG A N 1
ATOM 8461 C CA . ARG A 1 1080 ? -21.922 -13.488 -15.329 1.00 92.25 1080 ARG A CA 1
ATOM 8462 C C . ARG A 1 1080 ? -20.431 -13.532 -15.052 1.00 92.25 1080 ARG A C 1
ATOM 8464 O O . ARG A 1 1080 ? -19.912 -14.438 -14.397 1.00 92.25 1080 ARG A O 1
ATOM 8471 N N . VAL A 1 1081 ? -19.760 -12.500 -15.550 1.00 94.44 1081 VAL A N 1
ATOM 8472 C CA . VAL A 1 1081 ? -18.307 -12.468 -15.710 1.00 94.44 1081 VAL A CA 1
ATOM 8473 C C . VAL A 1 1081 ? -17.731 -11.228 -15.037 1.00 94.44 1081 VAL A C 1
ATOM 8475 O O . VAL A 1 1081 ? -18.139 -10.106 -15.344 1.00 94.44 1081 VAL A O 1
ATOM 8478 N N . LEU A 1 1082 ? -16.749 -11.409 -14.156 1.00 93.62 1082 LEU A N 1
ATOM 8479 C CA . LEU A 1 1082 ? -15.892 -10.322 -13.688 1.00 93.62 1082 LEU A CA 1
ATOM 8480 C C . LEU A 1 1082 ? -14.651 -10.261 -14.583 1.00 93.62 1082 LEU A C 1
ATOM 8482 O O . LEU A 1 1082 ? -13.942 -11.257 -14.712 1.00 93.62 1082 LEU A O 1
ATOM 8486 N N . VAL A 1 1083 ? -14.372 -9.103 -15.183 1.00 93.44 1083 VAL A N 1
ATOM 8487 C CA . VAL A 1 1083 ? -13.153 -8.888 -15.980 1.00 93.44 1083 VAL A CA 1
ATOM 8488 C C . VAL A 1 1083 ? -12.242 -7.921 -15.236 1.00 93.44 1083 VAL A C 1
ATOM 8490 O O . VAL A 1 1083 ? -12.605 -6.775 -14.956 1.00 93.44 1083 VAL A O 1
ATOM 8493 N N . PHE A 1 1084 ? -11.051 -8.411 -14.910 1.00 91.81 1084 PHE A N 1
ATOM 8494 C CA . PHE A 1 1084 ? -10.057 -7.754 -14.078 1.00 91.81 1084 PHE A CA 1
ATOM 8495 C C . PHE A 1 1084 ? -8.995 -7.054 -14.936 1.00 91.81 1084 PHE A C 1
ATOM 8497 O O . PHE A 1 1084 ? -8.232 -7.697 -15.661 1.00 91.81 1084 PHE A O 1
ATOM 8504 N N . VAL A 1 1085 ? -8.946 -5.718 -14.847 1.00 90.00 1085 VAL A N 1
ATOM 8505 C CA . VAL A 1 1085 ? -8.091 -4.850 -15.676 1.00 90.00 1085 VAL A CA 1
ATOM 8506 C C . VAL A 1 1085 ? -7.329 -3.849 -14.808 1.00 90.00 1085 VAL A C 1
ATOM 8508 O O . VAL A 1 1085 ? -7.913 -2.928 -14.241 1.00 90.00 1085 VAL A O 1
ATOM 8511 N N . GLN A 1 1086 ? -6.009 -4.006 -14.721 1.00 88.38 1086 GLN A N 1
ATOM 8512 C CA . GLN A 1 1086 ? -5.151 -3.201 -13.839 1.00 88.38 1086 GLN A CA 1
ATOM 8513 C C . GLN A 1 1086 ? -4.939 -1.740 -14.291 1.00 88.38 1086 GLN A C 1
ATOM 8515 O O . GLN A 1 1086 ? -4.805 -0.856 -13.442 1.00 88.38 1086 GLN A O 1
ATOM 8520 N N . PHE A 1 1087 ? -4.957 -1.444 -15.598 1.00 87.44 1087 PHE A N 1
ATOM 8521 C CA . PHE A 1 1087 ? -4.647 -0.100 -16.116 1.00 87.44 1087 PHE A CA 1
ATOM 8522 C C . PHE A 1 1087 ? -5.915 0.688 -16.534 1.00 87.44 1087 PHE A C 1
ATOM 8524 O O . PHE A 1 1087 ? -6.726 0.166 -17.306 1.00 87.44 1087 PHE A O 1
ATOM 8531 N N . PRO A 1 1088 ? -6.127 1.942 -16.068 1.00 85.31 1088 PRO A N 1
ATOM 8532 C CA . PRO A 1 1088 ? -7.354 2.708 -16.356 1.00 85.31 1088 PRO A CA 1
ATOM 8533 C C . PRO A 1 1088 ? -7.556 3.127 -17.822 1.00 85.31 1088 PRO A C 1
ATOM 8535 O O . PRO A 1 1088 ? -8.682 3.403 -18.232 1.00 85.31 1088 PRO A O 1
ATOM 8538 N N . ASP A 1 1089 ? -6.481 3.218 -18.602 1.00 84.31 1089 ASP A N 1
ATOM 8539 C CA . ASP A 1 1089 ? -6.500 3.464 -20.047 1.00 84.31 1089 ASP A CA 1
ATOM 8540 C C . ASP A 1 1089 ? -6.897 2.198 -20.819 1.00 84.31 1089 ASP A C 1
ATOM 8542 O O . ASP A 1 1089 ? -7.831 2.237 -21.621 1.00 84.31 1089 ASP A O 1
ATOM 8546 N N . LEU A 1 1090 ? -6.285 1.056 -20.492 1.00 85.62 1090 LEU A N 1
ATOM 8547 C CA . LEU A 1 1090 ? -6.660 -0.257 -21.025 1.00 85.62 1090 LEU A CA 1
ATOM 8548 C C . LEU A 1 1090 ? -8.126 -0.601 -20.708 1.00 85.62 1090 LEU A C 1
ATOM 8550 O O . LEU A 1 1090 ? -8.843 -1.089 -21.576 1.00 85.62 1090 LEU A O 1
ATOM 8554 N N . MET A 1 1091 ? -8.629 -0.257 -19.517 1.00 87.94 1091 MET A N 1
ATOM 8555 C CA . MET A 1 1091 ? -10.038 -0.479 -19.162 1.00 87.94 1091 MET A CA 1
ATOM 8556 C C . MET A 1 1091 ? -11.021 0.274 -20.079 1.00 87.94 1091 MET A C 1
ATOM 8558 O O . MET A 1 1091 ? -12.113 -0.229 -20.339 1.00 87.94 1091 MET A O 1
ATOM 8562 N N . LYS A 1 1092 ? -10.657 1.450 -20.615 1.00 88.25 1092 LYS A N 1
ATOM 8563 C CA . LYS A 1 1092 ? -11.489 2.153 -21.615 1.00 88.25 1092 LYS A CA 1
ATOM 8564 C C . LYS A 1 1092 ? -11.522 1.406 -22.948 1.00 88.25 1092 LYS A C 1
ATOM 8566 O O . LYS A 1 1092 ? -12.567 1.357 -23.585 1.00 88.25 1092 LYS A O 1
ATOM 8571 N N . LYS A 1 1093 ? -10.398 0.808 -23.346 1.00 87.69 1093 LYS A N 1
ATOM 8572 C CA . LYS A 1 1093 ? -10.268 0.017 -24.579 1.00 87.69 1093 LYS A CA 1
ATOM 8573 C C . LYS A 1 1093 ? -11.044 -1.302 -24.483 1.00 87.69 1093 LYS A C 1
ATOM 8575 O O . LYS A 1 1093 ? -11.781 -1.634 -25.401 1.00 87.69 1093 LYS A O 1
ATOM 8580 N N . VAL A 1 1094 ? -11.018 -1.961 -23.321 1.00 90.00 1094 VAL A N 1
ATOM 8581 C CA . VAL A 1 1094 ? -11.888 -3.114 -23.008 1.00 90.00 1094 VAL A CA 1
ATOM 8582 C C . VAL A 1 1094 ? -13.375 -2.729 -23.051 1.00 90.00 1094 VAL A C 1
ATOM 8584 O O . VAL A 1 1094 ? -14.181 -3.458 -23.622 1.00 90.00 1094 VAL A O 1
ATOM 8587 N N . ALA A 1 1095 ? -13.750 -1.571 -22.495 1.00 90.56 1095 ALA A N 1
ATOM 8588 C CA . ALA A 1 1095 ? -15.126 -1.067 -22.550 1.00 90.56 1095 ALA A CA 1
ATOM 8589 C C . ALA A 1 1095 ? -15.589 -0.754 -23.990 1.00 90.56 1095 ALA A C 1
ATOM 8591 O O . ALA A 1 1095 ? -16.736 -1.033 -24.341 1.00 90.56 1095 ALA A O 1
ATOM 8592 N N . ALA A 1 1096 ? -14.703 -0.220 -24.839 1.00 89.12 1096 ALA A N 1
ATOM 8593 C CA . ALA A 1 1096 ? -14.978 -0.021 -26.262 1.00 89.12 1096 ALA A CA 1
ATOM 8594 C C . ALA A 1 1096 ? -15.174 -1.363 -26.989 1.00 89.12 1096 ALA A C 1
ATOM 8596 O O . ALA A 1 1096 ? -16.199 -1.543 -27.643 1.00 89.12 1096 ALA A O 1
ATOM 8597 N N . ALA A 1 1097 ? -14.269 -2.327 -26.784 1.00 88.31 1097 ALA A N 1
ATOM 8598 C CA . ALA A 1 1097 ? -14.361 -3.665 -27.368 1.00 88.31 1097 ALA A CA 1
ATOM 8599 C C . ALA A 1 1097 ? -15.672 -4.381 -26.993 1.00 88.31 1097 ALA A C 1
ATOM 8601 O O . ALA A 1 1097 ? -16.338 -4.923 -27.871 1.00 88.31 1097 ALA A O 1
ATOM 8602 N N . LEU A 1 1098 ? -16.087 -4.330 -25.718 1.00 90.69 1098 LEU A N 1
ATOM 8603 C CA . LEU A 1 1098 ? -17.367 -4.884 -25.245 1.00 90.69 1098 LEU A CA 1
ATOM 8604 C C . LEU A 1 1098 ? -18.584 -4.195 -25.883 1.00 90.69 1098 LEU A C 1
ATOM 8606 O O . LEU A 1 1098 ? -19.550 -4.874 -26.239 1.00 90.69 1098 LEU A O 1
ATOM 8610 N N . SER A 1 1099 ? -18.529 -2.866 -26.041 1.00 90.19 1099 SER A N 1
ATOM 8611 C CA . SER A 1 1099 ? -19.598 -2.067 -26.662 1.00 90.19 1099 SER A CA 1
ATOM 8612 C C . SER A 1 1099 ? -19.803 -2.459 -28.125 1.00 90.19 1099 SER A C 1
ATOM 8614 O O . SER A 1 1099 ? -20.919 -2.782 -28.526 1.00 90.19 1099 SER A O 1
ATOM 8616 N N . ASP A 1 1100 ? -18.715 -2.477 -28.895 1.00 87.75 1100 ASP A N 1
ATOM 8617 C CA . ASP A 1 1100 ? -18.686 -2.848 -30.312 1.00 87.75 1100 ASP A CA 1
ATOM 8618 C C . ASP A 1 1100 ? -19.157 -4.299 -30.513 1.00 87.75 1100 ASP A C 1
ATOM 8620 O O . ASP A 1 1100 ? -20.052 -4.603 -31.305 1.00 87.75 1100 ASP A O 1
ATOM 8624 N N . ASN A 1 1101 ? -18.698 -5.194 -29.634 1.00 85.94 1101 ASN A N 1
ATOM 8625 C CA . ASN A 1 1101 ? -19.128 -6.586 -29.602 1.00 85.94 1101 ASN A CA 1
ATOM 8626 C C . ASN A 1 1101 ? -20.583 -6.801 -29.140 1.00 85.94 1101 ASN A C 1
ATOM 8628 O O . ASN A 1 1101 ? -21.023 -7.953 -29.134 1.00 85.94 1101 ASN A O 1
ATOM 8632 N N . ASN A 1 1102 ? -21.338 -5.747 -28.802 1.00 89.06 1102 ASN A N 1
ATOM 8633 C CA . ASN A 1 1102 ? -22.725 -5.806 -28.320 1.00 89.06 1102 ASN A CA 1
ATOM 8634 C C . ASN A 1 1102 ? -22.899 -6.652 -27.036 1.00 89.06 1102 ASN A C 1
ATOM 8636 O O . ASN A 1 1102 ? -23.926 -7.302 -26.834 1.00 89.06 1102 ASN A O 1
ATOM 8640 N N . ILE A 1 1103 ? -21.896 -6.651 -26.152 1.00 89.50 1103 ILE A N 1
ATOM 8641 C CA . ILE A 1 1103 ? -21.916 -7.370 -24.870 1.00 89.50 1103 ILE A CA 1
ATOM 8642 C C . ILE A 1 1103 ? -22.346 -6.396 -23.757 1.00 89.50 1103 ILE A C 1
ATOM 8644 O O . ILE A 1 1103 ? -21.611 -5.448 -23.485 1.00 89.50 1103 ILE A O 1
ATOM 8648 N N . PRO A 1 1104 ? -23.486 -6.605 -23.067 1.00 90.88 1104 PRO A N 1
ATOM 8649 C CA . PRO A 1 1104 ? -23.898 -5.742 -21.960 1.00 90.88 1104 PRO A CA 1
ATOM 8650 C C . PRO A 1 1104 ? -22.913 -5.799 -20.786 1.00 90.88 1104 PRO A C 1
ATOM 8652 O O . PRO A 1 1104 ? -22.697 -6.865 -20.195 1.00 90.88 1104 PRO A O 1
ATOM 8655 N N . PHE A 1 1105 ? -22.341 -4.651 -20.426 1.00 92.06 1105 PHE A N 1
ATOM 8656 C CA . PHE A 1 1105 ? -21.360 -4.536 -19.352 1.00 92.06 1105 PHE A CA 1
ATOM 8657 C C . PHE A 1 1105 ? -21.593 -3.304 -18.477 1.00 92.06 1105 PHE A C 1
ATOM 8659 O O . PHE A 1 1105 ? -22.052 -2.261 -18.941 1.00 92.06 1105 PHE A O 1
ATOM 8666 N N . LEU A 1 1106 ? -21.188 -3.417 -17.215 1.00 89.50 1106 LEU A N 1
ATOM 8667 C CA . LEU A 1 1106 ? -21.172 -2.330 -16.249 1.00 89.50 1106 LEU A CA 1
ATOM 8668 C C . LEU A 1 1106 ? -19.724 -1.962 -15.905 1.00 89.50 1106 LEU A C 1
ATOM 8670 O O . LEU A 1 1106 ? -18.881 -2.833 -15.687 1.00 89.50 1106 LEU A O 1
ATOM 8674 N N . GLN A 1 1107 ? -19.428 -0.663 -15.831 1.00 84.00 1107 GLN A N 1
ATOM 8675 C CA . GLN A 1 1107 ? -18.112 -0.154 -15.444 1.00 84.00 1107 GLN A CA 1
ATOM 8676 C C . GLN A 1 1107 ? -18.220 0.703 -14.181 1.00 84.00 1107 GLN A C 1
ATOM 8678 O O . GLN A 1 1107 ? -18.976 1.674 -14.131 1.00 84.00 1107 GLN A O 1
ATOM 8683 N N . ILE A 1 1108 ? -17.433 0.366 -13.157 1.00 74.50 1108 ILE A N 1
ATOM 8684 C CA . ILE A 1 1108 ? -17.470 1.052 -11.861 1.00 74.50 1108 ILE A CA 1
ATOM 8685 C C . ILE A 1 1108 ? -16.695 2.379 -11.937 1.00 74.50 1108 ILE A C 1
ATOM 8687 O O . ILE A 1 1108 ? -15.492 2.443 -11.688 1.00 74.50 1108 ILE A O 1
ATOM 8691 N N . GLN A 1 1109 ? -17.398 3.465 -12.267 1.00 68.31 1109 GLN A N 1
ATOM 8692 C CA . GLN A 1 1109 ? -16.861 4.831 -12.281 1.00 68.31 1109 GLN A CA 1
ATOM 8693 C C . GLN A 1 1109 ? -17.633 5.781 -11.346 1.00 68.31 1109 GLN A C 1
ATOM 8695 O O . GLN A 1 1109 ? -18.765 5.521 -10.941 1.00 68.31 1109 GLN A O 1
ATOM 8700 N N . GLY A 1 1110 ? -17.018 6.922 -11.019 1.00 68.25 1110 GLY A N 1
ATOM 8701 C CA . GLY A 1 1110 ? -17.639 7.990 -10.230 1.00 68.25 1110 GLY A CA 1
ATOM 8702 C C . GLY A 1 1110 ? -17.427 7.880 -8.715 1.00 68.25 1110 GLY A C 1
ATOM 8703 O O . GLY A 1 1110 ? -16.451 7.303 -8.236 1.00 68.25 1110 GLY A O 1
ATOM 8704 N N . THR A 1 1111 ? -18.325 8.514 -7.955 1.00 67.44 1111 THR A N 1
ATOM 8705 C CA . THR A 1 1111 ? -18.252 8.620 -6.486 1.00 67.44 1111 THR A CA 1
ATOM 8706 C C . THR A 1 1111 ? -18.609 7.303 -5.795 1.00 67.44 1111 THR A C 1
ATOM 8708 O O . THR A 1 1111 ? -19.282 6.460 -6.378 1.00 67.44 1111 THR A O 1
ATOM 8711 N N . ALA A 1 1112 ? -18.231 7.130 -4.523 1.00 65.31 1112 ALA A N 1
ATOM 8712 C CA . ALA A 1 1112 ? -18.518 5.908 -3.758 1.00 65.31 1112 ALA A CA 1
ATOM 8713 C C . ALA A 1 1112 ? -20.009 5.498 -3.773 1.00 65.31 1112 ALA A C 1
ATOM 8715 O O . ALA A 1 1112 ? -20.327 4.328 -3.961 1.00 65.31 1112 ALA A O 1
ATOM 8716 N N . ASN A 1 1113 ? -20.927 6.471 -3.698 1.00 69.19 1113 ASN A N 1
ATOM 8717 C CA . ASN A 1 1113 ? -22.375 6.239 -3.809 1.00 69.19 1113 ASN A CA 1
ATOM 8718 C C . ASN A 1 1113 ? -22.824 5.769 -5.208 1.00 69.19 1113 ASN A C 1
ATOM 8720 O O . ASN A 1 1113 ? -23.876 5.146 -5.323 1.00 69.19 1113 ASN A O 1
ATOM 8724 N N . ALA A 1 1114 ? -22.077 6.082 -6.272 1.00 73.12 1114 ALA A N 1
ATOM 8725 C CA . ALA A 1 1114 ? -22.301 5.514 -7.603 1.00 73.12 1114 ALA A CA 1
ATOM 8726 C C . ALA A 1 1114 ? -21.697 4.104 -7.701 1.00 73.12 1114 ALA A C 1
ATOM 8728 O O . ALA A 1 1114 ? -22.360 3.199 -8.198 1.00 73.12 1114 ALA A O 1
ATOM 8729 N N . LYS A 1 1115 ? -20.489 3.905 -7.149 1.00 73.31 1115 LYS A N 1
ATOM 8730 C CA . LYS A 1 1115 ? -19.797 2.607 -7.097 1.00 73.31 1115 LYS A CA 1
ATOM 8731 C C . LYS A 1 1115 ? -20.632 1.541 -6.357 1.00 73.31 1115 LYS A C 1
ATOM 8733 O O . LYS A 1 1115 ? -20.878 0.482 -6.923 1.00 73.31 1115 LYS A O 1
ATOM 8738 N N . SER A 1 1116 ? -21.167 1.847 -5.167 1.00 71.75 1116 SER A N 1
ATOM 8739 C CA . SER A 1 1116 ? -22.082 0.941 -4.441 1.00 71.75 1116 SER A CA 1
ATOM 8740 C C . SER A 1 1116 ? -23.373 0.675 -5.225 1.00 71.75 1116 SER A C 1
ATOM 8742 O O . SER A 1 1116 ? -23.714 -0.483 -5.428 1.00 71.75 1116 SER A O 1
ATOM 8744 N N . LYS A 1 1117 ? -24.045 1.702 -5.766 1.00 76.62 1117 LYS A N 1
ATOM 8745 C CA . LYS A 1 1117 ? -25.277 1.498 -6.554 1.00 76.62 1117 LYS A CA 1
ATOM 8746 C C . LYS A 1 1117 ? -25.072 0.628 -7.798 1.00 76.62 1117 LYS A C 1
ATOM 8748 O O . LYS A 1 1117 ? -25.995 -0.089 -8.170 1.00 76.62 1117 LYS A O 1
ATOM 8753 N N . ALA A 1 1118 ? -23.895 0.690 -8.423 1.00 79.75 1118 ALA A N 1
ATOM 8754 C CA . ALA A 1 1118 ? -23.522 -0.165 -9.547 1.00 79.75 1118 ALA A CA 1
ATOM 8755 C C . ALA A 1 1118 ? -23.338 -1.635 -9.114 1.00 79.75 1118 ALA A C 1
ATOM 8757 O O . ALA A 1 1118 ? -23.845 -2.546 -9.770 1.00 79.75 1118 ALA A O 1
ATOM 8758 N N . LEU A 1 1119 ? -22.682 -1.872 -7.973 1.00 79.69 1119 LEU A N 1
ATOM 8759 C CA . LEU A 1 1119 ? -22.583 -3.204 -7.363 1.00 79.69 1119 LEU A CA 1
ATOM 8760 C C . LEU A 1 1119 ? -23.971 -3.744 -6.967 1.00 79.69 1119 LEU A C 1
ATOM 8762 O O . LEU A 1 1119 ? -24.257 -4.919 -7.194 1.00 79.69 1119 LEU A O 1
ATOM 8766 N N . ASP A 1 1120 ? -24.852 -2.895 -6.433 1.00 79.12 1120 ASP A N 1
ATOM 8767 C CA . ASP A 1 1120 ? -26.225 -3.254 -6.048 1.00 79.12 1120 ASP A CA 1
ATOM 8768 C C . ASP A 1 1120 ? -27.120 -3.562 -7.262 1.00 79.12 1120 ASP A C 1
ATOM 8770 O O . ASP A 1 1120 ? -28.042 -4.372 -7.158 1.00 79.12 1120 ASP A O 1
ATOM 8774 N N . SER A 1 1121 ? -26.895 -2.922 -8.418 1.00 82.69 1121 SER A N 1
ATOM 8775 C CA . SER A 1 1121 ? -27.600 -3.273 -9.659 1.00 82.69 1121 SER A CA 1
ATOM 8776 C C . SER A 1 1121 ? -27.080 -4.575 -10.260 1.00 82.69 1121 SER A C 1
ATOM 8778 O O . SER A 1 1121 ? -27.892 -5.420 -10.629 1.00 82.69 1121 SER A O 1
ATOM 8780 N N . PHE A 1 1122 ? -25.760 -4.784 -10.289 1.00 85.56 1122 PHE A N 1
ATOM 8781 C CA . PHE A 1 1122 ? -25.157 -6.001 -10.844 1.00 85.56 1122 PHE A CA 1
ATOM 8782 C C . PHE A 1 1122 ? -25.489 -7.268 -10.036 1.00 85.56 1122 PHE A C 1
ATOM 8784 O O . PHE A 1 1122 ? -25.551 -8.357 -10.600 1.00 85.56 1122 PHE A O 1
ATOM 8791 N N . GLN A 1 1123 ? -25.767 -7.139 -8.734 1.00 81.88 1123 GLN A N 1
ATOM 8792 C CA . GLN A 1 1123 ? -26.218 -8.248 -7.881 1.00 81.88 1123 GLN A CA 1
ATOM 8793 C C . GLN A 1 1123 ? -27.674 -8.692 -8.122 1.00 81.88 1123 GLN A C 1
ATOM 8795 O O . GLN A 1 1123 ? -28.069 -9.749 -7.636 1.00 81.88 1123 GLN A O 1
ATOM 8800 N N . LYS A 1 1124 ? -28.496 -7.932 -8.861 1.00 84.19 1124 LYS A N 1
ATOM 8801 C CA . LYS A 1 1124 ? -29.912 -8.288 -9.074 1.00 84.19 1124 LYS A CA 1
ATOM 8802 C C . LYS A 1 1124 ? -30.075 -9.365 -10.153 1.00 84.19 1124 LYS A C 1
ATOM 8804 O O . LYS A 1 1124 ? -29.427 -9.253 -11.199 1.00 84.19 1124 LYS A O 1
ATOM 8809 N N . PRO A 1 1125 ? -30.984 -10.345 -9.979 1.00 78.00 1125 PRO A N 1
ATOM 8810 C CA . PRO A 1 1125 ? -31.333 -11.299 -11.034 1.00 78.00 1125 PRO A CA 1
ATOM 8811 C C . PRO A 1 1125 ? -31.740 -10.600 -12.338 1.00 78.00 1125 PRO A C 1
ATOM 8813 O O . PRO A 1 1125 ? -31.190 -10.914 -13.385 1.00 78.00 1125 PRO A O 1
ATOM 8816 N N . ASP A 1 1126 ? -32.555 -9.544 -12.262 1.00 79.56 1126 ASP A N 1
ATOM 8817 C CA . ASP A 1 1126 ? -33.049 -8.792 -13.431 1.00 79.56 1126 ASP A CA 1
ATOM 8818 C C . ASP A 1 1126 ? -32.035 -7.793 -14.039 1.00 79.56 1126 ASP A C 1
ATOM 8820 O O . ASP A 1 1126 ? -32.408 -6.922 -14.833 1.00 79.56 1126 ASP A O 1
ATOM 8824 N N . SER A 1 1127 ? -30.755 -7.858 -13.649 1.00 81.31 1127 SER A N 1
ATOM 8825 C CA . SER A 1 1127 ? -29.696 -7.045 -14.263 1.00 81.31 1127 SER A CA 1
ATOM 8826 C C . SER A 1 1127 ? -29.564 -7.360 -15.753 1.00 81.31 1127 SER A C 1
ATOM 8828 O O . SER A 1 1127 ? -29.474 -8.522 -16.148 1.00 81.31 1127 SER A O 1
ATOM 8830 N N . LYS A 1 1128 ? -29.481 -6.312 -16.578 1.00 81.88 1128 LYS A N 1
ATOM 8831 C CA . LYS A 1 1128 ? -29.159 -6.437 -18.008 1.00 81.88 1128 LYS A CA 1
ATOM 8832 C C . LYS A 1 1128 ? -27.663 -6.606 -18.258 1.00 81.88 1128 LYS A C 1
ATOM 8834 O O . LYS A 1 1128 ? -27.285 -7.079 -19.324 1.00 81.88 1128 LYS A O 1
ATOM 8839 N N . ASP A 1 1129 ? -26.834 -6.207 -17.298 1.00 87.50 1129 ASP A N 1
ATOM 8840 C CA . ASP A 1 1129 ? -25.383 -6.179 -17.430 1.00 87.50 1129 ASP A CA 1
ATOM 8841 C C . ASP A 1 1129 ? -24.815 -7.553 -17.056 1.00 87.50 1129 ASP A C 1
ATOM 8843 O O . ASP A 1 1129 ? -24.992 -8.016 -15.925 1.00 87.50 1129 ASP A O 1
ATOM 8847 N N . ARG A 1 1130 ? -24.148 -8.209 -18.014 1.00 89.44 1130 ARG A N 1
ATOM 8848 C CA . ARG A 1 1130 ? -23.590 -9.566 -17.874 1.00 89.44 1130 ARG A CA 1
ATOM 8849 C C . ARG A 1 1130 ? -22.122 -9.554 -17.445 1.00 89.44 1130 ARG A C 1
ATOM 8851 O O . ARG A 1 1130 ? -21.676 -10.455 -16.736 1.00 89.44 1130 ARG A O 1
ATOM 8858 N N . VAL A 1 1131 ? -21.381 -8.529 -17.865 1.00 92.88 1131 VAL A N 1
ATOM 8859 C CA . VAL A 1 1131 ? -19.960 -8.340 -17.547 1.00 92.88 1131 VAL A CA 1
ATOM 8860 C C . VAL A 1 1131 ? -19.787 -7.178 -16.567 1.00 92.88 1131 VAL A C 1
ATOM 8862 O O . VAL A 1 1131 ? -20.381 -6.119 -16.758 1.00 92.88 1131 VAL A O 1
ATOM 8865 N N . LEU A 1 1132 ? -18.942 -7.335 -15.548 1.00 91.31 1132 LEU A N 1
ATOM 8866 C CA . LEU A 1 1132 ? -18.533 -6.245 -14.657 1.00 91.31 1132 LEU A CA 1
ATOM 8867 C C . LEU A 1 1132 ? -17.039 -5.954 -14.834 1.00 91.31 1132 LEU A C 1
ATOM 8869 O O . LEU A 1 1132 ? -16.195 -6.817 -14.584 1.00 91.31 1132 LEU A O 1
ATOM 8873 N N . LEU A 1 1133 ? -16.714 -4.728 -15.249 1.00 90.38 1133 LEU A N 1
ATOM 8874 C CA . LEU A 1 1133 ? -15.334 -4.257 -15.366 1.00 90.38 1133 LEU A CA 1
ATOM 8875 C C . LEU A 1 1133 ? -14.817 -3.766 -14.014 1.00 90.38 1133 LEU A C 1
ATOM 8877 O O . LEU A 1 1133 ? -15.294 -2.755 -13.486 1.00 90.38 1133 LEU A O 1
ATOM 8881 N N . LEU A 1 1134 ? -13.806 -4.459 -13.488 1.00 87.25 1134 LEU A N 1
ATOM 8882 C CA . LEU A 1 1134 ? -13.165 -4.167 -12.210 1.00 87.25 1134 LEU A CA 1
ATOM 8883 C C . LEU A 1 1134 ? -11.680 -3.863 -12.401 1.00 87.25 1134 LEU A C 1
ATOM 8885 O O . LEU A 1 1134 ? -10.990 -4.531 -13.171 1.00 87.25 1134 LEU A O 1
ATOM 8889 N N . ASN A 1 1135 ? -11.159 -2.892 -11.649 1.00 84.50 1135 ASN A N 1
ATOM 8890 C CA . ASN A 1 1135 ? -9.716 -2.791 -11.451 1.00 84.50 1135 ASN A CA 1
ATOM 8891 C C . ASN A 1 1135 ? -9.341 -3.651 -10.240 1.00 84.50 1135 ASN A C 1
ATOM 8893 O O . ASN A 1 1135 ? -10.004 -3.596 -9.203 1.00 84.50 1135 ASN A O 1
ATOM 8897 N N . VAL A 1 1136 ? -8.290 -4.454 -10.388 1.00 75.31 1136 VAL A N 1
ATOM 8898 C CA . VAL A 1 1136 ? -7.751 -5.308 -9.320 1.00 75.31 1136 VAL A CA 1
ATOM 8899 C C . VAL A 1 1136 ? -7.245 -4.458 -8.151 1.00 75.31 1136 VAL A C 1
ATOM 8901 O O . VAL A 1 1136 ? -7.498 -4.782 -6.996 1.00 75.31 1136 VAL A O 1
ATOM 8904 N N . MET A 1 1137 ? -6.591 -3.336 -8.465 1.00 68.38 1137 MET A N 1
ATOM 8905 C CA . MET A 1 1137 ? -5.890 -2.471 -7.513 1.00 68.38 1137 MET A CA 1
ATOM 8906 C C . MET A 1 1137 ? -6.747 -1.303 -6.979 1.00 68.38 1137 MET A C 1
ATOM 8908 O O . MET A 1 1137 ? -6.255 -0.522 -6.170 1.00 68.38 1137 MET A O 1
ATOM 8912 N N . ASP A 1 1138 ? -8.003 -1.142 -7.423 1.00 68.94 1138 ASP A N 1
ATOM 8913 C CA . ASP A 1 1138 ? -8.916 -0.104 -6.904 1.00 68.94 1138 ASP A CA 1
ATOM 8914 C C . ASP A 1 1138 ? -9.668 -0.617 -5.664 1.00 68.94 1138 ASP A C 1
ATOM 8916 O O . ASP A 1 1138 ? -10.222 -1.718 -5.657 1.00 68.94 1138 ASP A O 1
ATOM 8920 N N . GLU A 1 1139 ? -9.738 0.237 -4.640 1.00 61.97 1139 GLU A N 1
ATOM 8921 C CA . GLU A 1 1139 ? -10.557 0.076 -3.433 1.00 61.97 1139 GLU A CA 1
ATOM 8922 C C . GLU A 1 1139 ? -12.018 -0.263 -3.791 1.00 61.97 1139 GLU A C 1
ATOM 8924 O O . GLU A 1 1139 ? -12.636 -1.079 -3.120 1.00 61.97 1139 GLU A O 1
ATOM 8929 N N . SER A 1 1140 ? -12.543 0.290 -4.893 1.00 58.25 1140 SER A N 1
ATOM 8930 C CA . SER A 1 1140 ? -13.966 0.314 -5.298 1.00 58.25 1140 SER A CA 1
ATOM 8931 C C . SER A 1 1140 ? -14.815 -0.949 -5.226 1.00 58.25 1140 SER A C 1
ATOM 8933 O O . SER A 1 1140 ? -16.039 -0.829 -5.149 1.00 58.25 1140 SER A O 1
ATOM 8935 N N . ALA A 1 1141 ? -14.202 -2.124 -5.326 1.00 54.12 1141 ALA A N 1
ATOM 8936 C CA . ALA A 1 1141 ? -14.876 -3.415 -5.228 1.00 54.12 1141 ALA A CA 1
ATOM 8937 C C . ALA A 1 1141 ? -14.120 -4.398 -4.315 1.00 54.12 1141 ALA A C 1
ATOM 8939 O O . ALA A 1 1141 ? -14.402 -5.596 -4.332 1.00 54.12 1141 ALA A O 1
ATOM 8940 N N . SER A 1 1142 ? -13.189 -3.895 -3.495 1.00 63.69 1142 SER A N 1
ATOM 8941 C CA . SER A 1 1142 ? -12.683 -4.608 -2.316 1.00 63.69 1142 SER A CA 1
ATOM 8942 C C . SER A 1 1142 ? -13.850 -4.998 -1.401 1.00 63.69 1142 SER A C 1
ATOM 8944 O O . SER A 1 1142 ? -14.853 -4.286 -1.355 1.00 63.69 1142 SER A O 1
ATOM 8946 N N . GLY A 1 1143 ? -13.768 -6.130 -0.701 1.00 63.25 1143 GLY A N 1
ATOM 8947 C CA . GLY A 1 1143 ? -14.819 -6.606 0.208 1.00 63.25 1143 GLY A CA 1
ATOM 8948 C C . GLY A 1 1143 ? -16.170 -6.985 -0.434 1.00 63.25 1143 GLY A C 1
ATOM 8949 O O . GLY A 1 1143 ? -16.909 -7.759 0.173 1.00 63.25 1143 GLY A O 1
ATOM 8950 N N . ALA A 1 1144 ? -16.479 -6.547 -1.660 1.00 71.31 1144 ALA A N 1
ATOM 8951 C CA . ALA A 1 1144 ? -17.773 -6.738 -2.317 1.00 71.31 1144 ALA A CA 1
ATOM 8952 C C . ALA A 1 1144 ? -18.108 -8.221 -2.563 1.00 71.31 1144 ALA A C 1
ATOM 8954 O O . ALA A 1 1144 ? -17.257 -9.008 -2.981 1.00 71.31 1144 ALA A O 1
ATOM 8955 N N . ASN A 1 1145 ? -19.363 -8.601 -2.311 1.00 76.50 1145 ASN A N 1
ATOM 8956 C CA . ASN A 1 1145 ? -19.851 -9.967 -2.494 1.00 76.50 1145 ASN A CA 1
ATOM 8957 C C . ASN A 1 1145 ? -20.482 -10.137 -3.885 1.00 76.50 1145 ASN A C 1
ATOM 8959 O O . ASN A 1 1145 ? -21.535 -9.564 -4.146 1.00 76.50 1145 ASN A O 1
ATOM 8963 N N . LEU A 1 1146 ? -19.851 -10.906 -4.778 1.00 84.19 1146 LEU A N 1
ATOM 8964 C CA . LEU A 1 1146 ? -20.255 -11.011 -6.188 1.00 84.19 1146 LEU A CA 1
ATOM 8965 C C . LEU A 1 1146 ? -20.545 -12.460 -6.619 1.00 84.19 1146 LEU A C 1
ATOM 8967 O O . LEU A 1 1146 ? -20.306 -12.823 -7.766 1.00 84.19 1146 LEU A O 1
ATOM 8971 N N . THR A 1 1147 ? -21.132 -13.268 -5.728 1.00 84.12 1147 THR A N 1
ATOM 8972 C CA . THR A 1 1147 ? -21.507 -14.680 -5.975 1.00 84.12 1147 THR A CA 1
ATOM 8973 C C . THR A 1 1147 ? -22.536 -14.891 -7.096 1.00 84.12 1147 THR A C 1
ATOM 8975 O O . THR A 1 1147 ? -22.759 -16.022 -7.506 1.00 84.12 1147 THR A O 1
ATOM 8978 N N . ILE A 1 1148 ? -23.152 -13.822 -7.619 1.00 87.69 1148 ILE A N 1
ATOM 8979 C CA . ILE A 1 1148 ? -23.999 -13.864 -8.826 1.00 87.69 1148 ILE A CA 1
ATOM 8980 C C . ILE A 1 1148 ? -23.187 -14.065 -10.121 1.00 87.69 1148 ILE A C 1
ATOM 8982 O O . ILE A 1 1148 ? -23.750 -14.377 -11.167 1.00 87.69 1148 ILE A O 1
ATOM 8986 N N . ALA A 1 1149 ? -21.874 -13.834 -10.065 1.00 90.88 1149 ALA A N 1
ATOM 8987 C CA . ALA A 1 1149 ? -20.921 -14.211 -11.095 1.00 90.88 1149 ALA A CA 1
ATOM 8988 C C . ALA A 1 1149 ? -20.215 -15.505 -10.686 1.00 90.88 1149 ALA A C 1
ATOM 8990 O O . ALA A 1 1149 ? -20.038 -15.773 -9.499 1.00 90.88 1149 ALA A O 1
ATOM 8991 N N . ASN A 1 1150 ? -19.785 -16.279 -11.678 1.00 92.94 1150 ASN A N 1
ATOM 8992 C CA . ASN A 1 1150 ? -19.013 -17.511 -11.503 1.00 92.94 1150 ASN A CA 1
ATOM 8993 C C . ASN A 1 1150 ? -17.749 -17.547 -12.388 1.00 92.94 1150 ASN A C 1
ATOM 8995 O O . ASN A 1 1150 ? -16.879 -18.384 -12.171 1.00 92.94 1150 ASN A O 1
ATOM 8999 N N . HIS A 1 1151 ? -17.583 -16.597 -13.317 1.00 94.44 1151 HIS A N 1
ATOM 9000 C CA . HIS A 1 1151 ? -16.360 -16.436 -14.110 1.00 94.44 1151 HIS A CA 1
ATOM 9001 C C . HIS A 1 1151 ? -15.529 -15.236 -13.636 1.00 94.44 1151 HIS A C 1
ATOM 9003 O O . HIS A 1 1151 ? -16.035 -14.114 -13.548 1.00 94.44 1151 HIS A O 1
ATOM 9009 N N . ALA A 1 1152 ? -14.235 -15.456 -13.407 1.00 94.00 1152 ALA A N 1
ATOM 9010 C CA . ALA A 1 1152 ? -13.227 -14.423 -13.182 1.00 94.00 1152 ALA A CA 1
ATOM 9011 C C . ALA A 1 1152 ? -12.206 -14.452 -14.330 1.00 94.00 1152 ALA A C 1
ATOM 9013 O O . ALA A 1 1152 ? -11.567 -15.477 -14.542 1.00 94.00 1152 ALA A O 1
ATOM 9014 N N . ILE A 1 1153 ? -12.043 -13.349 -15.066 1.00 95.31 1153 ILE A N 1
ATOM 9015 C CA . ILE A 1 1153 ? -11.091 -13.238 -16.183 1.00 95.31 1153 ILE A CA 1
ATOM 9016 C C . ILE A 1 1153 ? -10.007 -12.216 -15.842 1.00 95.31 1153 ILE A C 1
ATOM 9018 O O . ILE A 1 1153 ? -10.304 -11.033 -15.665 1.00 95.31 1153 ILE A O 1
ATOM 9022 N N . PHE A 1 1154 ? -8.748 -12.648 -15.827 1.00 93.50 1154 PHE A N 1
ATOM 9023 C CA . PHE A 1 1154 ? -7.577 -11.777 -15.757 1.00 93.50 1154 PHE A CA 1
ATOM 9024 C C . PHE A 1 1154 ? -7.043 -11.497 -17.167 1.00 93.50 1154 PHE A C 1
ATOM 9026 O O . PHE A 1 1154 ? -6.558 -12.399 -17.852 1.00 93.50 1154 PHE A O 1
ATOM 9033 N N . LEU A 1 1155 ? -7.115 -10.228 -17.593 1.00 91.62 1155 LEU A N 1
ATOM 9034 C CA . LEU A 1 1155 ? -6.649 -9.772 -18.913 1.00 91.62 1155 LEU A CA 1
ATOM 9035 C C . LEU A 1 1155 ? -5.119 -9.854 -19.075 1.00 91.62 1155 LEU A C 1
ATOM 9037 O O . LEU A 1 1155 ? -4.615 -9.950 -20.188 1.00 91.62 1155 LEU A O 1
ATOM 9041 N N . SER A 1 1156 ? -4.373 -9.784 -17.977 1.00 90.62 1156 SER A N 1
ATOM 9042 C CA . SER A 1 1156 ? -2.906 -9.794 -17.938 1.00 90.62 1156 SER A CA 1
ATOM 9043 C C . SER A 1 1156 ? -2.448 -10.135 -16.515 1.00 90.62 1156 SER A C 1
ATOM 9045 O O . SER A 1 1156 ? -3.183 -9.794 -15.580 1.00 90.62 1156 SER A O 1
ATOM 9047 N N . PRO A 1 1157 ? -1.254 -10.719 -16.307 1.00 90.56 1157 PRO A N 1
ATOM 9048 C CA . PRO A 1 1157 ? -0.703 -10.906 -14.965 1.00 90.56 1157 PRO A CA 1
ATOM 9049 C C . PRO A 1 1157 ? -0.491 -9.557 -14.261 1.00 90.56 1157 PRO A C 1
ATOM 9051 O O . PRO A 1 1157 ? -0.254 -8.528 -14.899 1.00 90.56 1157 PRO A O 1
ATOM 9054 N N . LEU A 1 1158 ? -0.584 -9.555 -12.932 1.00 90.00 1158 LEU A N 1
ATOM 9055 C CA . LEU A 1 1158 ? -0.561 -8.327 -12.137 1.00 90.00 1158 LEU A CA 1
ATOM 9056 C C . LEU A 1 1158 ? 0.857 -7.738 -12.054 1.00 90.00 1158 LEU A C 1
ATOM 9058 O O . LEU A 1 1158 ? 1.786 -8.389 -11.576 1.00 90.00 1158 LEU A O 1
ATOM 9062 N N . LEU A 1 1159 ? 1.027 -6.480 -12.464 1.00 88.12 1159 LEU A N 1
ATOM 9063 C CA . LEU A 1 1159 ? 2.300 -5.768 -12.363 1.00 88.12 1159 LEU A CA 1
ATOM 9064 C C . LEU A 1 1159 ? 2.468 -5.185 -10.954 1.00 88.12 1159 LEU A C 1
ATOM 9066 O O . LEU A 1 1159 ? 2.189 -4.012 -10.701 1.00 88.12 1159 LEU A O 1
ATOM 9070 N N . THR A 1 1160 ? 2.908 -6.020 -10.013 1.00 84.25 1160 THR A N 1
ATOM 9071 C CA . THR A 1 1160 ? 3.072 -5.632 -8.605 1.00 84.25 1160 THR A CA 1
ATOM 9072 C C . THR A 1 1160 ? 4.546 -5.461 -8.206 1.00 84.25 1160 THR A C 1
ATOM 9074 O O . THR A 1 1160 ? 5.401 -6.228 -8.662 1.00 84.25 1160 THR A O 1
ATOM 9077 N N . PRO A 1 1161 ? 4.876 -4.521 -7.291 1.00 75.19 1161 PRO A N 1
ATOM 9078 C CA . PRO A 1 1161 ? 6.254 -4.316 -6.824 1.00 75.19 1161 PRO A CA 1
ATOM 9079 C C . PRO A 1 1161 ? 6.866 -5.511 -6.078 1.00 75.19 1161 PRO A C 1
ATOM 9081 O O . PRO A 1 1161 ? 8.085 -5.617 -6.000 1.00 75.19 1161 PRO A O 1
ATOM 9084 N N . SER A 1 1162 ? 6.040 -6.395 -5.511 1.00 73.88 1162 SER A N 1
ATOM 9085 C CA . SER A 1 1162 ? 6.476 -7.631 -4.854 1.00 73.88 1162 SER A CA 1
ATOM 9086 C C . SER A 1 1162 ? 5.491 -8.778 -5.125 1.00 73.88 1162 SER A C 1
ATOM 9088 O O . SER A 1 1162 ? 4.300 -8.523 -5.356 1.00 73.88 1162 SER A O 1
ATOM 9090 N N . PRO A 1 1163 ? 5.944 -10.044 -5.078 1.00 76.25 1163 PRO A N 1
ATOM 9091 C CA . PRO A 1 1163 ? 5.073 -11.198 -5.290 1.00 76.25 1163 PRO A CA 1
ATOM 9092 C C . PRO A 1 1163 ? 4.067 -11.426 -4.146 1.00 76.25 1163 PRO A C 1
ATOM 9094 O O . PRO A 1 1163 ? 3.011 -11.998 -4.388 1.00 76.25 1163 PRO A O 1
ATOM 9097 N N . HIS A 1 1164 ? 4.314 -10.912 -2.930 1.00 73.56 1164 HIS A N 1
ATOM 9098 C CA . HIS A 1 1164 ? 3.293 -10.880 -1.863 1.00 73.56 1164 HIS A CA 1
ATOM 9099 C C . HIS A 1 1164 ? 2.093 -10.009 -2.269 1.00 73.56 1164 HIS A C 1
ATOM 9101 O O . HIS A 1 1164 ? 0.949 -10.427 -2.119 1.00 73.56 1164 HIS A O 1
ATOM 9107 N N . ILE A 1 1165 ? 2.340 -8.839 -2.875 1.00 77.81 1165 ILE A N 1
ATOM 9108 C CA . ILE A 1 1165 ? 1.264 -7.957 -3.359 1.00 77.81 1165 ILE A CA 1
ATOM 9109 C C . ILE A 1 1165 ? 0.523 -8.593 -4.550 1.00 77.81 1165 ILE A C 1
ATOM 9111 O O . ILE A 1 1165 ? -0.679 -8.384 -4.678 1.00 77.81 1165 ILE A O 1
ATOM 9115 N N . TYR A 1 1166 ? 1.205 -9.394 -5.384 1.00 84.75 1166 TYR A N 1
ATOM 9116 C CA . TYR A 1 1166 ? 0.574 -10.177 -6.462 1.00 84.75 1166 TYR A CA 1
ATOM 9117 C C . TYR A 1 1166 ? -0.451 -11.155 -5.885 1.00 84.75 1166 TYR A C 1
ATOM 9119 O O . TYR A 1 1166 ? -1.635 -11.083 -6.194 1.00 84.75 1166 TYR A O 1
ATOM 9127 N N . GLU A 1 1167 ? 0.021 -12.029 -4.998 1.00 80.00 1167 GLU A N 1
ATOM 9128 C CA . GLU A 1 1167 ? -0.754 -13.092 -4.364 1.00 80.00 1167 GLU A CA 1
ATOM 9129 C C . GLU A 1 1167 ? -1.933 -12.533 -3.557 1.00 80.00 1167 GLU A C 1
ATOM 9131 O O . GLU A 1 1167 ? -3.051 -13.031 -3.676 1.00 80.00 1167 GLU A O 1
ATOM 9136 N N . ALA A 1 1168 ? -1.722 -11.449 -2.804 1.00 77.88 1168 ALA A N 1
ATOM 9137 C CA . ALA A 1 1168 ? -2.786 -10.770 -2.070 1.00 77.88 1168 ALA A CA 1
ATOM 9138 C C . ALA A 1 1168 ? -3.866 -10.186 -3.001 1.00 77.88 1168 ALA A C 1
ATOM 9140 O O . ALA A 1 1168 ? -5.059 -10.389 -2.775 1.00 77.88 1168 ALA A O 1
ATOM 9141 N N . ALA A 1 1169 ? -3.462 -9.487 -4.064 1.00 83.12 1169 ALA A N 1
ATOM 9142 C CA . ALA A 1 1169 ? -4.382 -8.856 -5.006 1.00 83.12 1169 ALA A CA 1
ATOM 9143 C C . ALA A 1 1169 ? -5.157 -9.882 -5.856 1.00 83.12 1169 ALA A C 1
ATOM 9145 O O . ALA A 1 1169 ? -6.352 -9.706 -6.094 1.00 83.12 1169 ALA A O 1
ATOM 9146 N N . GLU A 1 1170 ? -4.513 -10.977 -6.268 1.00 85.25 1170 GLU A N 1
ATOM 9147 C CA . GLU A 1 1170 ? -5.159 -12.085 -6.977 1.00 85.25 1170 GLU A CA 1
ATOM 9148 C C . GLU A 1 1170 ? -6.140 -12.842 -6.066 1.00 85.25 1170 GLU A C 1
ATOM 9150 O O . GLU A 1 1170 ? -7.303 -13.019 -6.434 1.00 85.25 1170 GLU A O 1
ATOM 9155 N N . THR A 1 1171 ? -5.726 -13.195 -4.842 1.00 82.00 1171 THR A N 1
ATOM 9156 C CA . THR A 1 1171 ? -6.591 -13.851 -3.841 1.00 82.00 1171 THR A CA 1
ATOM 9157 C C . THR A 1 1171 ? -7.815 -12.993 -3.522 1.00 82.00 1171 THR A C 1
ATOM 9159 O O . THR A 1 1171 ? -8.940 -13.491 -3.497 1.00 82.00 1171 THR A O 1
ATOM 9162 N N . GLN A 1 1172 ? -7.637 -11.679 -3.350 1.00 81.19 1172 GLN A N 1
ATOM 9163 C CA . GLN A 1 1172 ? -8.742 -10.755 -3.085 1.00 81.19 1172 GLN A CA 1
ATOM 9164 C C . GLN A 1 1172 ? -9.615 -10.469 -4.323 1.00 81.19 1172 GLN A C 1
ATOM 9166 O O . GLN A 1 1172 ? -10.739 -9.993 -4.166 1.00 81.19 1172 GLN A O 1
ATOM 9171 N N . ALA A 1 1173 ? -9.152 -10.771 -5.540 1.00 84.62 1173 ALA A N 1
ATOM 9172 C CA . ALA A 1 1173 ? -9.945 -10.700 -6.768 1.00 84.62 1173 ALA A CA 1
ATOM 9173 C C . ALA A 1 1173 ? -10.763 -11.985 -7.004 1.00 84.62 1173 ALA A C 1
ATOM 9175 O O . ALA A 1 1173 ? -11.984 -11.906 -7.153 1.00 84.62 1173 ALA A O 1
ATOM 9176 N N . ILE A 1 1174 ? -10.128 -13.165 -6.952 1.00 85.94 1174 ILE A N 1
ATOM 9177 C CA . ILE A 1 1174 ? -10.801 -14.479 -7.039 1.00 85.94 1174 ILE A CA 1
ATOM 9178 C C . ILE A 1 1174 ? -11.815 -14.623 -5.897 1.00 85.94 1174 ILE A C 1
ATOM 9180 O O . ILE A 1 1174 ? -12.971 -14.994 -6.116 1.00 85.94 1174 ILE A O 1
ATOM 9184 N N . GLY A 1 1175 ? -11.422 -14.208 -4.693 1.00 80.75 1175 GLY A N 1
ATOM 9185 C CA . GLY A 1 1175 ? -12.261 -14.133 -3.503 1.00 80.75 1175 GLY A CA 1
ATOM 9186 C C . GLY A 1 1175 ? -13.395 -13.105 -3.566 1.00 80.75 1175 GLY A C 1
ATOM 9187 O O . GLY A 1 1175 ? -14.029 -12.878 -2.545 1.00 80.75 1175 GLY A O 1
ATOM 9188 N N . ARG A 1 1176 ? -13.697 -12.464 -4.706 1.00 82.00 1176 ARG A N 1
ATOM 9189 C CA . ARG A 1 1176 ? -14.989 -11.770 -4.936 1.00 82.00 1176 ARG A CA 1
ATOM 9190 C C . ARG A 1 1176 ? -16.056 -12.731 -5.489 1.00 82.00 1176 ARG A C 1
ATOM 9192 O O . ARG A 1 1176 ? -17.244 -12.480 -5.294 1.00 82.00 1176 ARG A O 1
ATOM 9199 N N . VAL A 1 1177 ? -15.619 -13.827 -6.125 1.00 85.81 1177 VAL A N 1
ATOM 9200 C CA . VAL A 1 1177 ? -16.425 -14.831 -6.851 1.00 85.81 1177 VAL A CA 1
ATOM 9201 C C . VAL A 1 1177 ? -16.516 -16.155 -6.082 1.00 85.81 1177 VAL A C 1
ATOM 9203 O O . VAL A 1 1177 ? -17.618 -16.662 -5.863 1.00 85.81 1177 VAL A O 1
ATOM 9206 N N . ARG A 1 1178 ? -15.375 -16.699 -5.621 1.00 83.88 1178 ARG A N 1
ATOM 9207 C CA . ARG A 1 1178 ? -15.322 -17.866 -4.718 1.00 83.88 1178 ARG A CA 1
ATOM 9208 C C . ARG A 1 1178 ? -15.622 -17.388 -3.294 1.00 83.88 1178 ARG A C 1
ATOM 9210 O O . ARG A 1 1178 ? -14.723 -17.005 -2.553 1.00 83.88 1178 ARG A O 1
ATOM 9217 N N . ARG A 1 1179 ? -16.910 -17.332 -2.944 1.00 78.81 1179 ARG A N 1
ATOM 9218 C CA . ARG A 1 1179 ? -17.424 -16.944 -1.619 1.00 78.81 1179 ARG A CA 1
ATOM 9219 C C . ARG A 1 1179 ? -18.621 -17.794 -1.224 1.00 78.81 1179 ARG A C 1
ATOM 9221 O O . ARG A 1 1179 ? -19.369 -18.247 -2.082 1.00 78.81 1179 ARG A O 1
ATOM 9228 N N . TYR A 1 1180 ? -18.855 -17.931 0.078 1.00 71.12 1180 TYR A N 1
ATOM 9229 C CA . TYR A 1 1180 ? -20.034 -18.620 0.602 1.00 71.12 1180 TYR A CA 1
ATOM 9230 C C . TYR A 1 1180 ? -21.345 -18.008 0.075 1.00 71.12 1180 TYR A C 1
ATOM 9232 O O . TYR A 1 1180 ? -21.526 -16.790 0.109 1.00 71.12 1180 TYR A O 1
ATOM 9240 N N . GLY A 1 1181 ? -22.256 -18.857 -0.406 1.00 74.62 1181 GLY A N 1
ATOM 9241 C CA . GLY A 1 1181 ? -23.432 -18.444 -1.183 1.00 74.62 1181 GLY A CA 1
ATOM 9242 C C . GLY A 1 1181 ? -23.210 -18.436 -2.703 1.00 74.62 1181 GLY A C 1
ATOM 9243 O O . GLY A 1 1181 ? -24.144 -18.144 -3.446 1.00 74.62 1181 GLY A O 1
ATOM 9244 N N . GLN A 1 1182 ? -22.007 -18.773 -3.173 1.00 83.38 1182 GLN A N 1
ATOM 9245 C CA . GLN A 1 1182 ? -21.796 -19.318 -4.512 1.00 83.38 1182 GLN A CA 1
ATOM 9246 C C . GLN A 1 1182 ? -22.387 -20.733 -4.578 1.00 83.38 1182 GLN A C 1
ATOM 9248 O O . GLN A 1 1182 ? -22.231 -21.508 -3.638 1.00 83.38 1182 GLN A O 1
ATOM 9253 N N . THR A 1 1183 ? -23.058 -21.055 -5.683 1.00 84.12 1183 THR A N 1
ATOM 9254 C CA . THR A 1 1183 ? -23.648 -22.385 -5.949 1.00 84.12 1183 THR A CA 1
ATOM 9255 C C . THR A 1 1183 ? -23.230 -22.965 -7.302 1.00 84.12 1183 THR A C 1
ATOM 9257 O O . THR A 1 1183 ? -23.495 -24.133 -7.568 1.00 84.12 1183 THR A O 1
ATOM 9260 N N . LYS A 1 1184 ? -22.554 -22.175 -8.149 1.00 87.75 1184 LYS A N 1
ATOM 9261 C CA . LYS A 1 1184 ? -21.979 -22.608 -9.426 1.00 87.75 1184 LYS A CA 1
ATOM 9262 C C . LYS A 1 1184 ? -20.468 -22.839 -9.307 1.00 87.75 1184 LYS A C 1
ATOM 9264 O O . LYS A 1 1184 ? -19.798 -22.210 -8.486 1.00 87.75 1184 LYS A O 1
ATOM 9269 N N . LEU A 1 1185 ? -19.933 -23.697 -10.178 1.00 90.38 1185 LEU A N 1
ATOM 9270 C CA . LEU A 1 1185 ? -18.494 -23.896 -10.381 1.00 90.38 1185 LEU A CA 1
ATOM 9271 C C . LEU A 1 1185 ? -17.812 -22.560 -10.725 1.00 90.38 1185 LEU A C 1
ATOM 9273 O O . LEU A 1 1185 ? -18.266 -21.839 -11.616 1.00 90.38 1185 LEU A O 1
ATOM 9277 N N . VAL A 1 1186 ? -16.727 -22.222 -10.019 1.00 92.31 1186 VAL A N 1
ATOM 9278 C CA . VAL A 1 1186 ? -15.999 -20.960 -10.233 1.00 92.31 1186 VAL A CA 1
ATOM 9279 C C . VAL A 1 1186 ? -14.860 -21.148 -11.232 1.00 92.31 1186 VAL A C 1
ATOM 9281 O O . VAL A 1 1186 ? -13.873 -21.817 -10.938 1.00 92.31 1186 VAL A O 1
ATOM 9284 N N . HIS A 1 1187 ? -14.945 -20.506 -12.394 1.00 94.62 1187 HIS A N 1
ATOM 9285 C CA . HIS A 1 1187 ? -13.913 -20.590 -13.428 1.00 94.62 1187 HIS A CA 1
ATOM 9286 C C . HIS A 1 1187 ? -12.977 -19.373 -13.384 1.00 94.62 1187 HIS A C 1
ATOM 9288 O O . HIS A 1 1187 ? -13.416 -18.234 -13.577 1.00 94.62 1187 HIS A O 1
ATOM 9294 N N . VAL A 1 1188 ? -11.679 -19.609 -13.176 1.00 94.25 1188 VAL A N 1
ATOM 9295 C CA . VAL A 1 1188 ? -10.632 -18.574 -13.143 1.00 94.25 1188 VAL A CA 1
ATOM 9296 C C . VAL A 1 1188 ? -9.807 -18.636 -14.426 1.00 94.25 1188 VAL A C 1
ATOM 9298 O O . VAL A 1 1188 ? -8.984 -19.530 -14.595 1.00 94.25 1188 VAL A O 1
ATOM 9301 N N . TRP A 1 1189 ? -10.013 -17.674 -15.322 1.00 95.25 1189 TRP A N 1
ATOM 9302 C CA . TRP A 1 1189 ? -9.370 -17.590 -16.634 1.00 95.25 1189 TRP A CA 1
ATOM 9303 C C . TRP A 1 1189 ? -8.195 -16.614 -16.597 1.00 95.25 1189 TRP A C 1
ATOM 9305 O O . TRP A 1 1189 ? -8.362 -15.447 -16.230 1.00 95.25 1189 TRP A O 1
ATOM 9315 N N . ARG A 1 1190 ? -7.015 -17.065 -17.023 1.00 94.00 1190 ARG A N 1
ATOM 9316 C CA . ARG A 1 1190 ? -5.809 -16.241 -17.158 1.00 94.00 1190 ARG A CA 1
ATOM 9317 C C . ARG A 1 1190 ? -5.356 -16.238 -18.608 1.00 94.00 1190 ARG A C 1
ATOM 9319 O O . ARG A 1 1190 ? -5.003 -17.283 -19.144 1.00 94.00 1190 ARG A O 1
ATOM 9326 N N . PHE A 1 1191 ? -5.356 -15.063 -19.229 1.00 94.00 1191 PHE A N 1
ATOM 9327 C CA . PHE A 1 1191 ? -4.865 -14.898 -20.593 1.00 94.00 1191 PHE A CA 1
ATOM 9328 C C . PHE A 1 1191 ? -3.395 -14.479 -20.565 1.00 94.00 1191 PHE A C 1
ATOM 9330 O O . PHE A 1 1191 ? -3.066 -13.411 -20.039 1.00 94.00 1191 PHE A O 1
ATOM 9337 N N . LEU A 1 1192 ? -2.521 -15.291 -21.160 1.00 93.38 1192 LEU A N 1
ATOM 9338 C CA . LEU A 1 1192 ? -1.075 -15.054 -21.215 1.00 93.38 1192 LEU A CA 1
ATOM 9339 C C . LEU A 1 1192 ? -0.613 -14.998 -22.669 1.00 93.38 1192 LEU A C 1
ATOM 9341 O O . LEU A 1 1192 ? -0.849 -15.930 -23.434 1.00 93.38 1192 LEU A O 1
ATOM 9345 N N . THR A 1 1193 ? 0.059 -13.922 -23.062 1.00 91.56 1193 THR A N 1
ATOM 9346 C CA . THR A 1 1193 ? 0.668 -13.836 -24.390 1.00 91.56 1193 THR A CA 1
ATOM 9347 C C . THR A 1 1193 ? 2.007 -14.587 -24.415 1.00 91.56 1193 THR A C 1
ATOM 9349 O O . THR A 1 1193 ? 2.895 -14.312 -23.597 1.00 91.56 1193 THR A O 1
ATOM 9352 N N . LYS A 1 1194 ? 2.161 -15.531 -25.355 1.00 88.00 1194 LYS A N 1
ATOM 9353 C CA . LYS A 1 1194 ? 3.386 -16.335 -25.536 1.00 88.00 1194 LYS A CA 1
ATOM 9354 C C . LYS A 1 1194 ? 4.592 -15.455 -25.879 1.00 88.00 1194 LYS A C 1
ATOM 9356 O O . LYS A 1 1194 ? 4.439 -14.400 -26.489 1.00 88.00 1194 LYS A O 1
ATOM 9361 N N . ASP A 1 1195 ? 5.785 -15.910 -25.495 1.00 83.50 1195 ASP A N 1
ATOM 9362 C CA . ASP A 1 1195 ? 7.082 -15.270 -25.780 1.00 83.50 1195 ASP A CA 1
ATOM 9363 C C . ASP A 1 1195 ? 7.176 -13.787 -25.352 1.00 83.50 1195 ASP A C 1
ATOM 9365 O O . ASP A 1 1195 ? 7.907 -12.982 -25.942 1.00 83.50 1195 ASP A O 1
ATOM 9369 N N . SER A 1 1196 ? 6.402 -13.406 -24.332 1.00 88.25 1196 SER A N 1
ATOM 9370 C CA . SER A 1 1196 ? 6.223 -12.021 -23.899 1.00 88.25 1196 SER A CA 1
ATOM 9371 C C . SER A 1 1196 ? 6.319 -11.856 -22.382 1.00 88.25 1196 SER A C 1
ATOM 9373 O O . SER A 1 1196 ? 6.250 -12.824 -21.620 1.00 88.25 1196 SER A O 1
ATOM 9375 N N . ILE A 1 1197 ? 6.375 -10.591 -21.960 1.00 89.19 1197 ILE A N 1
ATOM 9376 C CA . ILE A 1 1197 ? 6.383 -10.147 -20.560 1.00 89.19 1197 ILE A CA 1
ATOM 9377 C C . ILE A 1 1197 ? 5.227 -10.732 -19.725 1.00 89.19 1197 ILE A C 1
ATOM 9379 O O . ILE A 1 1197 ? 5.350 -10.856 -18.510 1.00 89.19 1197 ILE A O 1
ATOM 9383 N N . ASP A 1 1198 ? 4.113 -11.119 -20.357 1.00 90.19 1198 ASP A N 1
ATOM 9384 C CA . ASP A 1 1198 ? 3.005 -11.807 -19.691 1.00 90.19 1198 ASP A CA 1
ATOM 9385 C C . ASP A 1 1198 ? 3.455 -13.147 -19.095 1.00 90.19 1198 ASP A C 1
ATOM 9387 O O . ASP A 1 1198 ? 3.167 -13.465 -17.942 1.00 90.19 1198 ASP A O 1
ATOM 9391 N N . THR A 1 1199 ? 4.159 -13.936 -19.904 1.00 89.88 1199 THR A N 1
ATOM 9392 C CA . THR A 1 1199 ? 4.633 -15.266 -19.524 1.00 89.88 1199 THR A CA 1
ATOM 9393 C C . THR A 1 1199 ? 5.784 -15.123 -18.526 1.00 89.88 1199 THR A C 1
ATOM 9395 O O . THR A 1 1199 ? 5.716 -15.700 -17.445 1.00 89.88 1199 THR A O 1
ATOM 9398 N N . GLU A 1 1200 ? 6.737 -14.221 -18.797 1.00 88.50 1200 GLU A N 1
ATOM 9399 C CA . GLU A 1 1200 ? 7.863 -13.902 -17.900 1.00 88.50 1200 GLU A CA 1
ATOM 9400 C C . GLU A 1 1200 ? 7.400 -13.496 -16.483 1.00 88.50 1200 GLU A C 1
ATOM 9402 O O . GLU A 1 1200 ? 7.915 -14.003 -15.484 1.00 88.50 1200 GLU A O 1
ATOM 9407 N N . ILE A 1 1201 ? 6.396 -12.612 -16.367 1.00 88.31 1201 ILE A N 1
ATOM 9408 C CA . ILE A 1 1201 ? 5.851 -12.196 -15.063 1.00 88.31 1201 ILE A CA 1
ATOM 9409 C C . ILE A 1 1201 ? 5.069 -13.335 -14.401 1.00 88.31 1201 ILE A C 1
ATOM 9411 O O . ILE A 1 1201 ? 5.171 -13.507 -13.187 1.00 88.31 1201 ILE A O 1
ATOM 9415 N N . TYR A 1 1202 ? 4.269 -14.105 -15.145 1.00 88.31 1202 TYR A N 1
ATOM 9416 C CA . TYR A 1 1202 ? 3.489 -15.199 -14.559 1.00 88.31 1202 TYR A CA 1
ATOM 9417 C C . TYR A 1 1202 ? 4.384 -16.330 -14.021 1.00 88.31 1202 TYR A C 1
ATOM 9419 O O . TYR A 1 1202 ? 4.135 -16.856 -12.934 1.00 88.31 1202 TYR A O 1
ATOM 9427 N N . GLU A 1 1203 ? 5.459 -16.663 -14.731 1.00 86.38 1203 GLU A N 1
ATOM 9428 C CA . GLU A 1 1203 ? 6.392 -17.722 -14.343 1.00 86.38 1203 GLU A CA 1
ATOM 9429 C C . GLU A 1 1203 ? 7.208 -17.354 -13.096 1.00 86.38 1203 GLU A C 1
ATOM 9431 O O . GLU A 1 1203 ? 7.273 -18.156 -12.160 1.00 86.38 1203 GLU A O 1
ATOM 9436 N N . ASP A 1 1204 ? 7.733 -16.125 -13.010 1.00 82.38 1204 ASP A N 1
ATOM 9437 C CA . ASP A 1 1204 ? 8.390 -15.614 -11.796 1.00 82.38 1204 ASP A CA 1
ATOM 9438 C C . ASP A 1 1204 ? 7.430 -15.552 -10.595 1.00 82.38 1204 ASP A C 1
ATOM 9440 O O . ASP A 1 1204 ? 7.748 -16.022 -9.497 1.00 82.38 1204 ASP A O 1
ATOM 9444 N N . ARG A 1 1205 ? 6.236 -14.978 -10.791 1.00 81.44 1205 ARG A N 1
ATOM 9445 C CA . ARG A 1 1205 ? 5.306 -14.679 -9.691 1.00 81.44 1205 ARG A CA 1
ATOM 9446 C C . ARG A 1 1205 ? 4.558 -15.905 -9.175 1.00 81.44 1205 ARG A C 1
ATOM 9448 O O . ARG A 1 1205 ? 4.276 -15.956 -7.975 1.00 81.44 1205 ARG A O 1
ATOM 9455 N N . VAL A 1 1206 ? 4.238 -16.864 -10.048 1.00 76.81 1206 VAL A N 1
ATOM 9456 C CA . VAL A 1 1206 ? 3.356 -18.001 -9.738 1.00 76.81 1206 VAL A CA 1
ATOM 9457 C C . VAL A 1 1206 ? 4.080 -19.340 -9.860 1.00 76.81 1206 VAL A C 1
ATOM 9459 O O . VAL A 1 1206 ? 4.130 -20.075 -8.875 1.00 76.81 1206 VAL A O 1
ATOM 9462 N N . VAL A 1 1207 ? 4.657 -19.673 -11.021 1.00 71.19 1207 VAL A N 1
ATOM 9463 C CA . VAL A 1 1207 ? 5.194 -21.027 -11.289 1.00 71.19 1207 VAL A CA 1
ATOM 9464 C C . VAL A 1 1207 ? 6.396 -21.339 -10.396 1.00 71.19 1207 VAL A C 1
ATOM 9466 O O . VAL A 1 1207 ? 6.340 -22.275 -9.596 1.00 71.19 1207 VAL A O 1
ATOM 9469 N N . ARG A 1 1208 ? 7.432 -20.491 -10.439 1.00 68.44 1208 ARG A N 1
ATOM 9470 C CA . ARG A 1 1208 ? 8.649 -20.632 -9.622 1.00 68.44 1208 ARG A CA 1
ATOM 9471 C C . ARG A 1 1208 ? 8.341 -20.652 -8.123 1.00 68.44 1208 ARG A C 1
ATOM 9473 O O . ARG A 1 1208 ? 9.000 -21.334 -7.346 1.00 68.44 1208 ARG A O 1
ATOM 9480 N N . ARG A 1 1209 ? 7.300 -19.927 -7.707 1.00 66.00 1209 ARG A N 1
ATOM 9481 C CA . ARG A 1 1209 ? 6.825 -19.867 -6.318 1.00 66.00 1209 ARG A CA 1
ATOM 9482 C C . ARG A 1 1209 ? 6.059 -21.119 -5.884 1.00 66.00 1209 ARG A C 1
ATOM 9484 O O . ARG A 1 1209 ? 6.258 -21.568 -4.758 1.00 66.00 1209 ARG A O 1
ATOM 9491 N N . ARG A 1 1210 ? 5.217 -21.696 -6.753 1.00 68.44 1210 ARG A N 1
ATOM 9492 C CA . ARG A 1 1210 ? 4.548 -22.990 -6.507 1.00 68.44 1210 ARG A CA 1
ATOM 9493 C C . ARG A 1 1210 ? 5.591 -24.112 -6.362 1.00 68.44 1210 ARG A C 1
ATOM 9495 O O . ARG A 1 1210 ? 5.479 -24.899 -5.428 1.00 68.44 1210 ARG A O 1
ATOM 9502 N N . GLN A 1 1211 ? 6.638 -24.113 -7.194 1.00 57.88 1211 GLN A N 1
ATOM 9503 C CA . GLN A 1 1211 ? 7.787 -25.028 -7.078 1.00 57.88 1211 GLN A CA 1
ATOM 9504 C C . GLN A 1 1211 ? 8.539 -24.850 -5.749 1.00 57.88 1211 GLN A C 1
ATOM 9506 O O . GLN A 1 1211 ? 8.615 -25.787 -4.961 1.00 57.88 1211 GLN A O 1
ATOM 9511 N N . LEU A 1 1212 ? 8.996 -23.633 -5.425 1.00 61.12 1212 LEU A N 1
ATOM 9512 C CA . LEU A 1 1212 ? 9.750 -23.377 -4.187 1.00 61.12 1212 LEU A CA 1
ATOM 9513 C C . LEU A 1 1212 ? 8.961 -23.696 -2.900 1.00 61.12 1212 LEU A C 1
ATOM 9515 O O . LEU A 1 1212 ? 9.573 -24.101 -1.914 1.00 61.12 1212 LEU A O 1
ATOM 9519 N N . ARG A 1 1213 ? 7.624 -23.572 -2.907 1.00 59.41 1213 ARG A N 1
ATOM 9520 C CA . ARG A 1 1213 ? 6.757 -24.057 -1.815 1.00 59.41 1213 ARG A CA 1
ATOM 9521 C C . ARG A 1 1213 ? 6.701 -25.584 -1.739 1.00 59.41 1213 ARG A C 1
ATOM 9523 O O . ARG A 1 1213 ? 6.827 -26.134 -0.652 1.00 59.41 1213 ARG A O 1
ATOM 9530 N N . ALA A 1 1214 ? 6.538 -26.271 -2.872 1.00 56.69 1214 ALA A N 1
ATOM 9531 C CA . ALA A 1 1214 ? 6.548 -27.738 -2.925 1.00 56.69 1214 ALA A CA 1
ATOM 9532 C C . ALA A 1 1214 ? 7.907 -28.330 -2.496 1.00 56.69 1214 ALA A C 1
ATOM 9534 O O . ALA A 1 1214 ? 7.959 -29.393 -1.887 1.00 56.69 1214 ALA A O 1
ATOM 9535 N N . GLU A 1 1215 ? 8.999 -27.606 -2.749 1.00 56.69 1215 GLU A N 1
ATOM 9536 C CA . GLU A 1 1215 ? 10.359 -27.923 -2.298 1.00 56.69 1215 GLU A CA 1
ATOM 9537 C C . GLU A 1 1215 ? 10.641 -27.536 -0.829 1.00 56.69 1215 GLU A C 1
ATOM 9539 O O . GLU A 1 1215 ? 11.752 -27.755 -0.347 1.00 56.69 1215 GLU A O 1
ATOM 9544 N N . GLY A 1 1216 ? 9.684 -26.928 -0.115 1.00 43.62 1216 GLY A N 1
ATOM 9545 C CA . GLY A 1 1216 ? 9.847 -26.491 1.279 1.00 43.62 1216 GLY A CA 1
ATOM 9546 C C . GLY A 1 1216 ? 10.837 -25.334 1.486 1.00 43.62 1216 GLY A C 1
ATOM 9547 O O . GLY A 1 1216 ? 11.350 -25.156 2.590 1.00 43.62 1216 GLY A O 1
ATOM 9548 N N . LYS A 1 1217 ? 11.137 -24.559 0.435 1.00 40.75 1217 LYS A N 1
ATOM 9549 C CA . LYS A 1 1217 ? 12.122 -23.458 0.438 1.00 40.75 1217 LYS A CA 1
ATOM 9550 C C . LYS A 1 1217 ? 11.511 -22.073 0.714 1.00 40.75 1217 LYS A C 1
ATOM 9552 O O . LYS A 1 1217 ? 12.271 -21.126 0.919 1.00 40.75 1217 LYS A O 1
ATOM 9557 N N . ILE A 1 1218 ? 10.177 -21.943 0.687 1.00 43.09 1218 ILE A N 1
ATOM 9558 C CA . ILE A 1 1218 ? 9.383 -20.728 0.988 1.00 43.09 1218 ILE A CA 1
ATOM 9559 C C . ILE A 1 1218 ? 8.112 -21.123 1.742 1.00 43.09 1218 ILE A C 1
ATOM 9561 O O . ILE A 1 1218 ? 7.427 -22.040 1.239 1.00 43.09 1218 ILE A O 1
#

Organism: NCBI:txid456999

pLDDT: mean 71.43, std 24.35, range [21.58, 97.06]

Secondary structure (DSSP, 8-state):
--GGGSS-EEEEEEPGGG-S--TTTSPPPPPEEEEEETTEEEEEE-HHHHHHHHHHHHSPPPSEEEEEEEETTTTEEEEEEEE-HHHHHHHHHTTS--TT--SPEEEEEEEESS----SS--PPPP--EEGGGSPPPPPPTTBSSPPPHHHHHHHHHHHHHTSSSPPPEEEEEEEEEEEGGGTEEEEEEEEEEE---EEEE---TTS-HHHHHHHHHHHHHTS-----TT-EETTEEE--PEEEEE-TTGGGTHHHHHHHHBSS---EEEESSHHHHTT-BHHHHHS-SEEEEEHHHHT-HHHHHHHHHHHT-----SS-SHHHHHHHHHHHHHHHHHHHHHHHTHHHHHHHHHHHHHHHHHHHHHHHHHT---SHHHHHHHTT----PPPPP-PPP-----------------------------PPP---------------------------------------------------------------------------------------------------------------------------------------------------------SGGGS------SGGG-TT-TTSHHHHH-GGG-BS--GGGEEEEEEEESSGGG--HHHHHHHTT-EEEEEEEE-SS---SSHHHHHHHHGGGT----PPPSSS---HHHHHHHHHS-HHHHHHHTT-PPPHHHHHHHHHHHHHHHHHHEEE----GGGS-EEEEEEEEPPPHHHHHHHHHHHHHHHTTTT-----SS---HHHHHHHHHHTT-SSHHHHHHHHHH----SS---SHHHHHHHHHHHHHHHHHHHHHHHHHHHHHHHHHHHHHHHHS-S--HHHHHHHHHHHHTTSBHHHHHHHHHHHHHTT--SS---PPPP--------------------PPPPPPPHHHHHHHHHHHHHHHHHHHHHHHHHHHHHHHHHHHHHHHS-TTS--PPPPTTT---S--TTTEEEETTT--EEEHHHHHHHTSTTT-B-TTTTTT-TTTSSB--B--GGGEEEHHHH---------S----HHHHHHHHIIIIIS-TT--EEEE-S-HHHHHHHHHHHHHTT--EEE--SSHHHHHHHHHHHTSTT-S--EEEE-SS-GGGTT---TT--EEEESS----SSHHHHHHHHHHHHTTTSSBTB-S-EEEEEEEETTSHHHHHHIIIIIHHHHHHHTT--

Foldseek 3Di:
DQVVQQDKAWDDWDALVPLDQPCQQQNDFFDWDWDDDPNDIATDGDPVVHVSSVVSVVNHDDQWDWDWDQDPVVRDIDIDIDGDLVSFQSNFSVFDDSPPDRWIKIKIKGKDQQADFDPDQDDDFFDFAALPPAAFADFQPFWPDTQDRSLRSVLNLLVLLQDPPAFWAKFKGKGKDDPVVRNMIMIMMIITTHRFGAFEAQAAQFNPPLLSVLRNLRVVVVVDPDDQFQDDDLLFTAAQAAEEEEALLCLVVSVVVNVNTGRDDFLEAGESELVSLLVDFLVSRRRGNYYYYYLVHLLDQVLQLVLQLLLLHDGADNFFDPSSLVRVVVSLNSLSVSSVCCVPVNLVVSLVSSVVSVVVVVVVVVVVVVVPDPDPVVVVVVVVPPDDDDDDDDDDDDDDDDDDDDDDDDDDDDDDDDDDDDDDDDDDDDDDDDDDDDDDDDDDDDDDDDDDDDDDDDDDDDDDDDDDDDDDDDDDDDDDDDDDDDDDDDDDDDDDDDDDDDDDDDDDDDDDDDDDDDDDDDDDDDDDDDDDDDDDDDDDDDDDDDDDDDDDDDDDDDDDDDDDDDDDDDDDDDDDDDDDDPPPPPPDDDDQRPSSVQSQCSVPVVCRVPVSRGGSDNQSSYEYQEYEYEQCVPNDGSSLSVQLNRHHSHYYYYHNFQQRRALVSLVSRVSSSPGNLGDDQLVDDDDPVSVSVCVNDDPVRNVVSVVPDDGSVVRVSSSVSSSVSSHSRNYYNDDPLVVFFADEAEAADAFALLLVLLLLLLVLLCVVVVQDDDPDPDDPDPNNVVVCVQQPPHPTSLRSSLLSQQWDDDPDDDQDDLVSLVVVLVVLVVVLVVLLVVLLVQLLVLVVLLLVLCVPDVDDALVLVVLVCCVVQNLQAQVLSVSNVVSCVVSVVDPDDPPDDDDDDDDDDDDDDDDDDDDDDDDDDDDPDDSVRSSVVSVVSSVVSNSSSVVSQQSQQQSLQSVLSSVLADDPPDDPKDAQLQPGRTRDDLQQWKAFSQGNDIHGPVLQQVCQDPVHQADSQCRNVHSRRSNHGGGGHNSRIDRSVSSDYDDDDPGDDDGTTPLLVVVLCCVVPVDDPLAAEEEEDADPVSLVSSVVSCVRSVAAADEQDDDSVSLSVSLVLLQDSPRPHRYYYDYLPDPSCQSAANLSHQEYEYSAQDPDPDLSVSVSSVSRRLSNHSHPVNDDHHYYYYYAHPPGSRVVRCCVNPVVVVVCVVVVND

Sequence (1218 aa):
DLEHLSEWHTLASVDTDHQKNCERCAPTPPAILWFKHSRKYYAIEDKQQAGPYEQALKNRPSPFVTQLRYDEESQRGTFRIGVNVATLMHAASARLPTANRTEPIILSYRFTTNFVPPAKLNLPAFTMKSNRRDPENAQPKKFKIPLRCEQLRSLHWMLAQESEDAPAFVEEEIAEAQLEPLGWRVEGKAERQVHIRGGVLADEVGYGKTAITLGLIACTLEKKNSVSGGTLLDGRIRTNATVIVVPPHLVLQWPSEVKKFTAKEFKVVVAKDQKDLNGVAIQDIIDADIVITASGTFKSDRHLENITAFAGERDLPSSDGRYFNARLDEALEKLKGQIVRLKKEGAKAVMENMIEAVNQADEEVDIVLKRRLKGKQYREKADGVRTSSPEPEAGPSSPVSSVAPPLTSPTASPSPEEKPKARTNGKKMIMEVVIPTKSLAKTVVAPSKEDQSKKRRTAARNPIVIDSESEDDAQITSDNKRKRGGPSKTKGTATKKAKRKATSDEEDFKADEAWSDSEAGSTVATSESEDADEVIEISEDEKPKKKGKAKAPAKPKAAAKSKQPPAKKRKTEEEEDSDTPDKQKKQLKEKKTRVQQDPWGLNSDEVRQDWKQMRSPPLEAFHFKRLVVDEYTYLDGKAHAVVTRLKADNNWVLSGTPPIHDFAAVKTIAVFLGLHLGIDDDSIGTSALVKKRRKEQTLAESFHSFRDVRSLEWHIRRHHVAQSFLDQFVRQNVAEIDEIPSQEHIEYITLPAAERAIYLELKHHLLAIDMNVKKTKKADGDREKRLAEALGQSQSAEEALLKRCSHFELEIDVDNAVLECEAIVTERDRQLEECKQELAKTLPKMQEQHALVLREQSEQTPFGDWVKVTQDKGVGDAEATKIVIQLMKEAGCSEGKGKGKVSASTASNEGTSKEKKVKTSGKSVPKPENIADRAWKLREETHVLRKLVKELVARVRSHRFFLAVRDLQQDRADEKTVDCPSCGRKNLPWEDIALLSSCGHMGCEECVRAATSMGSEVCVLAYKNGPDAGGCSAGARDHNVVKATTLGKDEQHDRDGKHFGKKLEAIMELIKKKIPKDERVLVFVQFPDLMKKVAAALSDNNIPFLQIQGTANAKSKALDSFQKPDSKDRVLLLNVMDESASGANLTIANHAIFLSPLLTPSPHIYEAAETQAIGRVRRYGQTKLVHVWRFLTKDSIDTEIYEDRVVRRRQLRAEGKI

InterPro domains:
  IPR000330 SNF2, N-terminal domain [PF00176] (151-295)
  IPR001650 Helicase, C-terminal domain-like [PF00271] (1063-1181)
  IPR001650 Helicase, C-terminal domain-like [PS51194] (1063-1218)
  IPR014001 Helicase superfamily 1/2, ATP-binding domain [SM00487] (143-697)
  IPR027417 P-loop containing nucleoside triphosphate hydrolase [G3DSA:3.40.50.300] (1033-1216)
  IPR027417 P-loop containing nucleoside triphosphate hydrolase [SSF52540] (133-302)
  IPR027417 P-loop containing nucleoside triphosphate hydrolase [SSF52540] (623-1210)
  IPR038718 SNF2-like, N-terminal domain superfamily [G3DSA:3.40.50.10810] (147-311)
  IPR049730 SNF2/RAD5-like, C-terminal helicase domain [cd18793] (1063-1192)

=== Feature glossary ===
Feature key, reading from the visual/contextual features back to the raw sequence:

Rendered structure images. Structure images are PyMOL renders from six orthogonal camera directions. Cartoon representation draws helices as coils and strands as arrows; sticks shows the backbone as bonds; surface shows the solvent-excluded envelope. Rainbow coloring maps sequence position to hue (blue→red, N→C); chain coloring assigns a distinct color per polypeptide.

Contact-map, Ramachandran, and PAE plots. Three diagnostic plots accompany the record. The Cα contact map visualizes the tertiary structure as a 2D adjacency matrix (8 Å cutoff, sequence-local contacts suppressed). The Ramachandran plot shows the distribution of backbone (φ, ψ) torsions, with points in the α and β basins reflecting secondary structure content. The PAE plot shows AlphaFold's inter-residue confidence as a color matrix.

InterPro / GO / CATH / organism. The annotation block draws on four external resources. InterPro: which protein families and domains the sequence belongs to. GO: standardized terms for what the protein does, what process it participates in, and where in the cell it acts. CATH: which structural fold it has in the CATH hierarchy. Organism: the species of origin.

Nearest PDB structures. Structural nearest neighbors (via Foldseek easy-search vs the PDB). Reported per hit: target PDB id, E-value, and alignment TM-score. A TM-score above ~0.5 is the conventional threshold for 'same fold'.

Predicted aligned error. Predicted aligned error is AlphaFold's pairwise confidence. Unlike pLDDT (per-residue), PAE is per-residue-pair and captures whether two parts of the structure are correctly placed relative to each other. Units are ångströms of expected positional error.

Solvent-accessible surface area. SASA measures how much of the protein is reachable by solvent. It is computed by rolling a water-sized probe over the atomic surface and summing the exposed area (Å²). Per-residue SASA distinguishes core (buried, low SASA) from surface (exposed, high SASA) residues; total SASA is a whole-molecule size measure.

B-factor. Crystallographic B-factors measure how much each atom's electron density is smeared out, in Å². They rise in mobile loops and surface residues and fall in the buried interior. In AlphaFold models this column is repurposed to hold pLDDT instead.

pLDDT. For AlphaFold models, the B-factor field carries pLDDT — the model's own estimate of local accuracy on a 0–100 scale. Regions with pLDDT<50 should be treated as essentially unmodeled; they often correspond to intrinsically disordered segments.

Backbone torsions (φ/ψ). φ (phi) and ψ (psi) are the two rotatable backbone dihedrals per residue: φ is the C(i-1)–N–Cα–C torsion, ψ is the N–Cα–C–N(i+1) torsion, both in degrees on (−180°, 180°]. α-helical residues cluster near (−60°, −45°); β-strand residues near (−120°, +130°). A Ramachandran plot is simply a scatter of (φ, ψ) for every residue.

Radius of gyration, Cα contacts, bounding box. Radius of gyration (Rg) is the root-mean-square distance of Cα atoms from their centroid — a single number for overall size and compactness. A globular domain of N residues has Rg ≈ 2.2·N^0.38 Å; an extended or disordered chain has a much larger Rg. The Cα contact count is the number of residue pairs whose Cα atoms are within 8 Å and are more than four positions apart in sequence — a standard proxy for tertiary packing density. The bounding box is the smallest axis-aligned box enclosing all Cα atoms.

Secondary structure (3-state, P-SEA). Three-state secondary structure (P-SEA) collapses the eight DSSP classes into helix (a), strand (b), and coil (c). P-SEA assigns these from Cα geometry alone — distances and angles — without requiring backbone oxygens, so it works on any Cα trace.

Secondary structure (8-state, DSSP). Secondary structure is the local, repeating backbone conformation. DSSP classifies it into eight states by reading the hydrogen-bond network: three helix types (H, G, I), two β types (E, B), two non-regular types (T, S), and unstructured coil (-).

Foldseek 3Di. The Foldseek 3Di string encodes local tertiary geometry as a 20-letter alphabet — one character per residue — derived from the relative positions of nearby Cα atoms. Unlike the amino-acid sequence, 3Di is a direct function of the 3D structure, so two proteins with the same fold have similar 3Di strings even at low sequence identity.

mmCIF coordinates. Structure coordinates are given as an mmCIF _atom_site loop: one row per atom with element, residue name, chain id, sequence number, and x/y/z position in Å. Only the four main-chain atoms per residue are included here; side chains are omitted to keep the record compact.

Sequence. This is the polypeptide sequence — one letter per residue, N-terminus first. Length ranges from a few dozen residues for small domains to over a thousand for large multi-domain proteins.